Protein AF-0000000084380820 (afdb_homodimer)

Solvent-accessible surface area (backbone atoms only — not comparable to full-atom values): 50856 Å² total; per-residue (Å²): 136,83,77,78,80,75,81,76,78,78,73,76,72,72,76,65,78,76,71,77,70,83,76,76,78,75,53,72,25,75,34,81,49,73,48,55,21,78,86,35,79,43,46,28,37,39,38,42,30,46,45,71,40,57,48,98,86,64,45,63,39,28,31,37,25,33,43,31,41,38,63,70,79,65,78,73,66,59,30,37,33,41,32,31,32,19,70,87,48,33,24,26,57,60,52,36,32,46,56,59,24,70,40,23,45,65,58,51,50,84,51,47,64,50,77,66,79,87,62,53,70,40,79,29,38,67,26,51,71,67,72,28,25,41,34,34,38,16,49,71,41,4,30,77,11,28,47,27,76,92,44,53,56,61,74,43,31,26,60,63,40,37,20,49,51,54,39,51,44,50,54,50,50,29,58,77,66,71,39,81,84,24,50,30,33,43,34,13,25,30,39,14,22,26,41,44,23,41,20,43,24,45,25,44,72,72,66,68,45,74,55,43,32,38,37,25,35,19,42,46,33,40,40,56,31,44,40,45,82,46,86,82,41,66,50,13,54,36,22,40,43,27,26,40,22,40,35,17,53,73,71,67,45,26,85,82,67,68,91,44,63,69,61,50,26,50,51,33,46,51,44,23,45,65,48,47,43,38,43,62,55,41,36,70,71,44,50,70,71,59,46,53,52,48,47,52,49,50,26,60,39,44,37,48,54,63,66,57,41,58,73,43,70,76,52,68,36,51,54,39,46,27,17,55,75,37,36,94,77,36,24,20,35,8,37,46,18,35,78,12,62,31,80,47,93,59,73,82,51,67,46,54,92,67,42,29,33,53,74,29,42,48,64,48,50,54,52,43,49,60,47,42,36,42,74,68,40,59,51,84,66,102,60,78,67,22,75,67,28,45,87,55,46,66,32,49,40,37,73,74,81,61,60,88,78,43,62,67,82,54,46,51,56,58,28,46,56,31,35,25,53,25,38,68,74,32,84,76,36,36,35,41,38,37,25,13,49,25,5,62,53,33,21,45,49,21,42,50,47,46,57,28,27,65,80,37,62,64,90,40,53,44,81,44,78,34,71,27,11,49,62,24,42,50,17,55,72,29,28,56,47,51,42,48,53,50,49,50,49,54,52,51,41,56,54,65,77,98,136,86,78,80,78,74,83,76,78,79,72,75,73,72,75,66,77,75,71,77,70,82,75,76,79,76,54,71,24,74,33,81,48,74,49,55,23,78,88,34,80,42,47,27,37,38,38,43,33,44,44,71,42,58,47,98,86,64,46,64,39,28,32,35,25,32,45,32,40,38,63,70,81,65,77,74,66,58,30,37,32,41,32,31,31,20,71,89,49,32,24,26,58,59,55,36,32,44,55,58,23,70,41,24,45,64,58,52,50,83,52,48,64,50,77,66,78,85,62,54,70,41,78,30,38,67,26,52,70,66,73,29,26,41,33,34,37,14,50,71,40,5,30,78,11,28,48,26,77,92,46,54,55,62,73,42,30,25,61,63,39,37,21,50,52,53,39,51,45,51,56,49,50,29,59,76,66,71,39,81,85,25,49,29,33,44,35,13,27,30,39,14,23,26,42,44,22,41,22,41,24,44,25,46,74,71,67,68,46,73,56,42,32,37,38,26,36,19,42,46,32,39,39,56,32,43,40,46,80,48,86,80,40,67,50,13,55,36,22,41,43,26,28,40,23,40,36,18,55,73,70,66,46,26,85,82,66,68,92,44,62,68,61,50,27,51,51,33,44,49,44,23,45,65,46,47,44,36,44,62,56,41,36,69,69,45,51,69,71,58,46,52,52,47,48,53,50,51,26,59,39,43,38,49,53,62,66,58,42,59,74,42,69,78,52,68,37,49,54,36,46,27,18,55,76,38,36,95,77,36,25,20,34,8,37,46,19,33,79,12,61,31,81,46,93,59,71,81,52,66,45,53,91,68,41,30,33,54,73,29,43,49,66,48,52,54,52,42,50,60,48,42,35,42,75,68,41,58,49,86,67,100,60,77,68,23,75,67,28,44,86,55,47,66,32,48,40,36,73,73,80,60,60,88,77,43,62,70,82,54,47,51,57,58,28,46,55,31,35,26,52,27,40,68,75,33,84,76,36,36,35,40,37,38,24,12,49,24,5,60,52,31,20,45,50,23,44,48,46,46,55,26,27,67,81,36,64,63,90,40,53,45,81,44,79,35,69,28,12,48,62,25,42,50,17,55,72,29,27,56,47,51,42,48,52,51,49,52,50,52,52,52,40,57,54,67,74,100

Radius of gyration: 32.32 Å; Cα contacts (8 Å, |Δi|>4): 2136; chains: 2; bounding box: 111×88×93 Å

Nearest PDB structures (foldseek):
  2y6v-assembly1_B  TM=4.473E-01  e=1.923E-07  Saccharomyces cerevisiae
  5mii-assembly2_D  TM=5.699E-01  e=8.417E-05  Tuber melanosporum Mel28
  7yc0-assembly1_B  TM=5.539E-01  e=1.449E-04  Lactococcus garvieae subsp. garvieae
  7yc4-assembly3_D  TM=5.642E-01  e=3.850E-04  Lactococcus garvieae subsp. garvieae
  7vo4-assembly1_B-2  TM=5.310E-01  e=1.819E-02  Streptomyces chattanoogensis

pLDDT: mean 93.21, std 12.19, range [26.11, 98.88]

Organism: NCBI:txid1548547

Sequence (996 aa):
MLVLSMPAAFAAETADPKVAEPIPEPRSFVTEHRGEFNGVSVRYTATAGETYLRDEDGKPKASIFTFAYVRTDAAGPRPVTFVWNGGPGSASLWLHMGTFGPKRVVVPSDAKNAGLPPYPVQDATETLLDVTDLVFVDPVGTGYSRALGEHEGKEFWGLNEDALSMAEFIRTWVTENQRWNAPRFLLGESFGTTRAAAVAEILETDFMLRLNGLIFVSQALDYAGSTPYVRDNLISHITYLPTMAATAWYHNKVAPRPASMESFVAEARAFASNQLLPALFKGNALPASERAEIVRGLQRYTGLSSEYIERSNLRIQGFRFAKELLREEGHAVGLLDARYTQDQLDDLAAEPSGDAADGAISAAFKAALMQYLRSDLNVDWDRLYLAPADSNLNKEWRWRTAPEGEAWEPWPVNTAHNLSRALRANPELRVLVASGYFDLVTPFFDAEFTLNRHDIEASRVDYRYYEGGHMMYVNEPSRTRLLDDTRQFILQQLRTARMLVLSMPAAFAAETADPKVAEPIPEPRSFVTEHRGEFNGVSVRYTATAGETYLRDEDGKPKASIFTFAYVRTDAAGPRPVTFVWNGGPGSASLWLHMGTFGPKRVVVPSDAKNAGLPPYPVQDATETLLDVTDLVFVDPVGTGYSRALGEHEGKEFWGLNEDALSMAEFIRTWVTENQRWNAPRFLLGESFGTTRAAAVAEILETDFMLRLNGLIFVSQALDYAGSTPYVRDNLISHITYLPTMAATAWYHNKVAPRPASMESFVAEARAFASNQLLPALFKGNALPASERAEIVRGLQRYTGLSSEYIERSNLRIQGFRFAKELLREEGHAVGLLDARYTQDQLDDLAAEPSGDAADGAISAAFKAALMQYLRSDLNVDWDRLYLAPADSNLNKEWRWRTAPEGEAWEPWPVNTAHNLSRALRANPELRVLVASGYFDLVTPFFDAEFTLNRHDIEASRVDYRYYEGGHMMYVNEPSRTRLLDDTRQFILQQLRTAR

Structure (mmCIF, N/CA/C/O backbone):
data_AF-0000000084380820-model_v1
#
loop_
_entity.id
_entity.type
_entity.pdbx_description
1 polymer 'Serine carboxypeptidase'
#
loop_
_atom_site.group_PDB
_atom_site.id
_atom_site.type_symbol
_atom_site.label_atom_id
_atom_site.label_alt_id
_atom_site.label_comp_id
_atom_site.label_asym_id
_atom_site.label_entity_id
_atom_site.label_seq_id
_atom_site.pdbx_PDB_ins_code
_atom_site.Cartn_x
_atom_site.Cartn_y
_atom_site.Cartn_z
_atom_site.occupancy
_atom_site.B_iso_or_equiv
_atom_site.auth_seq_id
_atom_site.auth_comp_id
_atom_site.auth_asym_id
_atom_site.auth_atom_id
_atom_site.pdbx_PDB_model_num
ATOM 1 N N . MET A 1 1 ? 47.562 -17.109 58.594 1 26.11 1 MET A N 1
ATOM 2 C CA . MET A 1 1 ? 48.312 -17.094 57.344 1 26.11 1 MET A CA 1
ATOM 3 C C . MET A 1 1 ? 47.375 -17 56.156 1 26.11 1 MET A C 1
ATOM 5 O O . MET A 1 1 ? 46.625 -17.953 55.844 1 26.11 1 MET A O 1
ATOM 9 N N . LEU A 1 2 ? 46.844 -15.805 55.906 1 32.44 2 LEU A N 1
ATOM 10 C CA . LEU A 1 2 ? 45.75 -15.414 55.031 1 32.44 2 LEU A CA 1
ATOM 11 C C . LEU A 1 2 ? 46.125 -15.516 53.562 1 32.44 2 LEU A C 1
ATOM 13 O O . LEU A 1 2 ? 47.031 -14.789 53.125 1 32.44 2 LEU A O 1
ATOM 17 N N . VAL A 1 3 ? 46.031 -16.781 53.062 1 33.53 3 VAL A N 1
ATOM 18 C CA . VAL A 1 3 ? 46.438 -17.141 51.719 1 33.53 3 VAL A CA 1
ATOM 19 C C . VAL A 1 3 ? 45.656 -16.297 50.688 1 33.53 3 VAL A C 1
ATOM 21 O O . VAL A 1 3 ? 44.438 -16.328 50.688 1 33.53 3 VAL A O 1
ATOM 24 N N . LEU A 1 4 ? 46.25 -15.195 50.188 1 34.22 4 LEU A N 1
ATOM 25 C CA . LEU A 1 4 ? 45.812 -14.289 49.156 1 34.22 4 LEU A CA 1
ATOM 26 C C . LEU A 1 4 ? 45.656 -15.031 47.812 1 34.22 4 LEU A C 1
ATOM 28 O O . LEU A 1 4 ? 46.625 -15.547 47.281 1 34.22 4 LEU A O 1
ATOM 32 N N . SER A 1 5 ? 44.531 -15.773 47.719 1 34.03 5 SER A N 1
ATOM 33 C CA . SER A 1 5 ? 44.281 -16.5 46.469 1 34.03 5 SER A CA 1
ATOM 34 C C . SER A 1 5 ? 44.25 -15.547 45.281 1 34.03 5 SER A C 1
ATOM 36 O O . SER A 1 5 ? 43.531 -14.531 45.312 1 34.03 5 SER A O 1
ATOM 38 N N . MET A 1 6 ? 45.406 -15.516 44.531 1 39.34 6 MET A N 1
ATOM 39 C CA . MET A 1 6 ? 45.594 -14.734 43.312 1 39.34 6 MET A CA 1
ATOM 40 C C . MET A 1 6 ? 44.594 -15.156 42.25 1 39.34 6 MET A C 1
ATOM 42 O O . MET A 1 6 ? 44.406 -16.344 42 1 39.34 6 MET A O 1
ATOM 46 N N . PRO A 1 7 ? 43.656 -14.18 41.875 1 40.72 7 PRO A N 1
ATOM 47 C CA . PRO A 1 7 ? 42.688 -14.523 40.812 1 40.72 7 PRO A CA 1
ATOM 48 C C . PRO A 1 7 ? 43.344 -14.844 39.5 1 40.72 7 PRO A C 1
ATOM 50 O O . PRO A 1 7 ? 44.344 -14.219 39.125 1 40.72 7 PRO A O 1
ATOM 53 N N . ALA A 1 8 ? 43.406 -16.141 39.094 1 34.28 8 ALA A N 1
ATOM 54 C CA . ALA A 1 8 ? 43.875 -16.594 37.812 1 34.28 8 ALA A CA 1
ATOM 55 C C . ALA A 1 8 ? 43.219 -15.812 36.656 1 34.28 8 ALA A C 1
ATOM 57 O O . ALA A 1 8 ? 42 -15.633 36.656 1 34.28 8 ALA A O 1
ATOM 58 N N . ALA A 1 9 ? 44.031 -15.031 36 1 36.41 9 ALA A N 1
ATOM 59 C CA . ALA A 1 9 ? 43.656 -14.344 34.75 1 36.41 9 ALA A CA 1
ATOM 60 C C . ALA A 1 9 ? 43.156 -15.328 33.688 1 36.41 9 ALA A C 1
ATOM 62 O O . ALA A 1 9 ? 43.875 -16.25 33.312 1 36.41 9 ALA A O 1
ATOM 63 N N . PHE A 1 10 ? 41.812 -15.57 33.688 1 33.88 10 PHE A N 1
ATOM 64 C CA . PHE A 1 10 ? 41.281 -16.359 32.594 1 33.88 10 PHE A CA 1
ATOM 65 C C . PHE A 1 10 ? 41.688 -15.766 31.234 1 33.88 10 PHE A C 1
ATOM 67 O O . PHE A 1 10 ? 41.469 -14.578 30.984 1 33.88 10 PHE A O 1
ATOM 74 N N . ALA A 1 11 ? 42.844 -16.312 30.688 1 34.28 11 ALA A N 1
ATOM 75 C CA . ALA A 1 11 ? 43.219 -16.031 29.312 1 34.28 11 ALA A CA 1
ATOM 76 C C . ALA A 1 11 ? 42 -16.156 28.375 1 34.28 11 ALA A C 1
ATOM 78 O O . ALA A 1 11 ? 41.312 -17.172 28.375 1 34.28 11 ALA A O 1
ATOM 79 N N . ALA A 1 12 ? 41.562 -15.047 27.906 1 33.59 12 ALA A N 1
ATOM 80 C CA . ALA A 1 12 ? 40.562 -14.992 26.828 1 33.59 12 ALA A CA 1
ATOM 81 C C . ALA A 1 12 ? 41 -15.859 25.656 1 33.59 12 ALA A C 1
ATOM 83 O O . ALA A 1 12 ? 42.062 -15.648 25.062 1 33.59 12 ALA A O 1
ATOM 84 N N . GLU A 1 13 ? 40.688 -17.203 25.719 1 33.03 13 GLU A N 1
ATOM 85 C CA . GLU A 1 13 ? 40.938 -17.969 24.5 1 33.03 13 GLU A CA 1
ATOM 86 C C . GLU A 1 13 ? 40.469 -17.188 23.266 1 33.03 13 GLU A C 1
ATOM 88 O O . GLU A 1 13 ? 39.344 -16.703 23.219 1 33.03 13 GLU A O 1
ATOM 93 N N . THR A 1 14 ? 41.469 -16.594 22.641 1 34.69 14 THR A N 1
ATOM 94 C CA . THR A 1 14 ? 41.219 -16.062 21.312 1 34.69 14 THR A CA 1
ATOM 95 C C . THR A 1 14 ? 40.406 -17.031 20.469 1 34.69 14 THR A C 1
ATOM 97 O O . THR A 1 14 ? 40.75 -18.203 20.328 1 34.69 14 THR A O 1
ATOM 100 N N . ALA A 1 15 ? 39.094 -16.828 20.516 1 38.12 15 ALA A N 1
ATOM 101 C CA . ALA A 1 15 ? 38.281 -17.625 19.594 1 38.12 15 ALA A CA 1
ATOM 102 C C . ALA A 1 15 ? 38.938 -17.75 18.234 1 38.12 15 ALA A C 1
ATOM 104 O O . ALA A 1 15 ? 39.312 -16.75 17.625 1 38.12 15 ALA A O 1
ATOM 105 N N . ASP A 1 16 ? 39.625 -18.859 17.969 1 35.16 16 ASP A N 1
ATOM 106 C CA . ASP A 1 16 ? 40.188 -19.141 16.656 1 35.16 16 ASP A CA 1
ATOM 107 C C . ASP A 1 16 ? 39.188 -18.781 15.555 1 35.16 16 ASP A C 1
ATOM 109 O O . ASP A 1 16 ? 37.969 -19 15.703 1 35.16 16 ASP A O 1
ATOM 113 N N . PRO A 1 17 ? 39.594 -17.938 14.617 1 42.38 17 PRO A N 1
ATOM 114 C CA . PRO A 1 17 ? 38.656 -17.719 13.5 1 42.38 17 PRO A CA 1
ATOM 115 C C . PRO A 1 17 ? 38.031 -19.016 13 1 42.38 17 PRO A C 1
ATOM 117 O O . PRO A 1 17 ? 38.719 -19.984 12.711 1 42.38 17 PRO A O 1
ATOM 120 N N . LYS A 1 18 ? 36.938 -19.328 13.484 1 44.84 18 LYS A N 1
ATOM 121 C CA . LYS A 1 18 ? 36.219 -20.469 12.938 1 44.84 18 LYS A CA 1
ATOM 122 C C . LYS A 1 18 ? 36.531 -20.656 11.453 1 44.84 18 LYS A C 1
ATOM 124 O O . LYS A 1 18 ? 36.094 -19.828 10.625 1 44.84 18 LYS A O 1
ATOM 129 N N . VAL A 1 19 ? 37.531 -21.312 11.023 1 44.38 19 VAL A N 1
ATOM 130 C CA . VAL A 1 19 ? 37.781 -21.688 9.633 1 44.38 19 VAL A CA 1
ATOM 131 C C . VAL A 1 19 ? 36.5 -22.219 9 1 44.38 19 VAL A C 1
ATOM 133 O O . VAL A 1 19 ? 35.906 -23.203 9.484 1 44.38 19 VAL A O 1
ATOM 136 N N . ALA A 1 20 ? 35.906 -21.438 8.211 1 58.16 20 ALA A N 1
ATOM 137 C CA . ALA A 1 20 ? 34.688 -21.812 7.48 1 58.16 20 ALA A CA 1
ATOM 138 C C . ALA A 1 20 ? 34.875 -23.188 6.82 1 58.16 20 ALA A C 1
ATOM 140 O O . ALA A 1 20 ? 35.844 -23.422 6.105 1 58.16 20 ALA A O 1
ATOM 141 N N . GLU A 1 21 ? 34.281 -24.297 7.27 1 70.38 21 GLU A N 1
ATOM 142 C CA . GLU A 1 21 ? 34.281 -25.625 6.676 1 70.38 21 GLU A CA 1
ATOM 143 C C . GLU A 1 21 ? 34.062 -25.547 5.164 1 70.38 21 GLU A C 1
ATOM 145 O O . GLU A 1 21 ? 33.344 -24.703 4.668 1 70.38 21 GLU A O 1
ATOM 150 N N . PRO A 1 22 ? 34.844 -26.359 4.406 1 85.19 22 PRO A N 1
ATOM 151 C CA . PRO A 1 22 ? 34.719 -26.344 2.945 1 85.19 22 PRO A CA 1
ATOM 152 C C . PRO A 1 22 ? 33.312 -26.719 2.469 1 85.19 22 PRO A C 1
ATOM 154 O O . PRO A 1 22 ? 32.656 -27.578 3.072 1 85.19 22 PRO A O 1
ATOM 157 N N . ILE A 1 23 ? 32.719 -26.062 1.519 1 91.19 23 ILE A N 1
ATOM 158 C CA . ILE A 1 23 ? 31.406 -26.328 0.9 1 91.19 23 ILE A CA 1
ATOM 159 C C . ILE A 1 23 ? 31.5 -27.562 0.019 1 91.19 23 ILE A C 1
ATOM 161 O O . ILE A 1 23 ? 32.312 -27.609 -0.923 1 91.19 23 ILE A O 1
ATOM 165 N N . PRO A 1 24 ? 30.781 -28.562 0.37 1 90.62 24 PRO A N 1
ATOM 166 C CA . PRO A 1 24 ? 30.797 -29.766 -0.475 1 90.62 24 PRO A CA 1
ATOM 167 C C . PRO A 1 24 ? 30.328 -29.484 -1.9 1 90.62 24 PRO A C 1
ATOM 169 O O . PRO A 1 24 ? 29.703 -28.453 -2.16 1 90.62 24 PRO A O 1
ATOM 172 N N . GLU A 1 25 ? 30.656 -30.438 -2.844 1 93.44 25 GLU A N 1
ATOM 173 C CA . GLU A 1 25 ? 30.188 -30.344 -4.223 1 93.44 25 GLU A CA 1
ATOM 174 C C . GLU A 1 25 ? 28.672 -30.594 -4.301 1 93.44 25 GLU A C 1
ATOM 176 O O . GLU A 1 25 ? 28.109 -31.297 -3.465 1 93.44 25 GLU A O 1
ATOM 181 N N . PRO A 1 26 ? 28.078 -30 -5.332 1 95.75 26 PRO A N 1
ATOM 182 C CA . PRO A 1 26 ? 26.641 -30.266 -5.496 1 95.75 26 PRO A CA 1
ATOM 183 C C . PRO A 1 26 ? 26.328 -31.75 -5.699 1 95.75 26 PRO A C 1
ATOM 185 O O . PRO A 1 26 ? 27.094 -32.469 -6.367 1 95.75 26 PRO A O 1
ATOM 188 N N . ARG A 1 27 ? 25.25 -32.156 -5.172 1 95.19 27 ARG A N 1
ATOM 189 C CA . ARG A 1 27 ? 24.812 -33.531 -5.301 1 95.19 27 ARG A CA 1
ATOM 190 C C . ARG A 1 27 ? 23.641 -33.656 -6.262 1 95.19 27 ARG A C 1
ATOM 192 O O . ARG A 1 27 ? 22.812 -32.719 -6.363 1 95.19 27 ARG A O 1
ATOM 199 N N . SER A 1 28 ? 23.547 -34.781 -6.984 1 96.06 28 SER A N 1
ATOM 200 C CA . SER A 1 28 ? 22.438 -35.062 -7.883 1 96.06 28 SER A CA 1
ATOM 201 C C . SER A 1 28 ? 22.094 -36.562 -7.859 1 96.06 28 SER A C 1
ATOM 203 O O . SER A 1 28 ? 22.969 -37.406 -7.688 1 96.06 28 SER A O 1
ATOM 205 N N . PHE A 1 29 ? 20.891 -36.844 -7.957 1 97.38 29 PHE A N 1
ATOM 206 C CA . PHE A 1 29 ? 20.328 -38.188 -8.102 1 97.38 29 PHE A CA 1
ATOM 207 C C . PHE A 1 29 ? 19.656 -38.344 -9.453 1 97.38 29 PHE A C 1
ATOM 209 O O . PHE A 1 29 ? 18.719 -37.625 -9.781 1 97.38 29 PHE A O 1
ATOM 216 N N . VAL A 1 30 ? 20.141 -39.25 -10.234 1 97.69 30 VAL A N 1
ATOM 217 C CA . VAL A 1 30 ? 19.641 -39.406 -11.594 1 97.69 30 VAL A CA 1
ATOM 218 C C . VAL A 1 30 ? 18.984 -40.75 -11.766 1 97.69 30 VAL A C 1
ATOM 220 O O . VAL A 1 30 ? 19.547 -41.781 -11.367 1 97.69 30 VAL A O 1
ATOM 223 N N . THR A 1 31 ? 17.812 -40.781 -12.234 1 98.19 31 THR A N 1
ATOM 224 C CA . THR A 1 31 ? 17.078 -42 -12.57 1 98.19 31 THR A CA 1
ATOM 225 C C . THR A 1 31 ? 16.531 -41.938 -13.992 1 98.19 31 THR A C 1
ATOM 227 O O . THR A 1 31 ? 16.344 -40.844 -14.539 1 98.19 31 THR A O 1
ATOM 230 N N . GLU A 1 32 ? 16.359 -43.125 -14.625 1 97.69 32 GLU A N 1
ATOM 231 C CA . GLU A 1 32 ? 15.797 -43.219 -15.961 1 97.69 32 GLU A CA 1
ATOM 232 C C . GLU A 1 32 ? 14.375 -43.781 -15.93 1 97.69 32 GLU A C 1
ATOM 234 O O . GLU A 1 32 ? 14.07 -44.688 -15.148 1 97.69 32 GLU A O 1
ATOM 239 N N . HIS A 1 33 ? 13.555 -43.156 -16.703 1 97.31 33 HIS A N 1
ATOM 240 C CA . HIS A 1 33 ? 12.141 -43.5 -16.688 1 97.31 33 HIS A CA 1
ATOM 241 C C . HIS A 1 33 ? 11.578 -43.562 -18.109 1 97.31 33 HIS A C 1
ATOM 243 O O . HIS A 1 33 ? 12.227 -43.125 -19.062 1 97.31 33 HIS A O 1
ATOM 249 N N . ARG A 1 34 ? 10.5 -44.219 -18.25 1 95.81 34 ARG A N 1
ATOM 250 C CA . ARG A 1 34 ? 9.68 -44.219 -19.453 1 95.81 34 ARG A CA 1
ATOM 251 C C . ARG A 1 34 ? 8.203 -44.062 -19.109 1 95.81 34 ARG A C 1
ATOM 253 O O . ARG A 1 34 ? 7.746 -44.531 -18.078 1 95.81 34 ARG A O 1
ATOM 260 N N . GLY A 1 35 ? 7.516 -43.312 -19.969 1 94.94 35 GLY A N 1
ATOM 261 C CA . GLY A 1 35 ? 6.09 -43.125 -19.781 1 94.94 35 GLY A CA 1
ATOM 262 C C . GLY A 1 35 ? 5.375 -42.719 -21.062 1 94.94 35 GLY A C 1
ATOM 263 O O . GLY A 1 35 ? 6.016 -42.438 -22.078 1 94.94 35 GLY A O 1
ATOM 264 N N . GLU A 1 36 ? 4.059 -42.844 -21.047 1 96 36 GLU A N 1
ATOM 265 C CA . GLU A 1 36 ? 3.205 -42.344 -22.125 1 96 36 GLU A CA 1
ATOM 266 C C . GLU A 1 36 ? 2.471 -41.094 -21.703 1 96 36 GLU A C 1
ATOM 268 O O . GLU A 1 36 ? 1.758 -41.062 -20.688 1 96 36 GLU A O 1
ATOM 273 N N . PHE A 1 37 ? 2.695 -40.094 -22.469 1 96.44 37 PHE A N 1
ATOM 274 C CA . PHE A 1 37 ? 2.068 -38.812 -22.188 1 96.44 37 PHE A CA 1
ATOM 275 C C . PHE A 1 37 ? 1.302 -38.312 -23.406 1 96.44 37 PHE A C 1
ATOM 277 O O . PHE A 1 37 ? 1.9 -37.969 -24.422 1 96.44 37 PHE A O 1
ATOM 284 N N . ASN A 1 38 ? -0.052 -38.219 -23.219 1 95.69 38 ASN A N 1
ATOM 285 C CA . ASN A 1 38 ? -0.946 -37.781 -24.297 1 95.69 38 ASN A CA 1
ATOM 286 C C . ASN A 1 38 ? -0.73 -38.625 -25.562 1 95.69 38 ASN A C 1
ATOM 288 O O . ASN A 1 38 ? -0.638 -38.062 -26.656 1 95.69 38 ASN A O 1
ATOM 292 N N . GLY A 1 39 ? -0.51 -39.812 -25.375 1 94.75 39 GLY A N 1
ATOM 293 C CA . GLY A 1 39 ? -0.388 -40.75 -26.469 1 94.75 39 GLY A CA 1
ATOM 294 C C . GLY A 1 39 ? 1.023 -40.844 -27.016 1 94.75 39 GLY A C 1
ATOM 295 O O . GLY A 1 39 ? 1.277 -41.594 -27.969 1 94.75 39 GLY A O 1
ATOM 296 N N . VAL A 1 40 ? 1.931 -40.125 -26.469 1 95.31 40 VAL A N 1
ATOM 297 C CA . VAL A 1 40 ? 3.312 -40.125 -26.938 1 95.31 40 VAL A CA 1
ATOM 298 C C . VAL A 1 40 ? 4.195 -40.844 -25.938 1 95.31 40 VAL A C 1
ATOM 300 O O . VAL A 1 40 ? 4.199 -40.531 -24.75 1 95.31 40 VAL A O 1
ATOM 303 N N . SER A 1 41 ? 4.922 -41.812 -26.422 1 95.56 41 SER A N 1
ATOM 304 C CA . SER A 1 41 ? 5.898 -42.5 -25.578 1 95.56 41 SER A CA 1
ATOM 305 C C . SER A 1 41 ? 7.148 -41.656 -25.375 1 95.56 41 SER A C 1
ATOM 307 O O . SER A 1 41 ? 7.766 -41.219 -26.344 1 95.56 41 SER A O 1
ATOM 309 N N . VAL A 1 42 ? 7.457 -41.469 -24.125 1 95.81 42 VAL A N 1
ATOM 310 C CA . VAL A 1 42 ? 8.594 -40.594 -23.812 1 95.81 42 VAL A CA 1
ATOM 311 C C . VAL A 1 42 ? 9.547 -41.344 -22.875 1 95.81 42 VAL A C 1
ATOM 313 O O . VAL A 1 42 ? 9.133 -41.875 -21.844 1 95.81 42 VAL A O 1
ATOM 316 N N . ARG A 1 43 ? 10.82 -41.438 -23.297 1 96.94 43 ARG A N 1
ATOM 317 C CA . ARG A 1 43 ? 11.898 -41.781 -22.359 1 96.94 43 ARG A CA 1
ATOM 318 C C . ARG A 1 43 ? 12.523 -40.531 -21.766 1 96.94 43 ARG A C 1
ATOM 320 O O . ARG A 1 43 ? 12.805 -39.562 -22.5 1 96.94 43 ARG A O 1
ATOM 327 N N . TYR A 1 44 ? 12.594 -40.531 -20.469 1 97.12 44 TYR A N 1
ATOM 328 C CA . TYR A 1 44 ? 13.117 -39.312 -19.859 1 97.12 44 TYR A CA 1
ATOM 329 C C . TYR A 1 44 ? 14 -39.625 -18.672 1 97.12 44 TYR A C 1
ATOM 331 O O . TYR A 1 44 ? 13.867 -40.688 -18.062 1 97.12 44 TYR A O 1
ATOM 339 N N . THR A 1 45 ? 14.914 -38.75 -18.422 1 97.69 45 THR A N 1
ATOM 340 C CA . THR A 1 45 ? 15.734 -38.75 -17.219 1 97.69 45 THR A CA 1
ATOM 341 C C . THR A 1 45 ? 15.148 -37.844 -16.156 1 97.69 45 THR A C 1
ATOM 343 O O . THR A 1 45 ? 14.711 -36.719 -16.469 1 97.69 45 THR A O 1
ATOM 346 N N . ALA A 1 46 ? 15.039 -38.344 -14.945 1 98.31 46 ALA A N 1
ATOM 347 C CA . ALA A 1 46 ? 14.734 -37.531 -13.797 1 98.31 46 ALA A CA 1
ATOM 348 C C . ALA A 1 46 ? 16 -37.188 -13.008 1 98.31 46 ALA A C 1
ATOM 350 O O . ALA A 1 46 ? 16.734 -38.062 -12.586 1 98.31 46 ALA A O 1
ATOM 351 N N . THR A 1 47 ? 16.297 -35.938 -12.906 1 98.12 47 THR A N 1
ATOM 352 C CA . THR A 1 47 ? 17.422 -35.469 -12.109 1 98.12 47 THR A CA 1
ATOM 353 C C . THR A 1 47 ? 16.953 -34.625 -10.922 1 98.12 47 THR A C 1
ATOM 355 O O . THR A 1 47 ? 16.422 -33.531 -11.094 1 98.12 47 THR A O 1
ATOM 358 N N . ALA A 1 48 ? 17 -35.188 -9.766 1 98.12 48 ALA A N 1
ATOM 359 C CA . ALA A 1 48 ? 16.844 -34.469 -8.516 1 98.12 48 ALA A CA 1
ATOM 360 C C . ALA A 1 48 ? 18.203 -34 -7.98 1 98.12 48 ALA A C 1
ATOM 362 O O . ALA A 1 48 ? 19.047 -34.844 -7.625 1 98.12 48 ALA A O 1
ATOM 363 N N . GLY A 1 49 ? 18.422 -32.656 -7.973 1 97.19 49 GLY A N 1
ATOM 364 C CA . GLY A 1 49 ? 19.781 -32.312 -7.605 1 97.19 49 GLY A CA 1
ATOM 365 C C . GLY A 1 49 ? 19.969 -30.812 -7.383 1 97.19 49 GLY A C 1
ATOM 366 O O . GLY A 1 49 ? 19.031 -30.031 -7.57 1 97.19 49 GLY A O 1
ATOM 367 N N . GLU A 1 50 ? 21.156 -30.484 -6.93 1 97.31 50 GLU A N 1
ATOM 368 C CA . GLU A 1 50 ? 21.516 -29.125 -6.543 1 97.31 50 GLU A CA 1
ATOM 369 C C . GLU A 1 50 ? 22.188 -28.391 -7.691 1 97.31 50 GLU A C 1
ATOM 371 O O . GLU A 1 50 ? 22.953 -28.969 -8.453 1 97.31 50 GLU A O 1
ATOM 376 N N . THR A 1 51 ? 21.844 -27.203 -7.883 1 97.69 51 THR A N 1
ATOM 377 C CA . THR A 1 51 ? 22.578 -26.219 -8.656 1 97.69 51 THR A CA 1
ATOM 378 C C . THR A 1 51 ? 23.094 -25.094 -7.762 1 97.69 51 THR A C 1
ATOM 380 O O . THR A 1 51 ? 22.328 -24.438 -7.062 1 97.69 51 THR A O 1
ATOM 383 N N . TYR A 1 52 ? 24.391 -24.953 -7.77 1 97.62 52 TYR A N 1
ATOM 384 C CA . TYR A 1 52 ? 24.984 -23.922 -6.914 1 97.62 52 TYR A CA 1
ATOM 385 C C . TYR A 1 52 ? 24.984 -22.562 -7.613 1 97.62 52 TYR A C 1
ATOM 387 O O . TYR A 1 52 ? 25.375 -22.469 -8.781 1 97.62 52 TYR A O 1
ATOM 395 N N . LEU A 1 53 ? 24.453 -21.578 -6.965 1 97.81 53 LEU A N 1
ATOM 396 C CA . LEU A 1 53 ? 24.672 -20.188 -7.348 1 97.81 53 LEU A CA 1
ATOM 397 C C . LEU A 1 53 ? 26 -19.672 -6.809 1 97.81 53 LEU A C 1
ATOM 399 O O . LEU A 1 53 ? 26.391 -20.016 -5.691 1 97.81 53 LEU A O 1
ATOM 403 N N . ARG A 1 54 ? 26.672 -18.875 -7.605 1 95.19 54 ARG A N 1
ATOM 404 C CA . ARG A 1 54 ? 28 -18.422 -7.23 1 95.19 54 ARG A CA 1
ATOM 405 C C . ARG A 1 54 ? 28.078 -16.891 -7.227 1 95.19 54 ARG A C 1
ATOM 407 O O . ARG A 1 54 ? 27.359 -16.234 -7.984 1 95.19 54 ARG A O 1
ATOM 414 N N . ASP A 1 55 ? 28.891 -16.328 -6.336 1 91.88 55 ASP A N 1
ATOM 415 C CA . ASP A 1 55 ? 29.078 -14.883 -6.27 1 91.88 55 ASP A CA 1
ATOM 416 C C . ASP A 1 55 ? 30.078 -14.414 -7.328 1 91.88 55 ASP A C 1
ATOM 418 O O . ASP A 1 55 ? 30.469 -15.18 -8.211 1 91.88 55 ASP A O 1
ATOM 422 N N . GLU A 1 56 ? 30.406 -13.172 -7.332 1 88.44 56 GLU A N 1
ATOM 423 C CA . GLU A 1 56 ? 31.234 -12.562 -8.359 1 88.44 56 GLU A CA 1
ATOM 424 C C . GLU A 1 56 ? 32.625 -13.172 -8.367 1 88.44 56 GLU A C 1
ATOM 426 O O . GLU A 1 56 ? 33.312 -13.18 -9.398 1 88.44 56 GLU A O 1
ATOM 431 N N . ASP A 1 57 ? 33.031 -13.742 -7.211 1 89.69 57 ASP A N 1
ATOM 432 C CA . ASP A 1 57 ? 34.375 -14.359 -7.102 1 89.69 57 ASP A CA 1
ATOM 433 C C . ASP A 1 57 ? 34.312 -15.844 -7.469 1 89.69 57 ASP A C 1
ATOM 435 O O . ASP A 1 57 ? 35.312 -16.547 -7.352 1 89.69 57 ASP A O 1
ATOM 439 N N . GLY A 1 58 ? 33.156 -16.328 -7.758 1 91.38 58 GLY A N 1
ATOM 440 C CA . GLY A 1 58 ? 32.969 -17.719 -8.156 1 91.38 58 GLY A CA 1
ATOM 441 C C . GLY A 1 58 ? 32.719 -18.641 -6.988 1 91.38 58 GLY A C 1
ATOM 442 O O . GLY A 1 58 ? 32.656 -19.859 -7.16 1 91.38 58 GLY A O 1
ATOM 443 N N . LYS A 1 59 ? 32.562 -18.062 -5.855 1 92.62 59 LYS A N 1
ATOM 444 C CA . LYS A 1 59 ? 32.312 -18.875 -4.664 1 92.62 59 LYS A CA 1
ATOM 445 C C . LYS A 1 59 ? 30.828 -19.188 -4.527 1 92.62 59 LYS A C 1
ATOM 447 O O . LYS A 1 59 ? 29.969 -18.328 -4.73 1 92.62 59 LYS A O 1
ATOM 452 N N . PRO A 1 60 ? 30.562 -20.469 -4.203 1 96.25 60 PRO A N 1
ATOM 453 C CA . PRO A 1 60 ? 29.141 -20.812 -4.031 1 96.25 60 PRO A CA 1
ATOM 454 C C . PRO A 1 60 ? 28.469 -20 -2.92 1 96.25 60 PRO A C 1
ATOM 456 O O . PRO A 1 60 ? 29.047 -19.828 -1.843 1 96.25 60 PRO A O 1
ATOM 459 N N . LYS A 1 61 ? 27.25 -19.5 -3.211 1 97.44 61 LYS A N 1
ATOM 460 C CA . LYS A 1 61 ? 26.547 -18.703 -2.207 1 97.44 61 LYS A CA 1
ATOM 461 C C . LYS A 1 61 ? 25.203 -19.344 -1.833 1 97.44 61 LYS A C 1
ATOM 463 O O . LYS A 1 61 ? 24.688 -19.125 -0.74 1 97.44 61 LYS A O 1
ATOM 468 N N . ALA A 1 62 ? 24.688 -20.156 -2.709 1 98.44 62 ALA A N 1
ATOM 469 C CA . ALA A 1 62 ? 23.406 -20.844 -2.434 1 98.44 62 ALA A CA 1
ATOM 470 C C . ALA A 1 62 ? 23.281 -22.109 -3.264 1 98.44 62 ALA A C 1
ATOM 472 O O . ALA A 1 62 ? 23.938 -22.266 -4.293 1 98.44 62 ALA A O 1
ATOM 473 N N . SER A 1 63 ? 22.547 -23 -2.773 1 98 63 SER A N 1
ATOM 474 C CA . SER A 1 63 ? 22.156 -24.219 -3.488 1 98 63 SER A CA 1
ATOM 475 C C . SER A 1 63 ? 20.656 -24.203 -3.822 1 98 63 SER A C 1
ATOM 477 O O . SER A 1 63 ? 19.828 -24.031 -2.936 1 98 63 SER A O 1
ATOM 479 N N . ILE A 1 64 ? 20.359 -24.312 -5.078 1 98.62 64 ILE A N 1
ATOM 480 C CA . ILE A 1 64 ? 18.984 -24.484 -5.523 1 98.62 64 ILE A CA 1
ATOM 481 C C . ILE A 1 64 ? 18.75 -25.953 -5.902 1 98.62 64 ILE A C 1
ATOM 483 O O . ILE A 1 64 ? 19.453 -26.5 -6.75 1 98.62 64 ILE A O 1
ATOM 487 N N . PHE A 1 65 ? 17.812 -26.5 -5.238 1 98.12 65 PHE A N 1
ATOM 488 C CA . PHE A 1 65 ? 17.469 -27.891 -5.523 1 98.12 65 PHE A CA 1
ATOM 489 C C . PHE A 1 65 ? 16.297 -27.953 -6.512 1 98.12 65 PHE A C 1
ATOM 491 O O . PHE A 1 65 ? 15.328 -27.203 -6.395 1 98.12 65 PHE A O 1
ATOM 498 N N . THR A 1 66 ? 16.391 -28.891 -7.492 1 98.56 66 THR A N 1
ATOM 499 C CA . THR A 1 66 ? 15.359 -29 -8.508 1 98.56 66 THR A CA 1
ATOM 500 C C . THR A 1 66 ? 15.047 -30.469 -8.805 1 98.56 66 THR A C 1
ATOM 502 O O . THR A 1 66 ? 15.828 -31.359 -8.445 1 98.56 66 THR A O 1
ATOM 505 N N . PHE A 1 67 ? 13.898 -30.688 -9.375 1 98.62 67 PHE A N 1
ATOM 506 C CA . PHE A 1 67 ? 13.523 -31.906 -10.07 1 98.62 67 PHE A CA 1
ATOM 507 C C . PHE A 1 67 ? 13.367 -31.656 -11.562 1 98.62 67 PHE A C 1
ATOM 509 O O . PHE A 1 67 ? 12.422 -31 -11.992 1 98.62 67 PHE A O 1
ATOM 516 N N . ALA A 1 68 ? 14.312 -32.156 -12.281 1 98.62 68 ALA A N 1
ATOM 517 C CA . ALA A 1 68 ? 14.273 -31.953 -13.727 1 98.62 68 ALA A CA 1
ATOM 518 C C . ALA A 1 68 ? 13.875 -33.25 -14.453 1 98.62 68 ALA A C 1
ATOM 520 O O . ALA A 1 68 ? 14.445 -34.312 -14.203 1 98.62 68 ALA A O 1
ATOM 521 N N . TYR A 1 69 ? 12.883 -33.156 -15.219 1 98.38 69 TYR A N 1
ATOM 522 C CA . TYR A 1 69 ? 12.438 -34.25 -16.094 1 98.38 69 TYR A CA 1
ATOM 523 C C . TYR A 1 69 ? 12.695 -33.906 -17.547 1 98.38 69 TYR A C 1
ATOM 525 O O . TYR A 1 69 ? 12.008 -33.062 -18.125 1 98.38 69 TYR A O 1
ATOM 533 N N . VAL A 1 70 ? 13.656 -34.625 -18.141 1 97.38 70 VAL A N 1
ATOM 534 C CA . VAL A 1 70 ? 14.148 -34.281 -19.453 1 97.38 70 VAL A CA 1
ATOM 535 C C . VAL A 1 70 ? 14.016 -35.469 -20.391 1 97.38 70 VAL A C 1
ATOM 537 O O . VAL A 1 70 ? 14.547 -36.562 -20.109 1 97.38 70 VAL A O 1
ATOM 540 N N . ARG A 1 71 ? 13.297 -35.219 -21.422 1 97.12 71 ARG A N 1
ATOM 541 C CA . ARG A 1 71 ? 13.18 -36.281 -22.438 1 97.12 71 ARG A CA 1
ATOM 542 C C . ARG A 1 71 ? 14.539 -36.594 -23.047 1 97.12 71 ARG A C 1
ATOM 544 O O . ARG A 1 71 ? 15.344 -35.688 -23.312 1 97.12 71 ARG A O 1
ATOM 551 N N . THR A 1 72 ? 14.906 -37.812 -23.25 1 94 72 THR A N 1
ATOM 552 C CA . THR A 1 72 ? 16.25 -38.219 -23.672 1 94 72 THR A CA 1
ATOM 553 C C . THR A 1 72 ? 16.297 -38.5 -25.172 1 94 72 THR A C 1
ATOM 555 O O . THR A 1 72 ? 17.375 -38.625 -25.75 1 94 72 THR A O 1
ATOM 558 N N . ASP A 1 73 ? 15.289 -38.625 -25.844 1 86.81 73 ASP A N 1
ATOM 559 C CA . ASP A 1 73 ? 15.305 -39.031 -27.25 1 86.81 73 ASP A CA 1
ATOM 560 C C . ASP A 1 73 ? 14.711 -37.938 -28.125 1 86.81 73 ASP A C 1
ATOM 562 O O . ASP A 1 73 ? 14.102 -38.219 -29.156 1 86.81 73 ASP A O 1
ATOM 566 N N . ALA A 1 74 ? 14.773 -36.781 -27.641 1 81.88 74 ALA A N 1
ATOM 567 C CA . ALA A 1 74 ? 14.188 -35.688 -28.438 1 81.88 74 ALA A CA 1
ATOM 568 C C . ALA A 1 74 ? 15.227 -35.094 -29.375 1 81.88 74 ALA A C 1
ATOM 570 O O . ALA A 1 74 ? 16.406 -35.031 -29.047 1 81.88 74 ALA A O 1
ATOM 571 N N . ALA A 1 75 ? 14.695 -34.812 -30.547 1 79.12 75 ALA A N 1
ATOM 572 C CA . ALA A 1 75 ? 15.539 -34.094 -31.5 1 79.12 75 ALA A CA 1
ATOM 573 C C . ALA A 1 75 ? 15.539 -32.594 -31.203 1 79.12 75 ALA A C 1
ATOM 575 O O . ALA A 1 75 ? 14.523 -32.031 -30.781 1 79.12 75 ALA A O 1
ATOM 576 N N . GLY A 1 76 ? 16.625 -31.875 -31.391 1 78.62 76 GLY A N 1
ATOM 577 C CA . GLY A 1 76 ? 16.75 -30.422 -31.266 1 78.62 76 GLY A CA 1
ATOM 578 C C . GLY A 1 76 ? 16.562 -29.938 -29.844 1 78.62 76 GLY A C 1
ATOM 579 O O . GLY A 1 76 ? 16.375 -30.734 -28.922 1 78.62 76 GLY A O 1
ATOM 580 N N . PRO A 1 77 ? 16.656 -28.594 -29.797 1 85 77 PRO A N 1
ATOM 581 C CA . PRO A 1 77 ? 16.484 -28.062 -28.453 1 85 77 PRO A CA 1
ATOM 582 C C . PRO A 1 77 ? 15.031 -28.047 -27.984 1 85 77 PRO A C 1
ATOM 584 O O . PRO A 1 77 ? 14.25 -27.219 -28.453 1 85 77 PRO A O 1
ATOM 587 N N . ARG A 1 78 ? 14.695 -28.969 -27.25 1 94.19 78 ARG A N 1
ATOM 588 C CA . ARG A 1 78 ? 13.352 -29.141 -26.703 1 94.19 78 ARG A CA 1
ATOM 589 C C . ARG A 1 78 ? 13.016 -28.031 -25.703 1 94.19 78 ARG A C 1
ATOM 591 O O . ARG A 1 78 ? 13.883 -27.578 -24.969 1 94.19 78 ARG A O 1
ATOM 598 N N . PRO A 1 79 ? 11.711 -27.578 -25.734 1 96.81 79 PRO A N 1
ATOM 599 C CA . PRO A 1 79 ? 11.32 -26.562 -24.75 1 96.81 79 PRO A CA 1
ATOM 600 C C . PRO A 1 79 ? 11.539 -27.016 -23.312 1 96.81 79 PRO A C 1
ATOM 602 O O . PRO A 1 79 ? 11.453 -28.203 -23.016 1 96.81 79 PRO A O 1
ATOM 605 N N . VAL A 1 80 ? 11.844 -26.078 -22.469 1 98.12 80 VAL A N 1
ATOM 606 C CA . VAL A 1 80 ? 11.945 -26.328 -21.047 1 98.12 80 VAL A CA 1
ATOM 607 C C . VAL A 1 80 ? 11.008 -25.375 -20.281 1 98.12 80 VAL A C 1
ATOM 609 O O . VAL A 1 80 ? 10.922 -24.188 -20.609 1 98.12 80 VAL A O 1
ATOM 612 N N . THR A 1 81 ? 10.234 -25.875 -19.391 1 98.81 81 THR A N 1
ATOM 613 C CA . THR A 1 81 ? 9.359 -25.109 -18.516 1 98.81 81 THR A CA 1
ATOM 614 C C . THR A 1 81 ? 9.844 -25.188 -17.062 1 98.81 81 THR A C 1
ATOM 616 O O . THR A 1 81 ? 9.914 -26.266 -16.484 1 98.81 81 THR A O 1
ATOM 619 N N . PHE A 1 82 ? 10.211 -24.047 -16.547 1 98.88 82 PHE A N 1
ATOM 620 C CA . PHE A 1 82 ? 10.555 -23.938 -15.125 1 98.88 82 PHE A CA 1
ATOM 621 C C . PHE A 1 82 ? 9.312 -23.719 -14.281 1 98.88 82 PHE A C 1
ATOM 623 O O . PHE A 1 82 ? 8.523 -22.812 -14.555 1 98.88 82 PHE A O 1
ATOM 630 N N . VAL A 1 83 ? 9.117 -24.547 -13.25 1 98.88 83 VAL A N 1
ATOM 631 C CA . VAL A 1 83 ? 7.879 -24.594 -12.477 1 98.88 83 VAL A CA 1
ATOM 632 C C . VAL A 1 83 ? 8.18 -24.344 -11 1 98.88 83 VAL A C 1
ATOM 634 O O . VAL A 1 83 ? 9.062 -24.984 -10.422 1 98.88 83 VAL A O 1
ATOM 637 N N . TRP A 1 84 ? 7.48 -23.406 -10.375 1 98.69 84 TRP A N 1
ATOM 638 C CA . TRP A 1 84 ? 7.652 -23.188 -8.938 1 98.69 84 TRP A CA 1
ATOM 639 C C . TRP A 1 84 ? 6.34 -22.766 -8.297 1 98.69 84 TRP A C 1
ATOM 641 O O . TRP A 1 84 ? 5.469 -22.203 -8.961 1 98.69 84 TRP A O 1
ATOM 651 N N . ASN A 1 85 ? 6.168 -23.078 -7.023 1 98.12 85 ASN A N 1
ATOM 652 C CA . ASN A 1 85 ? 5.008 -22.688 -6.227 1 98.12 85 ASN A CA 1
ATOM 653 C C . ASN A 1 85 ? 5.203 -21.312 -5.59 1 98.12 85 ASN A C 1
ATOM 655 O O . ASN A 1 85 ? 6.051 -20.531 -6.031 1 98.12 85 ASN A O 1
ATOM 659 N N . GLY A 1 86 ? 4.227 -21 -4.746 1 95 86 GLY A N 1
ATOM 660 C CA . GLY A 1 86 ? 4.223 -19.656 -4.176 1 95 86 GLY A CA 1
ATOM 661 C C . GLY A 1 86 ? 4.707 -19.625 -2.738 1 95 86 GLY A C 1
ATOM 662 O O . GLY A 1 86 ? 5.719 -20.25 -2.402 1 95 86 GLY A O 1
ATOM 663 N N . GLY A 1 87 ? 4.148 -18.812 -1.91 1 82.62 87 GLY A N 1
ATOM 664 C CA . GLY A 1 87 ? 4.547 -18.703 -0.517 1 82.62 87 GLY A CA 1
ATOM 665 C C . GLY A 1 87 ? 4.523 -17.266 -0.01 1 82.62 87 GLY A C 1
ATOM 666 O O . GLY A 1 87 ? 3.459 -16.656 0.095 1 82.62 87 GLY A O 1
ATOM 667 N N . PRO A 1 88 ? 5.754 -16.75 0.05 1 88.12 88 PRO A N 1
ATOM 668 C CA . PRO A 1 88 ? 7.02 -16.875 -0.674 1 88.12 88 PRO A CA 1
ATOM 669 C C . PRO A 1 88 ? 7.797 -18.125 -0.265 1 88.12 88 PRO A C 1
ATOM 671 O O . PRO A 1 88 ? 8.773 -18.5 -0.927 1 88.12 88 PRO A O 1
ATOM 674 N N . GLY A 1 89 ? 7.359 -18.875 0.556 1 90.94 89 GLY A N 1
ATOM 675 C CA . GLY A 1 89 ? 8.148 -19.969 1.127 1 90.94 89 GLY A CA 1
ATOM 676 C C . GLY A 1 89 ? 7.555 -21.328 0.863 1 90.94 89 GLY A C 1
ATOM 677 O O . GLY A 1 89 ? 7.375 -22.125 1.789 1 90.94 89 GLY A O 1
ATOM 678 N N . SER A 1 90 ? 7.297 -21.641 -0.394 1 95.44 90 SER A N 1
ATOM 679 C CA . SER A 1 90 ? 6.797 -22.953 -0.747 1 95.44 90 SER A CA 1
ATOM 680 C C . SER A 1 90 ? 7.754 -23.672 -1.691 1 95.44 90 SER A C 1
ATOM 682 O O . SER A 1 90 ? 8.266 -23.078 -2.643 1 95.44 90 SER A O 1
ATOM 684 N N . ALA A 1 91 ? 8.023 -24.953 -1.364 1 97.62 91 ALA A N 1
ATOM 685 C CA . ALA A 1 91 ? 8.672 -25.828 -2.344 1 97.62 91 ALA A CA 1
ATOM 686 C C . ALA A 1 91 ? 7.746 -26.109 -3.525 1 97.62 91 ALA A C 1
ATOM 688 O O . ALA A 1 91 ? 6.578 -25.703 -3.516 1 97.62 91 ALA A O 1
ATOM 689 N N . SER A 1 92 ? 8.273 -26.75 -4.527 1 97.94 92 SER A N 1
ATOM 690 C CA . SER A 1 92 ? 7.492 -27 -5.734 1 97.94 92 SER A CA 1
ATOM 691 C C . SER A 1 92 ? 6.512 -28.141 -5.531 1 97.94 92 SER A C 1
ATOM 693 O O . SER A 1 92 ? 5.961 -28.672 -6.496 1 97.94 92 SER A O 1
ATOM 695 N N . LEU A 1 93 ? 6.184 -28.453 -4.367 1 96.56 93 LEU A N 1
ATOM 696 C CA . LEU A 1 93 ? 5.449 -29.625 -3.9 1 96.56 93 LEU A CA 1
ATOM 697 C C . LEU A 1 93 ? 4.09 -29.719 -4.59 1 96.56 93 LEU A C 1
ATOM 699 O O . LEU A 1 93 ? 3.736 -30.781 -5.125 1 96.56 93 LEU A O 1
ATOM 703 N N . TRP A 1 94 ? 3.381 -28.656 -4.668 1 97.62 94 TRP A N 1
ATOM 704 C CA . TRP A 1 94 ? 1.972 -28.688 -5.047 1 97.62 94 TRP A CA 1
ATOM 705 C C . TRP A 1 94 ? 1.815 -28.875 -6.551 1 97.62 94 TRP A C 1
ATOM 707 O O . TRP A 1 94 ? 1.097 -29.781 -6.996 1 97.62 94 TRP A O 1
ATOM 717 N N . LEU A 1 95 ? 2.514 -28.094 -7.301 1 98.5 95 LEU A N 1
ATOM 718 C CA . LEU A 1 95 ? 2.451 -28.219 -8.75 1 98.5 95 LEU A CA 1
ATOM 719 C C . LEU A 1 95 ? 3.123 -29.516 -9.219 1 98.5 95 LEU A C 1
ATOM 721 O O . LEU A 1 95 ? 2.719 -30.094 -10.219 1 98.5 95 LEU A O 1
ATOM 725 N N . HIS A 1 96 ? 4.121 -29.953 -8.461 1 98.44 96 HIS A N 1
ATOM 726 C CA . HIS A 1 96 ? 4.875 -31.156 -8.789 1 98.44 96 HIS A CA 1
ATOM 727 C C . HIS A 1 96 ? 4.023 -32.406 -8.609 1 98.44 96 HIS A C 1
ATOM 729 O O . HIS A 1 96 ? 3.877 -33.219 -9.531 1 98.44 96 HIS A O 1
ATOM 735 N N . MET A 1 97 ? 3.357 -32.5 -7.508 1 97.81 97 MET A N 1
ATOM 736 C CA . MET A 1 97 ? 2.623 -33.719 -7.176 1 97.81 97 MET A CA 1
ATOM 737 C C . MET A 1 97 ? 1.144 -33.594 -7.512 1 97.81 97 MET A C 1
ATOM 739 O O . MET A 1 97 ? 0.411 -34.562 -7.555 1 97.81 97 MET A O 1
ATOM 743 N N . GLY A 1 98 ? 0.779 -32.375 -7.84 1 96.94 98 GLY A N 1
ATOM 744 C CA . GLY A 1 98 ? -0.644 -32.156 -8.031 1 96.94 98 GLY A CA 1
ATOM 745 C C . GLY A 1 98 ? -1.065 -32.188 -9.484 1 96.94 98 GLY A C 1
ATOM 746 O O . GLY A 1 98 ? -2.199 -32.562 -9.805 1 96.94 98 GLY A O 1
ATOM 747 N N . THR A 1 99 ? -0.151 -31.703 -10.312 1 96.25 99 THR A N 1
ATOM 748 C CA . THR A 1 99 ? -0.7 -31.516 -11.656 1 96.25 99 THR A CA 1
ATOM 749 C C . THR A 1 99 ? 0.382 -31.719 -12.711 1 96.25 99 THR A C 1
ATOM 751 O O . THR A 1 99 ? 0.175 -32.438 -13.695 1 96.25 99 THR A O 1
ATOM 754 N N . PHE A 1 100 ? 1.572 -31.25 -12.609 1 98 100 PHE A N 1
ATOM 755 C CA . PHE A 1 100 ? 2.447 -31.078 -13.758 1 98 100 PHE A CA 1
ATOM 756 C C . PHE A 1 100 ? 3.564 -32.125 -13.742 1 98 100 PHE A C 1
ATOM 758 O O . PHE A 1 100 ? 4.246 -32.312 -14.75 1 98 100 PHE A O 1
ATOM 765 N N . GLY A 1 101 ? 3.811 -32.781 -12.656 1 97.5 101 GLY A N 1
ATOM 766 C CA . GLY A 1 101 ? 4.832 -33.812 -12.602 1 97.5 101 GLY A CA 1
ATOM 767 C C . GLY A 1 101 ? 4.422 -35.094 -13.305 1 97.5 101 GLY A C 1
ATOM 768 O O . GLY A 1 101 ? 3.268 -35.25 -13.695 1 97.5 101 GLY A O 1
ATOM 769 N N . PRO A 1 102 ? 5.371 -36 -13.484 1 97.31 102 PRO A N 1
ATOM 770 C CA . PRO A 1 102 ? 5.074 -37.25 -14.156 1 97.31 102 PRO A CA 1
ATOM 771 C C . PRO A 1 102 ? 4.211 -38.188 -13.312 1 97.31 102 PRO A C 1
ATOM 773 O O . PRO A 1 102 ? 3.625 -39.125 -13.836 1 97.31 102 PRO A O 1
ATOM 776 N N . LYS A 1 103 ? 4.207 -38 -12.039 1 96.88 103 LYS A N 1
ATOM 777 C CA . LYS A 1 103 ? 3.311 -38.656 -11.094 1 96.88 103 LYS A CA 1
ATOM 778 C C . LYS A 1 103 ? 2.492 -37.656 -10.305 1 96.88 103 LYS A C 1
ATOM 780 O O . LYS A 1 103 ? 2.9 -36.5 -10.156 1 96.88 103 LYS A O 1
ATOM 785 N N . ARG A 1 104 ? 1.36 -38.125 -9.859 1 97.38 104 ARG A N 1
ATOM 786 C CA . ARG A 1 104 ? 0.51 -37.219 -9.094 1 97.38 104 ARG A CA 1
ATOM 787 C C . ARG A 1 104 ? -0.204 -37.938 -7.969 1 97.38 104 ARG A C 1
ATOM 789 O O . ARG A 1 104 ? -0.481 -39.156 -8.086 1 97.38 104 ARG A O 1
ATOM 796 N N . VAL A 1 105 ? -0.487 -37.219 -6.934 1 97.75 105 VAL A N 1
ATOM 797 C CA . VAL A 1 105 ? -1.337 -37.75 -5.871 1 97.75 105 VAL A CA 1
ATOM 798 C C . VAL A 1 105 ? -2.807 -37.562 -6.242 1 97.75 105 VAL A C 1
ATOM 800 O O . VAL A 1 105 ? -3.178 -36.531 -6.828 1 97.75 105 VAL A O 1
ATOM 803 N N . VAL A 1 106 ? -3.594 -38.531 -5.988 1 96.69 106 VAL A N 1
ATOM 804 C CA . VAL A 1 106 ? -5.023 -38.438 -6.258 1 96.69 106 VAL A CA 1
ATOM 805 C C . VAL A 1 106 ? -5.777 -38.125 -4.969 1 96.69 106 VAL A C 1
ATOM 807 O O . VAL A 1 106 ? -5.707 -38.875 -3.996 1 96.69 106 VAL A O 1
ATOM 810 N N . 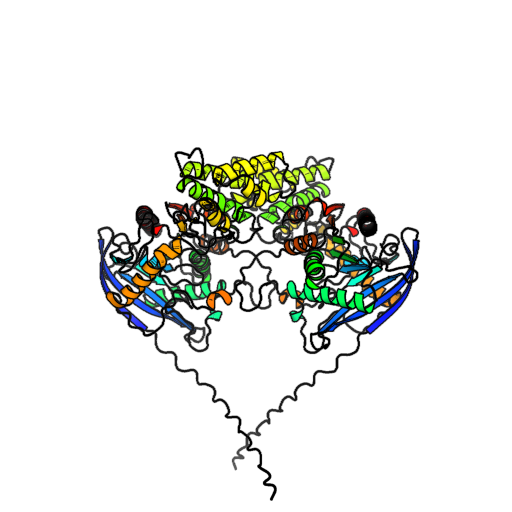VAL A 1 107 ? -6.395 -36.969 -4.91 1 96.44 107 VAL A N 1
ATOM 811 C CA . VAL A 1 107 ? -7.281 -36.594 -3.822 1 96.44 107 VAL A CA 1
ATOM 812 C C . VAL A 1 107 ? -8.703 -36.438 -4.344 1 96.44 107 VAL A C 1
ATOM 814 O O . VAL A 1 107 ? -8.922 -36.344 -5.559 1 96.44 107 VAL A O 1
ATOM 817 N N . PRO A 1 108 ? -9.695 -36.469 -3.457 1 96.56 108 PRO A N 1
ATOM 818 C CA . PRO A 1 108 ? -11.078 -36.375 -3.934 1 96.56 108 PRO A CA 1
ATOM 819 C C . PRO A 1 108 ? -11.336 -35.094 -4.738 1 96.56 108 PRO A C 1
ATOM 821 O O . PRO A 1 108 ? -10.945 -34 -4.309 1 96.56 108 PRO A O 1
ATOM 824 N N . SER A 1 109 ? -12.016 -35.25 -5.836 1 95.5 109 SER A N 1
ATOM 825 C CA . SER A 1 109 ? -12.273 -34.156 -6.789 1 95.5 109 SER A CA 1
ATOM 826 C C . SER A 1 109 ? -13.438 -33.312 -6.34 1 95.5 109 SER A C 1
ATOM 828 O O . SER A 1 109 ? -13.602 -32.156 -6.809 1 95.5 109 SER A O 1
ATOM 830 N N . ASP A 1 110 ? -14.266 -33.75 -5.527 1 95.19 110 ASP A N 1
ATOM 831 C CA . ASP A 1 110 ? -15.531 -33.125 -5.172 1 95.19 110 ASP A CA 1
ATOM 832 C C . ASP A 1 110 ? -15.422 -32.406 -3.826 1 95.19 110 ASP A C 1
ATOM 834 O O . ASP A 1 110 ? -16.391 -32.375 -3.055 1 95.19 110 ASP A O 1
ATOM 838 N N . ALA A 1 111 ? -14.148 -31.953 -3.42 1 96.19 111 ALA A N 1
ATOM 839 C CA . ALA A 1 111 ? -13.891 -31.125 -2.25 1 96.19 111 ALA A CA 1
ATOM 840 C C . ALA A 1 111 ? -14.156 -31.891 -0.958 1 96.19 111 ALA A C 1
ATOM 842 O O . ALA A 1 111 ? -14.703 -31.344 -0.001 1 96.19 111 ALA A O 1
ATOM 843 N N . LYS A 1 112 ? -13.93 -33.156 -0.958 1 95.88 112 LYS A N 1
ATOM 844 C CA . LYS A 1 112 ? -13.945 -33.969 0.247 1 95.88 112 LYS A CA 1
ATOM 845 C C . LYS A 1 112 ? -12.539 -34.188 0.798 1 95.88 112 LYS A C 1
ATOM 847 O O . LYS A 1 112 ? -11.547 -33.938 0.097 1 95.88 112 LYS A O 1
ATOM 852 N N . ASN A 1 113 ? -12.523 -34.531 2.033 1 95.88 113 ASN A N 1
ATOM 853 C CA . ASN A 1 113 ? -11.25 -34.812 2.703 1 95.88 113 ASN A CA 1
ATOM 854 C C . ASN A 1 113 ? -10.547 -36.031 2.105 1 95.88 113 ASN A C 1
ATOM 856 O O . ASN A 1 113 ? -11.195 -37.031 1.782 1 95.88 113 ASN A O 1
ATOM 860 N N . ALA A 1 114 ? -9.227 -35.969 1.932 1 95.94 114 ALA A N 1
ATOM 861 C CA . ALA A 1 114 ? -8.438 -37.031 1.307 1 95.94 114 ALA A CA 1
ATOM 862 C C . ALA A 1 114 ? -8.344 -38.25 2.215 1 95.94 114 ALA A C 1
ATOM 864 O O . ALA A 1 114 ? -7.973 -39.344 1.768 1 95.94 114 ALA A O 1
ATOM 865 N N . GLY A 1 115 ? -8.742 -38.094 3.461 1 94 115 GLY A N 1
ATOM 866 C CA . GLY A 1 115 ? -8.758 -39.219 4.398 1 94 115 GLY A CA 1
ATOM 867 C C . GLY A 1 115 ? -7.379 -39.594 4.895 1 94 115 GLY A C 1
ATOM 868 O O . GLY A 1 115 ? -6.535 -38.719 5.137 1 94 115 GLY A O 1
ATOM 869 N N . LEU A 1 116 ? -7.207 -40.875 5.215 1 94.75 116 LEU A N 1
ATOM 870 C CA . LEU A 1 116 ? -5.992 -41.406 5.828 1 94.75 116 LEU A CA 1
ATOM 871 C C . LEU A 1 116 ? -5.117 -42.094 4.797 1 94.75 116 LEU A C 1
ATOM 873 O O . LEU A 1 116 ? -5.605 -42.5 3.746 1 94.75 116 LEU A O 1
ATOM 877 N N . PRO A 1 117 ? -3.785 -42.062 4.969 1 93.25 117 PRO A N 1
ATOM 878 C CA . PRO A 1 117 ? -2.924 -42.844 4.086 1 93.25 117 PRO A CA 1
ATOM 879 C C . PRO A 1 117 ? -3.322 -44.312 4.031 1 93.25 117 PRO A C 1
ATOM 881 O O . PRO A 1 117 ? -3.928 -44.844 4.977 1 93.25 117 PRO A O 1
ATOM 884 N N . PRO A 1 118 ? -2.832 -45.156 3.139 1 96.19 118 PRO A N 1
ATOM 885 C CA . PRO A 1 118 ? -1.98 -44.656 2.051 1 96.19 118 PRO A CA 1
ATOM 886 C C . PRO A 1 118 ? -2.742 -43.812 1.042 1 96.19 118 PRO A C 1
ATOM 888 O O . PRO A 1 118 ? -3.9 -44.094 0.731 1 96.19 118 PRO A O 1
ATOM 891 N N . TYR A 1 119 ? -2.158 -42.781 0.547 1 96.44 119 TYR A N 1
ATOM 892 C CA . TYR A 1 119 ? -2.705 -41.938 -0.506 1 96.44 119 TYR A CA 1
ATOM 893 C C . TYR A 1 119 ? -2.281 -42.438 -1.883 1 96.44 119 TYR A C 1
ATOM 895 O O . TYR A 1 119 ? -1.106 -42.75 -2.105 1 96.44 119 TYR A O 1
ATOM 903 N N . PRO A 1 120 ? -3.143 -42.562 -2.771 1 95.69 120 PRO A N 1
ATOM 904 C CA . PRO A 1 120 ? -2.785 -43.094 -4.086 1 95.69 120 PRO A CA 1
ATOM 905 C C . PRO A 1 120 ? -1.925 -42.125 -4.902 1 95.69 120 PRO A C 1
ATOM 907 O O . PRO A 1 120 ? -2.277 -40.969 -5.059 1 95.69 120 PRO A O 1
ATOM 910 N N . VAL A 1 121 ? -0.804 -42.594 -5.402 1 96.38 121 VAL A N 1
ATOM 911 C CA . VAL A 1 121 ? 0.043 -41.906 -6.363 1 96.38 121 VAL A CA 1
ATOM 912 C C . VAL A 1 121 ? -0.033 -42.594 -7.719 1 96.38 121 VAL A C 1
ATOM 914 O O . VAL A 1 121 ? 0.18 -43.812 -7.812 1 96.38 121 VAL A O 1
ATOM 917 N N . GLN A 1 122 ? -0.395 -41.844 -8.734 1 96.06 122 GLN A N 1
ATOM 918 C CA . GLN A 1 122 ? -0.606 -42.438 -10.055 1 96.06 122 GLN A CA 1
ATOM 919 C C . GLN A 1 122 ? 0.28 -41.75 -11.102 1 96.06 122 GLN A C 1
ATOM 921 O O . GLN A 1 122 ? 0.791 -40.656 -10.867 1 96.06 122 GLN A O 1
ATOM 926 N N . ASP A 1 123 ? 0.449 -42.469 -12.188 1 96.12 123 ASP A N 1
ATOM 927 C CA . ASP A 1 123 ? 1.089 -41.844 -13.336 1 96.12 123 ASP A CA 1
ATOM 928 C C . ASP A 1 123 ? 0.239 -40.719 -13.883 1 96.12 123 ASP A C 1
ATOM 930 O O . ASP A 1 123 ? -0.988 -40.812 -13.93 1 96.12 123 ASP A O 1
ATOM 934 N N . ALA A 1 124 ? 0.862 -39.625 -14.141 1 96.44 124 ALA A N 1
ATOM 935 C CA . ALA A 1 124 ? 0.174 -38.469 -14.703 1 96.44 124 ALA A CA 1
ATOM 936 C C . ALA A 1 124 ? 0.306 -38.438 -16.219 1 96.44 124 ALA A C 1
ATOM 938 O O . ALA A 1 124 ? 0.985 -37.562 -16.766 1 96.44 124 ALA A O 1
ATOM 939 N N . THR A 1 125 ? -0.448 -39.219 -16.875 1 96.12 125 THR A N 1
ATOM 940 C CA . THR A 1 125 ? -0.313 -39.406 -18.312 1 96.12 125 THR A CA 1
ATOM 941 C C . THR A 1 125 ? -0.723 -38.125 -19.078 1 96.12 125 THR A C 1
ATOM 943 O O . THR A 1 125 ? -0.392 -37.969 -20.25 1 96.12 125 THR A O 1
ATOM 946 N N . GLU A 1 126 ? -1.448 -37.219 -18.438 1 96.38 126 GLU A N 1
ATOM 947 C CA . GLU A 1 126 ? -1.943 -36 -19.078 1 96.38 126 GLU A CA 1
ATOM 948 C C . GLU A 1 126 ? -0.933 -34.875 -18.953 1 96.38 126 GLU A C 1
ATOM 950 O O . GLU A 1 126 ? -1.123 -33.812 -19.547 1 96.38 126 GLU A O 1
ATOM 955 N N . THR A 1 127 ? 0.145 -35.125 -18.172 1 97 127 THR A N 1
ATOM 956 C CA . THR A 1 127 ? 1.091 -34.031 -17.938 1 97 127 THR A CA 1
ATOM 957 C C . THR A 1 127 ? 1.753 -33.594 -19.25 1 97 127 THR A C 1
ATOM 959 O O . THR A 1 127 ? 1.35 -34.031 -20.328 1 97 127 THR A O 1
ATOM 962 N N . LEU A 1 128 ? 2.791 -32.719 -19.172 1 98.06 128 LEU A N 1
ATOM 963 C CA . LEU A 1 128 ? 3.215 -31.922 -20.328 1 98.06 128 LEU A CA 1
ATOM 964 C C . LEU A 1 128 ? 4.52 -32.469 -20.906 1 98.06 128 LEU A C 1
ATOM 966 O O . LEU A 1 128 ? 5.137 -31.828 -21.766 1 98.06 128 LEU A O 1
ATOM 970 N N . LEU A 1 129 ? 5.008 -33.625 -20.484 1 97.5 129 LEU A N 1
ATOM 971 C CA . LEU A 1 129 ? 6.316 -34.125 -20.875 1 97.5 129 LEU A CA 1
ATOM 972 C C . LEU A 1 129 ? 6.344 -34.469 -22.359 1 97.5 129 LEU A C 1
ATOM 974 O O . LEU A 1 129 ? 7.418 -34.656 -22.938 1 97.5 129 LEU A O 1
ATOM 978 N N . ASP A 1 130 ? 5.23 -34.594 -23.016 1 95.62 130 ASP A N 1
ATOM 979 C CA . ASP A 1 130 ? 5.184 -34.812 -24.469 1 95.62 130 ASP A CA 1
ATOM 980 C C . ASP A 1 130 ? 5.621 -33.531 -25.219 1 95.62 130 ASP A C 1
ATOM 982 O O . ASP A 1 130 ? 6.137 -33.625 -26.328 1 95.62 130 ASP A O 1
ATOM 986 N N . VAL A 1 131 ? 5.5 -32.344 -24.609 1 96.5 131 VAL A N 1
ATOM 987 C CA . VAL A 1 131 ? 5.715 -31.156 -25.406 1 96.5 131 VAL A CA 1
ATOM 988 C C . VAL A 1 131 ? 6.836 -30.312 -24.797 1 96.5 131 VAL A C 1
ATOM 990 O O . VAL A 1 131 ? 7.398 -29.453 -25.469 1 96.5 131 VAL A O 1
ATOM 993 N N . THR A 1 132 ? 7.164 -30.547 -23.578 1 97.88 132 THR A N 1
ATOM 994 C CA . THR A 1 132 ? 8.211 -29.75 -22.953 1 97.88 132 THR A CA 1
ATOM 995 C C . THR A 1 132 ? 8.914 -30.547 -21.859 1 97.88 132 THR A C 1
ATOM 997 O O . THR A 1 132 ? 8.336 -31.484 -21.281 1 97.88 132 THR A O 1
ATOM 1000 N N . ASP A 1 133 ? 10.219 -30.312 -21.609 1 98.12 133 ASP A N 1
ATOM 1001 C CA . ASP A 1 133 ? 10.875 -30.734 -20.375 1 98.12 133 ASP A CA 1
ATOM 1002 C C . ASP A 1 133 ? 10.422 -29.891 -19.188 1 98.12 133 ASP A C 1
ATOM 1004 O O . ASP A 1 133 ? 10.039 -28.734 -19.359 1 98.12 133 ASP A O 1
ATOM 1008 N N . LEU A 1 134 ? 10.43 -30.469 -18.016 1 98.69 134 LEU A N 1
ATOM 1009 C CA . LEU A 1 134 ? 9.93 -29.797 -16.828 1 98.69 134 LEU A CA 1
ATOM 1010 C C . LEU A 1 134 ? 11.016 -29.719 -15.758 1 98.69 134 LEU A C 1
ATOM 1012 O O . LEU A 1 134 ? 11.695 -30.703 -15.477 1 98.69 134 LEU A O 1
ATOM 1016 N N . VAL A 1 135 ? 11.203 -28.547 -15.227 1 98.88 135 VAL A N 1
ATOM 1017 C CA . VAL A 1 135 ? 12.133 -28.328 -14.117 1 98.88 135 VAL A CA 1
ATOM 1018 C C . VAL A 1 135 ? 11.398 -27.688 -12.945 1 98.88 135 VAL A C 1
ATOM 1020 O O . VAL A 1 135 ? 11.078 -26.5 -12.977 1 98.88 135 VAL A O 1
ATOM 1023 N N . PHE A 1 136 ? 11.133 -28.484 -11.922 1 98.81 136 PHE A N 1
ATOM 1024 C CA . PHE A 1 136 ? 10.531 -27.969 -10.695 1 98.81 136 PHE A CA 1
ATOM 1025 C C . PHE A 1 136 ? 11.586 -27.375 -9.773 1 98.81 136 PHE A C 1
ATOM 1027 O O . PHE A 1 136 ? 12.578 -28.047 -9.453 1 98.81 136 PHE A O 1
ATOM 1034 N N . VAL A 1 137 ? 11.383 -26.172 -9.328 1 98.81 137 VAL A N 1
ATOM 1035 C CA . VAL A 1 137 ? 12.438 -25.438 -8.633 1 98.81 137 VAL A CA 1
ATOM 1036 C C . VAL A 1 137 ? 11.992 -25.109 -7.211 1 98.81 137 VAL A C 1
ATOM 1038 O O . VAL A 1 137 ? 10.906 -24.562 -7 1 98.81 137 VAL A O 1
ATOM 1041 N N . ASP A 1 138 ? 12.773 -25.469 -6.227 1 98.5 138 ASP A N 1
ATOM 1042 C CA . ASP A 1 138 ? 12.602 -25.047 -4.836 1 98.5 138 ASP A CA 1
ATOM 1043 C C . ASP A 1 138 ? 13.469 -23.844 -4.516 1 98.5 138 ASP A C 1
ATOM 1045 O O . ASP A 1 138 ? 14.703 -23.938 -4.52 1 98.5 138 ASP A O 1
ATOM 1049 N N . PRO A 1 139 ? 12.883 -22.703 -4.207 1 98.31 139 PRO A N 1
ATOM 1050 C CA . PRO A 1 139 ? 13.688 -21.531 -3.879 1 98.31 139 PRO A CA 1
ATOM 1051 C C . PRO A 1 139 ? 14.477 -21.688 -2.58 1 98.31 139 PRO A C 1
ATOM 1053 O O . PRO A 1 139 ? 14.195 -22.609 -1.798 1 98.31 139 PRO A O 1
ATOM 1056 N N . VAL A 1 140 ? 15.477 -20.812 -2.348 1 98.25 140 VAL A N 1
ATOM 1057 C CA . VAL A 1 140 ? 16.281 -20.875 -1.138 1 98.25 140 VAL A CA 1
ATOM 1058 C C . VAL A 1 140 ? 15.391 -20.781 0.095 1 98.25 140 VAL A C 1
ATOM 1060 O O . VAL A 1 140 ? 14.523 -19.922 0.182 1 98.25 140 VAL A O 1
ATOM 1063 N N . GLY A 1 141 ? 15.617 -21.656 1.001 1 97.81 141 GLY A N 1
ATOM 1064 C CA . GLY A 1 141 ? 14.812 -21.703 2.213 1 97.81 141 GLY A CA 1
ATOM 1065 C C . GLY A 1 141 ? 13.648 -22.672 2.121 1 97.81 141 GLY A C 1
ATOM 1066 O O . GLY A 1 141 ? 12.867 -22.797 3.068 1 97.81 141 GLY A O 1
ATOM 1067 N N . THR A 1 142 ? 13.492 -23.422 0.994 1 98.06 142 THR A N 1
ATOM 1068 C CA . THR A 1 142 ? 12.461 -24.438 0.774 1 98.06 142 THR A CA 1
ATOM 1069 C C . THR A 1 142 ? 13.086 -25.719 0.25 1 98.06 142 THR A C 1
ATOM 1071 O O . THR A 1 142 ? 14.219 -25.719 -0.237 1 98.06 142 THR A O 1
ATOM 1074 N N . GLY A 1 143 ? 12.328 -26.844 0.43 1 97.44 143 GLY A N 1
ATOM 1075 C CA . GLY A 1 143 ? 12.883 -28.125 -0.004 1 97.44 143 GLY A CA 1
ATOM 1076 C C . GLY A 1 143 ? 14.273 -28.375 0.542 1 97.44 143 GLY A C 1
ATOM 1077 O O . GLY A 1 143 ? 14.5 -28.281 1.749 1 97.44 143 GLY A O 1
ATOM 1078 N N . TYR A 1 144 ? 15.172 -28.703 -0.354 1 97.25 144 TYR A N 1
ATOM 1079 C CA . TYR A 1 144 ? 16.562 -28.922 0.042 1 97.25 144 TYR A CA 1
ATOM 1080 C C . TYR A 1 144 ? 17.422 -27.719 -0.272 1 97.25 144 TYR A C 1
ATOM 1082 O O . TYR A 1 144 ? 18.641 -27.719 -0.039 1 97.25 144 TYR A O 1
ATOM 1090 N N . SER A 1 145 ? 16.797 -26.641 -0.81 1 98.06 145 SER A N 1
ATOM 1091 C CA . SER A 1 145 ? 17.547 -25.438 -1.188 1 98.06 145 SER A CA 1
ATOM 1092 C C . SER A 1 145 ? 17.969 -24.641 0.041 1 98.06 145 SER A C 1
ATOM 1094 O O . SER A 1 145 ? 17.234 -24.562 1.021 1 98.06 145 SER A O 1
ATOM 1096 N N . ARG A 1 146 ? 19.172 -24 -0.015 1 97.12 146 ARG A N 1
ATOM 1097 C CA . ARG A 1 146 ? 19.719 -23.328 1.161 1 97.12 146 ARG A CA 1
ATOM 1098 C C . ARG A 1 146 ? 20.844 -22.391 0.776 1 97.12 146 ARG A C 1
ATOM 1100 O O . ARG A 1 146 ? 21.422 -22.516 -0.306 1 97.12 146 ARG A O 1
ATOM 1107 N N . ALA A 1 147 ? 21.125 -21.484 1.706 1 97.12 147 ALA A N 1
ATOM 1108 C CA . ALA A 1 147 ? 22.344 -20.703 1.596 1 97.12 147 ALA A CA 1
ATOM 1109 C C . ALA A 1 147 ? 23.578 -21.547 1.876 1 97.12 147 ALA A C 1
ATOM 1111 O O . ALA A 1 147 ? 23.484 -22.578 2.539 1 97.12 147 ALA A O 1
ATOM 1112 N N . LEU A 1 148 ? 24.703 -21.172 1.301 1 96.94 148 LEU A N 1
ATOM 1113 C CA . LEU A 1 148 ? 25.938 -21.938 1.441 1 96.94 148 LEU A CA 1
ATOM 1114 C C . LEU A 1 148 ? 27.031 -21.109 2.1 1 96.94 148 LEU A C 1
ATOM 1116 O O . LEU A 1 148 ? 27.062 -19.875 1.934 1 96.94 148 LEU A O 1
ATOM 1120 N N . GLY A 1 149 ? 27.891 -21.766 2.811 1 93.38 149 GLY A N 1
ATOM 1121 C CA . GLY A 1 149 ? 29.062 -21.125 3.379 1 93.38 149 GLY A CA 1
ATOM 1122 C C . GLY A 1 149 ? 28.719 -20.078 4.43 1 93.38 149 GLY A C 1
ATOM 1123 O O . GLY A 1 149 ? 27.969 -20.375 5.375 1 93.38 149 GLY A O 1
ATOM 1124 N N . GLU A 1 150 ? 29.219 -18.812 4.164 1 92.5 150 GLU A N 1
ATOM 1125 C CA . GLU A 1 150 ? 29.031 -17.734 5.133 1 92.5 150 GLU A CA 1
ATOM 1126 C C . GLU A 1 150 ? 27.703 -17.016 4.895 1 92.5 150 GLU A C 1
ATOM 1128 O O . GLU A 1 150 ? 27.328 -16.141 5.672 1 92.5 150 GLU A O 1
ATOM 1133 N N . HIS A 1 151 ? 27.078 -17.438 3.881 1 95.56 151 HIS A N 1
ATOM 1134 C CA . HIS A 1 151 ? 25.844 -16.75 3.533 1 95.56 151 HIS A CA 1
ATOM 1135 C C . HIS A 1 151 ? 24.672 -17.266 4.379 1 95.56 151 HIS A C 1
ATOM 1137 O O . HIS A 1 151 ? 24.656 -18.422 4.785 1 95.56 151 HIS A O 1
ATOM 1143 N N . GLU A 1 152 ? 23.75 -16.312 4.629 1 95.69 152 GLU A N 1
ATOM 1144 C CA . GLU A 1 152 ? 22.547 -16.625 5.402 1 95.69 152 GLU A CA 1
ATOM 1145 C C . GLU A 1 152 ? 21.297 -16.578 4.523 1 95.69 152 GLU A C 1
ATOM 1147 O O . GLU A 1 152 ? 21.266 -15.875 3.514 1 95.69 152 GLU A O 1
ATOM 1152 N N . GLY A 1 153 ? 20.297 -17.422 4.934 1 95.81 153 GLY A N 1
ATOM 1153 C CA . GLY A 1 153 ? 19.047 -17.484 4.188 1 95.81 153 GLY A CA 1
ATOM 1154 C C . GLY A 1 153 ? 18.453 -16.109 3.902 1 95.81 153 GLY A C 1
ATOM 1155 O O . GLY A 1 153 ? 17.953 -15.867 2.805 1 95.81 153 GLY A O 1
ATOM 1156 N N . LYS A 1 154 ? 18.531 -15.219 4.863 1 94.88 154 LYS A N 1
ATOM 1157 C CA . LYS A 1 154 ? 17.875 -13.914 4.758 1 94.88 154 LYS A CA 1
ATOM 1158 C C . LYS A 1 154 ? 18.453 -13.102 3.611 1 94.88 154 LYS A C 1
ATOM 1160 O O . LYS A 1 154 ? 17.828 -12.156 3.131 1 94.88 154 LYS A O 1
ATOM 1165 N N . GLU A 1 155 ? 19.656 -13.453 3.148 1 95.81 155 GLU A N 1
ATOM 1166 C CA . GLU A 1 155 ? 20.266 -12.781 2.004 1 95.81 155 GLU A CA 1
ATOM 1167 C C . GLU A 1 155 ? 19.484 -13.062 0.722 1 95.81 155 GLU A C 1
ATOM 1169 O O . GLU A 1 155 ? 19.625 -12.344 -0.268 1 95.81 155 GLU A O 1
ATOM 1174 N N . PHE A 1 156 ? 18.688 -14.148 0.748 1 97.38 156 PHE A N 1
ATOM 1175 C CA . PHE A 1 156 ? 17.953 -14.57 -0.446 1 97.38 156 PHE A CA 1
ATOM 1176 C C . PHE A 1 156 ? 16.453 -14.367 -0.272 1 97.38 156 PHE A C 1
ATOM 1178 O O . PHE A 1 156 ? 15.688 -14.555 -1.214 1 97.38 156 PHE A O 1
ATOM 1185 N N . TRP A 1 157 ? 16.031 -14.016 0.953 1 96.88 157 TRP A N 1
ATOM 1186 C CA . TRP A 1 157 ? 14.609 -13.906 1.281 1 96.88 157 TRP A CA 1
ATOM 1187 C C . TRP A 1 157 ? 14.125 -12.469 1.136 1 96.88 157 TRP A C 1
ATOM 1189 O O . TRP A 1 157 ? 13.977 -11.758 2.129 1 96.88 157 TRP A O 1
ATOM 1199 N N . GLY A 1 158 ? 13.711 -12.109 -0.026 1 96.56 158 GLY A N 1
ATOM 1200 C CA . GLY A 1 158 ? 13.188 -10.812 -0.398 1 96.56 158 GLY A CA 1
ATOM 1201 C C . GLY A 1 158 ? 12.656 -10.766 -1.818 1 96.56 158 GLY A C 1
ATOM 1202 O O . GLY A 1 158 ? 12.961 -11.641 -2.631 1 96.56 158 GLY A O 1
ATOM 1203 N N . LEU A 1 159 ? 11.922 -9.766 -2.113 1 96.12 159 LEU A N 1
ATOM 1204 C CA . LEU A 1 159 ? 11.32 -9.656 -3.438 1 96.12 159 LEU A CA 1
ATOM 1205 C C . LEU A 1 159 ? 12.391 -9.609 -4.52 1 96.12 159 LEU A C 1
ATOM 1207 O O . LEU A 1 159 ? 12.367 -10.398 -5.469 1 96.12 159 LEU A O 1
ATOM 1211 N N . ASN A 1 160 ? 13.359 -8.648 -4.367 1 96.25 160 ASN A N 1
ATOM 1212 C CA . ASN A 1 160 ? 14.422 -8.508 -5.359 1 96.25 160 ASN A CA 1
ATOM 1213 C C . ASN A 1 160 ? 15.406 -9.672 -5.293 1 96.25 160 ASN A C 1
ATOM 1215 O O . ASN A 1 160 ? 15.828 -10.195 -6.328 1 96.25 160 ASN A O 1
ATOM 1219 N N . GLU A 1 161 ? 15.727 -10.062 -4.07 1 97.06 161 GLU A N 1
ATOM 1220 C CA . GLU A 1 161 ? 16.75 -11.086 -3.846 1 97.06 161 GLU A CA 1
ATOM 1221 C C . GLU A 1 161 ? 16.297 -12.445 -4.359 1 97.06 161 GLU A C 1
ATOM 1223 O O . GLU A 1 161 ? 17.078 -13.18 -4.969 1 97.06 161 GLU A O 1
ATOM 1228 N N . ASP A 1 162 ? 15.078 -12.75 -4.094 1 97.81 162 ASP A N 1
ATOM 1229 C CA . ASP A 1 162 ? 14.484 -14 -4.57 1 97.81 162 ASP A CA 1
ATOM 1230 C C . ASP A 1 162 ? 14.461 -14.047 -6.094 1 97.81 162 ASP A C 1
ATOM 1232 O O . ASP A 1 162 ? 14.852 -15.047 -6.699 1 97.81 162 ASP A O 1
ATOM 1236 N N . ALA A 1 163 ? 13.992 -12.969 -6.738 1 98.12 163 ALA A N 1
ATOM 1237 C CA . ALA A 1 163 ? 13.914 -12.914 -8.195 1 98.12 163 ALA A CA 1
ATOM 1238 C C . ALA A 1 163 ? 15.297 -13.07 -8.82 1 98.12 163 ALA A C 1
ATOM 1240 O O . ALA A 1 163 ? 15.453 -13.789 -9.812 1 98.12 163 ALA A O 1
ATOM 1241 N N . LEU A 1 164 ? 16.266 -12.406 -8.242 1 97.56 164 LEU A N 1
ATOM 1242 C CA . LEU A 1 164 ? 17.609 -12.484 -8.773 1 97.56 164 LEU A CA 1
ATOM 1243 C C . LEU A 1 164 ? 18.172 -13.898 -8.648 1 97.56 164 LEU A C 1
ATOM 1245 O O . LEU A 1 164 ? 18.781 -14.422 -9.578 1 97.56 164 LEU A O 1
ATOM 1249 N N . SER A 1 165 ? 17.938 -14.508 -7.504 1 98.12 165 SER A N 1
ATOM 1250 C CA . SER A 1 165 ? 18.422 -15.867 -7.285 1 98.12 165 SER A CA 1
ATOM 1251 C C . SER A 1 165 ? 17.812 -16.844 -8.281 1 98.12 165 SER A C 1
ATOM 1253 O O . SER A 1 165 ? 18.5 -17.703 -8.82 1 98.12 165 SER A O 1
ATOM 1255 N N . MET A 1 166 ? 16.562 -16.734 -8.547 1 98.44 166 MET A N 1
ATOM 1256 C CA . MET A 1 166 ? 15.875 -17.625 -9.461 1 98.44 166 MET A CA 1
ATOM 1257 C C . MET A 1 166 ? 16.328 -17.391 -10.898 1 98.44 166 MET A C 1
ATOM 1259 O O . MET A 1 166 ? 16.453 -18.328 -11.68 1 98.44 166 MET A O 1
ATOM 1263 N N . ALA A 1 167 ? 16.547 -16.094 -11.25 1 98.56 167 ALA A N 1
ATOM 1264 C CA . ALA A 1 167 ? 17.062 -15.773 -12.57 1 98.56 167 ALA A CA 1
ATOM 1265 C C . ALA A 1 167 ? 18.469 -16.344 -12.766 1 98.56 167 ALA A C 1
ATOM 1267 O O . ALA A 1 167 ? 18.766 -16.906 -13.812 1 98.56 167 ALA A O 1
ATOM 1268 N N . GLU A 1 168 ? 19.281 -16.203 -11.742 1 98.06 168 GLU A N 1
ATOM 1269 C CA . GLU A 1 168 ? 20.641 -16.75 -11.789 1 98.06 168 GLU A CA 1
ATOM 1270 C C . GLU A 1 168 ? 20.594 -18.281 -11.93 1 98.06 168 GLU A C 1
ATOM 1272 O O . GLU A 1 168 ? 21.406 -18.859 -12.656 1 98.06 168 GLU A O 1
ATOM 1277 N N . PHE A 1 169 ? 19.734 -18.859 -11.266 1 98.62 169 PHE A N 1
ATOM 1278 C CA . PHE A 1 169 ? 19.578 -20.312 -11.383 1 98.62 169 PHE A CA 1
ATOM 1279 C C . PHE A 1 169 ? 19.266 -20.703 -12.82 1 98.62 169 PHE A C 1
ATOM 1281 O O . PHE A 1 169 ? 19.891 -21.609 -13.375 1 98.62 169 PHE A O 1
ATOM 1288 N N . ILE A 1 170 ? 18.234 -20.062 -13.375 1 98.5 170 ILE A N 1
ATOM 1289 C CA . ILE A 1 170 ? 17.844 -20.391 -14.734 1 98.5 170 ILE A CA 1
ATOM 1290 C C . ILE A 1 170 ? 19.047 -20.266 -15.672 1 98.5 170 ILE A C 1
ATOM 1292 O O . ILE A 1 170 ? 19.312 -21.141 -16.484 1 98.5 170 ILE A O 1
ATOM 1296 N N . ARG A 1 171 ? 19.797 -19.141 -15.539 1 97.12 171 ARG A N 1
ATOM 1297 C CA . ARG A 1 171 ? 20.969 -18.938 -16.375 1 97.12 171 ARG A CA 1
ATOM 1298 C C . ARG A 1 171 ? 21.984 -20.062 -16.188 1 97.12 171 ARG A C 1
ATOM 1300 O O . ARG A 1 171 ? 22.531 -20.578 -17.156 1 97.12 171 ARG A O 1
ATOM 1307 N N . THR A 1 172 ? 22.172 -20.406 -14.961 1 96.94 172 THR A N 1
ATOM 1308 C CA . THR A 1 172 ? 23.141 -21.469 -14.656 1 96.94 172 THR A CA 1
ATOM 1309 C C . THR A 1 172 ? 22.656 -22.812 -15.211 1 96.94 172 THR A C 1
ATOM 1311 O O . THR A 1 172 ? 23.438 -23.531 -15.844 1 96.94 172 THR A O 1
ATOM 1314 N N . TRP A 1 173 ? 21.438 -23.125 -15 1 97.38 173 TRP A N 1
ATOM 1315 C CA . TRP A 1 173 ? 20.875 -24.391 -15.461 1 97.38 173 TRP A CA 1
ATOM 1316 C C . TRP A 1 173 ? 20.938 -24.5 -16.984 1 97.38 173 TRP A C 1
ATOM 1318 O O . TRP A 1 173 ? 21.297 -25.547 -17.516 1 97.38 173 TRP A O 1
ATOM 1328 N N . VAL A 1 174 ? 20.531 -23.422 -17.672 1 96.44 174 VAL A N 1
ATOM 1329 C CA . VAL A 1 174 ? 20.516 -23.406 -19.141 1 96.44 174 VAL A CA 1
ATOM 1330 C C . VAL A 1 174 ? 21.938 -23.594 -19.656 1 96.44 174 VAL A C 1
ATOM 1332 O O . VAL A 1 174 ? 22.141 -24.25 -20.688 1 96.44 174 VAL A O 1
ATOM 1335 N N . THR A 1 175 ? 22.906 -23.047 -18.984 1 94.81 175 THR A N 1
ATOM 1336 C CA . THR A 1 175 ? 24.297 -23.203 -19.359 1 94.81 175 THR A CA 1
ATOM 1337 C C . THR A 1 175 ? 24.766 -24.625 -19.156 1 94.81 175 THR A C 1
ATOM 1339 O O . THR A 1 175 ? 25.312 -25.25 -20.062 1 94.81 175 THR A O 1
ATOM 1342 N N . GLU A 1 176 ? 24.5 -25.125 -18 1 94.69 176 GLU A N 1
ATOM 1343 C CA . GLU A 1 176 ? 24.969 -26.453 -17.641 1 94.69 176 GLU A CA 1
ATOM 1344 C C . GLU A 1 176 ? 24.312 -27.531 -18.5 1 94.69 176 GLU A C 1
ATOM 1346 O O . GLU A 1 176 ? 24.906 -28.578 -18.75 1 94.69 176 GLU A O 1
ATOM 1351 N N . ASN A 1 177 ? 23.141 -27.281 -18.953 1 94 177 ASN A N 1
ATOM 1352 C CA . ASN A 1 177 ? 22.391 -28.281 -19.703 1 94 177 ASN A CA 1
ATOM 1353 C C . ASN A 1 177 ? 22.391 -27.969 -21.203 1 94 177 ASN A C 1
ATOM 1355 O O . ASN A 1 177 ? 21.672 -28.625 -21.969 1 94 177 ASN A O 1
ATOM 1359 N N . GLN A 1 178 ? 23.094 -26.953 -21.656 1 92.38 178 GLN A N 1
ATOM 1360 C CA . GLN A 1 178 ? 23.266 -26.578 -23.047 1 92.38 178 GLN A CA 1
ATOM 1361 C C . GLN A 1 178 ? 21.906 -26.297 -23.703 1 92.38 178 GLN A C 1
ATOM 1363 O O . GLN A 1 178 ? 21.609 -26.859 -24.766 1 92.38 178 GLN A O 1
ATOM 1368 N N . ARG A 1 179 ? 21.188 -25.422 -23.031 1 94.88 179 ARG A N 1
ATOM 1369 C CA . ARG A 1 179 ? 19.828 -25.141 -23.484 1 94.88 179 ARG A CA 1
ATOM 1370 C C . ARG A 1 179 ? 19.656 -23.656 -23.812 1 94.88 179 ARG A C 1
ATOM 1372 O O . ARG A 1 179 ? 18.562 -23.094 -23.672 1 94.88 179 ARG A O 1
ATOM 1379 N N . TRP A 1 180 ? 20.703 -22.984 -24.25 1 92.94 180 TRP A N 1
ATOM 1380 C CA . TRP A 1 180 ? 20.672 -21.547 -24.5 1 92.94 180 TRP A CA 1
ATOM 1381 C C . TRP A 1 180 ? 19.75 -21.219 -25.656 1 92.94 180 TRP A C 1
ATOM 1383 O O . TRP A 1 180 ? 19.172 -20.141 -25.719 1 92.94 180 TRP A O 1
ATOM 1393 N N . ASN A 1 181 ? 19.641 -22.203 -26.547 1 93.44 181 ASN A N 1
ATOM 1394 C CA . ASN A 1 181 ? 18.812 -21.922 -27.719 1 93.44 181 ASN A CA 1
ATOM 1395 C C . ASN A 1 181 ? 17.484 -22.688 -27.656 1 93.44 181 ASN A C 1
ATOM 1397 O O . ASN A 1 181 ? 16.797 -22.844 -28.672 1 93.44 181 ASN A O 1
ATOM 1401 N N . ALA A 1 182 ? 17.094 -23.219 -26.531 1 95.19 182 ALA A N 1
ATOM 1402 C CA . ALA A 1 182 ? 15.828 -23.906 -26.344 1 95.19 182 ALA A CA 1
ATOM 1403 C C . ALA A 1 182 ? 14.711 -22.938 -25.984 1 95.19 182 ALA A C 1
ATOM 1405 O O . ALA A 1 182 ? 14.945 -21.938 -25.297 1 95.19 182 ALA A O 1
ATOM 1406 N N . PRO A 1 183 ? 13.398 -23.188 -26.5 1 96.31 183 PRO A N 1
ATOM 1407 C CA . PRO A 1 183 ? 12.273 -22.422 -25.984 1 96.31 183 PRO A CA 1
ATOM 1408 C C . PRO A 1 183 ? 12.102 -22.562 -24.469 1 96.31 183 PRO A C 1
ATOM 1410 O O . PRO A 1 183 ? 12.391 -23.625 -23.922 1 96.31 183 PRO A O 1
ATOM 1413 N N . ARG A 1 184 ? 11.633 -21.531 -23.875 1 97.56 184 ARG A N 1
ATOM 1414 C CA . ARG A 1 184 ? 11.57 -21.562 -22.406 1 97.56 184 ARG A CA 1
ATOM 1415 C C . ARG A 1 184 ? 10.273 -20.953 -21.906 1 97.56 184 ARG A C 1
ATOM 1417 O O . ARG A 1 184 ? 9.797 -19.953 -22.453 1 97.56 184 ARG A O 1
ATOM 1424 N N . PHE A 1 185 ? 9.766 -21.5 -20.891 1 98.75 185 PHE A N 1
ATOM 1425 C CA . PHE A 1 185 ? 8.547 -21.062 -20.234 1 98.75 185 PHE A CA 1
ATOM 1426 C C . PHE A 1 185 ? 8.742 -20.984 -18.719 1 98.75 185 PHE A C 1
ATOM 1428 O O . PHE A 1 185 ? 9.523 -21.75 -18.156 1 98.75 185 PHE A O 1
ATOM 1435 N N . LEU A 1 186 ? 8.125 -20 -18.062 1 98.88 186 LEU A N 1
ATOM 1436 C CA . LEU A 1 186 ? 7.984 -19.953 -16.609 1 98.88 186 LEU A CA 1
ATOM 1437 C C . LEU A 1 186 ? 6.547 -20.25 -16.188 1 98.88 186 LEU A C 1
ATOM 1439 O O . LEU A 1 186 ? 5.602 -19.75 -16.812 1 98.88 186 LEU A O 1
ATOM 1443 N N . LEU A 1 187 ? 6.406 -21.109 -15.289 1 98.88 187 LEU A N 1
ATOM 1444 C CA . LEU A 1 187 ? 5.109 -21.453 -14.719 1 98.88 187 LEU A CA 1
ATOM 1445 C C . LEU A 1 187 ? 5.125 -21.266 -13.203 1 98.88 187 LEU A C 1
ATOM 1447 O O . LEU A 1 187 ? 5.875 -21.953 -12.5 1 98.88 187 LEU A O 1
ATOM 1451 N N . GLY A 1 188 ? 4.352 -20.328 -12.68 1 98.62 188 GLY A N 1
ATOM 1452 C CA . GLY A 1 188 ? 4.285 -20.031 -11.258 1 98.62 188 GLY A CA 1
ATOM 1453 C C . GLY A 1 188 ? 2.873 -20.062 -10.711 1 98.62 188 GLY A C 1
ATOM 1454 O O . GLY A 1 188 ? 1.926 -19.672 -11.398 1 98.62 188 GLY A O 1
ATOM 1455 N N . GLU A 1 189 ? 2.75 -20.438 -9.461 1 98.56 189 GLU A N 1
ATOM 1456 C CA . GLU A 1 189 ? 1.473 -20.438 -8.75 1 98.56 189 GLU A CA 1
ATOM 1457 C C . GLU A 1 189 ? 1.489 -19.453 -7.586 1 98.56 189 GLU A C 1
ATOM 1459 O O . GLU A 1 189 ? 2.436 -19.438 -6.793 1 98.56 189 GLU A O 1
ATOM 1464 N N . SER A 1 190 ? 0.392 -18.656 -7.379 1 97.69 190 SER A N 1
ATOM 1465 C CA . SER A 1 190 ? 0.277 -17.766 -6.23 1 97.69 190 SER A CA 1
ATOM 1466 C C . SER A 1 190 ? 1.435 -16.766 -6.18 1 97.69 190 SER A C 1
ATOM 1468 O O . SER A 1 190 ? 1.713 -16.078 -7.164 1 97.69 190 SER A O 1
ATOM 1470 N N . PHE A 1 191 ? 2.211 -16.703 -5.07 1 97.06 191 PHE A N 1
ATOM 1471 C CA . PHE A 1 191 ? 3.406 -15.875 -5.023 1 97.06 191 PHE A CA 1
ATOM 1472 C C . PHE A 1 191 ? 4.371 -16.25 -6.141 1 97.06 191 PHE A C 1
ATOM 1474 O O . PHE A 1 191 ? 5.152 -15.422 -6.602 1 97.06 191 PHE A O 1
ATOM 1481 N N . GLY A 1 192 ? 4.316 -17.484 -6.605 1 98.44 192 GLY A N 1
ATOM 1482 C CA . GLY A 1 192 ? 5.152 -17.906 -7.719 1 98.44 192 GLY A CA 1
ATOM 1483 C C . GLY A 1 192 ? 4.934 -17.078 -8.969 1 98.44 192 GLY A C 1
ATOM 1484 O O . GLY A 1 192 ? 5.82 -16.984 -9.82 1 98.44 192 GLY A O 1
ATOM 1485 N N . THR A 1 193 ? 3.738 -16.516 -9.102 1 98.75 193 THR A N 1
ATOM 1486 C CA . THR A 1 193 ? 3.484 -15.633 -10.227 1 98.75 193 THR A CA 1
ATOM 1487 C C . THR A 1 193 ? 4.133 -14.273 -10 1 98.75 193 THR A C 1
ATOM 1489 O O . THR A 1 193 ? 4.59 -13.625 -10.953 1 98.75 193 THR A O 1
ATOM 1492 N N . THR A 1 194 ? 4.125 -13.781 -8.75 1 98.19 194 THR A N 1
ATOM 1493 C CA . THR A 1 194 ? 4.898 -12.602 -8.375 1 98.19 194 THR A CA 1
ATOM 1494 C C . THR A 1 194 ? 6.367 -12.781 -8.742 1 98.19 194 THR A C 1
ATOM 1496 O O . THR A 1 194 ? 6.961 -11.906 -9.375 1 98.19 194 THR A O 1
ATOM 1499 N N . ARG A 1 195 ? 6.891 -13.914 -8.375 1 98.31 195 ARG A N 1
ATOM 1500 C CA . ARG A 1 195 ? 8.266 -14.297 -8.672 1 98.31 195 ARG A CA 1
ATOM 1501 C C . ARG A 1 195 ? 8.5 -14.367 -10.18 1 98.31 195 ARG A C 1
ATOM 1503 O O . ARG A 1 195 ? 9.484 -13.82 -10.68 1 98.31 195 ARG A O 1
ATOM 1510 N N . ALA A 1 196 ? 7.605 -15.008 -10.883 1 98.81 196 ALA A N 1
ATOM 1511 C CA . ALA A 1 196 ? 7.77 -15.219 -12.32 1 98.81 196 ALA A CA 1
ATOM 1512 C C . ALA A 1 196 ? 7.824 -13.891 -13.07 1 98.81 196 ALA A C 1
ATOM 1514 O O . ALA A 1 196 ? 8.609 -13.734 -14 1 98.81 196 ALA A O 1
ATOM 1515 N N . ALA A 1 197 ? 6.973 -12.969 -12.719 1 98.69 197 ALA A N 1
ATOM 1516 C CA . ALA A 1 197 ? 6.973 -11.656 -13.367 1 98.69 197 ALA A CA 1
ATOM 1517 C C . ALA A 1 197 ? 8.289 -10.922 -13.133 1 98.69 197 ALA A C 1
ATOM 1519 O O . ALA A 1 197 ? 8.859 -10.344 -14.055 1 98.69 197 ALA A O 1
ATOM 1520 N N . ALA A 1 198 ? 8.734 -10.93 -11.906 1 98.44 198 ALA A N 1
ATOM 1521 C CA . ALA A 1 198 ? 10 -10.273 -11.578 1 98.44 198 ALA A CA 1
ATOM 1522 C C . ALA A 1 198 ? 11.172 -10.953 -12.281 1 98.44 198 ALA A C 1
ATOM 1524 O O . ALA A 1 198 ? 12.062 -10.281 -12.805 1 98.44 198 ALA A O 1
ATOM 1525 N N . VAL A 1 199 ? 11.195 -12.273 -12.273 1 98.69 199 VAL A N 1
ATOM 1526 C CA . VAL A 1 199 ? 12.242 -13.047 -12.945 1 98.69 199 VAL A CA 1
ATOM 1527 C C . VAL A 1 199 ? 12.211 -12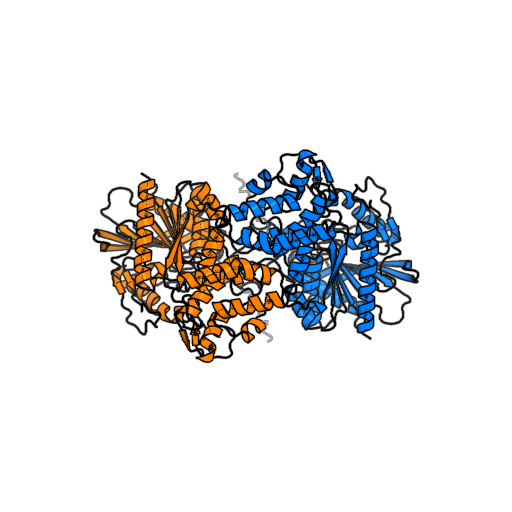.766 -14.445 1 98.69 199 VAL A C 1
ATOM 1529 O O . VAL A 1 199 ? 13.266 -12.625 -15.07 1 98.69 199 VAL A O 1
ATOM 1532 N N . ALA A 1 200 ? 11.039 -12.695 -15.016 1 98.75 200 ALA A N 1
ATOM 1533 C CA . ALA A 1 200 ? 10.906 -12.445 -16.453 1 98.75 200 ALA A CA 1
ATOM 1534 C C . ALA A 1 200 ? 11.578 -11.141 -16.859 1 98.75 200 ALA A C 1
ATOM 1536 O O . ALA A 1 200 ? 12.258 -11.07 -17.875 1 98.75 200 ALA A O 1
ATOM 1537 N N . GLU A 1 201 ? 11.359 -10.109 -16.062 1 97.94 201 GLU A N 1
ATOM 1538 C CA . GLU A 1 201 ? 12.008 -8.844 -16.391 1 97.94 201 GLU A CA 1
ATOM 1539 C C . GLU A 1 201 ? 13.531 -8.992 -16.406 1 97.94 201 GLU A C 1
ATOM 1541 O O . GLU A 1 201 ? 14.195 -8.516 -17.312 1 97.94 201 GLU A O 1
ATOM 1546 N N . ILE A 1 202 ? 14.078 -9.641 -15.367 1 97.56 202 ILE A N 1
ATOM 1547 C CA . ILE A 1 202 ? 15.523 -9.82 -15.266 1 97.56 202 ILE A CA 1
ATOM 1548 C C . ILE A 1 202 ? 16.031 -10.602 -16.469 1 97.56 202 ILE A C 1
ATOM 1550 O O . ILE A 1 202 ? 17.016 -10.219 -17.109 1 97.56 202 ILE A O 1
ATOM 1554 N N . LEU A 1 203 ? 15.352 -11.695 -16.797 1 98.19 203 LEU A N 1
ATOM 1555 C CA . LEU A 1 203 ? 15.781 -12.531 -17.906 1 98.19 203 LEU A CA 1
ATOM 1556 C C . LEU A 1 203 ? 15.742 -11.758 -19.219 1 98.19 203 LEU A C 1
ATOM 1558 O O . LEU A 1 203 ? 16.688 -11.82 -20.016 1 98.19 203 LEU A O 1
ATOM 1562 N N . GLU A 1 204 ? 14.672 -11.055 -19.484 1 95.75 204 GLU A N 1
ATOM 1563 C CA . GLU A 1 204 ? 14.461 -10.359 -20.75 1 95.75 204 GLU A CA 1
ATOM 1564 C C . GLU A 1 204 ? 15.406 -9.172 -20.891 1 95.75 204 GLU A C 1
ATOM 1566 O O . GLU A 1 204 ? 15.938 -8.922 -21.984 1 95.75 204 GLU A O 1
ATOM 1571 N N . THR A 1 205 ? 15.648 -8.391 -19.812 1 93.5 205 THR A N 1
ATOM 1572 C CA . THR A 1 205 ? 16.281 -7.086 -19.938 1 93.5 205 THR A CA 1
ATOM 1573 C C . THR A 1 205 ? 17.734 -7.148 -19.484 1 93.5 205 THR A C 1
ATOM 1575 O O . THR A 1 205 ? 18.594 -6.445 -20.031 1 93.5 205 THR A O 1
ATOM 1578 N N . ASP A 1 206 ? 18.047 -7.984 -18.594 1 93 206 ASP A N 1
ATOM 1579 C CA . ASP A 1 206 ? 19.391 -7.977 -18.016 1 93 206 ASP A CA 1
ATOM 1580 C C . ASP A 1 206 ? 20.203 -9.156 -18.531 1 93 206 ASP A C 1
ATOM 1582 O O . ASP A 1 206 ? 21.391 -8.992 -18.859 1 93 206 ASP A O 1
ATOM 1586 N N . PHE A 1 207 ? 19.578 -10.344 -18.562 1 94.62 207 PHE A N 1
ATOM 1587 C CA . PHE A 1 207 ? 20.328 -11.547 -18.922 1 94.62 207 PHE A CA 1
ATOM 1588 C C . PHE A 1 207 ? 20.219 -11.844 -20.406 1 94.62 207 PHE A C 1
ATOM 1590 O O . PHE A 1 207 ? 20.922 -12.711 -20.938 1 94.62 207 PHE A O 1
ATOM 1597 N N . MET A 1 208 ? 19.281 -11.18 -21.141 1 91.75 208 MET A N 1
ATOM 1598 C CA . MET A 1 208 ? 19.047 -11.375 -22.578 1 91.75 208 MET A CA 1
ATOM 1599 C C . MET A 1 208 ? 18.656 -12.82 -22.875 1 91.75 208 MET A C 1
ATOM 1601 O O . MET A 1 208 ? 19.203 -13.438 -23.781 1 91.75 208 MET A O 1
ATOM 1605 N N . LEU A 1 209 ? 17.938 -13.367 -21.906 1 95.12 209 LEU A N 1
ATOM 1606 C CA . LEU A 1 209 ? 17.328 -14.68 -22.062 1 95.12 209 LEU A CA 1
ATOM 1607 C C . LEU A 1 209 ? 15.828 -14.539 -22.344 1 95.12 209 LEU A C 1
ATOM 1609 O O . LEU A 1 209 ? 15.031 -14.367 -21.422 1 95.12 209 LEU A O 1
ATOM 1613 N N . ARG A 1 210 ? 15.469 -14.727 -23.609 1 95.69 210 ARG A N 1
ATOM 1614 C CA . ARG A 1 210 ? 14.086 -14.508 -24.031 1 95.69 210 ARG A CA 1
ATOM 1615 C C . ARG A 1 210 ? 13.195 -15.672 -23.609 1 95.69 210 ARG A C 1
ATOM 1617 O O . ARG A 1 210 ? 13.617 -16.828 -23.656 1 95.69 210 ARG A O 1
ATOM 1624 N N . LEU A 1 211 ? 12.047 -15.336 -23.172 1 97.94 211 LEU A N 1
ATOM 1625 C CA . LEU A 1 211 ? 11.031 -16.312 -22.797 1 97.94 211 LEU A CA 1
ATOM 1626 C C . LEU A 1 211 ? 9.992 -16.469 -23.906 1 97.94 211 LEU A C 1
ATOM 1628 O O . LEU A 1 211 ? 9.648 -15.5 -24.578 1 97.94 211 LEU A O 1
ATOM 1632 N N . ASN A 1 212 ? 9.539 -17.688 -24.047 1 97.88 212 ASN A N 1
ATOM 1633 C CA . ASN A 1 212 ? 8.484 -17.969 -25.016 1 97.88 212 ASN A CA 1
ATOM 1634 C C . ASN A 1 212 ? 7.098 -17.766 -24.422 1 97.88 212 ASN A C 1
ATOM 1636 O O . ASN A 1 212 ? 6.133 -17.516 -25.141 1 97.88 212 ASN A O 1
ATOM 1640 N N . GLY A 1 213 ? 6.973 -17.906 -23.141 1 98.56 213 GLY A N 1
ATOM 1641 C CA . GLY A 1 213 ? 5.672 -17.734 -22.516 1 98.56 213 GLY A CA 1
ATOM 1642 C C . GLY A 1 213 ? 5.727 -17.797 -21 1 98.56 213 GLY A C 1
ATOM 1643 O O . GLY A 1 213 ? 6.68 -18.328 -20.438 1 98.56 213 GLY A O 1
ATOM 1644 N N . LEU A 1 214 ? 4.73 -17.203 -20.391 1 98.88 214 LEU A N 1
ATOM 1645 C CA . LEU A 1 214 ? 4.492 -17.234 -18.953 1 98.88 214 LEU A CA 1
ATOM 1646 C C . LEU A 1 214 ? 3.143 -17.875 -18.641 1 98.88 214 LEU A C 1
ATOM 1648 O O . LEU A 1 214 ? 2.16 -17.641 -19.344 1 98.88 214 LEU A O 1
ATOM 1652 N N . ILE A 1 215 ? 3.105 -18.766 -17.672 1 98.88 215 ILE A N 1
ATOM 1653 C CA . ILE A 1 215 ? 1.872 -19.391 -17.203 1 98.88 215 ILE A CA 1
ATOM 1654 C C . ILE A 1 215 ? 1.646 -19.047 -15.734 1 98.88 215 ILE A C 1
ATOM 1656 O O . ILE A 1 215 ? 2.441 -19.438 -14.875 1 98.88 215 ILE A O 1
ATOM 1660 N N . PHE A 1 216 ? 0.586 -18.297 -15.469 1 98.81 216 PHE A N 1
ATOM 1661 C CA . PHE A 1 216 ? 0.218 -17.891 -14.117 1 98.81 216 PHE A CA 1
ATOM 1662 C C . PHE A 1 216 ? -0.944 -18.719 -13.594 1 98.81 216 PHE A C 1
ATOM 1664 O O . PHE A 1 216 ? -2.047 -18.672 -14.141 1 98.81 216 PHE A O 1
ATOM 1671 N N . VAL A 1 217 ? -0.684 -19.5 -12.578 1 98.75 217 VAL A N 1
ATOM 1672 C CA . VAL A 1 217 ? -1.722 -20.25 -11.875 1 98.75 217 VAL A CA 1
ATOM 1673 C C . VAL A 1 217 ? -2.1 -19.531 -10.586 1 98.75 217 VAL A C 1
ATOM 1675 O O . VAL A 1 217 ? -1.262 -19.359 -9.695 1 98.75 217 VAL A O 1
ATOM 1678 N N . SER A 1 218 ? -3.354 -19.031 -10.477 1 98.38 218 SER A N 1
ATOM 1679 C CA . SER A 1 218 ? -3.809 -18.312 -9.289 1 98.38 218 SER A CA 1
ATOM 1680 C C . SER A 1 218 ? -2.914 -17.109 -8.992 1 98.38 218 SER A C 1
ATOM 1682 O O . SER A 1 218 ? -2.338 -17.016 -7.906 1 98.38 218 SER A O 1
ATOM 1684 N N . GLN A 1 219 ? -2.928 -16.172 -9.914 1 97.75 219 GLN A N 1
ATOM 1685 C CA . GLN A 1 219 ? -1.933 -15.102 -9.922 1 97.75 219 GLN A CA 1
ATOM 1686 C C . GLN A 1 219 ? -2.113 -14.172 -8.727 1 97.75 219 GLN A C 1
ATOM 1688 O O . GLN A 1 219 ? -3.234 -13.969 -8.25 1 97.75 219 GLN A O 1
ATOM 1693 N N . ALA A 1 220 ? -0.976 -13.641 -8.227 1 96.56 220 ALA A N 1
ATOM 1694 C CA . ALA A 1 220 ? -0.915 -12.648 -7.152 1 96.56 220 ALA A CA 1
ATOM 1695 C C . ALA A 1 220 ? 0.123 -11.57 -7.457 1 96.56 220 ALA A C 1
ATOM 1697 O O . ALA A 1 220 ? 0.986 -11.281 -6.625 1 96.56 220 ALA A O 1
ATOM 1698 N N . LEU A 1 221 ? 0.037 -10.844 -8.609 1 97.75 221 LEU A N 1
ATOM 1699 C CA . LEU A 1 221 ? 1.044 -9.875 -9.023 1 97.75 221 LEU A CA 1
ATOM 1700 C C . LEU A 1 221 ? 0.864 -8.547 -8.289 1 97.75 221 LEU A C 1
ATOM 1702 O O . LEU A 1 221 ? 1.835 -7.824 -8.055 1 97.75 221 LEU A O 1
ATOM 1706 N N . ASP A 1 222 ? -0.345 -8.188 -8.039 1 96.38 222 ASP A N 1
ATOM 1707 C CA . ASP A 1 222 ? -0.693 -6.938 -7.367 1 96.38 222 ASP A CA 1
ATOM 1708 C C . ASP A 1 222 ? -1.483 -7.199 -6.086 1 96.38 222 ASP A C 1
ATOM 1710 O O . ASP A 1 222 ? -2.674 -7.516 -6.141 1 96.38 222 ASP A O 1
ATOM 1714 N N . TYR A 1 223 ? -0.861 -6.934 -4.949 1 94.81 223 TYR A N 1
ATOM 1715 C CA . TYR A 1 223 ? -1.437 -7.309 -3.664 1 94.81 223 TYR A CA 1
ATOM 1716 C C . TYR A 1 223 ? -2.586 -6.383 -3.289 1 94.81 223 TYR A C 1
ATOM 1718 O O . TYR A 1 223 ? -3.361 -6.684 -2.379 1 94.81 223 TYR A O 1
ATOM 1726 N N . ALA A 1 224 ? -2.756 -5.258 -3.98 1 93.25 224 ALA A N 1
ATOM 1727 C CA . ALA A 1 224 ? -3.928 -4.418 -3.742 1 93.25 224 ALA A CA 1
ATOM 1728 C C . ALA A 1 224 ? -5.219 -5.203 -3.979 1 93.25 224 ALA A C 1
ATOM 1730 O O . ALA A 1 224 ? -6.227 -4.961 -3.312 1 93.25 224 ALA A O 1
ATOM 1731 N N . GLY A 1 225 ? -5.156 -6.148 -4.84 1 93.38 225 GLY A N 1
ATOM 1732 C CA . GLY A 1 225 ? -6.355 -6.887 -5.207 1 93.38 225 GLY A CA 1
ATOM 1733 C C . GLY A 1 225 ? -6.52 -8.18 -4.434 1 93.38 225 GLY A C 1
ATOM 1734 O O . GLY A 1 225 ? -7.633 -8.703 -4.316 1 93.38 225 GLY A O 1
ATOM 1735 N N . SER A 1 226 ? -5.5 -8.727 -3.877 1 91.56 226 SER A N 1
ATOM 1736 C CA . SER A 1 226 ? -5.578 -10.086 -3.352 1 91.56 226 SER A CA 1
ATOM 1737 C C . SER A 1 226 ? -5.316 -10.109 -1.85 1 91.56 226 SER A C 1
ATOM 1739 O O . SER A 1 226 ? -4.945 -11.148 -1.297 1 91.56 226 SER A O 1
ATOM 1741 N N . THR A 1 227 ? -5.441 -9.031 -1.13 1 89.69 227 THR A N 1
ATOM 1742 C CA . THR A 1 227 ? -5.223 -8.984 0.311 1 89.69 227 THR A CA 1
ATOM 1743 C C . THR A 1 227 ? -6.523 -8.656 1.044 1 89.69 227 THR A C 1
ATOM 1745 O O . THR A 1 227 ? -6.84 -7.484 1.27 1 89.69 227 THR A O 1
ATOM 1748 N N . PRO A 1 228 ? -7.145 -9.703 1.482 1 78.81 228 PRO A N 1
ATOM 1749 C CA . PRO A 1 228 ? -8.492 -9.5 2.025 1 78.81 228 PRO A CA 1
ATOM 1750 C C . PRO A 1 228 ? -8.484 -9.203 3.523 1 78.81 228 PRO A C 1
ATOM 1752 O O . PRO A 1 228 ? -9.547 -9.055 4.133 1 78.81 228 PRO A O 1
ATOM 1755 N N . TYR A 1 229 ? -7.344 -9.188 4.129 1 78.25 229 TYR A N 1
ATOM 1756 C CA . TYR A 1 229 ? -7.305 -9.117 5.586 1 78.25 229 TYR A CA 1
ATOM 1757 C C . TYR A 1 229 ? -7.055 -7.691 6.059 1 78.25 229 TYR A C 1
ATOM 1759 O O . TYR A 1 229 ? -7.188 -7.391 7.246 1 78.25 229 TYR A O 1
ATOM 1767 N N . VAL A 1 230 ? -6.73 -6.883 5.141 1 82.88 230 VAL A N 1
ATOM 1768 C CA . VAL A 1 230 ? -6.598 -5.469 5.48 1 82.88 230 VAL A CA 1
ATOM 1769 C C . VAL A 1 230 ? -7.961 -4.785 5.406 1 82.88 230 VAL A C 1
ATOM 1771 O O . VAL A 1 230 ? -8.539 -4.656 4.324 1 82.88 230 VAL A O 1
ATOM 1774 N N . ARG A 1 231 ? -8.414 -4.41 6.5 1 81.19 231 ARG A N 1
ATOM 1775 C CA . ARG A 1 231 ? -9.797 -3.963 6.664 1 81.19 231 ARG A CA 1
ATOM 1776 C C . ARG A 1 231 ? -10.109 -2.807 5.723 1 81.19 231 ARG A C 1
ATOM 1778 O O . ARG A 1 231 ? -11.195 -2.754 5.141 1 81.19 231 ARG A O 1
ATOM 1785 N N . ASP A 1 232 ? -9.281 -1.947 5.457 1 84.81 232 ASP A N 1
ATOM 1786 C CA . ASP A 1 232 ? -9.633 -0.755 4.688 1 84.81 232 ASP A CA 1
ATOM 1787 C C . ASP A 1 232 ? -9.047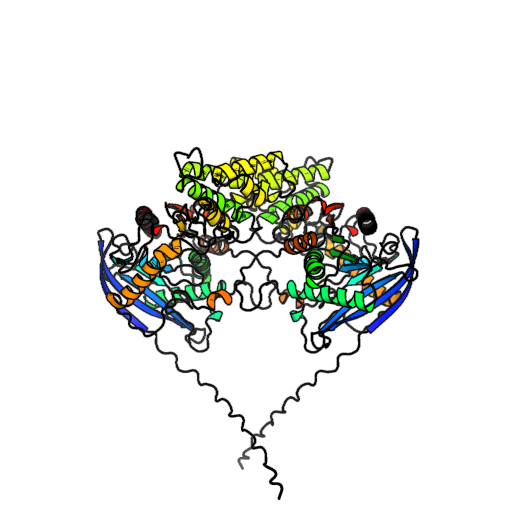 -0.819 3.279 1 84.81 232 ASP A C 1
ATOM 1789 O O . ASP A 1 232 ? -8.953 0.202 2.594 1 84.81 232 ASP A O 1
ATOM 1793 N N . ASN A 1 233 ? -8.609 -2.002 2.916 1 91.69 233 ASN A N 1
ATOM 1794 C CA . ASN A 1 233 ? -8.219 -2.197 1.524 1 91.69 233 ASN A CA 1
ATOM 1795 C C . ASN A 1 233 ? -9.43 -2.16 0.594 1 91.69 233 ASN A C 1
ATOM 1797 O O . ASN A 1 233 ? -10.062 -3.188 0.359 1 91.69 233 ASN A O 1
ATOM 1801 N N . LEU A 1 234 ? -9.664 -1.077 0.025 1 93.81 234 LEU A N 1
ATOM 1802 C CA . LEU A 1 234 ? -10.852 -0.831 -0.786 1 93.81 234 LEU A CA 1
ATOM 1803 C C . LEU A 1 234 ? -10.93 -1.815 -1.948 1 93.81 234 LEU A C 1
ATOM 1805 O O . LEU A 1 234 ? -12 -2.369 -2.227 1 93.81 234 LEU A O 1
ATOM 1809 N N . ILE A 1 235 ? -9.875 -2.113 -2.602 1 95.88 235 ILE A N 1
ATOM 1810 C CA . ILE A 1 235 ? -9.836 -2.865 -3.852 1 95.88 235 ILE A CA 1
ATOM 1811 C C . ILE A 1 235 ? -10.18 -4.328 -3.584 1 95.88 235 ILE A C 1
ATOM 1813 O O . ILE A 1 235 ? -10.914 -4.949 -4.355 1 95.88 235 ILE A O 1
ATOM 1817 N N . SER A 1 236 ? -9.727 -4.871 -2.471 1 95.56 236 SER A N 1
ATOM 1818 C CA . SER A 1 236 ? -9.984 -6.277 -2.189 1 95.56 236 SER A CA 1
ATOM 1819 C C . SER A 1 236 ? -11.461 -6.531 -1.927 1 95.56 236 SER A C 1
ATOM 1821 O O . SER A 1 236 ? -11.984 -7.605 -2.244 1 95.56 236 SER A O 1
ATOM 1823 N N . HIS A 1 237 ? -12.195 -5.535 -1.368 1 96.62 237 HIS A N 1
ATOM 1824 C CA . HIS A 1 237 ? -13.625 -5.703 -1.164 1 96.62 237 HIS A CA 1
ATOM 1825 C C . HIS A 1 237 ? -14.359 -5.828 -2.494 1 96.62 237 HIS A C 1
ATOM 1827 O O . HIS A 1 237 ? -15.461 -6.387 -2.553 1 96.62 237 HIS A O 1
ATOM 1833 N N . ILE A 1 238 ? -13.719 -5.312 -3.568 1 97.94 238 ILE A N 1
ATOM 1834 C CA . ILE A 1 238 ? -14.32 -5.363 -4.895 1 97.94 238 ILE A CA 1
ATOM 1835 C C . ILE A 1 238 ? -13.922 -6.664 -5.59 1 97.94 238 ILE A C 1
ATOM 1837 O O . ILE A 1 238 ? -14.781 -7.391 -6.098 1 97.94 238 ILE A O 1
ATOM 1841 N N . THR A 1 239 ? -12.672 -7.027 -5.539 1 98.19 239 THR A N 1
ATOM 1842 C CA . THR A 1 239 ? -12.156 -8.148 -6.32 1 98.19 239 THR A CA 1
ATOM 1843 C C . THR A 1 239 ? -12.617 -9.477 -5.73 1 98.19 239 THR A C 1
ATOM 1845 O O . THR A 1 239 ? -12.648 -10.492 -6.426 1 98.19 239 THR A O 1
ATOM 1848 N N . TYR A 1 240 ? -13.031 -9.516 -4.488 1 98.19 240 TYR A N 1
ATOM 1849 C CA . TYR A 1 240 ? -13.398 -10.766 -3.842 1 98.19 240 TYR A CA 1
ATOM 1850 C C . TYR A 1 240 ? -14.875 -11.07 -4.035 1 98.19 240 TYR A C 1
ATOM 1852 O O . TYR A 1 240 ? -15.305 -12.219 -3.898 1 98.19 240 TYR A O 1
ATOM 1860 N N . LEU A 1 241 ? -15.68 -10.07 -4.363 1 98.44 241 LEU A N 1
ATOM 1861 C CA . LEU A 1 241 ? -17.125 -10.219 -4.332 1 98.44 241 LEU A CA 1
ATOM 1862 C C . LEU A 1 241 ? -17.594 -11.273 -5.328 1 98.44 241 LEU A C 1
ATOM 1864 O O . LEU A 1 241 ? -18.422 -12.117 -5.004 1 98.44 241 LEU A O 1
ATOM 1868 N N . PRO A 1 242 ? -17.062 -11.289 -6.582 1 98.62 242 PRO A N 1
ATOM 1869 C CA . PRO A 1 242 ? -17.547 -12.312 -7.512 1 98.62 242 PRO A CA 1
ATOM 1870 C C . PRO A 1 242 ? -17.25 -13.727 -7.043 1 98.62 242 PRO A C 1
ATOM 1872 O O . PRO A 1 242 ? -18.047 -14.641 -7.258 1 98.62 242 PRO A O 1
ATOM 1875 N N . THR A 1 243 ? -16.062 -13.961 -6.441 1 98.62 243 THR A N 1
ATOM 1876 C CA . THR A 1 243 ? -15.75 -15.273 -5.887 1 98.62 243 THR A CA 1
ATOM 1877 C C . THR A 1 243 ? -16.672 -15.602 -4.711 1 98.62 243 THR A C 1
ATOM 1879 O O . THR A 1 243 ? -17.078 -16.75 -4.539 1 98.62 243 THR A O 1
ATOM 1882 N N . MET A 1 244 ? -17.016 -14.57 -3.869 1 98.62 244 MET A N 1
ATOM 1883 C CA . MET A 1 244 ? -18 -14.781 -2.811 1 98.62 244 MET A CA 1
ATOM 1884 C C . MET A 1 244 ? -19.344 -15.203 -3.395 1 98.62 244 MET A C 1
ATOM 1886 O O . MET A 1 244 ? -20 -16.078 -2.854 1 98.62 244 MET A O 1
ATOM 1890 N N . ALA A 1 245 ? -19.703 -14.57 -4.488 1 98.75 245 ALA A N 1
ATOM 1891 C CA . ALA A 1 245 ? -20.953 -14.914 -5.164 1 98.75 245 ALA A CA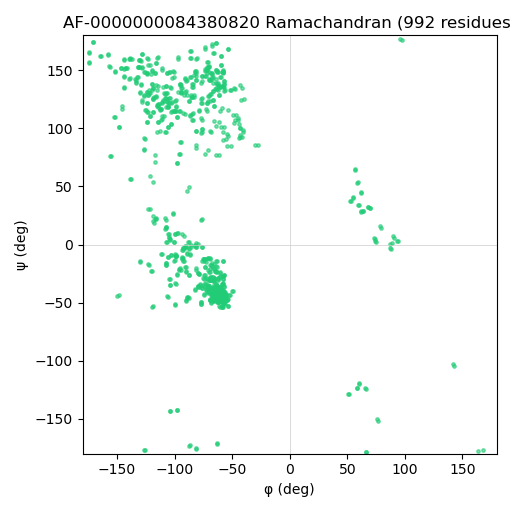 1
ATOM 1892 C C . ALA A 1 245 ? -20.922 -16.359 -5.66 1 98.75 245 ALA A C 1
ATOM 1894 O O . ALA A 1 245 ? -21.891 -17.109 -5.461 1 98.75 245 ALA A O 1
ATOM 1895 N N . ALA A 1 246 ? -19.828 -16.75 -6.316 1 98.62 246 ALA A N 1
ATOM 1896 C CA . ALA A 1 246 ? -19.688 -18.125 -6.773 1 98.62 246 ALA A CA 1
ATOM 1897 C C . ALA A 1 246 ? -19.812 -19.109 -5.609 1 98.62 246 ALA A C 1
ATOM 1899 O O . ALA A 1 246 ? -20.453 -20.156 -5.734 1 98.62 246 ALA A O 1
ATOM 1900 N N . THR A 1 247 ? -19.203 -18.75 -4.488 1 98.62 247 THR A N 1
ATOM 1901 C CA . THR A 1 247 ? -19.188 -19.594 -3.301 1 98.62 247 THR A CA 1
ATOM 1902 C C . THR A 1 247 ? -20.594 -19.734 -2.727 1 98.62 247 THR A C 1
ATOM 1904 O O . THR A 1 247 ? -21.031 -20.844 -2.4 1 98.62 247 THR A O 1
ATOM 1907 N N . ALA A 1 248 ? -21.266 -18.594 -2.598 1 98.62 248 ALA A N 1
ATOM 1908 C CA . ALA A 1 248 ? -22.641 -18.625 -2.104 1 98.62 248 ALA A CA 1
ATOM 1909 C C . ALA A 1 248 ? -23.547 -19.453 -3.016 1 98.62 248 ALA A C 1
ATOM 1911 O O . ALA A 1 248 ? -24.406 -20.188 -2.541 1 98.62 248 ALA A O 1
ATOM 1912 N N . TRP A 1 249 ? -23.375 -19.281 -4.344 1 98.31 249 TRP A N 1
ATOM 1913 C CA . TRP A 1 249 ? -24.109 -20.078 -5.328 1 98.31 249 TRP A CA 1
ATOM 1914 C C . TRP A 1 249 ? -23.859 -21.562 -5.137 1 98.31 249 TRP A C 1
ATOM 1916 O O . TRP A 1 249 ? -24.797 -22.359 -5.121 1 98.31 249 TRP A O 1
ATOM 1926 N N . TYR A 1 250 ? -22.625 -21.938 -4.969 1 97.69 250 TYR A N 1
ATOM 1927 C CA . TYR A 1 250 ? -22.219 -23.328 -4.824 1 97.69 250 TYR A CA 1
ATOM 1928 C C . TYR A 1 250 ? -22.875 -23.969 -3.604 1 97.69 250 TYR A C 1
ATOM 1930 O O . TYR A 1 250 ? -23.312 -25.109 -3.652 1 97.69 250 TYR A O 1
ATOM 1938 N N . HIS A 1 251 ? -22.953 -23.219 -2.494 1 97.88 251 HIS A N 1
ATOM 1939 C CA . HIS A 1 251 ? -23.438 -23.766 -1.232 1 97.88 251 HIS A CA 1
ATOM 1940 C C . HIS A 1 251 ? -24.938 -23.516 -1.075 1 97.88 251 HIS A C 1
ATOM 1942 O O . HIS A 1 251 ? -25.484 -23.688 0.015 1 97.88 251 HIS A O 1
ATOM 1948 N N . ASN A 1 252 ? -25.594 -23.031 -2.131 1 97.12 252 ASN A N 1
ATOM 1949 C CA . ASN A 1 252 ? -27.047 -22.844 -2.189 1 97.12 252 ASN A CA 1
ATOM 1950 C C . ASN A 1 252 ? -27.516 -21.844 -1.131 1 97.12 252 ASN A C 1
ATOM 1952 O O . ASN A 1 252 ? -28.469 -22.109 -0.406 1 97.12 252 ASN A O 1
ATOM 1956 N N . LYS A 1 253 ? -26.734 -20.719 -1.03 1 97.19 253 LYS A N 1
ATOM 1957 C CA . LYS A 1 253 ? -27.094 -19.703 -0.04 1 97.19 253 LYS A CA 1
ATOM 1958 C C . LYS A 1 253 ? -27.703 -18.469 -0.705 1 97.19 253 LYS A C 1
ATOM 1960 O O . LYS A 1 253 ? -28.031 -17.484 -0.032 1 97.19 253 LYS A O 1
ATOM 1965 N N . VAL A 1 254 ? -27.844 -18.547 -2.016 1 94.88 254 VAL A N 1
ATOM 1966 C CA . VAL A 1 254 ? -28.5 -17.469 -2.748 1 94.88 254 VAL A CA 1
ATOM 1967 C C . VAL A 1 254 ? -29.875 -17.922 -3.234 1 94.88 254 VAL A C 1
ATOM 1969 O O . VAL A 1 254 ? -30.016 -19.016 -3.785 1 94.88 254 VAL A O 1
ATOM 1972 N N . ALA A 1 255 ? -30.953 -17.094 -2.955 1 89.69 255 ALA A N 1
ATOM 1973 C CA . ALA A 1 255 ? -32.312 -17.453 -3.305 1 89.69 255 ALA A CA 1
ATOM 1974 C C . ALA A 1 255 ? -33.031 -16.312 -4.062 1 89.69 255 ALA A C 1
ATOM 1976 O O . ALA A 1 255 ? -33 -15.164 -3.623 1 89.69 255 ALA A O 1
ATOM 1977 N N . PRO A 1 256 ? -33.656 -16.594 -5.164 1 90.5 256 PRO A N 1
ATOM 1978 C CA . PRO A 1 256 ? -33.594 -17.875 -5.871 1 90.5 256 PRO A CA 1
ATOM 1979 C C . PRO A 1 256 ? -32.219 -18.141 -6.496 1 90.5 256 PRO A C 1
ATOM 1981 O O . PRO A 1 256 ? -31.547 -17.203 -6.934 1 90.5 256 PRO A O 1
ATOM 1984 N N . ARG A 1 257 ? -31.859 -19.375 -6.551 1 90.94 257 ARG A N 1
ATOM 1985 C CA . ARG A 1 257 ? -30.562 -19.75 -7.09 1 90.94 257 ARG A CA 1
ATOM 1986 C C . ARG A 1 257 ? -30.516 -19.562 -8.602 1 90.94 257 ARG A C 1
ATOM 1988 O O . ARG A 1 257 ? -31.312 -20.172 -9.328 1 90.94 257 ARG A O 1
ATOM 1995 N N . PRO A 1 258 ? -29.641 -18.797 -9.102 1 93.69 258 PRO A N 1
ATOM 1996 C CA . PRO A 1 258 ? -29.516 -18.641 -10.555 1 93.69 258 PRO A CA 1
ATOM 1997 C C . PRO A 1 258 ? -29.125 -19.938 -11.25 1 93.69 258 PRO A C 1
ATOM 1999 O O . PRO A 1 258 ? -28.375 -20.75 -10.695 1 93.69 258 PRO A O 1
ATOM 2002 N N . ALA A 1 259 ? -29.594 -20.062 -12.469 1 92.31 259 ALA A N 1
ATOM 2003 C CA . ALA A 1 259 ? -29.344 -21.297 -13.219 1 92.31 259 ALA A CA 1
ATOM 2004 C C . ALA A 1 259 ? -27.875 -21.406 -13.617 1 92.31 259 ALA A C 1
ATOM 2006 O 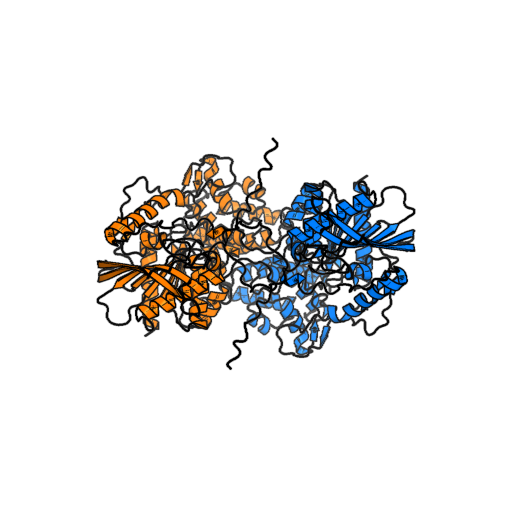O . ALA A 1 259 ? -27.297 -22.5 -13.594 1 92.31 259 ALA A O 1
ATOM 2007 N N . SER A 1 260 ? -27.312 -20.297 -13.922 1 95.31 260 SER A N 1
ATOM 2008 C CA . SER A 1 260 ? -25.922 -20.281 -14.375 1 95.31 260 SER A CA 1
ATOM 2009 C C . SER A 1 260 ? -25.031 -19.547 -13.375 1 95.31 260 SER A C 1
ATOM 2011 O O . SER A 1 260 ? -25.25 -18.375 -13.102 1 95.31 260 SER A O 1
ATOM 2013 N N . MET A 1 261 ? -24.016 -20.328 -12.852 1 95.75 261 MET A N 1
ATOM 2014 C CA . MET A 1 261 ? -23.062 -19.703 -11.945 1 95.75 261 MET A CA 1
ATOM 2015 C C . MET A 1 261 ? -22.297 -18.594 -12.656 1 95.75 261 MET A C 1
ATOM 2017 O O . MET A 1 261 ? -22.078 -17.516 -12.086 1 95.75 261 MET A O 1
ATOM 2021 N N . GLU A 1 262 ? -21.891 -18.828 -13.914 1 95.62 262 GLU A N 1
ATOM 2022 C CA . GLU A 1 262 ? -21.094 -17.891 -14.688 1 95.62 262 GLU A CA 1
ATOM 2023 C C . GLU A 1 262 ? -21.844 -16.562 -14.891 1 95.62 262 GLU A C 1
ATOM 2025 O O . GLU A 1 262 ? -21.25 -15.492 -14.758 1 95.62 262 GLU A O 1
ATOM 2030 N N . SER A 1 263 ? -23.141 -16.688 -15.211 1 96.56 263 SER A N 1
ATOM 2031 C CA . SER A 1 263 ? -23.922 -15.477 -15.406 1 96.56 263 SER A CA 1
ATOM 2032 C C . SER A 1 263 ? -24.109 -14.711 -14.102 1 96.56 263 SER A C 1
ATOM 2034 O O . SER A 1 263 ? -24.109 -13.484 -14.086 1 96.56 263 SER A O 1
ATOM 2036 N N . PHE A 1 264 ? -24.328 -15.484 -13.062 1 97.62 264 PHE A N 1
ATOM 2037 C CA . PHE A 1 264 ? -24.484 -14.883 -11.742 1 97.62 264 PHE A CA 1
ATOM 2038 C C . PHE A 1 264 ? -23.219 -14.148 -11.328 1 97.62 264 PHE A C 1
ATOM 2040 O O . PHE A 1 264 ? -23.281 -13.023 -10.828 1 97.62 264 PHE A O 1
ATOM 2047 N N . VAL A 1 265 ? -22.062 -14.742 -11.57 1 97.81 265 VAL A N 1
ATOM 2048 C CA . VAL A 1 265 ? -20.766 -14.164 -11.258 1 97.81 265 VAL A CA 1
ATOM 2049 C C . VAL A 1 265 ? -20.531 -12.922 -12.117 1 97.81 265 VAL A C 1
ATOM 2051 O O . VAL A 1 265 ? -19.938 -11.945 -11.656 1 97.81 265 VAL A O 1
ATOM 2054 N N . ALA A 1 266 ? -20.969 -12.898 -13.352 1 97.62 266 ALA A N 1
ATOM 2055 C CA . ALA A 1 266 ? -20.859 -11.734 -14.227 1 97.62 266 ALA A CA 1
ATOM 2056 C C . ALA A 1 266 ? -21.641 -10.555 -13.664 1 97.62 266 ALA A C 1
ATOM 2058 O O . ALA A 1 266 ? -21.172 -9.414 -13.719 1 97.62 266 ALA A O 1
ATOM 2059 N N . GLU A 1 267 ? -22.844 -10.844 -13.148 1 97.81 267 GLU A N 1
ATOM 2060 C CA . GLU A 1 267 ? -23.625 -9.805 -12.508 1 97.81 267 GLU A CA 1
ATOM 2061 C C . GLU A 1 267 ? -22.906 -9.242 -11.281 1 97.81 267 GLU A C 1
ATOM 2063 O O . GLU A 1 267 ? -22.922 -8.031 -11.055 1 97.81 267 GLU A O 1
ATOM 2068 N N . ALA A 1 268 ? -22.344 -10.164 -10.523 1 98.44 268 ALA A N 1
ATOM 2069 C CA . ALA A 1 268 ? -21.625 -9.75 -9.32 1 98.44 268 ALA A CA 1
ATOM 2070 C C . ALA A 1 268 ? -20.438 -8.859 -9.68 1 98.44 268 ALA A C 1
ATOM 2072 O O . ALA A 1 268 ? -20.125 -7.902 -8.961 1 98.44 268 ALA A O 1
ATOM 2073 N N . ARG A 1 269 ? -19.719 -9.133 -10.805 1 97.94 269 ARG A N 1
ATOM 2074 C CA . ARG A 1 269 ? -18.625 -8.297 -11.297 1 97.94 269 ARG A CA 1
ATOM 2075 C C . ARG A 1 269 ? -19.109 -6.875 -11.562 1 97.94 269 ARG A C 1
ATOM 2077 O O . ARG A 1 269 ? -18.469 -5.906 -11.141 1 97.94 269 ARG A O 1
ATOM 2084 N N . ALA A 1 270 ? -20.172 -6.828 -12.258 1 97.62 270 ALA A N 1
ATOM 2085 C CA . ALA A 1 270 ? -20.734 -5.531 -12.641 1 97.62 270 ALA A CA 1
ATOM 2086 C C . ALA A 1 270 ? -21.156 -4.734 -11.414 1 97.62 270 ALA A C 1
ATOM 2088 O O . ALA A 1 270 ? -20.875 -3.533 -11.32 1 97.62 270 ALA A O 1
ATOM 2089 N N . PHE A 1 271 ? -21.844 -5.406 -10.484 1 98.31 271 PHE A N 1
ATOM 2090 C CA . PHE A 1 271 ? -22.266 -4.754 -9.25 1 98.31 271 PHE A CA 1
ATOM 2091 C C . PHE A 1 271 ? -21.062 -4.254 -8.469 1 98.31 271 PHE A C 1
ATOM 2093 O O . PHE A 1 271 ? -21.062 -3.127 -7.969 1 98.31 271 PHE A O 1
ATOM 2100 N N . ALA A 1 272 ? -20.016 -5.137 -8.344 1 98.44 272 ALA A N 1
ATOM 2101 C CA . ALA A 1 272 ? -18.812 -4.809 -7.574 1 98.44 272 ALA A CA 1
ATOM 2102 C C . ALA A 1 272 ? -18.125 -3.562 -8.133 1 98.44 272 ALA A C 1
ATOM 2104 O O . ALA A 1 272 ? -17.812 -2.639 -7.379 1 98.44 272 ALA A O 1
ATOM 2105 N N . SER A 1 273 ? -17.922 -3.475 -9.469 1 97.38 273 SER A N 1
ATOM 2106 C CA . SER A 1 273 ? -17.141 -2.424 -10.094 1 97.38 273 SER A CA 1
ATOM 2107 C C . SER A 1 273 ? -17.938 -1.132 -10.227 1 97.38 273 SER A C 1
ATOM 2109 O O . SER A 1 273 ? -17.391 -0.038 -10.062 1 97.38 273 SER A O 1
ATOM 2111 N N . ASN A 1 274 ? -19.234 -1.241 -10.5 1 96.94 274 ASN A N 1
ATOM 2112 C CA . ASN A 1 274 ? -20 -0.07 -10.914 1 96.94 274 ASN A CA 1
ATOM 2113 C C . ASN A 1 274 ? -20.766 0.535 -9.742 1 96.94 274 ASN A C 1
ATOM 2115 O O . ASN A 1 274 ? -21.109 1.716 -9.766 1 96.94 274 ASN A O 1
ATOM 2119 N N . GLN A 1 275 ? -21.094 -0.291 -8.719 1 98.06 275 GLN A N 1
ATOM 2120 C CA . GLN A 1 275 ? -21.938 0.202 -7.641 1 98.06 275 GLN A CA 1
ATOM 2121 C C . GLN A 1 275 ? -21.219 0.142 -6.297 1 98.06 275 GLN A C 1
ATOM 2123 O O . GLN A 1 275 ? -21.109 1.151 -5.598 1 98.06 275 GLN A O 1
ATOM 2128 N N . LEU A 1 276 ? -20.688 -1.046 -5.938 1 98.44 276 LEU A N 1
ATOM 2129 C CA . LEU A 1 276 ? -20.062 -1.211 -4.633 1 98.44 276 LEU A CA 1
ATOM 2130 C C . LEU A 1 276 ? -18.828 -0.33 -4.512 1 98.44 276 LEU A C 1
ATOM 2132 O O . LEU A 1 276 ? -18.594 0.299 -3.473 1 98.44 276 LEU A O 1
ATOM 2136 N N . LEU A 1 277 ? -17.969 -0.301 -5.598 1 98.12 277 LEU A N 1
ATOM 2137 C CA . LEU A 1 277 ? -16.703 0.428 -5.57 1 98.12 277 LEU A CA 1
ATOM 2138 C C . LEU A 1 277 ? -16.938 1.909 -5.293 1 98.12 277 LEU A C 1
ATOM 2140 O O . LEU A 1 277 ? -16.391 2.459 -4.336 1 98.12 277 LEU A O 1
ATOM 2144 N N . PRO A 1 278 ? -17.797 2.662 -6.059 1 97.81 278 PRO A N 1
ATOM 2145 C CA . PRO A 1 278 ? -18.047 4.062 -5.723 1 97.81 278 PRO A CA 1
ATOM 2146 C C . PRO A 1 278 ? -18.656 4.234 -4.332 1 97.81 278 PRO A C 1
ATOM 2148 O O . PRO A 1 278 ? -18.375 5.219 -3.645 1 97.81 278 PRO A O 1
ATOM 2151 N N . ALA A 1 279 ? -19.531 3.307 -3.908 1 98 279 ALA A N 1
ATOM 2152 C CA . ALA A 1 279 ? -20.172 3.404 -2.602 1 98 279 ALA A CA 1
ATOM 2153 C C . ALA A 1 279 ? -19.141 3.348 -1.478 1 98 279 ALA A C 1
ATOM 2155 O O . ALA A 1 279 ? -19.188 4.156 -0.546 1 98 279 ALA A O 1
ATOM 2156 N N . LEU A 1 280 ? -18.25 2.332 -1.551 1 96.69 280 LEU A N 1
ATOM 2157 C CA . LEU A 1 280 ? -17.234 2.193 -0.516 1 96.69 280 LEU A CA 1
ATOM 2158 C C . LEU A 1 280 ? -16.297 3.395 -0.514 1 96.69 280 LEU A C 1
ATOM 2160 O O . LEU A 1 280 ? -15.805 3.805 0.542 1 96.69 280 LEU A O 1
ATOM 2164 N N . PHE A 1 281 ? -16.016 3.939 -1.722 1 96.38 281 PHE A N 1
ATOM 2165 C CA . PHE A 1 281 ? -15.188 5.133 -1.828 1 96.38 281 PHE A CA 1
ATOM 2166 C C . PHE A 1 281 ? -15.82 6.301 -1.082 1 96.38 281 PHE A C 1
ATOM 2168 O O . PHE A 1 281 ? -15.133 7.062 -0.403 1 96.38 281 PHE A O 1
ATOM 2175 N N . LYS A 1 282 ? -17.156 6.48 -1.176 1 95.38 282 LYS A N 1
ATOM 2176 C CA . LYS A 1 282 ? -17.891 7.586 -0.556 1 95.38 282 LYS A CA 1
ATOM 2177 C C . LYS A 1 282 ? -17.906 7.441 0.963 1 95.38 282 LYS A C 1
ATOM 2179 O O . LYS A 1 282 ? -18.031 8.438 1.685 1 95.38 282 LYS A O 1
ATOM 2184 N N . GLY A 1 283 ? -17.875 6.18 1.52 1 93.81 283 GLY A N 1
ATOM 2185 C CA . GLY A 1 283 ? -17.891 5.941 2.953 1 93.81 283 GLY A CA 1
ATOM 2186 C C . GLY A 1 283 ? -19.125 6.484 3.643 1 93.81 283 GLY A C 1
ATOM 2187 O O . GLY A 1 283 ? -20.25 6.184 3.236 1 93.81 283 GLY A O 1
ATOM 2188 N N . ASN A 1 284 ? -18.906 7.391 4.586 1 92.69 284 ASN A N 1
ATOM 2189 C CA . ASN A 1 284 ? -20 7.938 5.379 1 92.69 284 ASN A CA 1
ATOM 2190 C C . ASN A 1 284 ? -20.828 8.93 4.574 1 92.69 284 ASN A C 1
ATOM 2192 O O . ASN A 1 284 ? -21.938 9.305 4.984 1 92.69 284 ASN A O 1
ATOM 2196 N N . ALA A 1 285 ? -20.359 9.328 3.463 1 92.69 285 ALA A N 1
ATOM 2197 C CA . ALA A 1 285 ? -21.078 10.289 2.639 1 92.69 285 ALA A CA 1
ATOM 2198 C C . ALA A 1 285 ? -22.094 9.586 1.74 1 92.69 285 ALA A C 1
ATOM 2200 O O . ALA A 1 285 ? -22.844 10.234 1.015 1 92.69 285 ALA A O 1
ATOM 2201 N N . LEU A 1 286 ? -22.141 8.242 1.814 1 95.25 286 LEU A N 1
ATOM 2202 C CA . LEU A 1 286 ? -23.094 7.461 1.017 1 95.25 286 LEU A CA 1
ATOM 2203 C C . LEU A 1 286 ? -24.531 7.746 1.439 1 95.25 286 LEU A C 1
ATOM 2205 O O . LEU A 1 286 ? -24.891 7.539 2.6 1 95.25 286 LEU A O 1
ATOM 2209 N N . PRO A 1 287 ? -25.375 8.266 0.481 1 95.69 287 PRO A N 1
ATOM 2210 C CA . PRO A 1 287 ? -26.766 8.492 0.841 1 95.69 287 PRO A CA 1
ATOM 2211 C C . PRO A 1 287 ? -27.469 7.223 1.312 1 95.69 287 PRO A C 1
ATOM 2213 O O . PRO A 1 287 ? -27.188 6.129 0.811 1 95.69 287 PRO A O 1
ATOM 2216 N N . ALA A 1 288 ? -28.438 7.391 2.188 1 95.88 288 ALA A N 1
ATOM 2217 C CA . ALA A 1 288 ? -29.141 6.27 2.807 1 95.88 288 ALA A CA 1
ATOM 2218 C C . ALA A 1 288 ? -29.797 5.387 1.753 1 95.88 288 ALA A C 1
ATOM 2220 O O . ALA A 1 288 ? -29.812 4.16 1.882 1 95.88 288 ALA A O 1
ATOM 2221 N N . SER A 1 289 ? -30.375 6.012 0.741 1 97.06 289 SER A N 1
ATOM 2222 C CA . SER A 1 289 ? -31.062 5.25 -0.302 1 97.06 289 SER A CA 1
ATOM 2223 C C . SER A 1 289 ? -30.078 4.395 -1.09 1 97.06 289 SER A C 1
ATOM 2225 O O . SER A 1 289 ? -30.359 3.236 -1.405 1 97.06 289 SER A O 1
ATOM 2227 N N . GLU A 1 290 ? -28.938 5.016 -1.426 1 96.88 290 GLU A N 1
ATOM 2228 C CA . GLU A 1 290 ? -27.891 4.262 -2.119 1 96.88 290 GLU A CA 1
ATOM 2229 C C . GLU A 1 290 ? -27.344 3.141 -1.24 1 96.88 290 GLU A C 1
ATOM 2231 O O . GLU A 1 290 ? -27.062 2.043 -1.727 1 96.88 290 GLU A O 1
ATOM 2236 N N . ARG A 1 291 ? -27.188 3.408 0.052 1 97.69 291 ARG A N 1
ATOM 2237 C CA . ARG A 1 291 ? -26.719 2.395 0.989 1 97.69 291 ARG A CA 1
ATOM 2238 C C . ARG A 1 291 ? -27.641 1.189 1.012 1 97.69 291 ARG A C 1
ATOM 2240 O O . ARG A 1 291 ? -27.188 0.044 1.025 1 97.69 291 ARG A O 1
ATOM 2247 N N . ALA A 1 292 ? -28.938 1.465 1.038 1 97.94 292 ALA A N 1
ATOM 2248 C CA . ALA A 1 292 ? -29.922 0.385 1.054 1 97.94 292 ALA A CA 1
ATOM 2249 C C . ALA A 1 292 ? -29.797 -0.488 -0.192 1 97.94 292 ALA A C 1
ATOM 2251 O O . ALA A 1 292 ? -29.938 -1.71 -0.119 1 97.94 292 ALA A O 1
ATOM 2252 N N . GLU A 1 293 ? -29.531 0.182 -1.318 1 98.19 293 GLU A N 1
ATOM 2253 C CA . GLU A 1 293 ? -29.359 -0.552 -2.566 1 98.19 293 GLU A CA 1
ATOM 2254 C C . GLU A 1 293 ? -28.109 -1.428 -2.514 1 98.19 293 GLU A C 1
ATOM 2256 O O . GLU A 1 293 ? -28.109 -2.553 -3.02 1 98.19 293 GLU A O 1
ATOM 2261 N N . ILE A 1 294 ? -27.078 -0.873 -1.915 1 98.62 294 ILE A N 1
ATOM 2262 C CA . ILE A 1 294 ? -25.828 -1.617 -1.792 1 98.62 294 ILE A CA 1
ATOM 2263 C C . ILE A 1 294 ? -26.031 -2.818 -0.871 1 98.62 294 ILE A C 1
ATOM 2265 O O . ILE A 1 294 ? -25.547 -3.914 -1.151 1 98.62 294 ILE A O 1
ATOM 2269 N N . VAL A 1 295 ? -26.719 -2.645 0.25 1 98.5 295 VAL A N 1
ATOM 2270 C CA . VAL A 1 295 ? -27 -3.732 1.18 1 98.5 295 VAL A CA 1
ATOM 2271 C C . VAL A 1 295 ? -27.766 -4.84 0.459 1 98.5 295 VAL A C 1
ATOM 2273 O O . VAL A 1 295 ? -27.438 -6.02 0.595 1 98.5 295 VAL A O 1
ATOM 2276 N N . ARG A 1 296 ? -28.797 -4.48 -0.377 1 98 296 ARG A N 1
ATOM 2277 C CA . ARG A 1 296 ? -29.578 -5.461 -1.126 1 98 296 ARG A CA 1
ATOM 2278 C C . ARG A 1 296 ? -28.688 -6.227 -2.105 1 98 296 ARG A C 1
ATOM 2280 O O . ARG A 1 296 ? -28.828 -7.441 -2.258 1 98 296 ARG A O 1
ATOM 2287 N N . GLY A 1 297 ? -27.844 -5.465 -2.766 1 98.25 297 GLY A N 1
ATOM 2288 C CA . GLY A 1 297 ? -26.922 -6.109 -3.688 1 98.25 297 GLY A CA 1
ATOM 2289 C C . GLY A 1 297 ? -25.984 -7.094 -3.008 1 98.25 297 GLY A C 1
ATOM 2290 O O . GLY A 1 297 ? -25.812 -8.219 -3.479 1 98.25 297 GLY A O 1
ATOM 2291 N N . LEU A 1 298 ? -25.359 -6.656 -1.888 1 98.62 298 LEU A N 1
ATOM 2292 C CA . LEU A 1 298 ? -24.453 -7.527 -1.148 1 98.62 298 LEU A CA 1
ATOM 2293 C C . LEU A 1 298 ? -25.188 -8.758 -0.624 1 98.62 298 LEU A C 1
ATOM 2295 O O . LEU A 1 298 ? -24.625 -9.859 -0.592 1 98.62 298 LEU A O 1
ATOM 2299 N N . GLN A 1 299 ? -26.422 -8.555 -0.177 1 98.12 299 GLN A N 1
ATOM 2300 C CA . GLN A 1 299 ? -27.234 -9.688 0.257 1 98.12 299 GLN A CA 1
ATOM 2301 C C . GLN A 1 299 ? -27.469 -10.672 -0.89 1 98.12 299 GLN A C 1
ATOM 2303 O O . GLN A 1 299 ? -27.312 -11.883 -0.722 1 98.12 299 GLN A O 1
ATOM 2308 N N . ARG A 1 300 ? -27.828 -10.164 -2.039 1 97.56 300 ARG A N 1
ATOM 2309 C CA . ARG A 1 300 ? -28.125 -11 -3.205 1 97.56 300 ARG A CA 1
ATOM 2310 C C . ARG A 1 300 ? -26.906 -11.836 -3.592 1 97.56 300 ARG A C 1
ATOM 2312 O O . ARG A 1 300 ? -27.031 -13.031 -3.861 1 97.56 300 ARG A O 1
ATOM 2319 N N . TYR A 1 301 ? -25.75 -11.258 -3.564 1 98.19 301 TYR A N 1
ATOM 2320 C CA . TYR A 1 301 ? -24.594 -11.898 -4.199 1 98.19 301 TYR A CA 1
ATOM 2321 C C . TYR A 1 301 ? -23.797 -12.719 -3.191 1 98.19 301 TYR A C 1
ATOM 2323 O O . TYR A 1 301 ? -23.078 -13.648 -3.566 1 98.19 301 TYR A O 1
ATOM 2331 N N . THR A 1 302 ? -23.922 -12.43 -1.861 1 98.19 302 THR A N 1
ATOM 2332 C CA . THR A 1 302 ? -23.109 -13.148 -0.885 1 98.19 302 THR A CA 1
ATOM 2333 C C . THR A 1 302 ? -23.953 -14.141 -0.098 1 98.19 302 THR A C 1
ATOM 2335 O O . THR A 1 302 ? -23.422 -15.031 0.568 1 98.19 302 THR A O 1
ATOM 2338 N N . GLY A 1 303 ? -25.297 -13.945 -0.135 1 97.62 303 GLY A N 1
ATOM 2339 C CA . GLY A 1 303 ? -26.188 -14.789 0.649 1 97.62 303 GLY A CA 1
ATOM 2340 C C . GLY A 1 303 ? -26.156 -14.484 2.133 1 97.62 303 GLY A C 1
ATOM 2341 O O . GLY A 1 303 ? -26.797 -15.164 2.934 1 97.62 303 GLY A O 1
ATOM 2342 N N . LEU A 1 304 ? -25.406 -13.414 2.592 1 98.25 304 LEU A N 1
ATOM 2343 C CA . LEU A 1 304 ? -25.328 -13.039 3.998 1 98.25 304 LEU A CA 1
ATOM 2344 C C . LEU A 1 304 ? -26.547 -12.219 4.418 1 98.25 304 LEU A C 1
ATOM 2346 O O . LEU A 1 304 ? -27.266 -11.688 3.566 1 98.25 304 LEU A O 1
ATOM 2350 N N . SER A 1 305 ? -26.797 -12.156 5.715 1 97.62 305 SER A N 1
ATOM 2351 C CA . SER A 1 305 ? -27.938 -11.398 6.227 1 97.62 305 SER A CA 1
ATOM 2352 C C . SER A 1 305 ? -27.703 -9.898 6.125 1 97.62 305 SER A C 1
ATOM 2354 O O . SER A 1 305 ? -26.547 -9.445 6.148 1 97.62 305 SER A O 1
ATOM 2356 N N . SER A 1 306 ? -28.781 -9.18 5.973 1 97.44 306 SER A N 1
ATOM 2357 C CA . SER A 1 306 ? -28.672 -7.727 5.953 1 97.44 306 SER A CA 1
ATOM 2358 C C . SER A 1 306 ? -28.062 -7.199 7.25 1 97.44 306 SER A C 1
ATOM 2360 O O . SER A 1 306 ? -27.344 -6.207 7.242 1 97.44 306 SER A O 1
ATOM 2362 N N . GLU A 1 307 ? -28.359 -7.852 8.352 1 97.31 307 GLU A N 1
ATOM 2363 C CA . GLU A 1 307 ? -27.812 -7.457 9.648 1 97.31 307 GLU A CA 1
ATOM 2364 C C . GLU A 1 307 ? -26.297 -7.574 9.656 1 97.31 307 GLU A C 1
ATOM 2366 O O . GLU A 1 307 ? -25.594 -6.668 10.117 1 97.31 307 GLU A O 1
ATOM 2371 N N . TYR A 1 308 ? -25.812 -8.734 9.188 1 97.62 308 TYR A N 1
ATOM 2372 C CA . TYR A 1 308 ? -24.375 -8.922 9.133 1 97.62 308 TYR A CA 1
ATOM 2373 C C . TYR A 1 308 ? -23.719 -7.871 8.242 1 97.62 308 TYR A C 1
ATOM 2375 O O . TYR A 1 308 ? -22.672 -7.309 8.594 1 97.62 308 TYR A O 1
ATOM 2383 N N . ILE A 1 309 ? -24.297 -7.621 7.086 1 98.06 309 ILE A N 1
ATOM 2384 C CA . ILE A 1 309 ? -23.766 -6.676 6.105 1 98.06 309 ILE A CA 1
ATOM 2385 C C . ILE A 1 309 ? -23.703 -5.281 6.719 1 98.06 309 ILE A C 1
ATOM 2387 O O . ILE A 1 309 ? -22.703 -4.574 6.57 1 98.06 309 ILE A O 1
ATOM 2391 N N . GLU A 1 310 ? -24.75 -4.902 7.406 1 96.62 310 GLU A N 1
ATOM 2392 C CA . GLU A 1 310 ? -24.766 -3.602 8.07 1 96.62 310 GLU A CA 1
ATOM 2393 C C . GLU A 1 310 ? -23.719 -3.525 9.172 1 96.62 310 GLU A C 1
ATOM 2395 O O . GLU A 1 310 ? -23.031 -2.516 9.305 1 96.62 310 GLU A O 1
ATOM 2400 N N . ARG A 1 311 ? -23.562 -4.629 9.93 1 94.94 311 ARG A N 1
ATOM 2401 C CA . ARG A 1 311 ? -22.578 -4.672 11.008 1 94.94 311 ARG A CA 1
ATOM 2402 C C . ARG A 1 311 ? -21.156 -4.582 10.453 1 94.94 311 ARG A C 1
ATOM 2404 O O . ARG A 1 311 ? -20.25 -4.066 11.117 1 94.94 311 ARG A O 1
ATOM 2411 N N . SER A 1 312 ? -20.984 -5.102 9.25 1 94.56 312 SER A N 1
ATOM 2412 C CA . SER A 1 312 ? -19.672 -5.043 8.617 1 94.56 312 SER A CA 1
ATOM 2413 C C . SER A 1 312 ? -19.438 -3.686 7.965 1 94.56 312 SER A C 1
ATOM 2415 O O . SER A 1 312 ? -18.391 -3.461 7.352 1 94.56 312 SER A O 1
ATOM 2417 N N . ASN A 1 313 ? -20.422 -2.785 8.016 1 94.75 313 ASN A N 1
ATOM 2418 C CA . ASN A 1 313 ? -20.344 -1.483 7.359 1 94.75 313 ASN A CA 1
ATOM 2419 C C . ASN A 1 313 ? -20.047 -1.618 5.871 1 94.75 313 ASN A C 1
ATOM 2421 O O . ASN A 1 313 ? -19.172 -0.923 5.348 1 94.75 313 ASN A O 1
ATOM 2425 N N . LEU A 1 314 ? -20.672 -2.643 5.184 1 96.31 314 LEU A N 1
ATOM 2426 C CA . LEU A 1 314 ? -20.656 -2.93 3.752 1 96.31 314 LEU A CA 1
ATOM 2427 C C . LEU A 1 314 ? -19.312 -3.533 3.344 1 96.31 314 LEU A C 1
ATOM 2429 O O . LEU A 1 314 ? -19.062 -3.764 2.156 1 96.31 314 LEU A O 1
ATOM 2433 N N . ARG A 1 315 ? -18.406 -3.746 4.305 1 95.62 315 ARG A N 1
ATOM 2434 C CA . ARG A 1 315 ? -17.078 -4.277 4.035 1 95.62 315 ARG A CA 1
ATOM 2435 C C . ARG A 1 315 ? -16.953 -5.723 4.512 1 95.62 315 ARG A C 1
ATOM 2437 O O . ARG A 1 315 ? -16.641 -5.973 5.676 1 95.62 315 ARG A O 1
ATOM 2444 N N . ILE A 1 316 ? -17.141 -6.621 3.615 1 95.5 316 ILE A N 1
ATOM 2445 C CA . ILE A 1 316 ? -17.078 -8.039 3.934 1 95.5 316 ILE A CA 1
ATOM 2446 C C . ILE A 1 316 ? -15.695 -8.594 3.574 1 95.5 316 ILE A C 1
ATOM 2448 O O . ILE A 1 316 ? -15.367 -8.742 2.395 1 95.5 316 ILE A O 1
ATOM 2452 N N . GLN A 1 317 ? -14.953 -8.906 4.59 1 93.88 317 GLN A N 1
ATOM 2453 C CA . GLN A 1 317 ? -13.633 -9.477 4.367 1 93.88 317 GLN A CA 1
ATOM 2454 C C . GLN A 1 317 ? -13.727 -10.945 3.959 1 93.88 317 GLN A C 1
ATOM 2456 O O . GLN A 1 317 ? -14.57 -11.68 4.465 1 93.88 317 GLN A O 1
ATOM 2461 N N . GLY A 1 318 ? -12.82 -11.391 3.084 1 93 318 GLY A N 1
ATOM 2462 C CA . GLY A 1 318 ? -12.844 -12.742 2.547 1 93 318 GLY A CA 1
ATOM 2463 C C . GLY A 1 318 ? -12.812 -13.812 3.623 1 93 318 GLY A C 1
ATOM 2464 O O . GLY A 1 318 ? -13.602 -14.766 3.58 1 93 318 GLY A O 1
ATOM 2465 N N . PHE A 1 319 ? -11.977 -13.602 4.621 1 92.69 319 PHE A N 1
ATOM 2466 C CA . PHE A 1 319 ? -11.828 -14.625 5.648 1 92.69 319 PHE A CA 1
ATOM 2467 C C . PHE A 1 319 ? -13.039 -14.641 6.578 1 92.69 319 PHE A C 1
ATOM 2469 O O . PHE A 1 319 ? -13.469 -15.703 7.031 1 92.69 319 PHE A O 1
ATOM 2476 N N . ARG A 1 320 ? -13.617 -13.461 6.859 1 95.5 320 ARG A N 1
ATOM 2477 C CA . ARG A 1 320 ? -14.828 -13.414 7.668 1 95.5 320 ARG A CA 1
ATOM 2478 C C . ARG A 1 320 ? -16.016 -14.008 6.91 1 95.5 320 ARG A C 1
ATOM 2480 O O . ARG A 1 320 ? -16.875 -14.672 7.504 1 95.5 320 ARG A O 1
ATOM 2487 N N . PHE A 1 321 ? -16.094 -13.758 5.637 1 97.81 321 PHE A N 1
ATOM 2488 C CA . PHE A 1 321 ? -17.109 -14.383 4.801 1 97.81 321 PHE A CA 1
ATOM 2489 C C . PHE A 1 321 ? -17.031 -15.906 4.883 1 97.81 321 PHE A C 1
ATOM 2491 O O . PHE A 1 321 ? -18.047 -16.594 5.012 1 97.81 321 PHE A O 1
ATOM 2498 N N . ALA A 1 322 ? -15.742 -16.438 4.816 1 98.06 322 ALA A N 1
ATOM 2499 C CA . ALA A 1 322 ? -15.516 -17.891 4.84 1 98.06 322 ALA A CA 1
ATOM 2500 C C . ALA A 1 322 ? -16.094 -18.516 6.105 1 98.06 322 ALA A C 1
ATOM 2502 O O . ALA A 1 322 ? -16.578 -19.656 6.082 1 98.06 322 ALA A O 1
ATOM 2503 N N . LYS A 1 323 ? -16.047 -17.75 7.188 1 97.69 323 LYS A N 1
ATOM 2504 C CA . LYS A 1 323 ? -16.594 -18.234 8.453 1 97.69 323 LYS A CA 1
ATOM 2505 C C . LYS A 1 323 ? -18.109 -18.016 8.5 1 97.69 323 LYS A C 1
ATOM 2507 O O . LYS A 1 323 ? -18.844 -18.891 8.969 1 97.69 323 LYS A O 1
ATOM 2512 N N . GLU A 1 324 ? -18.594 -16.922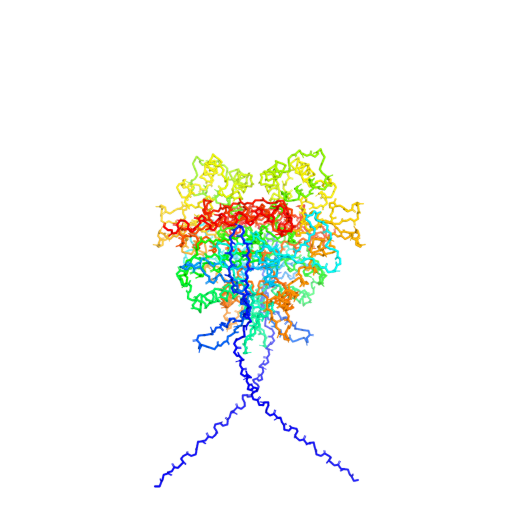 7.992 1 97.94 324 GLU A N 1
ATOM 2513 C CA . GLU A 1 324 ? -19.969 -16.469 8.219 1 97.94 324 GLU A CA 1
ATOM 2514 C C . GLU A 1 324 ? -20.953 -17.25 7.344 1 97.94 324 GLU A C 1
ATOM 2516 O O . GLU A 1 324 ? -22.078 -17.531 7.766 1 97.94 324 GLU A O 1
ATOM 2521 N N . LEU A 1 325 ? -20.594 -17.625 6.156 1 98.38 325 LEU A N 1
ATOM 2522 C CA . LEU A 1 325 ? -21.5 -18.156 5.152 1 98.38 325 LEU A CA 1
ATOM 2523 C C . LEU A 1 325 ? -22.234 -19.375 5.691 1 98.38 325 LEU A C 1
ATOM 2525 O O . LEU A 1 325 ? -23.438 -19.531 5.469 1 98.38 325 LEU A O 1
ATOM 2529 N N . LEU A 1 326 ? -21.547 -20.297 6.387 1 98 326 LEU A N 1
ATOM 2530 C CA . LEU A 1 326 ? -22.156 -21.531 6.871 1 98 326 LEU A CA 1
ATOM 2531 C C . LEU A 1 326 ? -22.156 -21.578 8.398 1 98 326 LEU A C 1
ATOM 2533 O O . LEU A 1 326 ? -22.125 -22.656 8.992 1 98 326 LEU A O 1
ATOM 2537 N N . ARG A 1 327 ? -22.078 -20.406 9.031 1 96.44 327 ARG A N 1
ATOM 2538 C CA . ARG A 1 327 ? -21.969 -20.344 10.484 1 96.44 327 ARG A CA 1
ATOM 2539 C C . ARG A 1 327 ? -23.125 -21.078 11.156 1 96.44 327 ARG A C 1
ATOM 2541 O O . ARG A 1 327 ? -22.938 -21.75 12.164 1 96.44 327 ARG A O 1
ATOM 2548 N N . GLU A 1 328 ? -24.375 -20.906 10.664 1 95.62 328 GLU A N 1
ATOM 2549 C CA . GLU A 1 328 ? -25.547 -21.531 11.273 1 95.62 328 GLU A CA 1
ATOM 2550 C C . GLU A 1 328 ? -25.438 -23.047 11.273 1 95.62 328 GLU A C 1
ATOM 2552 O O . GLU A 1 328 ? -26.016 -23.719 12.125 1 95.62 328 GLU A O 1
ATOM 2557 N N . GLU A 1 329 ? -24.641 -23.578 10.359 1 96.25 329 GLU A N 1
ATOM 2558 C CA . GLU A 1 329 ? -24.422 -25.016 10.273 1 96.25 329 GLU A CA 1
ATOM 2559 C C . GLU A 1 329 ? -23.188 -25.422 11.078 1 96.25 329 GLU A C 1
ATOM 2561 O O . GLU A 1 329 ? -22.859 -26.609 11.148 1 96.25 329 GLU A O 1
ATOM 2566 N N . GLY A 1 330 ? -22.484 -24.438 11.656 1 95.69 330 GLY A N 1
ATOM 2567 C CA . GLY A 1 330 ? -21.297 -24.688 12.445 1 95.69 330 GLY A CA 1
ATOM 2568 C C . GLY A 1 330 ? -20.062 -24.969 11.609 1 95.69 330 GLY A C 1
ATOM 2569 O O . GLY A 1 330 ? -19.078 -25.516 12.102 1 95.69 330 GLY A O 1
ATOM 2570 N N . HIS A 1 331 ? -20.109 -24.641 10.328 1 97.25 331 HIS A N 1
ATOM 2571 C CA . HIS A 1 331 ? -19.016 -24.906 9.414 1 97.25 331 HIS A CA 1
ATOM 2572 C C . HIS A 1 331 ? -18.422 -23.609 8.867 1 97.25 331 HIS A C 1
ATOM 2574 O O . HIS A 1 331 ? -19.062 -22.562 8.922 1 97.25 331 HIS A O 1
ATOM 2580 N N . ALA A 1 332 ? -17.219 -23.625 8.445 1 98 332 ALA A N 1
ATOM 2581 C CA . ALA A 1 332 ? -16.578 -22.594 7.613 1 98 332 ALA A CA 1
ATOM 2582 C C . ALA A 1 332 ? -16.172 -23.172 6.262 1 98 332 ALA A C 1
ATOM 2584 O O . ALA A 1 332 ? -15.867 -24.359 6.148 1 98 332 ALA A O 1
ATOM 2585 N N . VAL A 1 333 ? -16.219 -22.359 5.281 1 98.31 333 VAL A N 1
ATOM 2586 C CA . VAL A 1 333 ? -15.734 -22.797 3.977 1 98.31 333 VAL A CA 1
ATOM 2587 C C . VAL A 1 333 ? -14.227 -22.578 3.879 1 98.31 333 VAL A C 1
ATOM 2589 O O . VAL A 1 333 ? -13.648 -21.844 4.68 1 98.31 333 VAL A O 1
ATOM 2592 N N . GLY A 1 334 ? -13.602 -23.266 2.947 1 98.12 334 GLY A N 1
ATOM 2593 C CA . GLY A 1 334 ? -12.164 -23.141 2.752 1 98.12 334 GLY A CA 1
ATOM 2594 C C . GLY A 1 334 ? -11.758 -21.812 2.131 1 98.12 334 GLY A C 1
ATOM 2595 O O . GLY A 1 334 ? -12.57 -21.172 1.459 1 98.12 334 GLY A O 1
ATOM 2596 N N . LEU A 1 335 ? -10.539 -21.391 2.311 1 97.5 335 LEU A N 1
ATOM 2597 C CA . LEU A 1 335 ? -9.977 -20.203 1.683 1 97.5 335 LEU A CA 1
ATOM 2598 C C . LEU A 1 335 ? -9.328 -20.547 0.346 1 97.5 335 LEU A C 1
ATOM 2600 O O . LEU A 1 335 ? -9.617 -19.922 -0.671 1 97.5 335 LEU A O 1
ATOM 2604 N N . LEU A 1 336 ? -8.508 -21.547 0.298 1 97.81 336 LEU A N 1
ATOM 2605 C CA . LEU A 1 336 ? -7.859 -21.984 -0.931 1 97.81 336 LEU A CA 1
ATOM 2606 C C . LEU A 1 336 ? -8.883 -22.516 -1.925 1 97.81 336 LEU A C 1
ATOM 2608 O O . LEU A 1 336 ? -8.688 -22.438 -3.139 1 97.81 336 LEU A O 1
ATOM 2612 N N . ASP A 1 337 ? -9.914 -23.078 -1.41 1 98.5 337 ASP A N 1
ATOM 2613 C CA . ASP A 1 337 ? -11.039 -23.594 -2.176 1 98.5 337 ASP A CA 1
ATOM 2614 C C . ASP A 1 337 ? -12.328 -23.562 -1.35 1 98.5 337 ASP A C 1
ATOM 2616 O O . ASP A 1 337 ? -12.516 -24.375 -0.451 1 98.5 337 ASP A O 1
ATOM 2620 N N . ALA A 1 338 ? -13.195 -22.688 -1.723 1 98.56 338 ALA A N 1
ATOM 2621 C CA . ALA A 1 338 ? -14.367 -22.375 -0.907 1 98.56 338 ALA A CA 1
ATOM 2622 C C . ALA A 1 338 ? -15.422 -23.469 -1.025 1 98.56 338 ALA A C 1
ATOM 2624 O O . ALA A 1 338 ? -16.453 -23.438 -0.354 1 98.56 338 ALA A O 1
ATOM 2625 N N . ARG A 1 339 ? -15.242 -24.547 -1.847 1 98.06 339 ARG A N 1
ATOM 2626 C CA . ARG A 1 339 ? -16.141 -25.688 -1.911 1 98.06 339 ARG A CA 1
ATOM 2627 C C . ARG A 1 339 ? -16 -26.562 -0.668 1 98.06 339 ARG A C 1
ATOM 2629 O O . ARG A 1 339 ? -16.953 -27.234 -0.266 1 98.06 339 ARG A O 1
ATOM 2636 N N . TYR A 1 340 ? -14.766 -26.531 -0.101 1 98.5 340 TYR A N 1
ATOM 2637 C CA . TYR A 1 340 ? -14.5 -27.328 1.096 1 98.5 340 TYR A CA 1
ATOM 2638 C C . TYR A 1 340 ? -15.172 -26.703 2.318 1 98.5 340 TYR A C 1
ATOM 2640 O O . TYR A 1 340 ? -15.312 -25.484 2.406 1 98.5 340 TYR A O 1
ATOM 2648 N N . THR A 1 341 ? -15.555 -27.547 3.258 1 97.81 341 THR A N 1
ATOM 2649 C CA . THR A 1 341 ? -16.125 -27.109 4.523 1 97.81 341 THR A CA 1
ATOM 2650 C C . THR A 1 341 ? -15.461 -27.812 5.699 1 97.81 341 THR A C 1
ATOM 2652 O O . THR A 1 341 ? -14.906 -28.891 5.543 1 97.81 341 THR A O 1
ATOM 2655 N N . GLN A 1 342 ? -15.469 -27.188 6.777 1 96.5 342 GLN A N 1
ATOM 2656 C CA . GLN A 1 342 ? -14.914 -27.766 8 1 96.5 342 GLN A CA 1
ATOM 2657 C C . GLN A 1 342 ? -15.727 -27.344 9.219 1 96.5 342 GLN A C 1
ATOM 2659 O O . GLN A 1 342 ? -16.156 -26.188 9.32 1 96.5 342 GLN A O 1
ATOM 2664 N N . ASP A 1 343 ? -15.961 -28.328 10.039 1 95.94 343 ASP A N 1
ATOM 2665 C CA . ASP A 1 343 ? -16.562 -28.031 11.336 1 95.94 343 ASP A CA 1
ATOM 2666 C C . ASP A 1 343 ? -15.641 -27.156 12.18 1 95.94 343 ASP A C 1
ATOM 2668 O O . ASP A 1 343 ? -14.438 -27.406 12.258 1 95.94 343 ASP A O 1
ATOM 2672 N N . GLN A 1 344 ? -16.219 -26.141 12.758 1 94.06 344 GLN A N 1
ATOM 2673 C CA . GLN A 1 344 ? -15.422 -25.188 13.531 1 94.06 344 GLN A CA 1
ATOM 2674 C C . GLN A 1 344 ? -15.609 -25.406 15.031 1 94.06 344 GLN A C 1
ATOM 2676 O O . GLN A 1 344 ? -16.734 -25.641 15.492 1 94.06 344 GLN A O 1
ATOM 2681 N N . LEU A 1 345 ? -14.469 -25.375 15.727 1 90.94 345 LEU A N 1
ATOM 2682 C CA . LEU A 1 345 ? -14.516 -25.562 17.172 1 90.94 345 LEU A CA 1
ATOM 2683 C C . LEU A 1 345 ? -15.219 -24.375 17.844 1 90.94 345 LEU A C 1
ATOM 2685 O O . LEU A 1 345 ? -15.992 -24.578 18.781 1 90.94 345 LEU A O 1
ATOM 2689 N N . ASP A 1 346 ? -14.898 -23.156 17.5 1 93 346 ASP A N 1
ATOM 2690 C CA . ASP A 1 346 ? -15.484 -21.938 18.031 1 93 346 ASP A CA 1
ATOM 2691 C C . ASP A 1 346 ? -16.438 -21.297 17.016 1 93 346 ASP A C 1
ATOM 2693 O O . ASP A 1 346 ? -16.016 -20.547 16.125 1 93 346 ASP A O 1
ATOM 2697 N N . ASP A 1 347 ? -17.625 -21.484 17.188 1 92.19 347 ASP A N 1
ATOM 2698 C CA . ASP A 1 347 ? -18.641 -20.984 16.266 1 92.19 347 ASP A CA 1
ATOM 2699 C C . ASP A 1 347 ? -18.797 -19.469 16.391 1 92.19 347 ASP A C 1
ATOM 2701 O O . ASP A 1 347 ? -19.422 -18.844 15.531 1 92.19 347 ASP A O 1
ATOM 2705 N N . LEU A 1 348 ? -18.219 -18.891 17.453 1 91.75 348 LEU A N 1
ATOM 2706 C CA . LEU A 1 348 ? -18.359 -17.453 17.688 1 91.75 348 LEU A CA 1
ATOM 2707 C C . LEU A 1 348 ? -17.203 -16.688 17.078 1 91.75 348 LEU A C 1
ATOM 2709 O O . LEU A 1 348 ? -17.266 -15.461 16.953 1 91.75 348 LEU A O 1
ATOM 2713 N N . ALA A 1 349 ? -16.156 -17.469 16.641 1 93.62 349 ALA A N 1
ATOM 2714 C CA . ALA A 1 349 ? -14.984 -16.797 16.078 1 93.62 349 ALA A CA 1
ATOM 2715 C C . ALA A 1 349 ? -15.359 -16.031 14.82 1 93.62 349 ALA A C 1
ATOM 2717 O O . ALA A 1 349 ? -16.219 -16.453 14.055 1 93.62 349 ALA A O 1
ATOM 2718 N N . ALA A 1 350 ? -14.664 -14.891 14.531 1 93.88 350 ALA A N 1
ATOM 2719 C CA . ALA A 1 350 ? -14.969 -14.047 13.375 1 93.88 350 ALA A CA 1
ATOM 2720 C C . ALA A 1 350 ? -14.375 -14.641 12.102 1 93.88 350 ALA A C 1
ATOM 2722 O O . ALA A 1 350 ? -14.836 -14.328 10.992 1 93.88 350 ALA A O 1
ATOM 2723 N N . GLU A 1 351 ? -13.352 -15.422 12.234 1 94.38 351 GLU A N 1
ATOM 2724 C CA . GLU A 1 351 ? -12.648 -16.062 11.117 1 94.38 351 GLU A CA 1
ATOM 2725 C C . GLU A 1 351 ? -12.477 -17.547 11.359 1 94.38 351 GLU A C 1
ATOM 2727 O O . GLU A 1 351 ? -12.547 -18.016 12.5 1 94.38 351 GLU A O 1
ATOM 2732 N N . PRO A 1 352 ? -12.266 -18.281 10.25 1 94.69 352 PRO A N 1
ATOM 2733 C CA . PRO A 1 352 ? -12.062 -19.719 10.445 1 94.69 352 PRO A CA 1
ATOM 2734 C C . PRO A 1 352 ? -10.758 -20.047 11.172 1 94.69 352 PRO A C 1
ATOM 2736 O O . PRO A 1 352 ? -9.773 -19.297 11.039 1 94.69 352 PRO A O 1
ATOM 2739 N N . SER A 1 353 ? -10.961 -21.125 11.984 1 91.44 353 SER A N 1
ATOM 2740 C CA . SER A 1 353 ? -9.742 -21.688 12.57 1 91.44 353 SER A CA 1
ATOM 2741 C C . SER A 1 353 ? -9.023 -22.609 11.594 1 91.44 353 SER A C 1
ATOM 2743 O O . SER A 1 353 ? -9.383 -23.781 11.453 1 91.44 353 SER A O 1
ATOM 2745 N N . GLY A 1 354 ? -8.211 -22.094 10.672 1 90.56 354 GLY A N 1
ATOM 2746 C CA . GLY A 1 354 ? -7.512 -22.875 9.664 1 90.56 354 GLY A CA 1
ATOM 2747 C C . GLY A 1 354 ? -8.227 -22.891 8.328 1 90.56 354 GLY A C 1
ATOM 2748 O O . GLY A 1 354 ? -9.32 -22.344 8.195 1 90.56 354 GLY A O 1
ATOM 2749 N N . ASP A 1 355 ? -7.68 -23.469 7.379 1 96.19 355 ASP A N 1
ATOM 2750 C CA . ASP A 1 355 ? -8.25 -23.578 6.039 1 96.19 355 ASP A CA 1
ATOM 2751 C C . ASP A 1 355 ? -8.773 -24.984 5.766 1 96.19 355 ASP A C 1
ATOM 2753 O O . ASP A 1 355 ? -7.996 -25.938 5.691 1 96.19 355 ASP A O 1
ATOM 2757 N N . ALA A 1 356 ? -10.078 -25.062 5.523 1 96.75 356 ALA A N 1
ATOM 2758 C CA . ALA A 1 356 ? -10.727 -26.344 5.305 1 96.75 356 ALA A CA 1
ATOM 2759 C C . ALA A 1 356 ? -10.094 -27.094 4.137 1 96.75 356 ALA A C 1
ATOM 2761 O O . ALA A 1 356 ? -9.93 -28.312 4.188 1 96.75 356 ALA A O 1
ATOM 2762 N N . ALA A 1 357 ? -9.766 -26.391 3.09 1 97.25 357 ALA A N 1
ATOM 2763 C CA . ALA A 1 357 ? -9.188 -27.016 1.902 1 97.25 357 ALA A CA 1
ATOM 2764 C C . ALA A 1 357 ? -7.781 -27.531 2.18 1 97.25 357 ALA A C 1
ATOM 2766 O O . ALA A 1 357 ? -7.438 -28.656 1.812 1 97.25 357 ALA A O 1
ATOM 2767 N N . ASP A 1 358 ? -6.953 -26.719 2.785 1 95.56 358 ASP A N 1
ATOM 2768 C CA . ASP A 1 358 ? -5.582 -27.094 3.119 1 95.56 358 ASP A CA 1
ATOM 2769 C C . ASP A 1 358 ? -5.551 -28.344 4.004 1 95.56 358 ASP A C 1
ATOM 2771 O O . ASP A 1 358 ? -4.82 -29.281 3.727 1 95.56 358 ASP A O 1
ATOM 2775 N N . GLY A 1 359 ? -6.32 -28.312 5.055 1 93.69 359 GLY A N 1
ATOM 2776 C CA . GLY A 1 359 ? -6.367 -29.422 5.992 1 93.69 359 GLY A CA 1
ATOM 2777 C C . GLY A 1 359 ? -6.82 -30.734 5.352 1 93.69 359 GLY A C 1
ATOM 2778 O O . GLY A 1 359 ? -6.43 -31.812 5.793 1 93.69 359 GLY A O 1
ATOM 2779 N N . ALA A 1 360 ? -7.598 -30.562 4.32 1 96.06 360 ALA A N 1
ATOM 2780 C CA . ALA A 1 360 ? -8.203 -31.734 3.705 1 96.06 360 ALA A CA 1
ATOM 2781 C C . ALA A 1 360 ? -7.211 -32.469 2.803 1 96.06 360 ALA A C 1
ATOM 2783 O O . ALA A 1 360 ? -7.316 -33.656 2.59 1 96.06 360 ALA A O 1
ATOM 2784 N N . ILE A 1 361 ? -6.191 -31.734 2.287 1 96.56 361 ILE A N 1
ATOM 2785 C CA . ILE A 1 361 ? -5.492 -32.406 1.199 1 96.56 361 ILE A CA 1
ATOM 2786 C C . ILE A 1 361 ? -3.986 -32.375 1.452 1 96.56 361 ILE A C 1
ATOM 2788 O O . ILE A 1 361 ? -3.227 -33.125 0.841 1 96.56 361 ILE A O 1
ATOM 2792 N N . SER A 1 362 ? -3.484 -31.547 2.355 1 96 362 SER A N 1
ATOM 2793 C CA . SER A 1 362 ? -2.062 -31.25 2.459 1 96 362 SER A CA 1
ATOM 2794 C C . SER A 1 362 ? -1.255 -32.469 2.834 1 96 362 SER A C 1
ATOM 2796 O O . SER A 1 362 ? -0.148 -32.688 2.328 1 96 362 SER A O 1
ATOM 2798 N N . ALA A 1 363 ? -1.754 -33.312 3.703 1 95.25 363 ALA A N 1
ATOM 2799 C CA . ALA A 1 363 ? -1.047 -34.5 4.137 1 95.25 363 ALA A CA 1
ATOM 2800 C C . ALA A 1 363 ? -0.794 -35.438 2.963 1 95.25 363 ALA A C 1
ATOM 2802 O O . ALA A 1 363 ? 0.259 -36.094 2.885 1 95.25 363 ALA A O 1
ATOM 2803 N N . ALA A 1 364 ? -1.771 -35.531 2.104 1 97.06 364 ALA A N 1
ATOM 2804 C CA . ALA A 1 364 ? -1.643 -36.406 0.94 1 97.06 364 ALA A CA 1
ATOM 2805 C C . ALA A 1 364 ? -0.512 -35.938 0.026 1 97.06 364 ALA A C 1
ATOM 2807 O O . ALA A 1 364 ? 0.294 -36.75 -0.437 1 97.06 364 ALA A O 1
ATOM 2808 N N . PHE A 1 365 ? -0.44 -34.688 -0.226 1 97.62 365 PHE A N 1
ATOM 2809 C CA . PHE A 1 365 ? 0.581 -34.125 -1.104 1 97.62 365 PHE A CA 1
ATOM 2810 C C . PHE A 1 365 ? 1.973 -34.344 -0.524 1 97.62 365 PHE A C 1
ATOM 2812 O O . PHE A 1 365 ? 2.885 -34.781 -1.231 1 97.62 365 PHE A O 1
ATOM 2819 N N . LYS A 1 366 ? 2.148 -34 0.736 1 94.88 366 LYS A N 1
ATOM 2820 C CA . LYS A 1 366 ? 3.447 -34.156 1.386 1 94.88 366 LYS A CA 1
ATOM 2821 C C . LYS A 1 366 ? 3.889 -35.625 1.406 1 94.88 366 LYS A C 1
ATOM 2823 O O . LYS A 1 366 ? 5.035 -35.938 1.075 1 94.88 366 LYS A O 1
ATOM 2828 N N . ALA A 1 367 ? 2.98 -36.5 1.771 1 95.56 367 ALA A N 1
ATOM 2829 C CA . ALA A 1 367 ? 3.291 -37.906 1.805 1 95.56 367 ALA A CA 1
ATOM 2830 C C . ALA A 1 367 ? 3.699 -38.406 0.423 1 95.56 367 ALA A C 1
ATOM 2832 O O . ALA A 1 367 ? 4.645 -39.219 0.296 1 95.56 367 ALA A O 1
ATOM 2833 N N . ALA A 1 368 ? 2.963 -37.969 -0.535 1 96.25 368 ALA A N 1
ATOM 2834 C CA . ALA A 1 368 ? 3.219 -38.406 -1.904 1 96.25 368 ALA A CA 1
ATOM 2835 C C . ALA A 1 368 ? 4.613 -38 -2.361 1 96.25 368 ALA A C 1
ATOM 2837 O O . ALA A 1 368 ? 5.348 -38.812 -2.938 1 96.25 368 ALA A O 1
ATOM 2838 N N . LEU A 1 369 ? 4.98 -36.75 -2.107 1 96.31 369 LEU A N 1
ATOM 2839 C CA . LEU A 1 369 ? 6.289 -36.281 -2.549 1 96.31 369 LEU A CA 1
ATOM 2840 C C . LEU A 1 369 ? 7.406 -37.031 -1.81 1 96.31 369 LEU A C 1
ATOM 2842 O O . LEU A 1 369 ? 8.383 -37.438 -2.424 1 96.31 369 LEU A O 1
ATOM 2846 N N . MET A 1 370 ? 7.258 -37.125 -0.531 1 94.69 370 MET A N 1
ATOM 2847 C CA . MET A 1 370 ? 8.305 -37.75 0.277 1 94.69 370 MET A CA 1
ATOM 2848 C C . MET A 1 370 ? 8.523 -39.188 -0.137 1 94.69 370 MET A C 1
ATOM 2850 O O . MET A 1 370 ? 9.664 -39.656 -0.172 1 94.69 370 MET A O 1
ATOM 2854 N N . GLN A 1 371 ? 7.441 -39.875 -0.406 1 94.88 371 GLN A N 1
ATOM 2855 C CA . GLN A 1 371 ? 7.559 -41.25 -0.896 1 94.88 371 GLN A CA 1
ATOM 2856 C C . GLN A 1 371 ? 8.188 -41.281 -2.285 1 94.88 371 GLN A C 1
ATOM 2858 O O . GLN A 1 371 ? 9.062 -42.125 -2.557 1 94.88 371 GLN A O 1
ATOM 2863 N N . TYR A 1 372 ? 7.719 -40.438 -3.135 1 96.31 372 TYR A N 1
ATOM 2864 C CA . TYR A 1 372 ? 8.18 -40.375 -4.516 1 96.31 372 TYR A CA 1
ATOM 2865 C C . TYR A 1 372 ? 9.68 -40.125 -4.578 1 96.31 372 TYR A C 1
ATOM 2867 O O . TYR A 1 372 ? 10.383 -40.688 -5.41 1 96.31 372 TYR A O 1
ATOM 2875 N N . LEU A 1 373 ? 10.242 -39.281 -3.713 1 95.5 373 LEU A N 1
ATOM 2876 C CA . LEU A 1 373 ? 11.656 -38.906 -3.658 1 95.5 373 LEU A CA 1
ATOM 2877 C C . LEU A 1 373 ? 12.516 -40.156 -3.467 1 95.5 373 LEU A C 1
ATOM 2879 O O . LEU A 1 373 ? 13.539 -40.312 -4.141 1 95.5 373 LEU A O 1
ATOM 2883 N N . ARG A 1 374 ? 12.055 -41.031 -2.629 1 92.75 374 ARG A N 1
ATOM 2884 C CA . ARG A 1 374 ? 12.844 -42.188 -2.305 1 92.75 374 ARG A CA 1
ATOM 2885 C C . ARG A 1 374 ? 12.57 -43.344 -3.289 1 92.75 374 ARG A C 1
ATOM 2887 O O . ARG A 1 374 ? 13.5 -43.938 -3.816 1 92.75 374 ARG A O 1
ATOM 2894 N N . SER A 1 375 ? 11.336 -43.562 -3.551 1 94.25 375 SER A N 1
ATOM 2895 C CA . SER A 1 375 ? 10.938 -44.75 -4.297 1 94.25 375 SER A CA 1
ATOM 2896 C C . SER A 1 375 ? 11.281 -44.625 -5.777 1 94.25 375 SER A C 1
ATOM 2898 O O . SER A 1 375 ? 11.719 -45.562 -6.41 1 94.25 375 SER A O 1
ATOM 2900 N N . ASP A 1 376 ? 11.023 -43.469 -6.34 1 95.94 376 ASP A N 1
ATOM 2901 C CA . ASP A 1 376 ? 11.133 -43.312 -7.785 1 95.94 376 ASP A CA 1
ATOM 2902 C C . ASP A 1 376 ? 12.391 -42.562 -8.156 1 95.94 376 ASP A C 1
ATOM 2904 O O . ASP A 1 376 ? 13.016 -42.812 -9.188 1 95.94 376 ASP A O 1
ATOM 2908 N N . LEU A 1 377 ? 12.773 -41.594 -7.312 1 97.25 377 LEU A N 1
ATOM 2909 C CA . LEU A 1 377 ? 13.844 -40.688 -7.715 1 97.25 377 LEU A CA 1
ATOM 2910 C C . LEU A 1 377 ? 15.148 -41.062 -7.016 1 97.25 377 LEU A C 1
ATOM 2912 O O . LEU A 1 377 ? 16.203 -40.5 -7.32 1 97.25 377 LEU A O 1
ATOM 2916 N N . ASN A 1 378 ? 15.156 -41.969 -6.043 1 96.31 378 ASN A N 1
ATOM 2917 C CA . ASN A 1 378 ? 16.328 -42.469 -5.332 1 96.31 378 ASN A CA 1
ATOM 2918 C C . ASN A 1 378 ? 17.047 -41.375 -4.574 1 96.31 378 ASN A C 1
ATOM 2920 O O . ASN A 1 378 ? 18.281 -41.344 -4.539 1 96.31 378 ASN A O 1
ATOM 2924 N N . VAL A 1 379 ? 16.266 -40.406 -4.191 1 95.56 379 VAL A N 1
ATOM 2925 C CA . VAL A 1 379 ? 16.844 -39.344 -3.359 1 95.56 379 VAL A CA 1
ATOM 2926 C C . VAL A 1 379 ? 17.016 -39.875 -1.929 1 95.56 379 VAL A C 1
ATOM 2928 O O . VAL A 1 379 ? 16.016 -40.062 -1.211 1 95.56 379 VAL A O 1
ATOM 2931 N N . ASP A 1 380 ? 18.219 -40.125 -1.5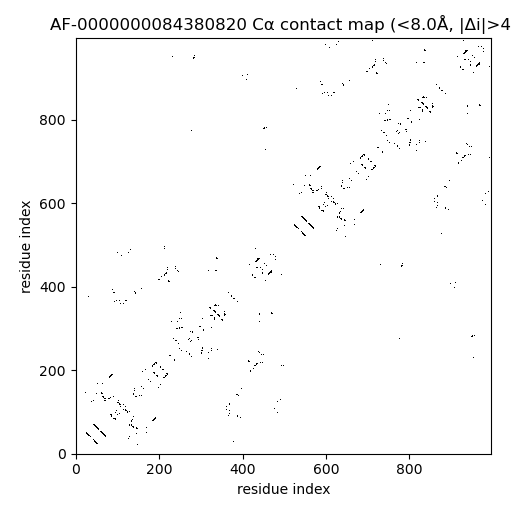33 1 88.19 380 ASP A N 1
ATOM 2932 C CA . ASP A 1 380 ? 18.547 -40.594 -0.194 1 88.19 380 ASP A CA 1
ATOM 2933 C C . ASP A 1 380 ? 19.406 -39.594 0.549 1 88.19 380 ASP A C 1
ATOM 2935 O O . ASP A 1 380 ? 20.641 -39.688 0.54 1 88.19 380 ASP A O 1
ATOM 2939 N N . TRP A 1 381 ? 18.781 -38.562 1.031 1 87.44 381 TRP A N 1
ATOM 2940 C CA . TRP A 1 381 ? 19.453 -37.5 1.76 1 87.44 381 TRP A CA 1
ATOM 2941 C C . TRP A 1 381 ? 18.984 -37.438 3.207 1 87.44 381 TRP A C 1
ATOM 2943 O O . TRP A 1 381 ? 17.797 -37.594 3.48 1 87.44 381 TRP A O 1
ATOM 2953 N N . ASP A 1 382 ? 20.016 -37.344 4.082 1 86.56 382 ASP A N 1
ATOM 2954 C CA . ASP A 1 382 ? 19.688 -37.188 5.496 1 86.56 382 ASP A CA 1
ATOM 2955 C C . ASP A 1 382 ? 19.5 -35.719 5.859 1 86.56 382 ASP A C 1
ATOM 2957 O O . ASP A 1 382 ? 20.219 -35.156 6.699 1 86.56 382 ASP A O 1
ATOM 2961 N N . ARG A 1 383 ? 18.734 -35.031 5.109 1 90.44 383 ARG A N 1
ATOM 2962 C CA . ARG A 1 383 ? 18.359 -33.625 5.336 1 90.44 383 ARG A CA 1
ATOM 2963 C C . ARG A 1 383 ? 16.844 -33.469 5.391 1 90.44 383 ARG A C 1
ATOM 2965 O O . ARG A 1 383 ? 16.109 -34.188 4.711 1 90.44 383 ARG A O 1
ATOM 2972 N N . LEU A 1 384 ? 16.547 -32.531 6.207 1 92.19 384 LEU A N 1
ATOM 2973 C CA . LEU A 1 384 ? 15.117 -32.219 6.277 1 92.19 384 LEU A CA 1
ATOM 2974 C C . LEU A 1 384 ? 14.656 -31.531 4.996 1 92.19 384 LEU A C 1
ATOM 2976 O O . LEU A 1 384 ? 15.289 -30.578 4.52 1 92.19 384 LEU A O 1
ATOM 2980 N N . TYR A 1 385 ? 13.656 -32.125 4.375 1 95.12 385 TYR A N 1
ATOM 2981 C CA . TYR A 1 385 ? 13 -31.438 3.266 1 95.12 385 TYR A CA 1
ATOM 2982 C C . TYR A 1 385 ? 12.031 -30.391 3.773 1 95.12 385 TYR A C 1
ATOM 2984 O O . TYR A 1 385 ? 11.008 -30.703 4.391 1 95.12 385 TYR A O 1
ATOM 2992 N N . LEU A 1 386 ? 12.312 -29.094 3.482 1 95.38 386 LEU A N 1
ATOM 2993 C CA . LEU A 1 386 ? 11.562 -27.969 4.043 1 95.38 386 LEU A CA 1
ATOM 2994 C C . LEU A 1 386 ? 10.266 -27.75 3.271 1 95.38 386 LEU A C 1
ATOM 2996 O O . LEU A 1 386 ? 10.227 -26.969 2.312 1 95.38 386 LEU A O 1
ATOM 3000 N N . ALA A 1 387 ? 9.172 -28.281 3.803 1 93.38 387 ALA A N 1
ATOM 3001 C CA . ALA A 1 387 ? 7.777 -28.125 3.404 1 93.38 387 ALA A CA 1
ATOM 3002 C C . ALA A 1 387 ? 6.836 -28.391 4.578 1 93.38 387 ALA A C 1
ATOM 3004 O O . ALA A 1 387 ? 6.207 -29.453 4.645 1 93.38 387 ALA A O 1
ATOM 3005 N N . PRO A 1 388 ? 6.758 -27.484 5.41 1 90.69 388 PRO A N 1
ATOM 3006 C CA . PRO A 1 388 ? 6.77 -26.031 5.18 1 90.69 388 PRO A CA 1
ATOM 3007 C C . PRO A 1 388 ? 8.18 -25.453 5.125 1 90.69 388 PRO A C 1
ATOM 3009 O O . PRO A 1 388 ? 9.148 -26.156 5.449 1 90.69 388 PRO A O 1
ATOM 3012 N N . ALA A 1 389 ? 8.305 -24.219 4.656 1 93.12 389 ALA A N 1
ATOM 3013 C CA . ALA A 1 389 ? 9.57 -23.516 4.473 1 93.12 389 ALA A CA 1
ATOM 3014 C C . ALA A 1 389 ? 10.266 -23.281 5.809 1 93.12 389 ALA A C 1
ATOM 3016 O O . ALA A 1 389 ? 9.727 -23.625 6.863 1 93.12 389 ALA A O 1
ATOM 3017 N N . ASP A 1 390 ? 11.523 -22.75 5.695 1 91.5 390 ASP A N 1
ATOM 3018 C CA . ASP A 1 390 ? 12.25 -22.297 6.879 1 91.5 390 ASP A CA 1
ATOM 3019 C C . ASP A 1 390 ? 11.367 -21.406 7.75 1 91.5 390 ASP A C 1
ATOM 3021 O O . ASP A 1 390 ? 10.695 -20.5 7.246 1 91.5 390 ASP A O 1
ATOM 3025 N N . SER A 1 391 ? 11.406 -21.672 9.008 1 90.62 391 SER A N 1
ATOM 3026 C CA . SER A 1 391 ? 10.508 -21 9.938 1 90.62 391 SER A CA 1
ATOM 3027 C C . SER A 1 391 ? 10.781 -19.5 10 1 90.62 391 SER A C 1
ATOM 3029 O O . SER A 1 391 ? 9.914 -18.719 10.398 1 90.62 391 SER A O 1
ATOM 3031 N N . ASN A 1 392 ? 11.945 -19.125 9.641 1 92.12 392 ASN A N 1
ATOM 3032 C CA . ASN A 1 392 ? 12.305 -17.703 9.711 1 92.12 392 ASN A CA 1
ATOM 3033 C C . ASN A 1 392 ? 12.016 -16.984 8.398 1 92.12 392 ASN A C 1
ATOM 3035 O O . ASN A 1 392 ? 12.055 -15.766 8.336 1 92.12 392 ASN A O 1
ATOM 3039 N N . LEU A 1 393 ? 11.789 -17.734 7.414 1 94.5 393 LEU A N 1
ATOM 3040 C CA . LEU A 1 393 ? 11.727 -17.172 6.07 1 94.5 393 LEU A CA 1
ATOM 3041 C C . LEU A 1 393 ? 10.734 -16.031 6.004 1 94.5 393 LEU A C 1
ATOM 3043 O O . LEU A 1 393 ? 11.086 -14.914 5.594 1 94.5 393 LEU A O 1
ATOM 3047 N N . ASN A 1 394 ? 9.508 -16.25 6.445 1 91.25 394 ASN A N 1
ATOM 3048 C CA . ASN A 1 394 ? 8.469 -15.219 6.352 1 91.25 394 ASN A CA 1
ATOM 3049 C C . ASN A 1 394 ? 8.805 -14.008 7.211 1 91.25 394 ASN A C 1
ATOM 3051 O O . ASN A 1 394 ? 8.547 -12.867 6.809 1 91.25 394 ASN A O 1
ATOM 3055 N N . LYS A 1 395 ? 9.352 -14.211 8.344 1 91.12 395 LYS A N 1
ATOM 3056 C CA . LYS A 1 395 ? 9.656 -13.141 9.289 1 91.12 395 LYS A CA 1
ATOM 3057 C C . LYS A 1 395 ? 10.773 -12.242 8.758 1 91.12 395 LYS A C 1
ATOM 3059 O O . LYS A 1 395 ? 10.82 -11.055 9.07 1 91.12 395 LYS A O 1
ATOM 3064 N N . GLU A 1 396 ? 11.594 -12.875 7.988 1 92.19 396 GLU A N 1
ATOM 3065 C CA . GLU A 1 396 ? 12.781 -12.156 7.543 1 92.19 396 GLU A CA 1
ATOM 3066 C C . GLU A 1 396 ? 12.648 -11.719 6.086 1 92.19 396 GLU A C 1
ATOM 3068 O O . GLU A 1 396 ? 13.602 -11.195 5.496 1 92.19 396 GLU A O 1
ATOM 3073 N N . TRP A 1 397 ? 11.555 -11.891 5.469 1 94.88 397 TRP A N 1
ATOM 3074 C CA . TRP A 1 397 ? 11.367 -11.555 4.062 1 94.88 397 TRP A CA 1
ATOM 3075 C C . TRP A 1 397 ? 11.445 -10.047 3.848 1 94.88 397 TRP A C 1
ATOM 3077 O O . TRP A 1 397 ? 10.703 -9.289 4.473 1 94.88 397 TRP A O 1
ATOM 3087 N N . ARG A 1 398 ? 12.32 -9.609 2.98 1 93.25 398 ARG A N 1
ATOM 3088 C CA . ARG A 1 398 ? 12.484 -8.195 2.658 1 93.25 398 ARG A CA 1
ATOM 3089 C C . ARG A 1 398 ? 11.523 -7.766 1.556 1 93.25 398 ARG A C 1
ATOM 3091 O O . ARG A 1 398 ? 11.742 -8.07 0.381 1 93.25 398 ARG A O 1
ATOM 3098 N N . TRP A 1 399 ? 10.586 -6.969 1.879 1 92.88 399 TRP A N 1
ATOM 3099 C CA . TRP A 1 399 ? 9.625 -6.469 0.9 1 92.88 399 TRP A CA 1
ATOM 3100 C C . TRP A 1 399 ? 10.117 -5.164 0.277 1 92.88 399 TRP A C 1
ATOM 3102 O O . TRP A 1 399 ? 9.641 -4.762 -0.787 1 92.88 399 TRP A O 1
ATOM 3112 N N . ARG A 1 400 ? 10.992 -4.434 0.962 1 89.94 400 ARG A N 1
ATOM 3113 C CA . ARG A 1 400 ? 11.562 -3.182 0.471 1 89.94 400 ARG A CA 1
ATOM 3114 C C . ARG A 1 400 ? 12.352 -3.404 -0.815 1 89.94 400 ARG A C 1
ATOM 3116 O O . ARG A 1 400 ? 13.227 -4.266 -0.87 1 89.94 400 ARG A O 1
ATOM 3123 N N . THR A 1 401 ? 12.031 -2.59 -1.837 1 90.06 401 THR A N 1
ATOM 3124 C CA . THR A 1 401 ? 12.672 -2.805 -3.127 1 90.06 401 THR A CA 1
ATOM 3125 C C . THR A 1 401 ? 13.727 -1.728 -3.393 1 90.06 401 THR A C 1
ATOM 3127 O O . THR A 1 401 ? 14.516 -1.845 -4.328 1 90.06 401 THR A O 1
ATOM 3130 N N . ALA A 1 402 ? 13.727 -0.688 -2.561 1 89.31 402 ALA A N 1
ATOM 3131 C CA . ALA A 1 402 ? 14.734 0.356 -2.719 1 89.31 402 ALA A CA 1
ATOM 3132 C C . ALA A 1 402 ? 16.047 -0.045 -2.053 1 89.31 402 ALA A C 1
ATOM 3134 O O . ALA A 1 402 ? 16.047 -0.761 -1.049 1 89.31 402 ALA A O 1
ATOM 3135 N N . PRO A 1 403 ? 17.203 0.473 -2.652 1 86.69 403 PRO A N 1
ATOM 3136 C CA . PRO A 1 403 ? 18.484 0.225 -2.002 1 86.69 403 PRO A CA 1
ATOM 3137 C C . PRO A 1 403 ? 18.547 0.788 -0.583 1 86.69 403 PRO A C 1
ATOM 3139 O O . PRO A 1 403 ? 17.812 1.71 -0.247 1 86.69 403 PRO A O 1
ATOM 3142 N N . GLU A 1 404 ? 19.422 0.117 0.101 1 83.44 404 GLU A N 1
ATOM 3143 C CA . GLU A 1 404 ? 19.656 0.648 1.44 1 83.44 404 GLU A CA 1
ATOM 3144 C C . GLU A 1 404 ? 20.094 2.109 1.386 1 83.44 404 GLU A C 1
ATOM 3146 O O . GLU A 1 404 ? 20.875 2.498 0.504 1 83.44 404 GLU A O 1
ATOM 3151 N N . GLY A 1 405 ? 19.641 2.949 2.285 1 81.12 405 GLY A N 1
ATOM 3152 C CA . GLY A 1 405 ? 20.047 4.344 2.355 1 81.12 405 GLY A CA 1
ATOM 3153 C C . GLY A 1 405 ? 19.203 5.254 1.484 1 81.12 405 GLY A C 1
ATOM 3154 O O . GLY A 1 405 ? 19.438 6.461 1.428 1 81.12 405 GLY A O 1
ATOM 3155 N N . GLU A 1 406 ? 18.281 4.668 0.738 1 86.62 406 GLU A N 1
ATOM 3156 C CA . GLU A 1 406 ? 17.359 5.484 -0.058 1 86.62 406 GLU A CA 1
ATOM 3157 C C . GLU A 1 406 ? 15.977 5.539 0.572 1 86.62 406 GLU A C 1
ATOM 3159 O O . GLU A 1 406 ? 15.562 4.598 1.253 1 86.62 406 GLU A O 1
ATOM 3164 N N . ALA A 1 407 ? 15.391 6.715 0.314 1 85.56 407 ALA A N 1
ATOM 3165 C CA . ALA A 1 407 ? 14.023 6.867 0.803 1 85.56 407 ALA A CA 1
ATOM 3166 C C . ALA A 1 407 ? 13.086 5.863 0.138 1 85.56 407 ALA A C 1
ATOM 3168 O O . ALA A 1 407 ? 13.242 5.555 -1.047 1 85.56 407 ALA A O 1
ATOM 3169 N N . TRP A 1 408 ? 12.195 5.277 0.923 1 87.25 408 TRP A N 1
ATOM 3170 C CA . TRP A 1 408 ? 11.242 4.297 0.415 1 87.25 408 TRP A CA 1
ATOM 3171 C C . TRP A 1 408 ? 9.906 4.41 1.147 1 87.25 408 TRP A C 1
ATOM 3173 O O . TRP A 1 408 ? 9.852 4.309 2.375 1 87.25 408 TRP A O 1
ATOM 3183 N N . GLU A 1 409 ? 8.867 4.75 0.423 1 88.75 409 GLU A N 1
ATOM 3184 C CA . GLU A 1 409 ? 7.512 4.742 0.968 1 88.75 409 GLU A CA 1
ATOM 3185 C C . GLU A 1 409 ? 6.805 3.428 0.659 1 88.75 409 GLU A C 1
ATOM 3187 O O . GLU A 1 409 ? 6.828 2.955 -0.48 1 88.75 409 GLU A O 1
ATOM 3192 N N . PRO A 1 410 ? 6.191 2.811 1.653 1 90.44 410 PRO A N 1
ATOM 3193 C CA . PRO A 1 410 ? 5.586 1.492 1.438 1 90.44 410 PRO A CA 1
ATOM 3194 C C . PRO A 1 410 ? 4.348 1.549 0.548 1 90.44 410 PRO A C 1
ATOM 3196 O O . PRO A 1 410 ? 3.543 2.479 0.661 1 90.44 410 PRO A O 1
ATOM 3199 N N . TRP A 1 411 ? 4.195 0.561 -0.316 1 91.69 411 TRP A N 1
ATOM 3200 C CA . TRP A 1 411 ? 3.055 0.309 -1.188 1 91.69 411 TRP A CA 1
ATOM 3201 C C . TRP A 1 411 ? 2.799 -1.188 -1.332 1 91.69 411 TRP A C 1
ATOM 3203 O O . TRP A 1 411 ? 3.691 -2.002 -1.091 1 91.69 411 TRP A O 1
ATOM 3213 N N . PRO A 1 412 ? 1.56 -1.492 -1.725 1 91.81 412 PRO A N 1
ATOM 3214 C CA . PRO A 1 412 ? 1.357 -2.92 -1.987 1 91.81 412 PRO A CA 1
ATOM 3215 C C . PRO A 1 412 ? 2.326 -3.471 -3.031 1 91.81 412 PRO A C 1
ATOM 3217 O O . PRO A 1 412 ? 2.633 -2.789 -4.016 1 91.81 412 PRO A O 1
ATOM 3220 N N . VAL A 1 413 ? 2.805 -4.664 -2.711 1 93.94 413 VAL A N 1
ATOM 3221 C CA . VAL A 1 413 ? 3.65 -5.348 -3.684 1 93.94 413 VAL A CA 1
ATOM 3222 C C . VAL A 1 413 ? 2.949 -5.387 -5.039 1 93.94 413 VAL A C 1
ATOM 3224 O O . VAL A 1 413 ? 1.756 -5.684 -5.121 1 93.94 413 VAL A O 1
ATOM 3227 N N . ASN A 1 414 ? 3.678 -5.031 -6.121 1 95.88 414 ASN A N 1
ATOM 3228 C CA . ASN A 1 414 ? 3.111 -5.039 -7.465 1 95.88 414 ASN A CA 1
ATOM 3229 C C . ASN A 1 414 ? 4.168 -5.371 -8.516 1 95.88 414 ASN A C 1
ATOM 3231 O O . ASN A 1 414 ? 4.898 -4.488 -8.969 1 95.88 414 ASN A O 1
ATOM 3235 N N . THR A 1 415 ? 4.188 -6.586 -8.984 1 97.31 415 THR A N 1
ATOM 3236 C CA . THR A 1 415 ? 5.156 -7 -9.992 1 97.31 415 THR A CA 1
ATOM 3237 C C . THR A 1 415 ? 4.527 -6.996 -11.383 1 97.31 415 THR A C 1
ATOM 3239 O O . THR A 1 415 ? 5.121 -7.492 -12.336 1 97.31 415 THR A O 1
ATOM 3242 N N . ALA A 1 416 ? 3.312 -6.469 -11.5 1 97.38 416 ALA A N 1
ATOM 3243 C CA . ALA A 1 416 ? 2.711 -6.297 -12.82 1 97.38 416 ALA A CA 1
ATOM 3244 C C . ALA A 1 416 ? 3.535 -5.34 -13.672 1 97.38 416 ALA A C 1
ATOM 3246 O O . ALA A 1 416 ? 3.588 -5.484 -14.898 1 97.38 416 ALA A O 1
ATOM 3247 N N . HIS A 1 417 ? 4.203 -4.387 -13.055 1 95.44 417 HIS A N 1
ATOM 3248 C CA . HIS A 1 417 ? 5.082 -3.482 -13.781 1 95.44 417 HIS A CA 1
ATOM 3249 C C . HIS A 1 417 ? 6.266 -4.23 -14.391 1 95.44 417 HIS A C 1
ATOM 3251 O O . HIS A 1 417 ? 6.707 -3.912 -15.5 1 95.44 417 HIS A O 1
ATOM 3257 N N . ASN A 1 418 ? 6.793 -5.195 -13.609 1 97.31 418 ASN A N 1
ATOM 3258 C CA . ASN A 1 418 ? 7.844 -6.055 -14.148 1 97.31 418 ASN A CA 1
ATOM 3259 C C . ASN A 1 418 ? 7.363 -6.832 -15.375 1 97.31 418 ASN A C 1
ATOM 3261 O O . ASN A 1 418 ? 8.07 -6.91 -16.375 1 97.31 418 ASN A O 1
ATOM 3265 N N . LEU A 1 419 ? 6.195 -7.355 -15.258 1 98.31 419 LEU A N 1
ATOM 3266 C CA . LEU A 1 419 ? 5.613 -8.078 -16.375 1 98.31 419 LEU A CA 1
ATOM 3267 C C . LEU A 1 419 ? 5.477 -7.168 -17.594 1 98.31 419 LEU A C 1
ATOM 3269 O O . LEU A 1 419 ? 5.809 -7.566 -18.719 1 98.31 419 LEU A O 1
ATOM 3273 N N . SER A 1 420 ? 4.961 -5.953 -17.375 1 96.75 420 SER A N 1
ATOM 3274 C CA . SER A 1 420 ? 4.781 -5.004 -18.469 1 96.75 420 SER A CA 1
ATOM 3275 C C . SER A 1 420 ? 6.098 -4.73 -19.188 1 96.75 420 SER A C 1
ATOM 3277 O O . SER A 1 420 ? 6.145 -4.699 -20.422 1 96.75 420 SER A O 1
ATOM 3279 N N . ARG A 1 421 ? 7.152 -4.543 -18.453 1 96.62 421 ARG A N 1
ATOM 3280 C CA . ARG A 1 421 ? 8.469 -4.289 -19.047 1 96.62 421 ARG A CA 1
ATOM 3281 C C . ARG A 1 421 ? 8.969 -5.508 -19.812 1 96.62 421 ARG A C 1
ATOM 3283 O O . ARG A 1 421 ? 9.547 -5.379 -20.891 1 96.62 421 ARG A O 1
ATOM 3290 N N . ALA A 1 422 ? 8.734 -6.668 -19.25 1 97.31 422 ALA A N 1
ATOM 3291 C CA . ALA A 1 422 ? 9.133 -7.895 -19.922 1 97.31 422 ALA A CA 1
ATOM 3292 C C . ALA A 1 422 ? 8.398 -8.055 -21.25 1 97.31 422 ALA A C 1
ATOM 3294 O O . ALA A 1 422 ? 9.008 -8.391 -22.266 1 97.31 422 ALA A O 1
ATOM 3295 N N . LEU A 1 423 ? 7.133 -7.77 -21.219 1 97.38 423 LEU A N 1
ATOM 3296 C CA . LEU A 1 423 ? 6.305 -7.902 -22.422 1 97.38 423 LEU A CA 1
ATOM 3297 C C . LEU A 1 423 ? 6.727 -6.895 -23.484 1 97.38 423 LEU A C 1
ATOM 3299 O O . LEU A 1 423 ? 6.668 -7.188 -24.672 1 97.38 423 LEU A O 1
ATOM 3303 N N . ARG A 1 424 ? 7.094 -5.738 -23.094 1 94.88 424 ARG A N 1
ATOM 3304 C CA . ARG A 1 424 ? 7.539 -4.715 -24.031 1 94.88 424 ARG A CA 1
ATOM 3305 C C . ARG A 1 424 ? 8.898 -5.074 -24.625 1 94.88 424 ARG A C 1
ATOM 3307 O O . ARG A 1 424 ? 9.164 -4.789 -25.797 1 94.88 424 ARG A O 1
ATOM 3314 N N . ALA A 1 425 ? 9.734 -5.668 -23.828 1 95.06 425 ALA A N 1
ATOM 3315 C CA . ALA A 1 425 ? 11.055 -6.078 -24.297 1 95.06 425 ALA A CA 1
ATOM 3316 C C . ALA A 1 425 ? 10.953 -7.234 -25.297 1 95.06 425 ALA A C 1
ATOM 3318 O O . ALA A 1 425 ? 11.789 -7.371 -26.188 1 95.06 425 ALA A O 1
ATOM 3319 N N . ASN A 1 426 ? 10 -8.055 -25.203 1 95.88 426 ASN A N 1
ATOM 3320 C CA . ASN A 1 426 ? 9.773 -9.25 -26 1 95.88 426 ASN A CA 1
ATOM 3321 C C . ASN A 1 426 ? 8.375 -9.25 -26.609 1 95.88 426 ASN A C 1
ATOM 3323 O O . ASN A 1 426 ? 7.426 -9.758 -26.016 1 95.88 426 ASN A O 1
ATOM 3327 N N . PRO A 1 427 ? 8.211 -8.742 -27.812 1 93.06 427 PRO A N 1
ATOM 3328 C CA . PRO A 1 427 ? 6.891 -8.562 -28.422 1 93.06 427 PRO A CA 1
ATOM 3329 C C . PRO A 1 427 ? 6.168 -9.891 -28.656 1 93.06 427 PRO A C 1
ATOM 3331 O O . PRO A 1 427 ? 4.965 -9.898 -28.922 1 93.06 427 PRO A O 1
ATOM 3334 N N . GLU A 1 428 ? 6.922 -11.008 -28.562 1 94.69 428 GLU A N 1
ATOM 3335 C CA . GLU A 1 428 ? 6.305 -12.297 -28.844 1 94.69 428 GLU A CA 1
ATOM 3336 C C . GLU A 1 428 ? 5.91 -13.008 -27.547 1 94.69 428 GLU A C 1
ATOM 3338 O O . GLU A 1 428 ? 5.223 -14.031 -27.562 1 94.69 428 GLU A O 1
ATOM 3343 N N . LEU A 1 429 ? 6.34 -12.477 -26.391 1 96.88 429 LEU A N 1
ATOM 3344 C CA . LEU A 1 429 ? 6.012 -13.07 -25.094 1 96.88 429 LEU A CA 1
ATOM 3345 C C . LEU A 1 429 ? 4.52 -12.953 -24.812 1 96.88 429 LEU A C 1
ATOM 3347 O O . LEU A 1 429 ? 3.92 -11.898 -25.031 1 96.88 429 LEU A O 1
ATOM 3351 N N . ARG A 1 430 ? 3.893 -14.07 -24.391 1 97.94 430 ARG A N 1
ATOM 3352 C CA . ARG A 1 430 ? 2.486 -14.086 -24 1 97.94 430 ARG A CA 1
ATOM 3353 C C . ARG A 1 430 ? 2.307 -14.719 -22.625 1 97.94 430 ARG A C 1
ATOM 3355 O O . ARG A 1 430 ? 3.209 -15.383 -22.125 1 97.94 430 ARG A O 1
ATOM 3362 N N . VAL A 1 431 ? 1.097 -14.453 -22.047 1 98.75 431 VAL A N 1
ATOM 3363 C CA . VAL A 1 431 ? 0.801 -14.914 -20.703 1 98.75 431 VAL A CA 1
ATOM 3364 C C . VAL A 1 431 ? -0.501 -15.711 -20.703 1 98.75 431 VAL A C 1
ATOM 3366 O O . VAL A 1 431 ? -1.506 -15.266 -21.266 1 98.75 431 VAL A O 1
ATOM 3369 N N . LEU A 1 432 ? -0.481 -16.891 -20.141 1 98.88 432 LEU A N 1
ATOM 3370 C CA . LEU A 1 432 ? -1.682 -17.656 -19.812 1 98.88 432 LEU A CA 1
ATOM 3371 C C . LEU A 1 432 ? -2.018 -17.5 -18.328 1 98.88 432 LEU A C 1
ATOM 3373 O O . LEU A 1 432 ? -1.167 -17.734 -17.469 1 98.88 432 LEU A O 1
ATOM 3377 N N . VAL A 1 433 ? -3.219 -17.047 -18.031 1 98.81 433 VAL A N 1
ATOM 3378 C CA . VAL A 1 433 ? -3.658 -16.859 -16.641 1 98.81 433 VAL A CA 1
ATOM 3379 C C . VAL A 1 433 ? -4.762 -17.859 -16.312 1 98.81 433 VAL A C 1
ATOM 3381 O O . VAL A 1 433 ? -5.832 -17.828 -16.922 1 98.81 433 VAL A O 1
ATOM 3384 N N . ALA A 1 434 ? -4.469 -18.734 -15.375 1 98.88 434 ALA A N 1
ATOM 3385 C CA . ALA A 1 434 ? -5.438 -19.719 -14.898 1 98.88 434 ALA A CA 1
ATOM 3386 C C . ALA A 1 434 ? -5.988 -19.344 -13.531 1 98.88 434 ALA A C 1
ATOM 3388 O O . ALA A 1 434 ? -5.227 -19.109 -12.586 1 98.88 434 ALA A O 1
ATOM 3389 N N . SER A 1 435 ? -7.34 -19.281 -13.43 1 98.69 435 SER A N 1
ATOM 3390 C CA . SER A 1 435 ? -7.961 -18.875 -12.172 1 98.69 435 SER A CA 1
ATOM 3391 C C . SER A 1 435 ? -9.102 -19.812 -11.797 1 98.69 435 SER A C 1
ATOM 3393 O O . SER A 1 435 ? -9.852 -20.266 -12.664 1 98.69 435 SER A O 1
ATOM 3395 N N . GLY A 1 436 ? -9.18 -20.125 -10.492 1 98.56 436 GLY A N 1
ATOM 3396 C CA . GLY A 1 436 ? -10.32 -20.859 -9.977 1 98.56 436 GLY A CA 1
ATOM 3397 C C . GLY A 1 436 ? -11.438 -19.969 -9.484 1 98.56 436 GLY A C 1
ATOM 3398 O O . GLY A 1 436 ? -11.18 -18.922 -8.867 1 98.56 436 GLY A O 1
ATOM 3399 N N . TYR A 1 437 ? -12.688 -20.344 -9.695 1 98.44 437 TYR A N 1
ATOM 3400 C CA . TYR A 1 437 ? -13.836 -19.531 -9.312 1 98.44 437 TYR A CA 1
ATOM 3401 C C . TYR A 1 437 ? -13.961 -19.453 -7.797 1 98.44 437 TYR A C 1
ATOM 3403 O O . TYR A 1 437 ? -14.484 -18.469 -7.266 1 98.44 437 TYR A O 1
ATOM 3411 N N . PHE A 1 438 ? -13.484 -20.469 -7.094 1 98.56 438 PHE A N 1
ATOM 3412 C CA . PHE A 1 438 ? -13.758 -20.594 -5.668 1 98.56 438 PHE A CA 1
ATOM 3413 C C . PHE A 1 438 ? -12.516 -20.281 -4.844 1 98.56 438 PHE A C 1
ATOM 3415 O O . PHE A 1 438 ? -12.375 -20.766 -3.715 1 98.56 438 PHE A O 1
ATOM 3422 N N . ASP A 1 439 ? -11.57 -19.578 -5.391 1 98.25 439 ASP A N 1
ATOM 3423 C CA . ASP A 1 439 ? -10.32 -19.172 -4.758 1 98.25 439 ASP A CA 1
ATOM 3424 C C . ASP A 1 439 ? -10.508 -17.906 -3.93 1 98.25 439 ASP A C 1
ATOM 3426 O O . ASP A 1 439 ? -10.547 -16.797 -4.477 1 98.25 439 ASP A O 1
ATOM 3430 N N . LEU A 1 440 ? -10.5 -18 -2.594 1 97.62 440 LEU A N 1
ATOM 3431 C CA . LEU A 1 440 ? -10.664 -16.844 -1.714 1 97.62 440 LEU A CA 1
ATOM 3432 C C . LEU A 1 440 ? -9.312 -16.328 -1.229 1 97.62 440 LEU A C 1
ATOM 3434 O O . LEU A 1 440 ? -9.25 -15.508 -0.311 1 97.62 440 LEU A O 1
ATOM 3438 N N . VAL A 1 441 ? -8.25 -16.859 -1.834 1 96.69 441 VAL A N 1
ATOM 3439 C CA . VAL A 1 441 ? -6.918 -16.344 -1.549 1 96.69 441 VAL A CA 1
ATOM 3440 C C . VAL A 1 441 ? -6.48 -15.391 -2.664 1 96.69 441 VAL A C 1
ATOM 3442 O O . VAL A 1 441 ? -6.055 -14.266 -2.398 1 96.69 441 VAL A O 1
ATOM 3445 N N . THR A 1 442 ? -6.582 -15.82 -3.902 1 97.12 442 THR A N 1
ATOM 3446 C CA . THR A 1 442 ? -6.316 -15.047 -5.109 1 97.12 442 THR A CA 1
ATOM 3447 C C . THR A 1 442 ? -7.508 -15.094 -6.059 1 97.12 442 THR A C 1
ATOM 3449 O O . THR A 1 442 ? -7.477 -15.812 -7.066 1 97.12 442 THR A O 1
ATOM 3452 N N . PRO A 1 443 ? -8.523 -14.273 -5.832 1 97.75 443 PRO A N 1
ATOM 3453 C CA . PRO A 1 443 ? -9.742 -14.375 -6.641 1 97.75 443 PRO A CA 1
ATOM 3454 C C . PRO A 1 443 ? -9.492 -14.062 -8.117 1 97.75 443 PRO A C 1
ATOM 3456 O O . PRO A 1 443 ? -8.633 -13.25 -8.445 1 97.75 443 PRO A O 1
ATOM 3459 N N . PHE A 1 444 ? -10.305 -14.703 -8.961 1 98.25 444 PHE A N 1
ATOM 3460 C CA . PHE A 1 444 ? -10.133 -14.562 -10.398 1 98.25 444 PHE A CA 1
ATOM 3461 C C . PHE A 1 444 ? -10.344 -13.109 -10.828 1 98.25 444 PHE A C 1
ATOM 3463 O O . PHE A 1 444 ? -9.734 -12.648 -11.789 1 98.25 444 PHE A O 1
ATOM 3470 N N . PHE A 1 445 ? -11.156 -12.352 -10.125 1 98.25 445 PHE A N 1
ATOM 3471 C CA . PHE A 1 445 ? -11.422 -10.961 -10.492 1 98.25 445 PHE A CA 1
ATOM 3472 C C . PHE A 1 445 ? -10.227 -10.078 -10.172 1 98.25 445 PHE A C 1
ATOM 3474 O O . PHE A 1 445 ? -10.016 -9.047 -10.812 1 98.25 445 PHE A O 1
ATOM 3481 N N . ASP A 1 446 ? -9.43 -10.477 -9.219 1 97.75 446 ASP A N 1
ATOM 3482 C CA . ASP A 1 446 ? -8.164 -9.797 -8.984 1 97.75 446 ASP A CA 1
ATOM 3483 C C . ASP A 1 446 ? -7.215 -9.969 -10.164 1 97.75 446 ASP A C 1
ATOM 3485 O O . ASP A 1 446 ? -6.473 -9.055 -10.516 1 97.75 446 ASP A O 1
ATOM 3489 N N . ALA A 1 447 ? -7.211 -11.148 -10.727 1 98.25 447 ALA A N 1
ATOM 3490 C CA . ALA A 1 447 ? -6.395 -11.359 -11.922 1 98.25 447 ALA A CA 1
ATOM 3491 C C . ALA A 1 447 ? -6.781 -10.391 -13.031 1 98.25 447 ALA A C 1
ATOM 3493 O O . ALA A 1 447 ? -5.914 -9.805 -13.68 1 98.25 447 ALA A O 1
ATOM 3494 N N . GLU A 1 448 ? -8.039 -10.258 -13.219 1 97.75 448 GLU A N 1
ATOM 3495 C CA . GLU A 1 448 ? -8.531 -9.336 -14.242 1 97.75 448 GLU A CA 1
ATOM 3496 C C . GLU A 1 448 ? -8.172 -7.891 -13.898 1 97.75 448 GLU A C 1
ATOM 3498 O O . GLU A 1 448 ? -7.695 -7.145 -14.758 1 97.75 448 GLU A O 1
ATOM 3503 N N . PHE A 1 449 ? -8.445 -7.539 -12.617 1 97.38 449 PHE A N 1
ATOM 3504 C CA . PHE A 1 449 ? -8.086 -6.203 -12.148 1 97.38 449 PHE A CA 1
ATOM 3505 C C . PHE A 1 449 ? -6.625 -5.898 -12.438 1 97.38 449 PHE A C 1
ATOM 3507 O O . PHE A 1 449 ? -6.297 -4.812 -12.914 1 97.38 449 PHE A O 1
ATOM 3514 N N . THR A 1 450 ? -5.797 -6.84 -12.195 1 97.62 450 THR A N 1
ATOM 3515 C CA . THR A 1 450 ? -4.352 -6.656 -12.273 1 97.62 450 THR A CA 1
ATOM 3516 C C . THR A 1 450 ? -3.885 -6.641 -13.727 1 97.62 450 THR A C 1
ATOM 3518 O O . THR A 1 450 ? -3.229 -5.695 -14.156 1 97.62 450 THR A O 1
ATOM 3521 N N . LEU A 1 451 ? -4.254 -7.605 -14.508 1 97.81 451 LEU A N 1
ATOM 3522 C CA . LEU A 1 451 ? -3.645 -7.805 -15.812 1 97.81 451 LEU A CA 1
ATOM 3523 C C . LEU A 1 451 ? -4.352 -6.969 -16.875 1 97.81 451 LEU A C 1
ATOM 3525 O O . LEU A 1 451 ? -3.838 -6.793 -17.984 1 97.81 451 LEU A O 1
ATOM 3529 N N . ASN A 1 452 ? -5.477 -6.359 -16.516 1 96.5 452 ASN A N 1
ATOM 3530 C CA . ASN A 1 452 ? -6.109 -5.391 -17.391 1 96.5 452 ASN A CA 1
ATOM 3531 C C . ASN A 1 452 ? -5.57 -3.98 -17.172 1 96.5 452 ASN A C 1
ATOM 3533 O O . ASN A 1 452 ? -6.016 -3.027 -17.812 1 96.5 452 ASN A O 1
ATOM 3537 N N . ARG A 1 453 ? -4.684 -3.854 -16.344 1 95 453 ARG A N 1
ATOM 3538 C CA . ARG A 1 453 ? -4.066 -2.58 -15.984 1 95 453 ARG A CA 1
ATOM 3539 C C . ARG A 1 453 ? -2.549 -2.652 -16.109 1 95 453 ARG A C 1
ATOM 3541 O O . ARG A 1 453 ? -2.012 -3.623 -16.641 1 95 453 ARG A O 1
ATOM 3548 N N . HIS A 1 454 ? -1.853 -1.615 -15.758 1 93.75 454 HIS A N 1
ATOM 3549 C CA . HIS A 1 454 ? -0.401 -1.524 -15.641 1 93.75 454 HIS A CA 1
ATOM 3550 C C . HIS A 1 454 ? 0.266 -1.584 -17.016 1 93.75 454 HIS A C 1
ATOM 3552 O O . HIS A 1 454 ? 1.323 -2.199 -17.172 1 93.75 454 HIS A O 1
ATOM 3558 N N . ASP A 1 455 ? -0.39 -1.096 -18 1 91.19 455 ASP A N 1
ATOM 3559 C CA . ASP A 1 455 ? 0.139 -0.965 -19.359 1 91.19 455 ASP A CA 1
ATOM 3560 C C . ASP A 1 455 ? 0.44 -2.334 -19.969 1 91.19 455 ASP A C 1
ATOM 3562 O O . ASP A 1 455 ? 1.402 -2.486 -20.719 1 91.19 455 ASP A O 1
ATOM 3566 N N . ILE A 1 456 ? -0.278 -3.33 -19.547 1 94.94 456 ILE A N 1
ATOM 3567 C CA . ILE A 1 456 ? -0.201 -4.66 -20.141 1 94.94 456 ILE A CA 1
ATOM 3568 C C . ILE A 1 456 ? -1.161 -4.75 -21.312 1 94.94 456 ILE A C 1
ATOM 3570 O O . ILE A 1 456 ? -2.352 -4.453 -21.188 1 94.94 456 ILE A O 1
ATOM 3574 N N . GLU A 1 457 ? -0.65 -5.07 -22.406 1 92.88 457 GLU A N 1
ATOM 3575 C CA . GLU A 1 457 ? -1.489 -5.184 -23.594 1 92.88 457 GLU A CA 1
ATOM 3576 C C . GLU A 1 457 ? -2.439 -6.375 -23.5 1 92.88 457 GLU A C 1
ATOM 3578 O O . GLU A 1 457 ? -2.004 -7.508 -23.281 1 92.88 457 GLU A O 1
ATOM 3583 N N . ALA A 1 458 ? -3.662 -6.164 -23.734 1 93.44 458 ALA A N 1
ATOM 3584 C CA . ALA A 1 458 ? -4.699 -7.168 -23.516 1 93.44 458 ALA A CA 1
ATOM 3585 C C . ALA A 1 458 ? -4.504 -8.367 -24.438 1 93.44 458 ALA A C 1
ATOM 3587 O O . ALA A 1 458 ? -4.797 -9.508 -24.047 1 93.44 458 ALA A O 1
ATOM 3588 N N . SER A 1 459 ? -4.031 -8.125 -25.594 1 94.44 459 SER A N 1
ATOM 3589 C CA . SER A 1 459 ? -3.916 -9.188 -26.594 1 94.44 459 SER A CA 1
ATOM 3590 C C . SER A 1 459 ? -2.844 -10.203 -26.203 1 94.44 459 SER A C 1
ATOM 3592 O O . SER A 1 459 ? -2.785 -11.297 -26.75 1 94.44 459 SER A O 1
ATOM 3594 N N . ARG A 1 460 ? -2.047 -9.867 -25.219 1 96.06 460 ARG A N 1
ATOM 3595 C CA . ARG A 1 460 ? -0.932 -10.727 -24.828 1 96.06 460 ARG A CA 1
ATOM 3596 C C . ARG A 1 460 ? -1.341 -11.672 -23.703 1 96.06 460 ARG A C 1
ATOM 3598 O O . ARG A 1 460 ? -0.552 -12.516 -23.281 1 96.06 460 ARG A O 1
ATOM 3605 N N . VAL A 1 461 ? -2.562 -11.516 -23.203 1 97.94 461 VAL A N 1
ATOM 3606 C CA . VAL A 1 461 ? -2.979 -12.258 -22.016 1 97.94 461 VAL A CA 1
ATOM 3607 C C . VAL A 1 461 ? -4.164 -13.156 -22.359 1 97.94 461 VAL A C 1
ATOM 3609 O O . VAL A 1 461 ? -5.176 -12.688 -22.875 1 97.94 461 VAL A O 1
ATOM 3612 N N . ASP A 1 462 ? -4.051 -14.406 -22.094 1 98.12 462 ASP A N 1
ATOM 3613 C CA . ASP A 1 462 ? -5.145 -15.367 -22.203 1 98.12 462 ASP A CA 1
ATOM 3614 C C . ASP A 1 462 ? -5.668 -15.766 -20.828 1 98.12 462 ASP A C 1
ATOM 3616 O O . ASP A 1 462 ? -4.93 -16.344 -20.031 1 98.12 462 ASP A O 1
ATOM 3620 N N . TYR A 1 463 ? -6.93 -15.5 -20.562 1 97.94 463 TYR A N 1
ATOM 3621 C CA . TYR A 1 463 ? -7.559 -15.883 -19.312 1 97.94 463 TYR A CA 1
ATOM 3622 C C . TYR A 1 463 ? -8.281 -17.219 -19.453 1 97.94 463 TYR A C 1
ATOM 3624 O O . TYR A 1 463 ? -8.938 -17.469 -20.469 1 97.94 463 TYR A O 1
ATOM 3632 N N . ARG A 1 464 ? -8.117 -18.062 -18.531 1 98.62 464 ARG A N 1
ATOM 3633 C CA . ARG A 1 464 ? -8.875 -19.297 -18.391 1 98.62 464 ARG A CA 1
ATOM 3634 C C . ARG A 1 464 ? -9.438 -19.438 -16.984 1 98.62 464 ARG A C 1
ATOM 3636 O O . ARG A 1 464 ? -8.766 -19.125 -16 1 98.62 464 ARG A O 1
ATOM 3643 N N . TYR A 1 465 ? -10.672 -19.875 -16.859 1 98.25 465 TYR A N 1
ATOM 3644 C CA . TYR A 1 465 ? -11.391 -20 -15.594 1 98.25 465 TYR A CA 1
ATOM 3645 C C . TYR A 1 465 ? -11.797 -21.453 -15.344 1 98.25 465 TYR A C 1
ATOM 3647 O O . TYR A 1 465 ? -12.211 -22.156 -16.266 1 98.25 465 TYR A O 1
ATOM 3655 N N . TYR A 1 466 ? -11.672 -21.938 -14.156 1 98.19 466 TYR A N 1
ATOM 3656 C CA . TYR A 1 466 ? -11.891 -23.344 -13.828 1 98.19 466 TYR A CA 1
ATOM 3657 C C . TYR A 1 466 ? -12.805 -23.484 -12.617 1 98.19 466 TYR A C 1
ATOM 3659 O O . TYR A 1 466 ? -12.867 -22.594 -11.773 1 98.19 466 TYR A O 1
ATOM 3667 N N . GLU A 1 467 ? -13.477 -24.688 -12.672 1 94.75 467 GLU A N 1
ATOM 3668 C CA . GLU A 1 467 ? -14.242 -25.047 -11.484 1 94.75 467 GLU A CA 1
ATOM 3669 C C . GLU A 1 467 ? -13.336 -25.562 -10.375 1 94.75 467 GLU A C 1
ATOM 3671 O O . GLU A 1 467 ? -12.75 -26.641 -10.492 1 94.75 467 GLU A O 1
ATOM 3676 N N . GLY A 1 468 ? -12.93 -24.828 -9.477 1 96 468 GLY A N 1
ATOM 3677 C CA . GLY A 1 468 ? -12.047 -25.125 -8.359 1 96 468 GLY A CA 1
ATOM 3678 C C . GLY A 1 468 ? -11.555 -23.875 -7.637 1 96 468 GLY A C 1
ATOM 3679 O O . GLY A 1 468 ? -12.039 -22.781 -7.898 1 96 468 GLY A O 1
ATOM 3680 N N . GLY A 1 469 ? -10.703 -24.141 -6.668 1 97.81 469 GLY A N 1
ATOM 3681 C CA . GLY A 1 469 ? -10.148 -23.062 -5.879 1 97.81 469 GLY A CA 1
ATOM 3682 C C . GLY A 1 469 ? -8.766 -22.625 -6.336 1 97.81 469 GLY A C 1
ATOM 3683 O O . GLY A 1 469 ? -8.523 -22.484 -7.539 1 97.81 469 GLY A O 1
ATOM 3684 N N . HIS A 1 470 ? -7.918 -22.297 -5.375 1 98 470 HIS A N 1
ATOM 3685 C CA . HIS A 1 470 ? -6.547 -21.844 -5.578 1 98 470 HIS A CA 1
ATOM 3686 C C . HIS A 1 470 ? -5.727 -22.875 -6.332 1 98 470 HIS A C 1
ATOM 3688 O O . HIS A 1 470 ? -4.945 -22.531 -7.223 1 98 470 HIS A O 1
ATOM 3694 N N . MET A 1 471 ? -5.848 -24.078 -5.902 1 97.88 471 MET A N 1
ATOM 3695 C CA . MET A 1 471 ? -5.305 -25.25 -6.582 1 97.88 471 MET A CA 1
ATOM 3696 C C . MET A 1 471 ? -6.375 -25.938 -7.426 1 97.88 471 MET A C 1
ATOM 3698 O O . MET A 1 471 ? -6.746 -27.078 -7.156 1 97.88 471 MET A O 1
ATOM 3702 N N . MET A 1 472 ? -6.742 -25.25 -8.492 1 98.06 472 MET A N 1
ATOM 3703 C CA . MET A 1 472 ? -7.871 -25.734 -9.289 1 98.06 472 MET A CA 1
ATOM 3704 C C . MET A 1 472 ? -7.625 -27.141 -9.797 1 98.06 472 MET A C 1
ATOM 3706 O O . MET A 1 472 ? -8.57 -27.859 -10.133 1 98.06 472 MET A O 1
ATOM 3710 N N . TYR A 1 473 ? -6.418 -27.625 -9.742 1 97.38 473 TYR A N 1
ATOM 3711 C CA . TYR A 1 473 ? -6.043 -28.922 -10.266 1 97.38 473 TYR A CA 1
ATOM 3712 C C . TYR A 1 473 ? -6.383 -30.031 -9.273 1 97.38 473 TYR A C 1
ATOM 3714 O O . TYR A 1 473 ? -6.207 -31.219 -9.57 1 97.38 473 TYR A O 1
ATOM 3722 N N . VAL A 1 474 ? -6.922 -29.641 -8.117 1 96.69 474 VAL A N 1
ATOM 3723 C CA . VAL A 1 474 ? -7.473 -30.625 -7.203 1 96.69 474 VAL A CA 1
ATOM 3724 C C . VAL A 1 474 ? -8.789 -31.172 -7.762 1 96.69 474 VAL A C 1
ATOM 3726 O O . VAL A 1 474 ? -9.148 -32.312 -7.523 1 96.69 474 VAL A O 1
ATOM 3729 N N . ASN A 1 475 ? -9.555 -30.359 -8.453 1 97.19 475 ASN A N 1
ATOM 3730 C CA . ASN A 1 475 ? -10.727 -30.781 -9.211 1 97.19 475 ASN A CA 1
ATOM 3731 C C . ASN A 1 475 ? -10.336 -31.453 -10.531 1 97.19 475 ASN A C 1
ATOM 3733 O O . ASN A 1 475 ? -9.703 -30.828 -11.383 1 97.19 475 ASN A O 1
ATOM 3737 N N . GLU A 1 476 ? -10.766 -32.719 -10.734 1 96.62 476 GLU A N 1
ATOM 3738 C CA . GLU A 1 476 ? -10.234 -33.531 -11.812 1 96.62 476 GLU A CA 1
ATOM 3739 C C . GLU A 1 476 ? -10.562 -32.938 -13.18 1 96.62 476 GLU A C 1
ATOM 3741 O O . GLU A 1 476 ? -9.695 -32.844 -14.047 1 96.62 476 GLU A O 1
ATOM 3746 N N . PRO A 1 477 ? -11.836 -32.531 -13.422 1 97 477 PRO A N 1
ATOM 3747 C CA . PRO A 1 477 ? -12.086 -31.906 -14.727 1 97 477 PRO A CA 1
ATOM 3748 C C . PRO A 1 477 ? -11.25 -30.641 -14.953 1 97 477 PRO A C 1
ATOM 3750 O O . PRO A 1 477 ? -10.766 -30.422 -16.062 1 97 477 PRO A O 1
ATOM 3753 N N . SER A 1 478 ? -11.125 -29.859 -13.922 1 98 478 SER A N 1
ATOM 3754 C CA . SER A 1 478 ? -10.32 -28.656 -14.023 1 98 478 SER A CA 1
ATOM 3755 C C . SER A 1 478 ? -8.852 -28.984 -14.25 1 98 478 SER A C 1
ATOM 3757 O O . SER A 1 478 ? -8.156 -28.281 -14.984 1 98 478 SER A O 1
ATOM 3759 N N . ARG A 1 479 ? -8.312 -30 -13.57 1 98.06 479 ARG A N 1
ATOM 3760 C CA . ARG A 1 479 ? -6.922 -30.422 -13.734 1 98.06 479 ARG A CA 1
ATOM 3761 C C . ARG A 1 479 ? -6.617 -30.75 -15.195 1 98.06 479 ARG A C 1
ATOM 3763 O O . ARG A 1 479 ? -5.633 -30.266 -15.75 1 98.06 479 ARG A O 1
ATOM 3770 N N . THR A 1 480 ? -7.477 -31.594 -15.797 1 97.56 480 THR A N 1
ATOM 3771 C CA . THR A 1 480 ? -7.281 -32.031 -17.172 1 97.56 480 THR A CA 1
ATOM 3772 C C . THR A 1 480 ? -7.367 -30.828 -18.125 1 97.56 480 THR A C 1
ATOM 3774 O O . THR A 1 480 ? -6.559 -30.719 -19.047 1 97.56 480 THR A O 1
ATOM 3777 N N . ARG A 1 481 ? -8.312 -29.938 -17.828 1 98.31 481 ARG A N 1
ATOM 3778 C CA . ARG A 1 481 ? -8.461 -28.766 -18.688 1 98.31 481 ARG A CA 1
ATOM 3779 C C . ARG A 1 481 ? -7.262 -27.828 -18.547 1 98.31 481 ARG A C 1
ATOM 3781 O O . ARG A 1 481 ? -6.812 -27.234 -19.531 1 98.31 481 ARG A O 1
ATOM 3788 N N . LEU A 1 482 ? -6.816 -27.625 -17.328 1 98.62 482 LEU A N 1
ATOM 3789 C CA . LEU A 1 482 ? -5.645 -26.797 -17.094 1 98.62 482 LEU A CA 1
ATOM 3790 C C . LEU A 1 482 ? -4.441 -27.312 -17.875 1 98.62 482 LEU A C 1
ATOM 3792 O O . LEU A 1 482 ? -3.711 -26.531 -18.484 1 98.62 482 LEU A O 1
ATOM 3796 N N . LEU A 1 483 ? -4.199 -28.656 -17.844 1 98.56 483 LEU A N 1
ATOM 3797 C CA . LEU A 1 483 ? -3.098 -29.281 -18.578 1 98.56 483 LEU A CA 1
ATOM 3798 C C . LEU A 1 483 ? -3.266 -29.094 -20.078 1 98.56 483 LEU A C 1
ATOM 3800 O O . LEU A 1 483 ? -2.305 -28.766 -20.781 1 98.56 483 LEU A O 1
ATOM 3804 N N . ASP A 1 484 ? -4.477 -29.234 -20.531 1 98.31 484 ASP A N 1
ATOM 3805 C CA . ASP A 1 484 ? -4.746 -29.078 -21.953 1 98.31 484 ASP A CA 1
ATOM 3806 C C . ASP A 1 484 ? -4.52 -27.625 -22.391 1 98.31 484 ASP A C 1
ATOM 3808 O O . ASP A 1 484 ? -3.916 -27.375 -23.438 1 98.31 484 ASP A O 1
ATOM 3812 N N . ASP A 1 485 ? -5.078 -26.719 -21.641 1 98.69 485 ASP A N 1
ATOM 3813 C CA . ASP A 1 485 ? -4.906 -25.312 -21.953 1 98.69 485 ASP A CA 1
ATOM 3814 C C . ASP A 1 485 ? -3.426 -24.922 -21.953 1 98.69 485 ASP A C 1
ATOM 3816 O O . ASP A 1 485 ? -2.975 -24.172 -22.828 1 98.69 485 ASP A O 1
ATOM 3820 N N . THR A 1 486 ? -2.674 -25.375 -21 1 98.75 486 THR A N 1
ATOM 3821 C CA . THR A 1 486 ? -1.248 -25.078 -20.906 1 98.75 486 THR A CA 1
ATOM 3822 C C . THR A 1 486 ? -0.499 -25.672 -22.094 1 98.75 486 THR A C 1
ATOM 3824 O O . THR A 1 486 ? 0.373 -25.031 -22.672 1 98.75 486 THR A O 1
ATOM 3827 N N . ARG A 1 487 ? -0.818 -26.938 -22.438 1 98.19 487 ARG A N 1
ATOM 3828 C CA . ARG A 1 487 ? -0.23 -27.609 -23.594 1 98.19 487 ARG A CA 1
ATOM 3829 C C . ARG A 1 487 ? -0.467 -26.812 -24.875 1 98.19 487 ARG A C 1
ATOM 3831 O O . ARG A 1 487 ? 0.47 -26.547 -25.625 1 98.19 487 ARG A O 1
ATOM 3838 N N . GLN A 1 488 ? -1.715 -26.422 -25.047 1 98.12 488 GLN A N 1
ATOM 3839 C CA . GLN A 1 488 ? -2.061 -25.641 -26.234 1 98.12 488 GLN A CA 1
ATOM 3840 C C . GLN A 1 488 ? -1.312 -24.312 -26.266 1 98.12 488 GLN A C 1
ATOM 3842 O O . GLN A 1 488 ? -0.859 -23.875 -27.328 1 98.12 488 GLN A O 1
ATOM 3847 N N . PHE A 1 489 ? -1.227 -23.719 -25.172 1 98.44 489 PHE A N 1
ATOM 3848 C CA . PHE A 1 489 ? -0.501 -22.453 -25.078 1 98.44 489 PHE A CA 1
ATOM 3849 C C . PHE A 1 489 ? 0.957 -22.641 -25.469 1 98.44 489 PHE A C 1
ATOM 3851 O O . PHE A 1 489 ? 1.492 -21.844 -26.25 1 98.44 489 PHE A O 1
ATOM 3858 N N . ILE A 1 490 ? 1.63 -23.656 -24.922 1 97.94 490 ILE A N 1
ATOM 3859 C CA . ILE A 1 490 ? 3.027 -23.938 -25.219 1 97.94 490 ILE A CA 1
ATOM 3860 C C . ILE A 1 490 ? 3.186 -24.219 -26.719 1 97.94 490 ILE A C 1
ATOM 3862 O O . ILE A 1 490 ? 4.059 -23.641 -27.375 1 97.94 490 ILE A O 1
ATOM 3866 N N . LEU A 1 491 ? 2.318 -25.016 -27.266 1 97.12 491 LEU A N 1
ATOM 3867 C CA . LEU A 1 491 ? 2.396 -25.375 -28.688 1 97.12 491 LEU A CA 1
ATOM 3868 C C . LEU A 1 491 ? 2.195 -24.141 -29.562 1 97.12 491 LEU A C 1
ATOM 3870 O O . LEU A 1 491 ? 2.867 -24 -30.578 1 97.12 491 LEU A O 1
ATOM 3874 N N . GLN A 1 492 ? 1.287 -23.359 -29.172 1 96.5 492 GLN A N 1
ATOM 3875 C CA . GLN A 1 492 ? 1.041 -22.141 -29.922 1 96.5 492 GLN A CA 1
ATOM 3876 C C . GLN A 1 492 ? 2.275 -21.234 -29.938 1 96.5 492 GLN A C 1
ATOM 3878 O O . GLN A 1 492 ? 2.633 -20.672 -30.969 1 96.5 492 GLN A O 1
ATOM 3883 N N . GLN A 1 493 ? 2.885 -21.109 -28.781 1 95.25 493 GLN A N 1
ATOM 3884 C CA . GLN A 1 493 ? 4.047 -20.234 -28.656 1 95.25 493 GLN A CA 1
ATOM 3885 C C . GLN A 1 493 ? 5.246 -20.812 -29.406 1 95.25 493 GLN A C 1
ATOM 3887 O O . GLN A 1 493 ? 6.094 -20.062 -29.906 1 95.25 493 GLN A O 1
ATOM 3892 N N . LEU A 1 494 ? 5.332 -22.141 -29.562 1 94.19 494 LEU A N 1
ATOM 3893 C CA . LEU A 1 494 ? 6.414 -22.781 -30.297 1 94.19 494 LEU A CA 1
ATOM 3894 C C . LEU A 1 494 ? 6.234 -22.609 -31.797 1 94.19 494 LEU A C 1
ATOM 3896 O O . LEU A 1 494 ? 7.215 -22.562 -32.531 1 94.19 494 LEU A O 1
ATOM 3900 N N . ARG A 1 495 ? 5.062 -22.5 -32.219 1 87.5 495 ARG A N 1
ATOM 3901 C CA . ARG A 1 495 ? 4.797 -22.266 -33.625 1 87.5 495 ARG A CA 1
ATOM 3902 C C . ARG A 1 495 ? 5.145 -20.844 -34.031 1 87.5 495 ARG A C 1
ATOM 3904 O O . ARG A 1 495 ? 5.633 -20.594 -35.125 1 87.5 495 ARG A O 1
ATOM 3911 N N . THR A 1 496 ? 4.859 -19.953 -33.156 1 76.38 496 THR A N 1
ATOM 3912 C CA . THR A 1 496 ? 5.137 -18.547 -33.438 1 76.38 496 THR A CA 1
ATOM 3913 C C . THR A 1 496 ? 6.641 -18.297 -33.5 1 76.38 496 THR A C 1
ATOM 3915 O O . THR A 1 496 ? 7.09 -17.438 -34.281 1 76.38 496 THR A O 1
ATOM 3918 N N . ALA A 1 497 ? 7.414 -19.047 -32.781 1 72.06 497 ALA A N 1
ATOM 3919 C CA . ALA A 1 497 ? 8.867 -18.891 -32.75 1 72.06 497 ALA A CA 1
ATOM 3920 C C . ALA A 1 497 ? 9.516 -19.422 -34.031 1 72.06 497 ALA A C 1
ATOM 3922 O O . ALA A 1 497 ? 10.656 -19.078 -34.312 1 72.06 497 ALA A O 1
ATOM 3923 N N . ARG A 1 498 ? 8.789 -20.172 -34.812 1 62.31 498 ARG A N 1
ATOM 3924 C CA . ARG A 1 498 ? 9.32 -20.703 -36.062 1 62.31 498 ARG A CA 1
ATOM 3925 C C . ARG A 1 498 ? 9.039 -19.766 -37.219 1 62.31 498 ARG A C 1
ATOM 3927 O O . ARG A 1 498 ? 7.969 -19.141 -37.281 1 62.31 498 ARG A O 1
ATOM 3934 N N . MET B 1 1 ? 77.5 -4.238 5.105 1 27.41 1 MET B N 1
ATOM 3935 C CA . MET B 1 1 ? 77 -4.234 6.48 1 27.41 1 MET B CA 1
ATOM 3936 C C . MET B 1 1 ? 75.438 -4.055 6.512 1 27.41 1 MET B C 1
ATOM 3938 O O . MET B 1 1 ? 74.938 -2.988 6.176 1 27.41 1 MET B O 1
ATOM 3942 N N . LEU B 1 2 ? 74.75 -5.145 6.25 1 33.28 2 LEU B N 1
ATOM 3943 C CA . LEU B 1 2 ? 73.312 -5.305 5.906 1 33.28 2 LEU B CA 1
ATOM 3944 C C . LEU B 1 2 ? 72.438 -5.102 7.129 1 33.28 2 LEU B C 1
ATOM 3946 O O . LEU B 1 2 ? 72.5 -5.891 8.078 1 33.28 2 LEU B O 1
ATOM 3950 N N . VAL B 1 3 ? 72.25 -3.791 7.484 1 33.38 3 VAL B N 1
ATOM 3951 C CA . VAL B 1 3 ? 71.5 -3.395 8.688 1 33.38 3 VAL B CA 1
ATOM 3952 C C . VAL B 1 3 ? 70.062 -3.916 8.625 1 33.38 3 VAL B C 1
ATOM 3954 O O . VAL B 1 3 ? 69.375 -3.674 7.648 1 33.38 3 VAL B O 1
ATOM 3957 N N . LEU B 1 4 ? 69.812 -5.016 9.359 1 35.66 4 LEU B N 1
ATOM 3958 C CA . LEU B 1 4 ? 68.5 -5.711 9.586 1 35.66 4 LEU B CA 1
ATOM 3959 C C . LEU B 1 4 ? 67.562 -4.82 10.328 1 35.66 4 LEU B C 1
ATOM 3961 O O . LEU B 1 4 ? 67.75 -4.469 11.492 1 35.66 4 LEU B O 1
ATOM 3965 N N . SER B 1 5 ? 66.938 -3.801 9.633 1 35.59 5 SER B N 1
ATOM 3966 C CA . SER B 1 5 ? 66.062 -2.898 10.312 1 35.59 5 SER B CA 1
ATOM 3967 C C . SER B 1 5 ? 64.812 -3.652 10.859 1 35.59 5 SER B C 1
ATOM 3969 O O . SER B 1 5 ? 64.188 -4.434 10.133 1 35.59 5 SER B O 1
ATOM 3971 N N . MET B 1 6 ? 64.875 -3.902 12.211 1 39.91 6 MET B N 1
ATOM 3972 C CA . MET B 1 6 ? 63.844 -4.562 13 1 39.91 6 MET B CA 1
ATOM 3973 C C . MET B 1 6 ? 62.531 -3.799 12.906 1 39.91 6 MET B C 1
ATOM 3975 O O . MET B 1 6 ? 62.5 -2.576 13.07 1 39.91 6 MET B O 1
ATOM 3979 N N . PRO B 1 7 ? 61.438 -4.469 12.336 1 41.19 7 PRO B N 1
ATOM 3980 C CA . PRO B 1 7 ? 60.156 -3.791 12.242 1 41.19 7 PRO B CA 1
ATOM 3981 C C . PRO B 1 7 ? 59.531 -3.508 13.609 1 41.19 7 PRO B C 1
ATOM 3983 O O . PRO B 1 7 ? 59.625 -4.34 14.516 1 41.19 7 PRO B O 1
ATOM 3986 N N . ALA B 1 8 ? 59.531 -2.221 14.078 1 35.91 8 ALA B N 1
ATOM 3987 C CA . ALA B 1 8 ? 58.906 -1.771 15.312 1 35.91 8 ALA B CA 1
ATOM 3988 C C . ALA B 1 8 ? 57.438 -2.182 15.359 1 35.91 8 ALA B C 1
ATOM 3990 O O . ALA B 1 8 ? 56.719 -2.016 14.383 1 35.91 8 ALA B O 1
ATOM 3991 N N . ALA B 1 9 ? 57.125 -3.031 16.312 1 36.78 9 ALA B N 1
ATOM 3992 C CA . ALA B 1 9 ? 55.75 -3.461 16.672 1 36.78 9 ALA B CA 1
ATOM 3993 C C . ALA B 1 9 ? 54.906 -2.268 17.047 1 36.78 9 ALA B C 1
ATOM 3995 O O . ALA B 1 9 ? 55.219 -1.527 17.984 1 36.78 9 ALA B O 1
ATOM 3996 N N . PHE B 1 10 ? 54.219 -1.653 16.031 1 34.62 10 PHE B N 1
ATOM 3997 C CA . PHE B 1 10 ? 53.25 -0.622 16.375 1 34.62 10 PHE B CA 1
ATOM 3998 C C . PHE B 1 10 ? 52.219 -1.147 17.391 1 34.62 10 PHE B C 1
ATOM 4000 O O . PHE B 1 10 ? 51.594 -2.178 17.156 1 34.62 10 PHE B O 1
ATOM 4007 N N . ALA B 1 11 ? 52.5 -0.873 18.719 1 35.28 11 ALA B N 1
ATOM 4008 C CA . ALA B 1 11 ? 51.531 -1.079 19.781 1 35.28 11 ALA B CA 1
ATOM 4009 C C . ALA B 1 11 ? 50.188 -0.519 19.391 1 35.28 11 ALA B C 1
ATOM 4011 O O . ALA B 1 11 ? 50.062 0.647 19.016 1 35.28 11 ALA B O 1
ATOM 4012 N N . ALA B 1 12 ? 49.281 -1.376 19.188 1 33.78 12 ALA B N 1
ATOM 4013 C CA . ALA B 1 12 ? 47.844 -1.038 19 1 33.78 12 ALA B CA 1
ATOM 4014 C C . ALA B 1 12 ? 47.344 -0.191 20.172 1 33.78 12 ALA B C 1
ATOM 4016 O O . ALA B 1 12 ? 47.375 -0.63 21.312 1 33.78 12 ALA B O 1
ATOM 4017 N N . GLU B 1 13 ? 47.562 1.175 20.094 1 33.69 13 GLU B N 1
ATOM 4018 C CA . GLU B 1 13 ? 46.906 1.985 21.109 1 33.69 13 GLU B CA 1
ATOM 4019 C C . GLU B 1 13 ? 45.469 1.522 21.328 1 33.69 13 GLU B C 1
ATOM 4021 O O . GLU B 1 13 ? 44.688 1.39 20.359 1 33.69 13 GLU B O 1
ATOM 4026 N N . THR B 1 14 ? 45.312 0.772 22.375 1 34.81 14 THR B N 1
ATOM 4027 C CA . THR B 1 14 ? 43.969 0.485 22.875 1 34.81 14 THR B CA 1
ATOM 4028 C C . THR B 1 14 ? 43.094 1.737 22.828 1 34.81 14 THR B C 1
ATOM 4030 O O . THR B 1 14 ? 43.469 2.773 23.391 1 34.81 14 THR B O 1
ATOM 4033 N N . ALA B 1 15 ? 42.375 1.922 21.766 1 36.84 15 ALA B N 1
ATOM 4034 C CA . ALA B 1 15 ? 41.406 3.018 21.75 1 36.84 15 ALA B CA 1
ATOM 4035 C C . ALA B 1 15 ? 40.688 3.123 23.078 1 36.84 15 ALA B C 1
ATOM 4037 O O . ALA B 1 15 ? 40.125 2.137 23.562 1 36.84 15 ALA B O 1
ATOM 4038 N N . ASP B 1 16 ? 41.156 4.02 23.969 1 36.5 16 ASP B N 1
ATOM 4039 C CA . ASP B 1 16 ? 40.438 4.316 25.203 1 36.5 16 ASP B CA 1
ATOM 4040 C C . ASP B 1 16 ? 38.938 4.371 24.969 1 36.5 16 ASP B C 1
ATOM 4042 O O . ASP B 1 16 ? 38.469 4.883 23.953 1 36.5 16 ASP B O 1
ATOM 4046 N N . PRO B 1 17 ? 38.156 3.598 25.703 1 42.84 17 PRO B N 1
ATOM 4047 C CA . PRO B 1 17 ? 36.719 3.768 25.531 1 42.84 17 PRO B CA 1
ATOM 4048 C C . PRO B 1 17 ? 36.281 5.234 25.484 1 42.84 17 PRO B C 1
ATOM 4050 O O . PRO B 1 17 ? 36.656 6.02 26.359 1 42.84 17 PRO B O 1
ATOM 4053 N N . LYS B 1 18 ? 36.219 5.793 24.375 1 44.38 18 LYS B N 1
ATOM 4054 C CA . LYS B 1 18 ? 35.688 7.152 24.297 1 44.38 18 LYS B CA 1
ATOM 4055 C C . LYS B 1 18 ? 34.688 7.43 25.422 1 44.38 18 LYS B C 1
ATOM 4057 O O . LYS B 1 18 ? 33.594 6.867 25.438 1 44.38 18 LYS B O 1
ATOM 4062 N N . VAL B 1 19 ? 35.062 7.809 26.516 1 44.28 19 VAL B N 1
ATOM 4063 C CA . VAL B 1 19 ? 34.156 8.266 27.562 1 44.28 19 VAL B CA 1
ATOM 4064 C C . VAL B 1 19 ? 33.125 9.203 26.984 1 44.28 19 VAL B C 1
ATOM 4066 O O . VAL B 1 19 ? 33.438 10.242 26.406 1 44.28 19 VAL B O 1
ATOM 4069 N N . ALA B 1 20 ? 31.984 8.742 26.891 1 59.41 20 ALA B N 1
ATOM 4070 C CA . ALA B 1 20 ? 30.875 9.547 26.391 1 59.41 20 ALA B CA 1
ATOM 4071 C C . ALA B 1 20 ? 30.812 10.906 27.078 1 59.41 20 ALA B C 1
ATOM 4073 O O . ALA B 1 20 ? 30.828 10.977 28.312 1 59.41 20 ALA B O 1
ATOM 4074 N N . GLU B 1 21 ? 31.203 12.023 26.484 1 70.56 21 GLU B N 1
ATOM 4075 C CA . GLU B 1 21 ? 31.109 13.383 27.016 1 70.56 21 GLU B CA 1
ATOM 4076 C C . GLU B 1 21 ? 29.766 13.609 27.719 1 70.56 21 GLU B C 1
ATOM 4078 O O . GLU B 1 21 ? 28.734 13.109 27.266 1 70.56 21 GLU B O 1
ATOM 4083 N N . PRO B 1 22 ? 29.812 14.219 28.891 1 85.44 22 PRO B N 1
ATOM 4084 C CA . PRO B 1 22 ? 28.578 14.469 29.641 1 85.44 22 PRO B CA 1
ATOM 4085 C C . PRO B 1 22 ? 27.578 15.305 28.859 1 85.44 22 PRO B C 1
ATOM 4087 O O . PRO B 1 22 ? 27.969 16.219 28.109 1 85.44 22 PRO B O 1
ATOM 4090 N N . ILE B 1 23 ? 26.297 15.008 28.828 1 91.5 23 ILE B N 1
ATOM 4091 C CA . ILE B 1 23 ? 25.188 15.719 28.203 1 91.5 23 ILE B CA 1
ATOM 4092 C C . ILE B 1 23 ? 24.891 17 28.984 1 91.5 23 ILE B C 1
ATOM 4094 O O . ILE B 1 23 ? 24.578 16.953 30.172 1 91.5 23 ILE B O 1
ATOM 4098 N N . PRO B 1 24 ? 25.094 18.109 28.359 1 90.69 24 PRO B N 1
ATOM 4099 C CA . PRO B 1 24 ? 24.766 19.359 29.047 1 90.69 24 PRO B CA 1
ATOM 4100 C C . PRO B 1 24 ? 23.297 19.453 29.453 1 90.69 24 PRO B C 1
ATOM 4102 O O . PRO B 1 24 ? 22.469 18.703 28.953 1 90.69 24 PRO B O 1
ATOM 4105 N N . GLU B 1 25 ? 23 20.391 30.406 1 93.44 25 GLU B N 1
ATOM 4106 C CA . GLU B 1 25 ? 21.625 20.641 30.812 1 93.44 25 GLU B CA 1
ATOM 4107 C C . GLU B 1 25 ? 20.844 21.328 29.703 1 93.44 25 GLU B C 1
ATOM 4109 O O . GLU B 1 25 ? 21.422 22.031 28.875 1 93.44 25 GLU B O 1
ATOM 4114 N N . PRO B 1 26 ? 19.516 21.109 29.734 1 95.81 26 PRO B N 1
ATOM 4115 C CA . PRO B 1 26 ? 18.703 21.797 28.719 1 95.81 26 PRO B CA 1
ATOM 4116 C C . PRO B 1 26 ? 18.812 23.312 28.812 1 95.81 26 PRO B C 1
ATOM 4118 O O . PRO B 1 26 ? 18.891 23.859 29.922 1 95.81 26 PRO B O 1
ATOM 4121 N N . ARG B 1 27 ? 18.797 23.938 27.719 1 95.12 27 ARG B N 1
ATOM 4122 C CA . ARG B 1 27 ? 18.859 25.391 27.656 1 95.12 27 ARG B CA 1
ATOM 4123 C C . ARG B 1 27 ? 17.516 25.984 27.281 1 95.12 27 ARG B C 1
ATOM 4125 O O . ARG B 1 27 ? 16.734 25.375 26.531 1 95.12 27 ARG B O 1
ATOM 4132 N N . SER B 1 28 ? 17.219 27.188 27.797 1 96 28 SER B N 1
ATOM 4133 C CA . SER B 1 28 ? 16 27.922 27.453 1 96 28 SER B CA 1
ATOM 4134 C C . SER B 1 28 ? 16.281 29.422 27.391 1 96 28 SER B C 1
ATOM 4136 O O . SER B 1 28 ? 17.125 29.938 28.125 1 96 28 SER B O 1
ATOM 4138 N N . PHE B 1 29 ? 15.664 30.062 26.547 1 97.38 29 PHE B N 1
ATOM 4139 C CA . PHE B 1 29 ? 15.648 31.5 26.391 1 97.38 29 PHE B CA 1
ATOM 4140 C C . PHE B 1 29 ? 14.25 32.062 26.656 1 97.38 29 PHE B C 1
ATOM 4142 O O . PHE B 1 29 ? 13.289 31.688 25.984 1 97.38 29 PHE B O 1
ATOM 4149 N N . VAL B 1 30 ? 14.156 32.906 27.625 1 97.69 30 VAL B N 1
ATOM 4150 C CA . VAL B 1 30 ? 12.852 33.406 28.062 1 97.69 30 VAL B CA 1
ATOM 4151 C C . VAL B 1 30 ? 12.766 34.906 27.828 1 97.69 30 VAL B C 1
ATOM 4153 O O . VAL B 1 30 ? 13.68 35.656 28.203 1 97.69 30 VAL B O 1
ATOM 4156 N N . THR B 1 31 ? 11.766 35.344 27.172 1 98.19 31 THR B N 1
ATOM 4157 C CA . THR B 1 31 ? 11.477 36.75 26.953 1 98.19 31 THR B CA 1
ATOM 4158 C C . THR B 1 31 ? 10.031 37.062 27.344 1 98.19 31 THR B C 1
ATOM 4160 O O . THR B 1 31 ? 9.18 36.188 27.344 1 98.19 31 THR B O 1
ATOM 4163 N N . GLU B 1 32 ? 9.789 38.312 27.75 1 97.69 32 GLU B N 1
ATOM 4164 C CA . GLU B 1 32 ? 8.453 38.781 28.109 1 97.69 32 GLU B CA 1
ATOM 4165 C C . GLU B 1 32 ? 7.891 39.719 27.031 1 97.69 32 GLU B C 1
ATOM 4167 O O . GLU B 1 32 ? 8.617 40.562 26.469 1 97.69 32 GLU B O 1
ATOM 4172 N N . HIS B 1 33 ? 6.648 39.5 26.734 1 97.38 33 HIS B N 1
ATOM 4173 C CA . HIS B 1 33 ? 6.016 40.25 25.656 1 97.38 33 HIS B CA 1
ATOM 4174 C C . HIS B 1 33 ? 4.602 40.656 26.047 1 97.38 33 HIS B C 1
ATOM 4176 O O . HIS B 1 33 ? 4.062 40.219 27.047 1 97.38 33 HIS B O 1
ATOM 4182 N N . ARG B 1 34 ? 4.117 41.625 25.375 1 95.88 34 ARG B N 1
ATOM 4183 C CA . ARG B 1 34 ? 2.721 42.062 25.422 1 95.88 34 ARG B CA 1
ATOM 4184 C C . ARG B 1 34 ? 2.166 42.281 24.016 1 95.88 34 ARG B C 1
ATOM 4186 O O . ARG B 1 34 ? 2.893 42.688 23.109 1 95.88 34 ARG B O 1
ATOM 4193 N N . GLY B 1 35 ? 0.913 41.906 23.844 1 95 35 GLY B N 1
ATOM 4194 C CA . GLY B 1 35 ? 0.245 42.094 22.578 1 95 35 GLY B CA 1
ATOM 4195 C C . GLY B 1 35 ? -1.268 42.125 22.688 1 95 35 GLY B C 1
ATOM 4196 O O . GLY B 1 35 ? -1.818 41.844 23.75 1 95 35 GLY B O 1
ATOM 4197 N N . GLU B 1 36 ? -1.913 42.625 21.656 1 96.06 36 GLU B N 1
ATOM 4198 C CA . GLU B 1 36 ? -3.365 42.562 21.516 1 96.06 36 GLU B CA 1
ATOM 4199 C C . GLU B 1 36 ? -3.787 41.531 20.5 1 96.06 36 GLU B C 1
ATOM 4201 O O . GLU B 1 36 ? -3.365 41.562 19.344 1 96.06 36 GLU B O 1
ATOM 4206 N N . PHE B 1 37 ? -4.574 40.625 20.969 1 96.5 37 PHE B N 1
ATOM 4207 C CA . PHE B 1 37 ? -5.055 39.562 20.109 1 96.5 37 PHE B CA 1
ATOM 4208 C C . PHE B 1 37 ? -6.578 39.5 20.125 1 96.5 37 PHE B C 1
ATOM 4210 O O . PHE B 1 37 ? -7.176 39.156 21.156 1 96.5 37 PHE B O 1
ATOM 4217 N N . ASN B 1 38 ? -7.172 39.781 18.938 1 95.62 38 ASN B N 1
ATOM 4218 C CA . ASN B 1 38 ? -8.625 39.812 18.781 1 95.62 38 ASN B CA 1
ATOM 4219 C C . ASN B 1 38 ? -9.281 40.719 19.812 1 95.62 38 ASN B C 1
ATOM 4221 O O . ASN B 1 38 ? -10.273 40.312 20.438 1 95.62 38 ASN B O 1
ATOM 4225 N N . GLY B 1 39 ? -8.656 41.75 20.078 1 94.81 39 GLY B N 1
ATOM 4226 C CA . GLY B 1 39 ? -9.195 42.781 20.953 1 94.81 39 GLY B CA 1
ATOM 4227 C C . GLY B 1 39 ? -8.859 42.531 22.422 1 94.81 39 GLY B C 1
ATOM 4228 O O . GLY B 1 39 ? -9.258 43.312 23.281 1 94.81 39 GLY B O 1
ATOM 4229 N N . VAL B 1 40 ? -8.156 41.5 22.703 1 95.38 40 VAL B N 1
ATOM 4230 C CA . VAL B 1 40 ? -7.801 41.156 24.078 1 95.38 40 VAL B CA 1
ATOM 4231 C C . VAL B 1 40 ? -6.32 41.438 24.297 1 95.38 40 VAL B C 1
ATOM 4233 O O . VAL B 1 40 ? -5.465 40.969 23.562 1 95.38 40 VAL B O 1
ATOM 4236 N N . SER B 1 41 ? -6.039 42.219 25.312 1 95.62 41 SER B N 1
ATOM 4237 C CA . SER B 1 41 ? -4.648 42.469 25.703 1 95.62 41 SER B CA 1
ATOM 4238 C C . SER B 1 41 ? -4.078 41.281 26.453 1 95.62 41 SER B C 1
ATOM 4240 O O . SER B 1 41 ? -4.66 40.812 27.453 1 95.62 41 SER B O 1
ATOM 4242 N N . VAL B 1 42 ? -2.975 40.812 25.953 1 95.88 42 VAL B N 1
ATOM 4243 C CA . VAL B 1 42 ? -2.379 39.625 26.531 1 95.88 42 VAL B CA 1
ATOM 4244 C C . VAL B 1 42 ? -0.911 39.875 26.859 1 95.88 42 VAL B C 1
ATOM 4246 O O . VAL B 1 42 ? -0.151 40.344 26.016 1 95.88 42 VAL B O 1
ATOM 4249 N N . ARG B 1 43 ? -0.547 39.688 28.141 1 97 43 ARG B N 1
ATOM 4250 C CA . ARG B 1 43 ? 0.859 39.531 28.516 1 97 43 ARG B CA 1
ATOM 4251 C C . ARG B 1 43 ? 1.293 38.062 28.469 1 97 43 ARG B C 1
ATOM 4253 O O . ARG B 1 43 ? 0.584 37.188 28.969 1 97 43 ARG B O 1
ATOM 4260 N N . TYR B 1 44 ? 2.371 37.875 27.766 1 97.19 44 TYR B N 1
ATOM 4261 C CA . TYR B 1 44 ? 2.777 36.469 27.641 1 97.19 44 TYR B CA 1
ATOM 4262 C C . TYR B 1 44 ? 4.293 36.344 27.703 1 97.19 44 TYR B C 1
ATOM 4264 O O . TYR B 1 44 ? 5.02 37.281 27.406 1 97.19 44 TYR B O 1
ATOM 4272 N N . THR B 1 45 ? 4.711 35.219 28.172 1 97.69 45 THR B N 1
ATOM 4273 C CA . THR B 1 45 ? 6.105 34.781 28.125 1 97.69 45 THR B CA 1
ATOM 4274 C C . THR B 1 45 ? 6.371 33.906 26.906 1 97.69 45 THR B C 1
ATOM 4276 O O . THR B 1 45 ? 5.57 33.031 26.562 1 97.69 45 THR B O 1
ATOM 4279 N N . ALA B 1 46 ? 7.43 34.25 26.188 1 98.38 46 ALA B N 1
ATOM 4280 C CA . ALA B 1 46 ? 7.941 33.375 25.141 1 98.38 46 ALA B CA 1
ATOM 4281 C C . ALA B 1 46 ? 9.133 32.562 25.641 1 98.38 46 ALA B C 1
ATOM 4283 O O . ALA B 1 46 ? 10.125 33.125 26.109 1 98.38 46 ALA B O 1
ATOM 4284 N N . THR B 1 47 ? 9.008 31.297 25.625 1 98.12 47 THR B N 1
ATOM 4285 C CA . THR B 1 47 ? 10.102 30.406 25.984 1 98.12 47 THR B CA 1
ATOM 4286 C C . THR B 1 47 ? 10.562 29.578 24.781 1 98.12 47 THR B C 1
ATOM 4288 O O . THR B 1 47 ? 9.828 28.719 24.297 1 98.12 47 THR B O 1
ATOM 4291 N N . ALA B 1 48 ? 11.68 29.922 24.25 1 98.12 48 ALA B N 1
ATOM 4292 C CA . ALA B 1 48 ? 12.383 29.078 23.281 1 98.12 48 ALA B CA 1
ATOM 4293 C C . ALA B 1 48 ? 13.391 28.172 23.984 1 98.12 48 ALA B C 1
ATOM 4295 O O . ALA B 1 48 ? 14.359 28.641 24.578 1 98.12 48 ALA B O 1
ATOM 4296 N N . GLY B 1 49 ? 13.133 26.844 23.953 1 97.19 49 GLY B N 1
ATOM 4297 C CA . GLY B 1 49 ? 14.031 26.047 24.781 1 97.19 49 GLY B CA 1
ATOM 4298 C C . GLY B 1 49 ? 13.875 24.547 24.562 1 97.19 49 GLY B C 1
ATOM 4299 O O . GLY B 1 49 ? 13 24.125 23.812 1 97.19 49 GLY B O 1
ATOM 4300 N N . GLU B 1 50 ? 14.75 23.828 25.203 1 97.31 50 GLU B N 1
ATOM 4301 C CA . GLU B 1 50 ? 14.859 22.375 25.062 1 97.31 50 GLU B CA 1
ATOM 4302 C C . GLU B 1 50 ? 14.078 21.656 26.156 1 97.31 50 GLU B C 1
ATOM 4304 O O . GLU B 1 50 ? 14.047 22.094 27.297 1 97.31 50 GLU B O 1
ATOM 4309 N N . THR B 1 51 ? 13.398 20.656 25.797 1 97.69 51 THR B N 1
ATOM 4310 C CA . THR B 1 51 ? 12.875 19.641 26.688 1 97.69 51 THR B CA 1
ATOM 4311 C C . THR B 1 51 ? 13.539 18.281 26.422 1 97.69 51 THR B C 1
ATOM 4313 O O . THR B 1 51 ? 13.5 17.797 25.281 1 97.69 51 THR B O 1
ATOM 4316 N N . TYR B 1 52 ? 14.164 17.781 27.438 1 97.62 52 TYR B N 1
ATOM 4317 C CA . TYR B 1 52 ? 14.859 16.5 27.25 1 97.62 52 TYR B CA 1
ATOM 4318 C C . TYR B 1 52 ? 13.906 15.336 27.469 1 97.62 52 TYR B C 1
ATOM 4320 O O . TYR B 1 52 ? 13.148 15.305 28.438 1 97.62 52 TYR B O 1
ATOM 4328 N N . LEU B 1 53 ? 13.859 14.453 26.5 1 97.81 53 LEU B N 1
ATOM 4329 C CA . LEU B 1 53 ? 13.266 13.133 26.688 1 97.81 53 LEU B CA 1
ATOM 4330 C C . LEU B 1 53 ? 14.242 12.18 27.359 1 97.81 53 LEU B C 1
ATOM 4332 O O . LEU B 1 53 ? 15.445 12.219 27.078 1 97.81 53 LEU B O 1
ATOM 4336 N N . ARG B 1 54 ? 13.727 11.352 28.234 1 95.06 54 ARG B N 1
ATOM 4337 C CA . ARG B 1 54 ? 14.594 10.477 29.016 1 95.06 54 ARG B CA 1
ATOM 4338 C C . ARG B 1 54 ? 14.188 9.016 28.844 1 95.06 54 ARG B C 1
ATOM 4340 O O . ARG B 1 54 ? 13.016 8.711 28.609 1 95.06 54 ARG B O 1
ATOM 4347 N N . ASP B 1 55 ? 15.164 8.109 28.891 1 91.88 55 ASP B N 1
ATOM 4348 C CA . ASP B 1 55 ? 14.891 6.68 28.781 1 91.88 55 ASP B CA 1
ATOM 4349 C C . ASP B 1 55 ? 14.43 6.105 30.125 1 91.88 55 ASP B C 1
ATOM 4351 O O . ASP B 1 55 ? 14.156 6.855 31.062 1 91.88 55 ASP B O 1
ATOM 4355 N N . GLU B 1 56 ? 14.25 4.848 30.203 1 88.44 56 GLU B N 1
ATOM 4356 C CA . GLU B 1 56 ? 13.688 4.188 31.375 1 88.44 56 GLU B CA 1
ATOM 4357 C C . GLU B 1 56 ? 14.594 4.355 32.594 1 88.44 56 GLU B C 1
ATOM 4359 O O . GLU B 1 56 ? 14.125 4.328 33.719 1 88.44 56 GLU B O 1
ATOM 4364 N N . ASP B 1 57 ? 15.906 4.605 32.344 1 89.69 57 ASP B N 1
ATOM 4365 C CA . ASP B 1 57 ? 16.859 4.785 33.406 1 89.69 57 ASP B CA 1
ATOM 4366 C C . ASP B 1 57 ? 16.984 6.254 33.812 1 89.69 57 ASP B C 1
ATOM 4368 O O . ASP B 1 57 ? 17.797 6.613 34.656 1 89.69 57 ASP B O 1
ATOM 4372 N N . GLY B 1 58 ? 16.281 7.086 33.125 1 91.19 58 GLY B N 1
ATOM 4373 C CA . GLY B 1 58 ? 16.281 8.508 33.438 1 91.19 58 GLY B CA 1
ATOM 4374 C C . GLY B 1 58 ? 17.344 9.281 32.688 1 91.19 58 GLY B C 1
ATOM 4375 O O . GLY B 1 58 ? 17.516 10.477 32.906 1 91.19 58 GLY B O 1
ATOM 4376 N N . LYS B 1 59 ? 18 8.609 31.828 1 92.62 59 LYS B N 1
ATOM 4377 C CA . LYS B 1 59 ? 19.047 9.258 31.047 1 92.62 59 LYS B CA 1
ATOM 4378 C C . LYS B 1 59 ? 18.469 9.977 29.828 1 92.62 59 LYS B C 1
ATOM 4380 O O . LYS B 1 59 ? 17.609 9.438 29.125 1 92.62 59 LYS B O 1
ATOM 4385 N N . PRO B 1 60 ? 18.953 11.195 29.609 1 96.19 60 PRO B N 1
ATOM 4386 C CA . PRO B 1 60 ? 18.453 11.906 28.422 1 96.19 60 PRO B CA 1
ATOM 4387 C C . PRO B 1 60 ? 18.75 11.172 27.125 1 96.19 60 PRO B C 1
ATOM 4389 O O . PRO B 1 60 ? 19.859 10.672 26.922 1 96.19 60 PRO B O 1
ATOM 4392 N N . LYS B 1 61 ? 17.719 11.102 26.234 1 97.44 61 LYS B N 1
ATOM 4393 C CA . LYS B 1 61 ? 17.922 10.398 24.969 1 97.44 61 LYS B CA 1
ATOM 4394 C C . LYS B 1 61 ? 17.703 11.336 23.781 1 97.44 61 LYS B C 1
ATOM 4396 O O . LYS B 1 61 ? 18.234 11.109 22.703 1 97.44 61 LYS B O 1
ATOM 4401 N N . ALA B 1 62 ? 16.953 12.391 24 1 98.44 62 ALA B N 1
ATOM 4402 C CA . ALA B 1 62 ? 16.703 13.352 22.922 1 98.44 62 ALA B CA 1
ATOM 4403 C C . ALA B 1 62 ? 16.344 14.719 23.484 1 98.44 62 ALA B C 1
ATOM 4405 O O . ALA B 1 62 ? 15.914 14.828 24.641 1 98.44 62 ALA B O 1
ATOM 4406 N N . SER B 1 63 ? 16.609 15.703 22.766 1 98 63 SER B N 1
ATOM 4407 C CA . SER B 1 63 ? 16.188 17.078 23.047 1 98 63 SER B CA 1
ATOM 4408 C C . SER B 1 63 ? 15.141 17.547 22.047 1 98 63 SER B C 1
ATOM 4410 O O . SER B 1 63 ? 15.359 17.5 20.844 1 98 63 SER B O 1
ATOM 4412 N N . ILE B 1 64 ? 14.008 17.922 22.547 1 98.62 64 ILE B N 1
ATOM 4413 C CA . ILE B 1 64 ? 12.977 18.562 21.734 1 98.62 64 ILE B CA 1
ATOM 4414 C C . ILE B 1 64 ? 12.984 20.062 21.984 1 98.62 64 ILE B C 1
ATOM 4416 O O . ILE B 1 64 ? 12.836 20.516 23.125 1 98.62 64 ILE B O 1
ATOM 4420 N N . PHE B 1 65 ? 13.164 20.766 20.938 1 98.12 65 PHE B N 1
ATOM 4421 C CA . PHE B 1 65 ? 13.164 22.219 21.031 1 98.12 65 PHE B CA 1
ATOM 4422 C C . PHE B 1 65 ? 11.781 22.781 20.703 1 98.12 65 PHE B C 1
ATOM 4424 O O . PHE B 1 65 ? 11.141 22.328 19.75 1 98.12 65 PHE B O 1
ATOM 4431 N N . THR B 1 66 ? 11.328 23.781 21.484 1 98.62 66 THR B N 1
ATOM 4432 C CA . THR B 1 66 ? 10 24.344 21.266 1 98.62 66 THR B CA 1
ATOM 4433 C C . THR B 1 66 ? 10.031 25.859 21.422 1 98.62 66 THR B C 1
ATOM 4435 O O . THR B 1 66 ? 10.992 26.422 21.953 1 98.62 66 THR B O 1
ATOM 4438 N N . PHE B 1 67 ? 9.039 26.5 20.859 1 98.62 67 PHE B N 1
ATOM 4439 C CA . PHE B 1 67 ? 8.648 27.875 21.141 1 98.62 67 PHE B CA 1
ATOM 4440 C C . PHE B 1 67 ? 7.297 27.906 21.859 1 98.62 67 PHE B C 1
ATOM 4442 O O . PHE B 1 67 ? 6.262 27.625 21.25 1 98.62 67 PHE B O 1
ATOM 4449 N N . ALA B 1 68 ? 7.363 28.219 23.094 1 98.62 68 ALA B N 1
ATOM 4450 C CA . ALA B 1 68 ? 6.133 28.25 23.891 1 98.62 68 ALA B CA 1
ATOM 4451 C C . ALA B 1 68 ? 5.719 29.688 24.188 1 98.62 68 ALA B C 1
ATOM 4453 O O . ALA B 1 68 ? 6.531 30.5 24.656 1 98.62 68 ALA B O 1
ATOM 4454 N N . TYR B 1 69 ? 4.57 30.031 23.812 1 98.38 69 TYR B N 1
ATOM 4455 C CA . TYR B 1 69 ? 3.955 31.312 24.141 1 98.38 69 TYR B CA 1
ATOM 4456 C C . TYR B 1 69 ? 2.824 31.141 25.141 1 98.38 69 TYR B C 1
ATOM 4458 O O . TYR B 1 69 ? 1.749 30.641 24.797 1 98.38 69 TYR B O 1
ATOM 4466 N N . VAL B 1 70 ? 3.07 31.625 26.359 1 97.44 70 VAL B N 1
ATOM 4467 C CA . VAL B 1 70 ? 2.17 31.359 27.469 1 97.44 70 VAL B CA 1
ATOM 4468 C C . VAL B 1 70 ? 1.703 32.656 28.094 1 97.44 70 VAL B C 1
ATOM 4470 O O . VAL B 1 70 ? 2.521 33.469 28.516 1 97.44 70 VAL B O 1
ATOM 4473 N N . ARG B 1 71 ? 0.429 32.812 28.094 1 97.19 71 ARG B N 1
ATOM 4474 C CA . ARG B 1 71 ? -0.139 33.969 28.75 1 97.19 71 ARG B CA 1
ATOM 4475 C C . ARG B 1 71 ? 0.189 33.969 30.234 1 97.19 71 ARG B C 1
ATOM 4477 O O . ARG B 1 71 ? 0.127 32.938 30.891 1 97.19 71 ARG B O 1
ATOM 4484 N N . THR B 1 72 ? 0.575 35.062 30.828 1 94.06 72 THR B N 1
ATOM 4485 C CA . THR B 1 72 ? 1.07 35.094 32.188 1 94.06 72 THR B CA 1
ATOM 4486 C C . THR B 1 72 ? -0.018 35.562 33.156 1 94.06 72 THR B C 1
ATOM 4488 O O . THR B 1 72 ? 0.113 35.438 34.375 1 94.06 72 THR B O 1
ATOM 4491 N N . ASP B 1 73 ? -1.049 36.094 32.781 1 87.06 73 ASP B N 1
ATOM 4492 C CA . ASP B 1 73 ? -2.051 36.688 33.656 1 87.06 73 ASP B CA 1
ATOM 4493 C C . ASP B 1 73 ? -3.387 35.938 33.531 1 87.06 73 ASP B C 1
ATOM 4495 O O . ASP B 1 73 ? -4.449 36.562 33.688 1 87.06 73 ASP B O 1
ATOM 4499 N N . ALA B 1 74 ? -3.287 34.781 33.094 1 82.19 74 ALA B N 1
ATOM 4500 C CA . ALA B 1 74 ? -4.543 34.062 32.938 1 82.19 74 ALA B CA 1
ATOM 4501 C C . ALA B 1 74 ? -4.93 33.312 34.219 1 82.19 74 ALA B C 1
ATOM 4503 O O . ALA B 1 74 ? -4.066 32.875 34.969 1 82.19 74 ALA B O 1
ATOM 4504 N N . ALA B 1 75 ? -6.203 33.375 34.406 1 79 75 ALA B N 1
ATOM 4505 C CA . ALA B 1 75 ? -6.73 32.594 35.531 1 79 75 ALA B CA 1
ATOM 4506 C C . ALA B 1 75 ? -6.945 31.156 35.125 1 79 75 ALA B C 1
ATOM 4508 O O . ALA B 1 75 ? -7.316 30.844 34 1 79 75 ALA B O 1
ATOM 4509 N N . GLY B 1 76 ? -6.75 30.203 36 1 78.62 76 GLY B N 1
ATOM 4510 C CA . GLY B 1 76 ? -7.02 28.781 35.812 1 78.62 76 GLY B CA 1
ATOM 4511 C C . GLY B 1 76 ? -6.129 28.141 34.781 1 78.62 76 GLY B C 1
ATOM 4512 O O . GLY B 1 76 ? -5.246 28.797 34.219 1 78.62 76 GLY B O 1
ATOM 4513 N N . PRO B 1 77 ? -6.438 26.844 34.625 1 85.19 77 PRO B N 1
ATOM 4514 C CA . PRO B 1 77 ? -5.605 26.156 33.625 1 85.19 77 PRO B CA 1
ATOM 4515 C C . PRO B 1 77 ? -6 26.484 32.188 1 85.19 77 PRO B C 1
ATOM 4517 O O . PRO B 1 77 ? -7.004 25.969 31.703 1 85.19 77 PRO B O 1
ATOM 4520 N N . ARG B 1 78 ? -5.32 27.391 31.641 1 94.31 78 ARG B N 1
ATOM 4521 C CA . ARG B 1 78 ? -5.531 27.859 30.281 1 94.31 78 ARG B CA 1
ATOM 4522 C C . ARG B 1 78 ? -5.242 26.75 29.266 1 94.31 78 ARG B C 1
ATOM 4524 O O . ARG B 1 78 ? -4.32 25.953 29.453 1 94.31 78 ARG B O 1
ATOM 4531 N N . PRO B 1 79 ? -6.07 26.703 28.172 1 96.81 79 PRO B N 1
ATOM 4532 C CA . PRO B 1 79 ? -5.793 25.703 27.141 1 96.81 79 PRO B CA 1
ATOM 4533 C C . PRO B 1 79 ? -4.395 25.844 26.547 1 96.81 79 PRO B C 1
ATOM 4535 O O . PRO B 1 79 ? -3.854 26.953 26.484 1 96.81 79 PRO B O 1
ATOM 4538 N N . VAL B 1 80 ? -3.846 24.75 26.156 1 98.12 80 VAL B N 1
ATOM 4539 C CA . VAL B 1 80 ? -2.576 24.734 25.438 1 98.12 80 VAL B CA 1
ATOM 4540 C C . VAL B 1 80 ? -2.748 24 24.094 1 98.12 80 VAL B C 1
ATOM 4542 O O . VAL B 1 80 ? -3.396 22.953 24.031 1 98.12 80 VAL B O 1
ATOM 4545 N N . THR B 1 81 ? -2.297 24.562 23.031 1 98.81 81 THR B N 1
ATOM 4546 C CA . THR B 1 81 ? -2.283 23.953 21.703 1 98.81 81 THR B CA 1
ATOM 4547 C C . THR B 1 81 ? -0.855 23.656 21.266 1 98.81 81 THR B C 1
ATOM 4549 O O . THR B 1 81 ? -0.033 24.562 21.141 1 98.81 81 THR B O 1
ATOM 4552 N N . PHE B 1 82 ? -0.569 22.391 21.078 1 98.88 82 PHE B N 1
ATOM 4553 C CA . PHE B 1 82 ? 0.71 21.984 20.516 1 98.88 82 PHE B CA 1
ATOM 4554 C C . PHE B 1 82 ? 0.663 22 18.984 1 98.88 82 PHE B C 1
ATOM 4556 O O . PHE B 1 82 ? -0.238 21.422 18.375 1 98.88 82 PHE B O 1
ATOM 4563 N N . VAL B 1 83 ? 1.63 22.672 18.359 1 98.88 83 VAL B N 1
ATOM 4564 C CA . VAL B 1 83 ? 1.608 22.969 16.922 1 98.88 83 VAL B CA 1
ATOM 4565 C C . VAL B 1 83 ? 2.873 22.406 16.266 1 98.88 83 VAL B C 1
ATOM 4567 O O . VAL B 1 83 ? 3.984 22.672 16.734 1 98.88 83 VAL B O 1
ATOM 4570 N N . TRP B 1 84 ? 2.729 21.641 15.211 1 98.69 84 TRP B N 1
ATOM 4571 C CA . TRP B 1 84 ? 3.896 21.172 14.477 1 98.69 84 TRP B CA 1
ATOM 4572 C C . TRP B 1 84 ? 3.592 21.047 12.984 1 98.69 84 TRP B C 1
ATOM 4574 O O . TRP B 1 84 ? 2.436 20.859 12.594 1 98.69 84 TRP B O 1
ATOM 4584 N N . ASN B 1 85 ? 4.609 21.203 12.156 1 98.19 85 ASN B N 1
ATOM 4585 C CA . ASN B 1 85 ? 4.516 21.047 10.703 1 98.19 85 ASN B CA 1
ATOM 4586 C C . ASN B 1 85 ? 4.715 19.594 10.281 1 98.19 85 ASN B C 1
ATOM 4588 O O . ASN B 1 85 ? 4.562 18.672 11.094 1 98.19 85 ASN B O 1
ATOM 4592 N N . GLY B 1 86 ? 4.793 19.453 8.961 1 95.12 86 GLY B N 1
ATOM 4593 C CA . GLY B 1 86 ? 4.848 18.094 8.414 1 95.12 86 GLY B CA 1
ATOM 4594 C C . GLY B 1 86 ? 6.238 17.703 7.961 1 95.12 86 GLY B C 1
ATOM 4595 O O . GLY B 1 86 ? 7.215 17.891 8.688 1 95.12 86 GLY B O 1
ATOM 4596 N N . GLY B 1 87 ? 6.379 16.969 6.891 1 83.44 87 GLY B N 1
ATOM 4597 C CA . GLY B 1 87 ? 7.668 16.516 6.383 1 83.44 87 GLY B CA 1
ATOM 4598 C C . GLY B 1 87 ? 7.629 15.117 5.809 1 83.44 87 GLY B C 1
ATOM 4599 O O . GLY B 1 87 ? 6.957 14.867 4.805 1 83.44 87 GLY B O 1
ATOM 4600 N N . PRO B 1 88 ? 8.211 14.242 6.676 1 88.12 88 PRO B N 1
ATOM 4601 C CA . PRO B 1 88 ? 8.312 14.102 8.125 1 88.12 88 PRO B CA 1
ATOM 4602 C C . PRO B 1 88 ? 9.406 14.977 8.734 1 88.12 88 PRO B C 1
ATOM 4604 O O . PRO B 1 88 ? 9.492 15.109 9.953 1 88.12 88 PRO B O 1
ATOM 4607 N N . GLY B 1 89 ? 10.055 15.703 8.039 1 90.94 89 GLY B N 1
ATOM 4608 C CA . GLY B 1 89 ? 11.219 16.406 8.547 1 90.94 89 GLY B CA 1
ATOM 4609 C C . GLY B 1 89 ? 11.109 17.922 8.414 1 90.94 89 GLY B C 1
ATOM 4610 O O . GLY B 1 89 ? 11.953 18.562 7.785 1 90.94 89 GLY B O 1
ATOM 4611 N N . SER B 1 90 ? 10.078 18.484 9.031 1 95.44 90 SER B N 1
ATOM 4612 C CA . SER B 1 90 ? 9.93 19.938 9.023 1 95.44 90 SER B CA 1
ATOM 4613 C C . SER B 1 90 ? 9.883 20.5 10.445 1 95.44 90 SER B C 1
ATOM 4615 O O . SER B 1 90 ? 9.219 19.938 11.312 1 95.44 90 SER B O 1
ATOM 4617 N N . ALA B 1 91 ? 10.664 21.562 10.648 1 97.62 91 ALA B N 1
ATOM 4618 C CA . ALA B 1 91 ? 10.484 22.359 11.867 1 97.62 91 ALA B CA 1
ATOM 4619 C C . ALA B 1 91 ? 9.133 23.078 11.852 1 97.62 91 ALA B C 1
ATOM 4621 O O . ALA B 1 91 ? 8.414 23.047 10.844 1 97.62 91 ALA B O 1
ATOM 4622 N N . SER B 1 92 ? 8.789 23.656 12.953 1 98 92 SER B N 1
ATOM 4623 C CA . SER B 1 92 ? 7.484 24.312 13.07 1 98 92 SER B CA 1
ATOM 4624 C C . SER B 1 92 ? 7.473 25.656 12.344 1 98 92 SER B C 1
ATOM 4626 O O . SER B 1 92 ? 6.574 26.469 12.555 1 98 92 SER B O 1
ATOM 4628 N N . LEU B 1 93 ? 8.312 25.859 11.438 1 96.56 93 LEU B N 1
ATOM 4629 C CA . LEU B 1 93 ? 8.641 27.109 10.75 1 96.56 93 LEU B CA 1
ATOM 4630 C C . LEU B 1 93 ? 7.406 27.703 10.086 1 96.56 93 LEU B C 1
ATOM 4632 O O . LEU B 1 93 ? 7.102 28.875 10.273 1 96.56 93 LEU B O 1
ATOM 4636 N N . TRP B 1 94 ? 6.652 26.906 9.406 1 97.69 94 TRP B N 1
ATOM 4637 C CA . TRP B 1 94 ? 5.617 27.406 8.508 1 97.69 94 TRP B CA 1
ATOM 4638 C C . TRP B 1 94 ? 4.391 27.859 9.289 1 97.69 94 TRP B C 1
ATOM 4640 O O . TRP B 1 94 ? 3.924 28.984 9.109 1 97.69 94 TRP B O 1
ATOM 4650 N N . LEU B 1 95 ? 3.934 27.047 10.164 1 98.5 95 LEU B N 1
ATOM 4651 C CA . LEU B 1 95 ? 2.779 27.406 10.977 1 98.5 95 LEU B CA 1
ATOM 4652 C C . LEU B 1 95 ? 3.141 28.5 11.977 1 98.5 95 LEU B C 1
ATOM 4654 O O . LEU B 1 95 ? 2.299 29.328 12.328 1 98.5 95 LEU B O 1
ATOM 4658 N N . HIS B 1 96 ? 4.402 28.5 12.406 1 98.5 96 HIS B N 1
ATOM 4659 C CA . HIS B 1 96 ? 4.891 29.469 13.383 1 98.5 96 HIS B CA 1
ATOM 4660 C C . HIS B 1 96 ? 4.953 30.875 12.789 1 98.5 96 HIS B C 1
ATOM 4662 O O . HIS B 1 96 ? 4.375 31.812 13.336 1 98.5 96 HIS B O 1
ATOM 4668 N N . MET B 1 97 ? 5.496 30.984 11.625 1 97.88 97 MET B N 1
ATOM 4669 C CA . MET B 1 97 ? 5.73 32.312 11.031 1 97.88 97 MET B CA 1
ATOM 4670 C C . MET B 1 97 ? 4.637 32.656 10.023 1 97.88 97 MET B C 1
ATOM 4672 O O . MET B 1 97 ? 4.504 33.812 9.617 1 97.88 97 MET B O 1
ATOM 4676 N N . GLY B 1 98 ? 3.828 31.672 9.75 1 97 98 GLY B N 1
ATOM 4677 C CA . GLY B 1 98 ? 2.859 31.891 8.688 1 97 98 GLY B CA 1
ATOM 4678 C C . GLY B 1 98 ? 1.484 32.25 9.203 1 97 98 GLY B C 1
ATOM 4679 O O . GLY B 1 98 ? 0.741 33 8.539 1 97 98 GLY B O 1
ATOM 4680 N N . THR B 1 99 ? 1.167 31.688 10.336 1 96.38 99 THR B N 1
ATOM 4681 C CA . THR B 1 99 ? -0.247 31.859 10.648 1 96.38 99 THR B CA 1
ATOM 4682 C C . THR B 1 99 ? -0.465 31.906 12.156 1 96.38 99 THR B C 1
ATOM 4684 O O . THR B 1 99 ? -1.144 32.812 12.672 1 96.38 99 THR B O 1
ATOM 4687 N N . PHE B 1 100 ? 0.112 31.094 12.984 1 98 100 PHE B N 1
ATOM 4688 C CA . PHE B 1 100 ? -0.396 30.875 14.328 1 98 100 PHE B CA 1
ATOM 4689 C C . PHE B 1 100 ? 0.509 31.531 15.367 1 98 100 PHE B C 1
ATOM 4691 O O . PHE B 1 100 ? 0.121 31.688 16.531 1 98 100 PHE B O 1
ATOM 4698 N N . GLY B 1 101 ? 1.7 31.906 15.031 1 97.56 101 GLY B N 1
ATOM 4699 C CA . GLY B 1 101 ? 2.59 32.562 15.961 1 97.56 101 GLY B CA 1
ATOM 4700 C C . GLY B 1 101 ? 2.193 34 16.234 1 97.56 101 GLY B C 1
ATOM 4701 O O . GLY B 1 101 ? 1.314 34.562 15.57 1 97.56 101 GLY B O 1
ATOM 4702 N N . PRO B 1 102 ? 2.811 34.594 17.25 1 97.31 102 PRO B N 1
ATOM 4703 C CA . PRO B 1 102 ? 2.486 36 17.594 1 97.31 102 PRO B CA 1
ATOM 4704 C C . PRO B 1 102 ? 2.977 37 16.547 1 97.31 102 PRO B C 1
ATOM 4706 O O . PRO B 1 102 ? 2.523 38.125 16.531 1 97.31 102 PRO B O 1
ATOM 4709 N N . LYS B 1 103 ? 3.934 36.594 15.773 1 96.94 103 LYS B N 1
ATOM 4710 C CA . LYS B 1 103 ? 4.406 37.344 14.609 1 96.94 103 LYS B CA 1
ATOM 4711 C C . LYS B 1 103 ? 4.312 36.5 13.336 1 96.94 103 LYS B C 1
ATOM 4713 O O . LYS B 1 103 ? 4.309 35.281 13.398 1 96.94 103 LYS B O 1
ATOM 4718 N N . ARG B 1 104 ? 4.199 37.219 12.25 1 97.44 104 ARG B N 1
ATOM 4719 C CA . ARG B 1 104 ? 4.105 36.5 10.984 1 97.44 104 ARG B CA 1
ATOM 4720 C C . ARG B 1 104 ? 4.844 37.219 9.875 1 97.44 104 ARG B C 1
ATOM 4722 O O . ARG B 1 104 ? 4.957 38.469 9.906 1 97.44 104 ARG B O 1
ATOM 4729 N N . VAL B 1 105 ? 5.305 36.469 8.93 1 97.75 105 VAL B N 1
ATOM 4730 C CA . VAL B 1 105 ? 5.859 37.062 7.715 1 97.75 105 VAL B CA 1
ATOM 4731 C C . VAL B 1 105 ? 4.734 37.344 6.73 1 97.75 105 VAL B C 1
ATOM 4733 O O . VAL B 1 105 ? 3.771 36.594 6.617 1 97.75 105 VAL B O 1
ATOM 4736 N N . VAL B 1 106 ? 4.816 38.469 6.113 1 96.69 106 VAL B N 1
ATOM 4737 C CA . VAL B 1 106 ? 3.824 38.844 5.113 1 96.69 106 VAL B CA 1
ATOM 4738 C C . VAL B 1 106 ? 4.359 38.562 3.715 1 96.69 106 VAL B C 1
ATOM 4740 O O . VAL B 1 106 ? 5.398 39.094 3.318 1 96.69 106 VAL B O 1
ATOM 4743 N N . VAL B 1 107 ? 3.744 37.656 3.014 1 96.44 107 VAL B N 1
ATOM 4744 C CA . VAL B 1 107 ? 4.031 37.375 1.611 1 96.44 107 VAL B CA 1
ATOM 4745 C C . VAL B 1 107 ? 2.814 37.719 0.754 1 96.44 107 VAL B C 1
ATOM 4747 O O . VAL B 1 107 ? 1.711 37.906 1.275 1 96.44 107 VAL B O 1
ATOM 4750 N N . PRO B 1 108 ? 3.008 37.906 -0.55 1 96.56 108 PRO B N 1
ATOM 4751 C CA . PRO B 1 108 ? 1.869 38.281 -1.39 1 96.56 108 PRO B CA 1
ATOM 4752 C C . PRO B 1 108 ? 0.722 37.281 -1.312 1 96.56 108 PRO B C 1
ATOM 4754 O O . PRO B 1 108 ? 0.95 36.062 -1.401 1 96.56 108 PRO B O 1
ATOM 4757 N N . SER B 1 109 ? -0.472 37.781 -1.198 1 95.44 109 SER B N 1
ATOM 4758 C CA . SER B 1 109 ? -1.685 37 -1.012 1 95.44 109 SER B CA 1
ATOM 4759 C C . SER B 1 109 ? -2.195 36.438 -2.338 1 95.44 109 SER B C 1
ATOM 4761 O O . SER B 1 109 ? -2.988 35.5 -2.361 1 95.44 109 SER B O 1
ATOM 4763 N N . ASP B 1 110 ? -1.843 37 -3.402 1 95.12 110 ASP B N 1
ATOM 4764 C CA . ASP B 1 110 ? -2.414 36.719 -4.715 1 95.12 110 ASP B CA 1
ATOM 4765 C C . ASP B 1 110 ? -1.493 35.812 -5.523 1 95.12 110 ASP B C 1
ATOM 4767 O O . ASP B 1 110 ? -1.383 35.938 -6.742 1 95.12 110 ASP B O 1
ATOM 4771 N N . ALA B 1 111 ? -0.632 34.938 -4.816 1 96.12 111 ALA B N 1
ATOM 4772 C CA . ALA B 1 111 ? 0.192 33.906 -5.422 1 96.12 111 ALA B CA 1
ATOM 4773 C C . ALA B 1 111 ? 1.311 34.5 -6.266 1 96.12 111 ALA B C 1
ATOM 4775 O O . ALA B 1 111 ? 1.629 34 -7.344 1 96.12 111 ALA B O 1
ATOM 4776 N N . LYS B 1 112 ? 1.799 35.625 -5.887 1 95.88 112 LYS B N 1
ATOM 4777 C CA . LYS B 1 112 ? 2.992 36.219 -6.473 1 95.88 112 LYS B CA 1
ATOM 4778 C C . LYS B 1 112 ? 4.23 35.906 -5.641 1 95.88 112 LYS B C 1
ATOM 4780 O O . LYS B 1 112 ? 4.121 35.5 -4.484 1 95.88 112 LYS B O 1
ATOM 4785 N N . ASN B 1 113 ? 5.332 36.062 -6.289 1 95.88 113 ASN B N 1
ATOM 4786 C CA . ASN B 1 113 ? 6.613 35.844 -5.625 1 95.88 113 ASN B CA 1
ATOM 4787 C C . ASN B 1 113 ? 6.867 36.875 -4.535 1 95.88 113 ASN B C 1
ATOM 4789 O O . ASN B 1 113 ? 6.562 38.062 -4.707 1 95.88 113 ASN B O 1
ATOM 4793 N N . ALA B 1 114 ? 7.402 36.469 -3.391 1 95.88 114 ALA B N 1
ATOM 4794 C CA . ALA B 1 114 ? 7.633 37.344 -2.238 1 95.88 114 ALA B CA 1
ATOM 4795 C C . ALA B 1 114 ? 8.766 38.312 -2.508 1 95.88 114 ALA B C 1
ATOM 4797 O O . ALA B 1 114 ? 8.93 39.312 -1.784 1 95.88 114 ALA B O 1
ATOM 4798 N N . GLY B 1 115 ? 9.516 38.094 -3.566 1 93.94 115 GLY B N 1
ATOM 4799 C CA . GLY B 1 115 ? 10.578 39.031 -3.955 1 93.94 115 GLY B CA 1
ATOM 4800 C C . GLY B 1 115 ? 11.812 38.906 -3.084 1 93.94 115 GLY B C 1
ATOM 4801 O O . GLY B 1 115 ? 12.188 37.781 -2.684 1 93.94 115 GLY B O 1
ATOM 4802 N N . LEU B 1 116 ? 12.539 40 -2.941 1 94.69 116 LEU B N 1
ATOM 4803 C CA . LEU B 1 116 ? 13.82 40.031 -2.25 1 94.69 116 LEU B CA 1
ATOM 4804 C C . LEU B 1 116 ? 13.664 40.594 -0.845 1 94.69 116 LEU B C 1
ATOM 4806 O O . LEU B 1 116 ? 12.695 41.312 -0.562 1 94.69 116 LEU B O 1
ATOM 4810 N N . PRO B 1 117 ? 14.5 40.156 0.119 1 93.19 117 PRO B N 1
ATOM 4811 C CA . PRO B 1 117 ? 14.477 40.812 1.44 1 93.19 117 PRO B CA 1
ATOM 4812 C C . PRO B 1 117 ? 14.656 42.312 1.373 1 93.19 117 PRO B C 1
ATOM 4814 O O . PRO B 1 117 ? 15.242 42.812 0.417 1 93.19 117 PRO B O 1
ATOM 4817 N N . PRO B 1 118 ? 14.438 43.094 2.4 1 96.12 118 PRO B N 1
ATOM 4818 C CA . PRO B 1 118 ? 13.875 42.531 3.641 1 96.12 118 PRO B CA 1
ATOM 4819 C C . PRO B 1 118 ? 12.422 42.125 3.49 1 96.12 118 PRO B C 1
ATOM 4821 O O . PRO B 1 118 ? 11.648 42.781 2.789 1 96.12 118 PRO B O 1
ATOM 4824 N N . TYR B 1 119 ? 12.031 41.062 4.094 1 96.38 119 TYR B N 1
ATOM 4825 C CA . TYR B 1 119 ? 10.656 40.562 4.145 1 96.38 119 TYR B CA 1
ATOM 4826 C C . TYR B 1 119 ? 9.93 41.125 5.359 1 96.38 119 TYR B C 1
ATOM 4828 O O . TYR B 1 119 ? 10.461 41.125 6.473 1 96.38 119 TYR B O 1
ATOM 4836 N N . PRO B 1 120 ? 8.805 41.625 5.207 1 95.69 120 PRO B N 1
ATOM 4837 C CA . PRO B 1 120 ? 8.102 42.25 6.34 1 95.69 120 PRO B CA 1
ATOM 4838 C C . PRO B 1 120 ? 7.613 41.219 7.355 1 95.69 120 PRO B C 1
ATOM 4840 O O . PRO B 1 120 ? 6.957 40.219 6.984 1 95.69 120 PRO B O 1
ATOM 4843 N N . VAL B 1 121 ? 7.953 41.406 8.617 1 96.44 121 VAL B N 1
ATOM 4844 C CA . VAL B 1 121 ? 7.426 40.625 9.742 1 96.44 121 VAL B CA 1
ATOM 4845 C C . VAL B 1 121 ? 6.508 41.531 10.578 1 96.44 121 VAL B C 1
ATOM 4847 O O . VAL B 1 121 ? 6.902 42.625 10.992 1 96.44 121 VAL B O 1
ATOM 4850 N N . GLN B 1 122 ? 5.285 41.094 10.766 1 96.19 122 GLN B N 1
ATOM 4851 C CA . GLN B 1 122 ? 4.285 41.906 11.453 1 96.19 122 GLN B CA 1
ATOM 4852 C C . GLN B 1 122 ? 3.725 41.156 12.664 1 96.19 122 GLN B C 1
ATOM 4854 O O . GLN B 1 122 ? 3.855 39.938 12.773 1 96.19 122 GLN B O 1
ATOM 4859 N N . ASP B 1 123 ? 3.162 41.969 13.547 1 96.25 123 ASP B N 1
ATOM 4860 C CA . ASP B 1 123 ? 2.395 41.375 14.633 1 96.25 123 ASP B CA 1
ATOM 4861 C C . ASP B 1 123 ? 1.179 40.625 14.094 1 96.25 123 ASP B C 1
ATOM 4863 O O . ASP B 1 123 ? 0.524 41.062 13.156 1 96.25 123 ASP B O 1
ATOM 4867 N N . ALA B 1 124 ? 0.983 39.469 14.594 1 96.5 124 ALA B N 1
ATOM 4868 C CA . ALA B 1 124 ? -0.168 38.656 14.195 1 96.5 124 ALA B CA 1
ATOM 4869 C C . ALA B 1 124 ? -1.318 38.812 15.18 1 96.5 124 ALA B C 1
ATOM 4871 O O . ALA B 1 124 ? -1.641 37.906 15.93 1 96.5 124 ALA B O 1
ATOM 4872 N N . THR B 1 125 ? -2.016 39.875 15.078 1 96.12 125 THR B N 1
ATOM 4873 C CA . THR B 1 125 ? -3.035 40.25 16.062 1 96.12 125 THR B CA 1
ATOM 4874 C C . THR B 1 125 ? -4.223 39.281 15.977 1 96.12 125 THR B C 1
ATOM 4876 O O . THR B 1 125 ? -5.035 39.219 16.906 1 96.12 125 THR B O 1
ATOM 4879 N N . GLU B 1 126 ? -4.367 38.531 14.891 1 96.38 126 GLU B N 1
ATOM 4880 C CA . GLU B 1 126 ? -5.492 37.625 14.68 1 96.38 126 GLU B CA 1
ATOM 4881 C C . GLU B 1 126 ? -5.199 36.25 15.242 1 96.38 126 GLU B C 1
ATOM 4883 O O . GLU B 1 126 ? -6.082 35.375 15.266 1 96.38 126 GLU B O 1
ATOM 4888 N N . THR B 1 127 ? -3.934 36.031 15.672 1 97.06 127 THR B N 1
ATOM 4889 C CA . THR B 1 127 ? -3.576 34.688 16.125 1 97.06 127 THR B CA 1
ATOM 4890 C C . THR B 1 127 ? -4.391 34.312 17.359 1 97.06 127 THR B C 1
ATOM 4892 O O . THR B 1 127 ? -5.336 35 17.719 1 97.06 127 THR B O 1
ATOM 4895 N N . LEU B 1 128 ? -4.062 33.156 18.016 1 98.06 128 LEU B N 1
ATOM 4896 C CA . LEU B 1 128 ? -4.988 32.469 18.906 1 98.06 128 LEU B CA 1
ATOM 4897 C C . LEU B 1 128 ? -4.602 32.688 20.359 1 98.06 128 LEU B C 1
ATOM 4899 O O . LEU B 1 128 ? -5.145 32.031 21.25 1 98.06 128 LEU B O 1
ATOM 4903 N N . LEU B 1 129 ? -3.66 33.562 20.672 1 97.5 129 LEU B N 1
ATOM 4904 C CA . LEU B 1 129 ? -3.129 33.719 22.031 1 97.5 129 LEU B CA 1
ATOM 4905 C C . LEU B 1 129 ? -4.199 34.25 22.969 1 97.5 129 LEU B C 1
ATOM 4907 O O . LEU B 1 129 ? -4.043 34.219 24.188 1 97.5 129 LEU B O 1
ATOM 4911 N N . ASP B 1 130 ? -5.285 34.812 22.484 1 95.69 130 ASP B N 1
ATOM 4912 C CA . ASP B 1 130 ? -6.398 35.25 23.328 1 95.69 130 ASP B CA 1
ATOM 4913 C C . ASP B 1 130 ? -7.133 34.031 23.922 1 95.69 130 ASP B C 1
ATOM 4915 O O . ASP B 1 130 ? -7.73 34.125 25 1 95.69 130 ASP B O 1
ATOM 4919 N N . VAL B 1 131 ? -7.051 32.844 23.281 1 96.56 131 VAL B N 1
ATOM 4920 C CA . VAL B 1 131 ? -7.934 31.797 23.734 1 96.56 131 VAL B CA 1
ATOM 4921 C C . VAL B 1 131 ? -7.105 30.578 24.141 1 96.56 131 VAL B C 1
ATOM 4923 O O . VAL B 1 131 ? -7.598 29.688 24.859 1 96.56 131 VAL B O 1
ATOM 4926 N N . THR B 1 132 ? -5.883 30.5 23.734 1 97.88 132 THR B N 1
ATOM 4927 C CA . THR B 1 132 ? -5.062 29.344 24.078 1 97.88 132 THR B CA 1
ATOM 4928 C C . THR B 1 132 ? -3.584 29.734 24.125 1 97.88 132 THR B C 1
ATOM 4930 O O . THR B 1 132 ? -3.168 30.688 23.484 1 97.88 132 THR B O 1
ATOM 4933 N N . ASP B 1 133 ? -2.771 29.078 24.984 1 98.19 133 ASP B N 1
ATOM 4934 C CA . ASP B 1 133 ? -1.318 29.109 24.859 1 98.19 133 ASP B CA 1
ATOM 4935 C C . ASP B 1 133 ? -0.856 28.25 23.672 1 98.19 133 ASP B C 1
ATOM 4937 O O . ASP B 1 133 ? -1.528 27.297 23.297 1 98.19 133 ASP B O 1
ATOM 4941 N N . LEU B 1 134 ? 0.245 28.625 23.094 1 98.69 134 LEU B N 1
ATOM 4942 C CA . LEU B 1 134 ? 0.741 27.953 21.891 1 98.69 134 LEU B CA 1
ATOM 4943 C C . LEU B 1 134 ? 2.141 27.391 22.125 1 98.69 134 LEU B C 1
ATOM 4945 O O . LEU B 1 134 ? 3.014 28.094 22.656 1 98.69 134 LEU B O 1
ATOM 4949 N N . VAL B 1 135 ? 2.322 26.156 21.797 1 98.88 135 VAL B N 1
ATOM 4950 C CA . VAL B 1 135 ? 3.631 25.516 21.859 1 98.88 135 VAL B CA 1
ATOM 4951 C C . VAL B 1 135 ? 3.992 24.938 20.484 1 98.88 135 VAL B C 1
ATOM 4953 O O . VAL B 1 135 ? 3.453 23.906 20.062 1 98.88 135 VAL B O 1
ATOM 4956 N N . PHE B 1 136 ? 4.898 25.594 19.797 1 98.88 136 PHE B N 1
ATOM 4957 C CA . PHE B 1 136 ? 5.414 25.109 18.516 1 98.88 136 PHE B CA 1
ATOM 4958 C C . PHE B 1 136 ? 6.535 24.094 18.734 1 98.88 136 PHE B C 1
ATOM 4960 O O . PHE B 1 136 ? 7.508 24.391 19.438 1 98.88 136 PHE B O 1
ATOM 4967 N N . VAL B 1 137 ? 6.43 22.953 18.141 1 98.81 137 VAL B N 1
ATOM 4968 C CA . VAL B 1 137 ? 7.324 21.844 18.469 1 98.81 137 VAL B CA 1
ATOM 4969 C C . VAL B 1 137 ? 8.133 21.453 17.234 1 98.81 137 VAL B C 1
ATOM 4971 O O . VAL B 1 137 ? 7.574 21.219 16.156 1 98.81 137 VAL B O 1
ATOM 4974 N N . ASP B 1 138 ? 9.43 21.406 17.328 1 98.5 138 ASP B N 1
ATOM 4975 C CA . ASP B 1 138 ? 10.328 20.859 16.328 1 98.5 138 ASP B CA 1
ATOM 4976 C C . ASP B 1 138 ? 10.695 19.406 16.656 1 98.5 138 ASP B C 1
ATOM 4978 O O . ASP B 1 138 ? 11.359 19.141 17.656 1 98.5 138 ASP B O 1
ATOM 4982 N N . PRO B 1 139 ? 10.297 18.469 15.828 1 98.31 139 PRO B N 1
ATOM 4983 C CA . PRO B 1 139 ? 10.641 17.062 16.094 1 98.31 139 PRO B CA 1
ATOM 4984 C C . PRO B 1 139 ? 12.141 16.797 16 1 98.31 139 PRO B C 1
ATOM 4986 O O . PRO B 1 139 ? 12.883 17.625 15.461 1 98.31 139 PRO B O 1
ATOM 4989 N N . VAL B 1 140 ? 12.602 15.641 16.531 1 98.31 140 VAL B N 1
ATOM 4990 C CA . VAL B 1 140 ? 14.016 15.273 16.484 1 98.31 140 VAL B CA 1
ATOM 4991 C C . VAL B 1 140 ? 14.5 15.266 15.031 1 98.31 140 VAL B C 1
ATOM 4993 O O . VAL B 1 140 ? 13.852 14.688 14.156 1 98.31 140 VAL B O 1
ATOM 4996 N N . GLY B 1 141 ? 15.602 15.875 14.82 1 97.88 141 GLY B N 1
ATOM 4997 C CA . GLY B 1 141 ? 16.156 15.969 13.477 1 97.88 141 GLY B CA 1
ATOM 4998 C C . GLY B 1 141 ? 15.75 17.234 12.75 1 97.88 141 GLY B C 1
ATOM 4999 O O . GLY B 1 141 ? 16.141 17.453 11.594 1 97.88 141 GLY B O 1
ATOM 5000 N N . THR B 1 142 ? 14.992 18.172 13.391 1 98.12 142 THR B N 1
ATOM 5001 C CA . THR B 1 142 ? 14.562 19.453 12.852 1 98.12 142 THR B CA 1
ATOM 5002 C C . THR B 1 142 ? 14.852 20.578 13.852 1 98.12 142 THR B C 1
ATOM 5004 O O . THR B 1 142 ? 15.055 20.328 15.039 1 98.12 142 THR B O 1
ATOM 5007 N N . GLY B 1 143 ? 14.914 21.828 13.312 1 97.44 143 GLY B N 1
ATOM 5008 C CA . GLY B 1 143 ? 15.234 22.922 14.195 1 97.44 143 GLY B CA 1
ATOM 5009 C C . GLY B 1 143 ? 16.469 22.688 15.031 1 97.44 143 GLY B C 1
ATOM 5010 O O . GLY B 1 143 ? 17.531 22.344 14.5 1 97.44 143 GLY B O 1
ATOM 5011 N N . TYR B 1 144 ? 16.328 22.875 16.328 1 97.25 144 TYR B N 1
ATOM 5012 C CA . TYR B 1 144 ? 17.453 22.625 17.234 1 97.25 144 TYR B CA 1
ATOM 5013 C C . TYR B 1 144 ? 17.297 21.266 17.922 1 97.25 144 TYR B C 1
ATOM 5015 O O . TYR B 1 144 ? 18.125 20.906 18.75 1 97.25 144 TYR B O 1
ATOM 5023 N N . SER B 1 145 ? 16.219 20.516 17.578 1 98.06 145 SER B N 1
ATOM 5024 C CA . SER B 1 145 ? 15.969 19.219 18.203 1 98.06 145 SER B CA 1
ATOM 5025 C C . SER B 1 145 ? 16.938 18.156 17.719 1 98.06 145 SER B C 1
ATOM 5027 O O . SER B 1 145 ? 17.312 18.141 16.531 1 98.06 145 SER B O 1
ATOM 5029 N N . ARG B 1 146 ? 17.344 17.219 18.609 1 97.12 146 ARG B N 1
ATOM 5030 C CA . ARG B 1 146 ? 18.359 16.25 18.266 1 97.12 146 ARG B CA 1
ATOM 5031 C C . ARG B 1 146 ? 18.375 15.086 19.25 1 97.12 146 ARG B C 1
ATOM 5033 O O . ARG B 1 146 ? 17.859 15.195 20.359 1 97.12 146 ARG B O 1
ATOM 5040 N N . ALA B 1 147 ? 19.016 14.008 18.781 1 97.19 147 ALA B N 1
ATOM 5041 C CA . ALA B 1 147 ? 19.328 12.914 19.703 1 97.19 147 ALA B CA 1
ATOM 5042 C C . ALA B 1 147 ? 20.453 13.32 20.656 1 97.19 147 ALA B C 1
ATOM 5044 O O . ALA B 1 147 ? 21.234 14.219 20.359 1 97.19 147 ALA B O 1
ATOM 5045 N N . LEU B 1 148 ? 20.484 12.727 21.844 1 97 148 LEU B N 1
ATOM 5046 C CA . LEU B 1 148 ? 21.469 13.07 22.859 1 97 148 LEU B CA 1
ATOM 5047 C C . LEU B 1 148 ? 22.312 11.867 23.219 1 97 148 LEU B C 1
ATOM 5049 O O . LEU B 1 148 ? 21.844 10.727 23.156 1 97 148 LEU B O 1
ATOM 5053 N N . GLY B 1 149 ? 23.531 12.141 23.594 1 93.5 149 GLY B N 1
ATOM 5054 C CA . GLY B 1 149 ? 24.406 11.102 24.109 1 93.5 149 GLY B CA 1
ATOM 5055 C C . GLY B 1 149 ? 24.766 10.062 23.062 1 93.5 149 GLY B C 1
ATOM 5056 O O . GLY B 1 149 ? 25.219 10.406 21.969 1 93.5 149 GLY B O 1
ATOM 5057 N N . GLU B 1 150 ? 24.469 8.766 23.406 1 92.62 150 GLU B N 1
ATOM 5058 C CA . GLU B 1 150 ? 24.812 7.656 22.516 1 92.62 150 GLU B CA 1
ATOM 5059 C C . GLU B 1 150 ? 23.719 7.387 21.5 1 92.62 150 GLU B C 1
ATOM 5061 O O . GLU B 1 150 ? 23.875 6.551 20.609 1 92.62 150 GLU B O 1
ATOM 5066 N N . HIS B 1 151 ? 22.703 8.125 21.656 1 95.62 151 HIS B N 1
ATOM 5067 C CA . HIS B 1 151 ? 21.562 7.891 20.766 1 95.62 151 HIS B CA 1
ATOM 5068 C C . HIS B 1 151 ? 21.766 8.578 19.422 1 95.62 151 HIS B C 1
ATOM 5070 O O . HIS B 1 151 ? 22.422 9.625 19.344 1 95.62 151 HIS B O 1
ATOM 5076 N N . GLU B 1 152 ? 21.203 7.91 18.406 1 95.75 152 GLU B N 1
ATOM 5077 C CA . GLU B 1 152 ? 21.281 8.438 17.047 1 95.75 152 GLU B CA 1
ATOM 5078 C C . GLU B 1 152 ? 19.906 8.898 16.562 1 95.75 152 GLU B C 1
ATOM 5080 O O . GLU B 1 152 ? 18.875 8.391 17.016 1 95.75 152 GLU B O 1
ATOM 5085 N N . GLY B 1 153 ? 19.953 9.914 15.633 1 95.81 153 GLY B N 1
ATOM 5086 C CA . GLY B 1 153 ? 18.719 10.453 15.078 1 95.81 153 GLY B CA 1
ATOM 5087 C C . GLY B 1 153 ? 17.781 9.375 14.562 1 95.81 153 GLY B C 1
ATOM 5088 O O . GLY B 1 153 ? 16.562 9.453 14.758 1 95.81 153 GLY B O 1
ATOM 5089 N N . LYS B 1 154 ? 18.312 8.367 13.93 1 94.94 154 LYS B N 1
ATOM 5090 C CA . LYS B 1 154 ? 17.516 7.344 13.266 1 94.94 154 LYS B CA 1
ATOM 5091 C C . LYS B 1 154 ? 16.672 6.57 14.273 1 94.94 154 LYS B C 1
ATOM 5093 O O . LYS B 1 154 ? 15.68 5.934 13.906 1 94.94 154 LYS B O 1
ATOM 5098 N N . GLU B 1 155 ? 17.031 6.629 15.555 1 95.81 155 GLU B N 1
ATOM 5099 C CA . GLU B 1 155 ? 16.234 5.988 16.594 1 95.81 155 GLU B CA 1
ATOM 5100 C C . GLU B 1 155 ? 14.883 6.676 16.766 1 95.81 155 GLU B C 1
ATOM 5102 O O . GLU B 1 155 ? 13.953 6.098 17.344 1 95.81 155 GLU B O 1
ATOM 5107 N N . PHE B 1 156 ? 14.797 7.93 16.266 1 97.44 156 PHE B N 1
ATOM 5108 C CA . PHE B 1 156 ? 13.586 8.719 16.453 1 97.44 156 PHE B CA 1
ATOM 5109 C C . PHE B 1 156 ? 12.875 8.93 15.125 1 97.44 156 PHE B C 1
ATOM 5111 O O . PHE B 1 156 ? 11.766 9.477 15.094 1 97.44 156 PHE B O 1
ATOM 5118 N N . TRP B 1 157 ? 13.523 8.539 14.016 1 96.88 157 TRP B N 1
ATOM 5119 C CA . TRP B 1 157 ? 13 8.797 12.672 1 96.88 157 TRP B CA 1
ATOM 5120 C C . TRP B 1 157 ? 12.211 7.602 12.156 1 96.88 157 TRP B C 1
ATOM 5122 O O . TRP B 1 157 ? 12.719 6.816 11.359 1 96.88 157 TRP B O 1
ATOM 5132 N N . GLY B 1 158 ? 10.961 7.57 12.453 1 96.56 158 GLY B N 1
ATOM 5133 C CA . GLY B 1 158 ? 10.008 6.551 12.047 1 96.56 158 GLY B CA 1
ATOM 5134 C C . GLY B 1 158 ? 8.578 6.875 12.438 1 96.56 158 GLY B C 1
ATOM 5135 O O . GLY B 1 158 ? 8.344 7.738 13.289 1 96.56 158 GLY B O 1
ATOM 5136 N N . LEU B 1 159 ? 7.656 6.184 11.883 1 96.12 159 LEU B N 1
ATOM 5137 C CA . LEU B 1 159 ? 6.25 6.457 12.156 1 96.12 159 LEU B CA 1
ATOM 5138 C C . LEU B 1 159 ? 5.938 6.262 13.633 1 96.12 159 LEU B C 1
ATOM 5140 O O . LEU B 1 159 ? 5.383 7.152 14.281 1 96.12 159 LEU B O 1
ATOM 5144 N N . ASN B 1 160 ? 6.305 5.066 14.164 1 96.25 160 ASN B N 1
ATOM 5145 C CA . ASN B 1 160 ? 6.031 4.777 15.57 1 96.25 160 ASN B CA 1
ATOM 5146 C C . ASN B 1 160 ? 6.941 5.578 16.5 1 96.25 160 ASN B C 1
ATOM 5148 O O . ASN B 1 160 ? 6.488 6.102 17.516 1 96.25 160 ASN B O 1
ATOM 5152 N N . GLU B 1 161 ? 8.203 5.668 16.109 1 97.06 161 GLU B N 1
ATOM 5153 C CA . GLU B 1 161 ? 9.219 6.301 16.938 1 97.06 161 GLU B CA 1
ATOM 5154 C C . GLU B 1 161 ? 8.969 7.797 17.078 1 97.06 161 GLU B C 1
ATOM 5156 O O . GLU B 1 161 ? 9.109 8.359 18.172 1 97.06 161 GLU B O 1
ATOM 5161 N N . ASP B 1 162 ? 8.625 8.398 16 1 97.81 162 ASP B N 1
ATOM 5162 C CA . ASP B 1 162 ? 8.305 9.82 16 1 97.81 162 ASP B CA 1
ATOM 5163 C C . ASP B 1 162 ? 7.082 10.109 16.875 1 97.81 162 ASP B C 1
ATOM 5165 O O . ASP B 1 162 ? 7.098 11.031 17.688 1 97.81 162 ASP B O 1
ATOM 5169 N N . ALA B 1 163 ? 6.008 9.328 16.703 1 98.12 163 ALA B N 1
ATOM 5170 C CA . ALA B 1 163 ? 4.785 9.523 17.484 1 98.12 163 ALA B CA 1
ATOM 5171 C C . ALA B 1 163 ? 5.059 9.367 18.984 1 98.12 163 ALA B C 1
ATOM 5173 O O . ALA B 1 163 ? 4.559 10.148 19.797 1 98.12 163 ALA B O 1
ATOM 5174 N N . LEU B 1 164 ? 5.836 8.375 19.312 1 97.56 164 LEU B N 1
ATOM 5175 C CA . LEU B 1 164 ? 6.145 8.133 20.719 1 97.56 164 LEU B CA 1
ATOM 5176 C C . LEU B 1 164 ? 6.953 9.289 21.297 1 97.56 164 LEU B C 1
ATOM 5178 O O . LEU B 1 164 ? 6.684 9.742 22.422 1 97.56 164 LEU B O 1
ATOM 5182 N N . SER B 1 165 ? 7.922 9.742 20.547 1 98.19 165 SER B N 1
ATOM 5183 C CA . SER B 1 165 ? 8.75 10.852 21.016 1 98.19 165 SER B CA 1
ATOM 5184 C C . SER B 1 165 ? 7.914 12.102 21.25 1 98.19 165 SER B C 1
ATOM 5186 O O . SER B 1 165 ? 8.102 12.797 22.25 1 98.19 165 SER B O 1
ATOM 5188 N N . MET B 1 166 ? 7.02 12.391 20.391 1 98.44 166 MET B N 1
ATOM 5189 C CA . MET B 1 166 ? 6.18 13.586 20.5 1 98.44 166 MET B CA 1
ATOM 5190 C C . MET B 1 166 ? 5.203 13.453 21.656 1 98.44 166 MET B C 1
ATOM 5192 O O . MET B 1 166 ? 4.922 14.43 22.359 1 98.44 166 MET B O 1
ATOM 5196 N N . ALA B 1 167 ? 4.664 12.219 21.844 1 98.56 167 ALA B N 1
ATOM 5197 C CA . ALA B 1 167 ? 3.787 11.977 22.984 1 98.56 167 ALA B CA 1
ATOM 5198 C C . ALA B 1 167 ? 4.543 12.141 24.297 1 98.56 167 ALA B C 1
ATOM 5200 O O . ALA B 1 167 ? 4.031 12.742 25.25 1 98.56 167 ALA B O 1
ATOM 5201 N N . GLU B 1 168 ? 5.742 11.602 24.344 1 98.06 168 GLU B N 1
ATOM 5202 C CA . GLU B 1 168 ? 6.578 11.75 25.531 1 98.06 168 GLU B CA 1
ATOM 5203 C C . GLU B 1 168 ? 6.891 13.211 25.812 1 98.06 168 GLU B C 1
ATOM 5205 O O . GLU B 1 168 ? 6.914 13.641 26.969 1 98.06 168 GLU B O 1
ATOM 5210 N N . PHE B 1 169 ? 7.148 13.906 24.828 1 98.62 169 PHE B N 1
ATOM 5211 C CA . PHE B 1 169 ? 7.391 15.336 24.984 1 98.62 169 PHE B CA 1
ATOM 5212 C C . PHE B 1 169 ? 6.191 16.016 25.641 1 98.62 169 PHE B C 1
ATOM 5214 O O . PHE B 1 169 ? 6.348 16.781 26.594 1 98.62 169 PHE B O 1
ATOM 5221 N N . ILE B 1 170 ? 5.02 15.789 25.031 1 98.5 170 ILE B N 1
ATOM 5222 C CA . ILE B 1 170 ? 3.824 16.438 25.562 1 98.5 170 ILE B CA 1
ATOM 5223 C C . ILE B 1 170 ? 3.67 16.109 27.047 1 98.5 170 ILE B C 1
ATOM 5225 O O . ILE B 1 170 ? 3.416 16.984 27.859 1 98.5 170 ILE B O 1
ATOM 5229 N N . ARG B 1 171 ? 3.844 14.812 27.406 1 97.12 171 ARG B N 1
ATOM 5230 C CA . ARG B 1 171 ? 3.74 14.398 28.797 1 97.12 171 ARG B CA 1
ATOM 5231 C C . ARG B 1 171 ? 4.754 15.141 29.672 1 97.12 171 ARG B C 1
ATOM 5233 O O . ARG B 1 171 ? 4.422 15.617 30.75 1 97.12 171 ARG B O 1
ATOM 5240 N N . THR B 1 172 ? 5.941 15.234 29.156 1 96.88 172 THR B N 1
ATOM 5241 C CA . THR B 1 172 ? 7 15.906 29.906 1 96.88 172 THR B CA 1
ATOM 5242 C C . THR B 1 172 ? 6.691 17.391 30.047 1 96.88 172 THR B C 1
ATOM 5244 O O . THR B 1 172 ? 6.805 17.953 31.141 1 96.88 172 THR B O 1
ATOM 5247 N N . TRP B 1 173 ? 6.301 18.016 29 1 97.38 173 TRP B N 1
ATOM 5248 C CA . TRP B 1 173 ? 6.012 19.453 29.016 1 97.38 173 TRP B CA 1
ATOM 5249 C C . TRP B 1 173 ? 4.863 19.766 29.953 1 97.38 173 TRP B C 1
ATOM 5251 O O . TRP B 1 173 ? 4.93 20.734 30.719 1 97.38 173 TRP B O 1
ATOM 5261 N N . VAL B 1 174 ? 3.783 18.969 29.891 1 96.44 174 VAL B N 1
ATOM 5262 C CA . VAL B 1 174 ? 2.613 19.203 30.734 1 96.44 174 VAL B CA 1
ATOM 5263 C C . VAL B 1 174 ? 2.998 19.047 32.188 1 96.44 174 VAL B C 1
ATOM 5265 O O . VAL B 1 174 ? 2.475 19.75 33.062 1 96.44 174 VAL B O 1
ATOM 5268 N N . THR B 1 175 ? 3.883 18.141 32.5 1 94.75 175 THR B N 1
ATOM 5269 C CA . THR B 1 175 ? 4.363 17.922 33.844 1 94.75 175 THR B CA 1
ATOM 5270 C C . THR B 1 175 ? 5.203 19.109 34.312 1 94.75 175 THR B C 1
ATOM 5272 O O . THR B 1 175 ? 4.945 19.688 35.375 1 94.75 175 THR B O 1
ATOM 5275 N N . GLU B 1 176 ? 6.113 19.484 33.5 1 94.62 176 GLU B N 1
ATOM 5276 C CA . GLU B 1 176 ? 7.047 20.547 33.875 1 94.62 176 GLU B CA 1
ATOM 5277 C C . GLU B 1 176 ? 6.336 21.891 34 1 94.62 176 GLU B C 1
ATOM 5279 O O . GLU B 1 176 ? 6.75 22.75 34.781 1 94.62 176 GLU B O 1
ATOM 5284 N N . ASN B 1 177 ? 5.266 22.062 33.281 1 93.94 177 ASN B N 1
ATOM 5285 C CA . ASN B 1 177 ? 4.566 23.344 33.281 1 93.94 177 ASN B CA 1
ATOM 5286 C C . ASN B 1 177 ? 3.283 23.281 34.125 1 93.94 177 ASN B C 1
ATOM 5288 O O . ASN B 1 177 ? 2.484 24.234 34.094 1 93.94 177 ASN B O 1
ATOM 5292 N N . GLN B 1 178 ? 3.008 22.188 34.781 1 92.31 178 GLN B N 1
ATOM 5293 C CA . GLN B 1 178 ? 1.865 22 35.688 1 92.31 178 GLN B CA 1
ATOM 5294 C C . GLN B 1 178 ? 0.55 22.234 34.938 1 92.31 178 GLN B C 1
ATOM 5296 O O . GLN B 1 178 ? -0.288 23.016 35.406 1 92.31 178 GLN B O 1
ATOM 5301 N N . ARG B 1 179 ? 0.436 21.5 33.844 1 94.75 179 ARG B N 1
ATOM 5302 C CA . ARG B 1 179 ? -0.726 21.703 32.969 1 94.75 179 ARG B CA 1
ATOM 5303 C C . ARG B 1 179 ? -1.498 20.391 32.781 1 94.75 179 ARG B C 1
ATOM 5305 O O . ARG B 1 179 ? -2.115 20.172 31.75 1 94.75 179 ARG B O 1
ATOM 5312 N N . TRP B 1 180 ? -1.488 19.516 33.781 1 92.94 180 TRP B N 1
ATOM 5313 C CA . TRP B 1 180 ? -2.123 18.219 33.688 1 92.94 180 TRP B CA 1
ATOM 5314 C C . TRP B 1 180 ? -3.639 18.344 33.562 1 92.94 180 TRP B C 1
ATOM 5316 O O . TRP B 1 180 ? -4.305 17.5 32.969 1 92.94 180 TRP B O 1
ATOM 5326 N N . ASN B 1 181 ? -4.121 19.438 34.156 1 93.44 181 ASN B N 1
ATOM 5327 C CA . ASN B 1 181 ? -5.57 19.594 34.125 1 93.44 181 ASN B CA 1
ATOM 5328 C C . ASN B 1 181 ? -5.996 20.688 33.156 1 93.44 181 ASN B C 1
ATOM 5330 O O . ASN B 1 181 ? -7.117 21.203 33.25 1 93.44 181 ASN B O 1
ATOM 5334 N N . ALA B 1 182 ? -5.152 21.141 32.281 1 95.19 182 ALA B N 1
ATOM 5335 C CA . ALA B 1 182 ? -5.473 22.141 31.266 1 95.19 182 ALA B CA 1
ATOM 5336 C C . ALA B 1 182 ? -6.062 21.484 30.016 1 95.19 182 ALA B C 1
ATOM 5338 O O . ALA B 1 182 ? -5.672 20.375 29.641 1 95.19 182 ALA B O 1
ATOM 5339 N N . PRO B 1 183 ? -7.086 22.188 29.312 1 96.31 183 PRO B N 1
ATOM 5340 C CA . PRO B 1 183 ? -7.492 21.703 27.984 1 96.31 183 PRO B CA 1
ATOM 5341 C C . PRO B 1 183 ? -6.336 21.672 26.984 1 96.31 183 PRO B C 1
ATOM 5343 O O . PRO B 1 183 ? -5.43 22.5 27.062 1 96.31 183 PRO B O 1
ATOM 5346 N N . ARG B 1 184 ? -6.406 20.734 26.094 1 97.56 184 ARG B N 1
ATOM 5347 C CA . ARG B 1 184 ? -5.266 20.547 25.203 1 97.56 184 ARG B CA 1
ATOM 5348 C C . ARG B 1 184 ? -5.727 20.266 23.781 1 97.56 184 ARG B C 1
ATOM 5350 O O . ARG B 1 184 ? -6.707 19.547 23.578 1 97.56 184 ARG B O 1
ATOM 5357 N N . PHE B 1 185 ? -5.016 20.797 22.875 1 98.75 185 PHE B N 1
ATOM 5358 C CA . PHE B 1 185 ? -5.262 20.625 21.453 1 98.75 185 PHE B CA 1
ATOM 5359 C C . PHE B 1 185 ? -3.977 20.266 20.719 1 98.75 185 PHE B C 1
ATOM 5361 O O . PHE B 1 185 ? -2.889 20.672 21.125 1 98.75 185 PHE B O 1
ATOM 5368 N N . LEU B 1 186 ? -4.062 19.406 19.688 1 98.88 186 LEU B N 1
ATOM 5369 C CA . LEU B 1 186 ? -2.986 19.188 18.734 1 98.88 186 LEU B CA 1
ATOM 5370 C C . LEU B 1 186 ? -3.33 19.812 17.375 1 98.88 186 LEU B C 1
ATOM 5372 O O . LEU B 1 186 ? -4.465 19.703 16.906 1 98.88 186 LEU B O 1
ATOM 5376 N N . LEU B 1 187 ? -2.436 20.547 16.875 1 98.88 187 LEU B N 1
ATOM 5377 C CA . LEU B 1 187 ? -2.561 21.141 15.555 1 98.88 187 LEU B CA 1
ATOM 5378 C C . LEU B 1 187 ? -1.395 20.75 14.656 1 98.88 187 LEU B C 1
ATOM 5380 O O . LEU B 1 187 ? -0.241 21.062 14.945 1 98.88 187 LEU B O 1
ATOM 5384 N N . GLY B 1 188 ? -1.661 19.984 13.594 1 98.62 188 GLY B N 1
ATOM 5385 C CA . GLY B 1 188 ? -0.641 19.516 12.664 1 98.62 188 GLY B CA 1
ATOM 5386 C C . GLY B 1 188 ? -0.941 19.859 11.219 1 98.62 188 GLY B C 1
ATOM 5387 O O . GLY B 1 188 ? -2.104 19.891 10.812 1 98.62 188 GLY B O 1
ATOM 5388 N N . GLU B 1 189 ? 0.105 20.078 10.461 1 98.56 189 GLU B N 1
ATOM 5389 C CA . GLU B 1 189 ? -0.003 20.328 9.031 1 98.56 189 GLU B CA 1
ATOM 5390 C C . GLU B 1 189 ? 0.641 19.219 8.211 1 98.56 189 GLU B C 1
ATOM 5392 O O . GLU B 1 189 ? 1.763 18.797 8.5 1 98.56 189 GLU B O 1
ATOM 5397 N N . SER B 1 190 ? -0.01 18.734 7.094 1 97.75 190 SER B N 1
ATOM 5398 C CA . SER B 1 190 ? 0.582 17.75 6.195 1 97.75 190 SER B CA 1
ATOM 5399 C C . SER B 1 190 ? 0.939 16.469 6.938 1 97.75 190 SER B C 1
ATOM 5401 O O . SER B 1 190 ? 0.097 15.891 7.629 1 97.75 190 SER B O 1
ATOM 5403 N N . PHE B 1 191 ? 2.217 16.016 6.902 1 97.06 191 PHE B N 1
ATOM 5404 C CA . PHE B 1 191 ? 2.643 14.875 7.703 1 97.06 191 PHE B CA 1
ATOM 5405 C C . PHE B 1 191 ? 2.373 15.117 9.188 1 97.06 191 PHE B C 1
ATOM 5407 O O . PHE B 1 191 ? 2.168 14.172 9.945 1 97.06 191 PHE B O 1
ATOM 5414 N N . GLY B 1 192 ? 2.336 16.375 9.594 1 98.5 192 GLY B N 1
ATOM 5415 C CA . GLY B 1 192 ? 2.012 16.703 10.977 1 98.5 192 GLY B CA 1
ATOM 5416 C C . GLY B 1 192 ? 0.655 16.172 11.406 1 98.5 192 GLY B C 1
ATOM 5417 O O . GLY B 1 192 ? 0.413 15.969 12.594 1 98.5 192 GLY B O 1
ATOM 5418 N N . THR B 1 193 ? -0.245 16.016 10.445 1 98.75 193 THR B N 1
ATOM 5419 C CA . THR B 1 193 ? -1.539 15.422 10.766 1 98.75 193 THR B CA 1
ATOM 5420 C C . THR B 1 193 ? -1.415 13.906 10.945 1 98.75 193 THR B C 1
ATOM 5422 O O . THR B 1 193 ? -2.121 13.312 11.766 1 98.75 193 THR B O 1
ATOM 5425 N N . THR B 1 194 ? -0.562 13.25 10.133 1 98.19 194 THR B N 1
ATOM 5426 C CA . THR B 1 194 ? -0.2 11.859 10.352 1 98.19 194 THR B CA 1
ATOM 5427 C C . THR B 1 194 ? 0.336 11.656 11.766 1 98.19 194 THR B C 1
ATOM 5429 O O . THR B 1 194 ? -0.109 10.758 12.484 1 98.19 194 THR B O 1
ATOM 5432 N N . ARG B 1 195 ? 1.237 12.531 12.141 1 98.38 195 ARG B N 1
ATOM 5433 C CA . ARG B 1 195 ? 1.837 12.539 13.477 1 98.38 195 ARG B CA 1
ATOM 5434 C C . ARG B 1 195 ? 0.78 12.766 14.547 1 98.38 195 ARG B C 1
ATOM 5436 O O . ARG B 1 195 ? 0.738 12.047 15.547 1 98.38 195 ARG B O 1
ATOM 5443 N N . ALA B 1 196 ? -0.072 13.742 14.336 1 98.81 196 ALA B N 1
ATOM 5444 C CA . ALA B 1 196 ? -1.067 14.117 15.344 1 98.81 196 ALA B CA 1
ATOM 5445 C C . ALA B 1 196 ? -2.025 12.961 15.617 1 98.81 196 ALA B C 1
ATOM 5447 O O . ALA B 1 196 ? -2.404 12.727 16.766 1 98.81 196 ALA B O 1
ATOM 5448 N N . ALA B 1 197 ? -2.463 12.273 14.594 1 98.69 197 ALA B N 1
ATOM 5449 C CA . ALA B 1 197 ? -3.369 11.141 14.773 1 98.69 197 ALA B CA 1
ATOM 5450 C C . ALA B 1 197 ? -2.699 10.031 15.578 1 98.69 197 ALA B C 1
ATOM 5452 O O . ALA B 1 197 ? -3.307 9.461 16.484 1 98.69 197 ALA B O 1
ATOM 5453 N N . ALA B 1 198 ? -1.481 9.711 15.227 1 98.44 198 ALA B N 1
ATOM 5454 C CA . ALA B 1 198 ? -0.743 8.68 15.945 1 98.44 198 ALA B CA 1
ATOM 5455 C C . ALA B 1 198 ? -0.491 9.086 17.391 1 98.44 198 ALA B C 1
ATOM 5457 O O . ALA B 1 198 ? -0.639 8.273 18.312 1 98.44 198 ALA B O 1
ATOM 5458 N N . VAL B 1 199 ? -0.087 10.336 17.609 1 98.69 199 VAL B N 1
ATOM 5459 C CA . VAL B 1 199 ? 0.154 10.867 18.938 1 98.69 199 VAL B CA 1
ATOM 5460 C C . VAL B 1 199 ? -1.14 10.828 19.75 1 98.69 199 VAL B C 1
ATOM 5462 O O . VAL B 1 199 ? -1.13 10.484 20.938 1 98.69 199 VAL B O 1
ATOM 5465 N N . ALA B 1 200 ? -2.24 11.195 19.141 1 98.81 200 ALA B N 1
ATOM 5466 C CA . ALA B 1 200 ? -3.529 11.219 19.828 1 98.81 200 ALA B CA 1
ATOM 5467 C C . ALA B 1 200 ? -3.871 9.844 20.406 1 98.81 200 ALA B C 1
ATOM 5469 O O . ALA B 1 200 ? -4.355 9.742 21.531 1 98.81 200 ALA B O 1
ATOM 5470 N N . GLU B 1 201 ? -3.666 8.82 19.609 1 97.88 201 GLU B N 1
ATOM 5471 C CA . GLU B 1 201 ? -3.945 7.484 20.125 1 97.88 201 GLU B CA 1
ATOM 5472 C C . GLU B 1 201 ? -3.109 7.184 21.375 1 97.88 201 GLU B C 1
ATOM 5474 O O . GLU B 1 201 ? -3.629 6.68 22.375 1 97.88 201 GLU B O 1
ATOM 5479 N N . ILE B 1 202 ? -1.807 7.484 21.297 1 97.5 202 ILE B N 1
ATOM 5480 C CA . ILE B 1 202 ? -0.911 7.215 22.422 1 97.5 202 IL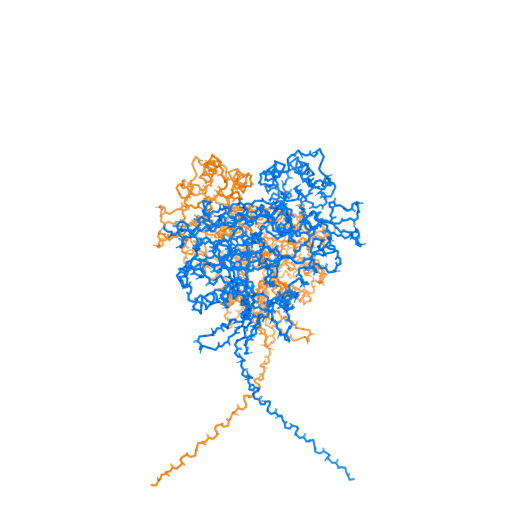E B CA 1
ATOM 5481 C C . ILE B 1 202 ? -1.379 7.988 23.656 1 97.5 202 ILE B C 1
ATOM 5483 O O . ILE B 1 202 ? -1.467 7.43 24.75 1 97.5 202 ILE B O 1
ATOM 5487 N N . LEU B 1 203 ? -1.676 9.266 23.469 1 98.19 203 LEU B N 1
ATOM 5488 C CA . LEU B 1 203 ? -2.092 10.102 24.578 1 98.19 203 LEU B CA 1
ATOM 5489 C C . LEU B 1 203 ? -3.385 9.578 25.203 1 98.19 203 LEU B C 1
ATOM 5491 O O . LEU B 1 203 ? -3.5 9.484 26.422 1 98.19 203 LEU B O 1
ATOM 5495 N N . GLU B 1 204 ? -4.363 9.258 24.391 1 95.62 204 GLU B N 1
ATOM 5496 C CA . GLU B 1 204 ? -5.688 8.859 24.859 1 95.62 204 GLU B CA 1
ATOM 5497 C C . GLU B 1 204 ? -5.648 7.484 25.516 1 95.62 204 GLU B C 1
ATOM 5499 O O . GLU B 1 204 ? -6.305 7.258 26.531 1 95.62 204 GLU B O 1
ATOM 5504 N N . THR B 1 205 ? -4.891 6.516 24.953 1 93.5 205 THR B N 1
ATOM 5505 C CA . THR B 1 205 ? -5.035 5.117 25.344 1 93.5 205 THR B CA 1
ATOM 5506 C C . THR B 1 205 ? -3.887 4.68 26.25 1 93.5 205 THR B C 1
ATOM 5508 O O . THR B 1 205 ? -4.07 3.832 27.125 1 93.5 205 THR B O 1
ATOM 5511 N N . ASP B 1 206 ? -2.77 5.258 26.094 1 93.06 206 ASP B N 1
ATOM 5512 C CA . ASP B 1 206 ? -1.605 4.77 26.828 1 93.06 206 ASP B CA 1
ATOM 5513 C C . ASP B 1 206 ? -1.239 5.719 27.969 1 93.06 206 ASP B C 1
ATOM 5515 O O . ASP B 1 206 ? -0.943 5.273 29.078 1 93.06 206 ASP B O 1
ATOM 5519 N N . PHE B 1 207 ? -1.239 7.031 27.672 1 94.56 207 PHE B N 1
ATOM 5520 C CA . PHE B 1 207 ? -0.772 8 28.656 1 94.56 207 PHE B CA 1
ATOM 5521 C C . PHE B 1 207 ? -1.937 8.547 29.469 1 94.56 207 PHE B C 1
ATOM 5523 O O . PHE B 1 207 ? -1.729 9.234 30.469 1 94.56 207 PHE B O 1
ATOM 5530 N N . MET B 1 208 ? -3.217 8.289 29.047 1 91.75 208 MET B N 1
ATOM 5531 C CA . MET B 1 208 ? -4.426 8.758 29.734 1 91.75 208 MET B CA 1
ATOM 5532 C C . MET B 1 208 ? -4.441 10.281 29.812 1 91.75 208 MET B C 1
ATOM 5534 O O . MET B 1 208 ? -4.699 10.844 30.875 1 91.75 208 MET B O 1
ATOM 5538 N N . LEU B 1 209 ? -3.902 10.867 28.766 1 95.12 209 LEU B N 1
ATOM 5539 C CA . LEU B 1 209 ? -3.977 12.312 28.562 1 95.12 209 LEU B CA 1
ATOM 5540 C C . LEU B 1 209 ? -5.027 12.664 27.516 1 95.12 209 LEU B C 1
ATOM 5542 O O . LEU B 1 209 ? -4.766 12.57 26.312 1 95.12 209 LEU B O 1
ATOM 5546 N N . ARG B 1 210 ? -6.164 13.141 27.984 1 95.62 210 ARG B N 1
ATOM 5547 C CA . ARG B 1 210 ? -7.285 13.406 27.094 1 95.62 210 ARG B CA 1
ATOM 5548 C C . ARG B 1 210 ? -7.074 14.695 26.297 1 95.62 210 ARG B C 1
ATOM 5550 O O . ARG B 1 210 ? -6.559 15.68 26.844 1 95.62 210 ARG B O 1
ATOM 5557 N N . LEU B 1 211 ? -7.445 14.656 25.094 1 97.94 211 LEU B N 1
ATOM 5558 C CA . LEU B 1 211 ? -7.391 15.812 24.203 1 97.94 211 LEU B CA 1
ATOM 5559 C C . LEU B 1 211 ? -8.773 16.438 24.031 1 97.94 211 LEU B C 1
ATOM 5561 O O . LEU B 1 211 ? -9.781 15.727 24 1 97.94 211 LEU B O 1
ATOM 5565 N N . ASN B 1 212 ? -8.781 17.734 23.953 1 97.88 212 ASN B N 1
ATOM 5566 C CA . ASN B 1 212 ? -10.031 18.453 23.734 1 97.88 212 ASN B CA 1
ATOM 5567 C C . ASN B 1 212 ? -10.336 18.578 22.234 1 97.88 212 ASN B C 1
ATOM 5569 O O . ASN B 1 212 ? -11.492 18.734 21.844 1 97.88 212 ASN B O 1
ATOM 5573 N N . GLY B 1 213 ? -9.344 18.547 21.422 1 98.56 213 GLY B N 1
ATOM 5574 C CA . GLY B 1 213 ? -9.578 18.672 19.984 1 98.56 213 GLY B CA 1
ATOM 5575 C C . GLY B 1 213 ? -8.328 18.484 19.156 1 98.56 213 GLY B C 1
ATOM 5576 O O . GLY B 1 213 ? -7.211 18.609 19.672 1 98.56 213 GLY B O 1
ATOM 5577 N N . LEU B 1 214 ? -8.531 18.109 17.906 1 98.88 214 LEU B N 1
ATOM 5578 C CA . LEU B 1 214 ? -7.496 18 16.891 1 98.88 214 LEU B CA 1
ATOM 5579 C C . LEU B 1 214 ? -7.773 18.938 15.727 1 98.88 214 LEU B C 1
ATOM 5581 O O . LEU B 1 214 ? -8.922 19.109 15.32 1 98.88 214 LEU B O 1
ATOM 5585 N N . ILE B 1 215 ? -6.766 19.641 15.273 1 98.88 215 ILE B N 1
ATOM 5586 C CA . ILE B 1 215 ? -6.863 20.516 14.109 1 98.88 215 ILE B CA 1
ATOM 5587 C C . ILE B 1 215 ? -5.902 20.047 13.023 1 98.88 215 ILE B C 1
ATOM 5589 O O . ILE B 1 215 ? -4.684 20.031 13.219 1 98.88 215 ILE B O 1
ATOM 5593 N N . PHE B 1 216 ? -6.461 19.594 11.898 1 98.81 216 PHE B N 1
ATOM 5594 C CA . PHE B 1 216 ? -5.695 19.109 10.758 1 98.81 216 PHE B CA 1
ATOM 5595 C C . PHE B 1 216 ? -5.648 20.156 9.656 1 98.81 216 PHE B C 1
ATOM 5597 O O . PHE B 1 216 ? -6.68 20.516 9.086 1 98.81 216 PHE B O 1
ATOM 5604 N N . VAL B 1 217 ? -4.465 20.656 9.391 1 98.75 217 VAL B N 1
ATOM 5605 C CA . VAL B 1 217 ? -4.234 21.562 8.266 1 98.75 217 VAL B CA 1
ATOM 5606 C C . VAL B 1 217 ? -3.617 20.797 7.102 1 98.75 217 VAL B C 1
ATOM 5608 O O . VAL B 1 217 ? -2.518 20.25 7.227 1 98.75 217 VAL B O 1
ATOM 5611 N N . SER B 1 218 ? -4.336 20.672 5.961 1 98.44 218 SER B N 1
ATOM 5612 C CA . SER B 1 218 ? -3.842 19.938 4.797 1 98.44 218 SER B CA 1
ATOM 5613 C C . SER B 1 218 ? -3.482 18.5 5.156 1 98.44 218 SER B C 1
ATOM 5615 O O . SER B 1 218 ? -2.342 18.078 4.969 1 98.44 218 SER B O 1
ATOM 5617 N N . GLN B 1 219 ? -4.508 17.766 5.539 1 97.81 219 GLN B N 1
ATOM 5618 C CA . GLN B 1 219 ? -4.301 16.469 6.176 1 97.81 219 GLN B CA 1
ATOM 5619 C C . GLN B 1 219 ? -3.711 15.461 5.195 1 97.81 219 GLN B C 1
ATOM 5621 O O . GLN B 1 219 ? -3.982 15.523 3.992 1 97.81 219 GLN B O 1
ATOM 5626 N N . ALA B 1 220 ? -2.877 14.539 5.734 1 96.62 220 ALA B N 1
ATOM 5627 C CA . ALA B 1 220 ? -2.275 13.43 5.008 1 96.62 220 ALA B CA 1
ATOM 5628 C C . ALA B 1 220 ? -2.283 12.156 5.844 1 96.62 220 ALA B C 1
ATOM 5630 O O . ALA B 1 220 ? -1.25 11.5 6.004 1 96.62 220 ALA B O 1
ATOM 5631 N N . LEU B 1 221 ? -3.457 11.672 6.344 1 97.75 221 LEU B N 1
ATOM 5632 C CA . LEU B 1 221 ? -3.545 10.523 7.238 1 97.75 221 LEU B CA 1
ATOM 5633 C C . LEU B 1 221 ? -3.439 9.219 6.461 1 97.75 221 LEU B C 1
ATOM 5635 O O . LEU B 1 221 ? -2.955 8.211 6.988 1 97.75 221 LEU B O 1
ATOM 5639 N N . ASP B 1 222 ? -3.984 9.195 5.297 1 96.38 222 ASP B N 1
ATOM 5640 C CA . ASP B 1 222 ? -4 8.016 4.438 1 96.38 222 ASP B CA 1
ATOM 5641 C C . ASP B 1 222 ? -3.32 8.297 3.1 1 96.38 222 ASP B C 1
ATOM 5643 O O . ASP B 1 222 ? -3.904 8.945 2.229 1 96.38 222 ASP B O 1
ATOM 5647 N N . TYR B 1 223 ? -2.162 7.695 2.889 1 95 223 TYR B N 1
ATOM 5648 C CA . TYR B 1 223 ? -1.332 8.031 1.735 1 95 223 TYR B CA 1
ATOM 5649 C C . TYR B 1 223 ? -1.907 7.43 0.458 1 95 223 TYR B C 1
ATOM 5651 O O . TYR B 1 223 ? -1.505 7.801 -0.646 1 95 223 TYR B O 1
ATOM 5659 N N . ALA B 1 224 ? -2.873 6.512 0.557 1 93.44 224 ALA B N 1
ATOM 5660 C CA . ALA B 1 224 ? -3.545 6.02 -0.644 1 93.44 224 ALA B CA 1
ATOM 5661 C C . ALA B 1 224 ? -4.184 7.168 -1.423 1 93.44 224 ALA B C 1
ATOM 5663 O O . ALA B 1 224 ? -4.25 7.129 -2.654 1 93.44 224 ALA B O 1
ATOM 5664 N N . GLY B 1 225 ? -4.57 8.18 -0.727 1 93.44 225 GLY B N 1
ATOM 5665 C CA . GLY B 1 225 ? -5.285 9.281 -1.362 1 93.44 225 GLY B CA 1
ATOM 5666 C C . GLY B 1 225 ? -4.379 10.43 -1.752 1 93.44 225 GLY B C 1
ATOM 5667 O O . GLY B 1 225 ? -4.715 11.219 -2.635 1 93.44 225 GLY B O 1
ATOM 5668 N N . SER B 1 226 ? -3.236 10.57 -1.169 1 91.75 226 SER B N 1
ATOM 5669 C CA . SER B 1 226 ? -2.463 11.797 -1.33 1 91.75 226 SER B CA 1
ATOM 5670 C C . SER B 1 226 ? -1.121 11.523 -2 1 91.75 226 SER B C 1
ATOM 5672 O O . SER B 1 226 ? -0.194 12.328 -1.901 1 91.75 226 SER B O 1
ATOM 5674 N N . THR B 1 227 ? -0.925 10.406 -2.672 1 90.38 227 THR B N 1
ATOM 5675 C CA . THR B 1 227 ? 0.324 10.078 -3.35 1 90.38 227 THR B CA 1
ATOM 5676 C C . THR B 1 227 ? 0.127 10.055 -4.863 1 90.38 227 THR B C 1
ATOM 5678 O O . THR B 1 227 ? -0.222 9.016 -5.43 1 90.38 227 THR B O 1
ATOM 5681 N N . PRO B 1 228 ? 0.48 11.148 -5.449 1 80.25 228 PRO B N 1
ATOM 5682 C CA . PRO B 1 228 ? 0.139 11.273 -6.867 1 80.25 228 PRO B CA 1
ATOM 5683 C C . PRO B 1 228 ? 1.246 10.766 -7.789 1 80.25 228 PRO B C 1
ATOM 5685 O O . PRO B 1 228 ? 1.121 10.844 -9.016 1 80.25 228 PRO B O 1
ATOM 5688 N N . TYR B 1 229 ? 2.328 10.32 -7.25 1 78.75 229 TYR B N 1
ATOM 5689 C CA . TYR B 1 229 ? 3.482 10.016 -8.094 1 78.75 229 TYR B CA 1
ATOM 5690 C C . TYR B 1 229 ? 3.576 8.523 -8.375 1 78.75 229 TYR B C 1
ATOM 5692 O O . TYR B 1 229 ? 4.371 8.086 -9.211 1 78.75 229 TYR B O 1
ATOM 5700 N N . VAL B 1 230 ? 2.781 7.797 -7.688 1 83.56 230 VAL B N 1
ATOM 5701 C CA . VAL B 1 230 ? 2.703 6.375 -7.992 1 83.56 230 VAL B CA 1
ATOM 5702 C C . VAL B 1 230 ? 1.724 6.141 -9.141 1 83.56 230 VAL B C 1
ATOM 5704 O O . VAL B 1 230 ? 0.52 6.363 -8.992 1 83.56 230 VAL B O 1
ATOM 5707 N N . ARG B 1 231 ? 2.232 5.738 -10.188 1 81.75 231 ARG B N 1
ATOM 5708 C CA . ARG B 1 231 ? 1.511 5.695 -11.461 1 81.75 231 ARG B CA 1
ATOM 5709 C C . ARG B 1 231 ? 0.248 4.848 -11.344 1 81.75 231 ARG B C 1
ATOM 5711 O O . ARG B 1 231 ? -0.798 5.203 -11.883 1 81.75 231 ARG B O 1
ATOM 5718 N N . ASP B 1 232 ? 0.216 3.84 -10.648 1 85.12 232 ASP B N 1
ATOM 5719 C CA . ASP B 1 232 ? -0.931 2.938 -10.664 1 85.12 232 ASP B CA 1
ATOM 5720 C C . ASP B 1 232 ? -1.733 3.057 -9.367 1 85.12 232 ASP B C 1
ATOM 5722 O O . ASP B 1 232 ? -2.531 2.174 -9.039 1 85.12 232 ASP B O 1
ATOM 5726 N N . ASN B 1 233 ? -1.436 4.098 -8.633 1 91.94 233 ASN B N 1
ATOM 5727 C CA . ASN B 1 233 ? -2.281 4.391 -7.477 1 91.94 233 ASN B CA 1
ATOM 5728 C C . ASN B 1 233 ? -3.672 4.848 -7.906 1 91.94 233 ASN B C 1
ATOM 5730 O O . ASN B 1 233 ? -3.896 6.039 -8.133 1 91.94 233 ASN B O 1
ATOM 5734 N N . LEU B 1 234 ? -4.562 3.977 -7.926 1 94 234 LEU B N 1
ATOM 5735 C CA . LEU B 1 234 ? -5.91 4.207 -8.438 1 94 234 LEU B CA 1
ATOM 5736 C C . LEU B 1 234 ? -6.594 5.336 -7.672 1 94 234 LEU B C 1
ATOM 5738 O O . LEU B 1 234 ? -7.227 6.207 -8.273 1 94 234 LEU B O 1
ATOM 5742 N N . ILE B 1 235 ? -6.461 5.414 -6.406 1 96 235 ILE B N 1
ATOM 5743 C CA . ILE B 1 235 ? -7.219 6.305 -5.531 1 96 235 ILE B CA 1
ATOM 5744 C C . ILE B 1 235 ? -6.758 7.746 -5.742 1 96 235 ILE B C 1
ATOM 5746 O O . ILE B 1 235 ? -7.578 8.664 -5.777 1 96 235 ILE B O 1
ATOM 5750 N N . SER B 1 236 ? -5.473 7.945 -5.957 1 95.69 236 SER B N 1
ATOM 5751 C CA . SER B 1 236 ? -4.965 9.305 -6.113 1 95.69 236 SER B CA 1
ATOM 5752 C C . SER B 1 236 ? -5.465 9.938 -7.41 1 95.69 236 SER B C 1
ATOM 5754 O O . SER B 1 236 ? -5.676 11.148 -7.473 1 95.69 236 SER B O 1
ATOM 5756 N N . HIS B 1 237 ? -5.707 9.125 -8.461 1 96.75 237 HIS B N 1
ATOM 5757 C CA . HIS B 1 237 ? -6.258 9.664 -9.703 1 96.75 237 HIS B CA 1
ATOM 5758 C C . HIS B 1 237 ? -7.668 10.211 -9.484 1 96.75 237 HIS B C 1
ATOM 5760 O O . HIS B 1 237 ? -8.133 11.062 -10.242 1 96.75 237 HIS B O 1
ATOM 5766 N N . ILE B 1 238 ? -8.328 9.703 -8.422 1 98.06 238 ILE B N 1
ATOM 5767 C CA . ILE B 1 238 ? -9.688 10.133 -8.117 1 98.06 238 ILE B CA 1
ATOM 5768 C C . ILE B 1 238 ? -9.648 11.344 -7.195 1 98.06 238 ILE B C 1
ATOM 5770 O O . ILE B 1 238 ? -10.297 12.359 -7.465 1 98.06 238 ILE B O 1
ATOM 5774 N N . THR B 1 239 ? -8.836 11.312 -6.176 1 98.25 239 THR B N 1
ATOM 5775 C CA . THR B 1 239 ? -8.859 12.336 -5.137 1 98.25 239 THR B CA 1
ATOM 5776 C C . THR B 1 239 ? -8.242 13.641 -5.648 1 98.25 239 THR B C 1
ATOM 5778 O O . THR B 1 239 ? -8.508 14.711 -5.105 1 98.25 239 THR B O 1
ATOM 5781 N N . TYR B 1 240 ? -7.461 13.602 -6.699 1 98.25 240 TYR B N 1
ATOM 5782 C CA . TYR B 1 240 ? -6.766 14.789 -7.176 1 98.25 240 TYR B CA 1
ATOM 5783 C C . TYR B 1 240 ? -7.613 15.539 -8.203 1 98.25 240 TYR B C 1
ATOM 5785 O O . TYR B 1 240 ? -7.391 16.719 -8.453 1 98.25 240 TYR B O 1
ATOM 5793 N N . LEU B 1 241 ? -8.594 14.875 -8.797 1 98.5 241 LEU B N 1
ATOM 5794 C CA . LEU B 1 241 ? -9.289 15.43 -9.953 1 98.5 241 LEU B CA 1
ATOM 5795 C C . LEU B 1 241 ? -10.016 16.719 -9.578 1 98.5 241 LEU B C 1
ATOM 5797 O O . LEU B 1 241 ? -9.953 17.703 -10.312 1 98.5 241 LEU B O 1
ATOM 5801 N N . PRO B 1 242 ? -10.734 16.781 -8.43 1 98.69 242 PRO B N 1
ATOM 5802 C CA . PRO B 1 242 ? -11.438 18.031 -8.117 1 98.69 242 PRO B CA 1
ATOM 5803 C C . PRO B 1 242 ? -10.484 19.203 -7.93 1 98.69 242 PRO B C 1
ATOM 5805 O O . PRO B 1 242 ? -10.805 20.344 -8.305 1 98.69 242 PRO B O 1
ATOM 5808 N N . THR B 1 243 ? -9.305 18.984 -7.309 1 98.69 243 THR B N 1
ATOM 5809 C CA . THR B 1 243 ? -8.32 20.047 -7.18 1 98.69 243 THR B CA 1
ATOM 5810 C C . THR B 1 243 ? -7.77 20.438 -8.547 1 98.69 243 THR B C 1
ATOM 5812 O O . THR B 1 243 ? -7.512 21.625 -8.805 1 98.69 243 THR B O 1
ATOM 5815 N N . MET B 1 244 ? -7.578 19.438 -9.469 1 98.62 244 MET B N 1
ATOM 5816 C CA . MET B 1 244 ? -7.195 19.766 -10.844 1 98.62 244 MET B CA 1
ATOM 5817 C C . MET B 1 244 ? -8.25 20.641 -11.516 1 98.62 244 MET B C 1
ATOM 5819 O O . MET B 1 244 ? -7.914 21.578 -12.234 1 98.62 244 MET B O 1
ATOM 5823 N N . ALA B 1 245 ? -9.492 20.312 -11.25 1 98.75 245 ALA B N 1
ATOM 5824 C CA . ALA B 1 245 ? -10.586 21.109 -11.805 1 98.75 245 ALA B CA 1
ATOM 5825 C C . ALA B 1 245 ? -10.547 22.547 -11.273 1 98.75 245 ALA B C 1
ATOM 5827 O O . ALA B 1 245 ? -10.68 23.5 -12.047 1 98.75 245 ALA B O 1
ATOM 5828 N N . ALA B 1 246 ? -10.383 22.703 -9.961 1 98.69 246 ALA B N 1
ATOM 5829 C CA . ALA B 1 246 ? -10.266 24.031 -9.367 1 98.69 246 ALA B CA 1
ATOM 5830 C C . ALA B 1 246 ? -9.117 24.812 -10 1 98.69 246 ALA B C 1
ATOM 5832 O O . ALA B 1 246 ? -9.25 26 -10.281 1 98.69 246 ALA B O 1
ATOM 5833 N N . THR B 1 247 ? -8.008 24.109 -10.227 1 98.62 247 THR B N 1
ATOM 5834 C CA . THR B 1 247 ? -6.805 24.719 -10.781 1 98.62 247 THR B CA 1
ATOM 5835 C C . THR B 1 247 ? -7.051 25.188 -12.219 1 98.62 247 THR B C 1
ATOM 5837 O O . THR B 1 247 ? -6.695 26.297 -12.586 1 98.62 247 THR B O 1
ATOM 5840 N N . ALA B 1 248 ? -7.637 24.281 -13 1 98.62 248 ALA B N 1
ATOM 5841 C CA . ALA B 1 248 ? -7.961 24.641 -14.383 1 98.62 248 ALA B CA 1
ATOM 5842 C C . ALA B 1 248 ? -8.922 25.812 -14.438 1 98.62 248 ALA B C 1
ATOM 5844 O O . ALA B 1 248 ? -8.789 26.688 -15.297 1 98.62 248 ALA B O 1
ATOM 5845 N N . TRP B 1 249 ? -9.938 25.812 -13.562 1 98.31 249 TRP B N 1
ATOM 5846 C CA . TRP B 1 249 ? -10.875 26.922 -13.453 1 98.31 249 TRP B CA 1
ATOM 5847 C C . TRP B 1 249 ? -10.156 28.234 -13.133 1 98.31 249 TRP B C 1
ATOM 5849 O O . TRP B 1 249 ? -10.406 29.25 -13.766 1 98.31 249 TRP B O 1
ATOM 5859 N N . TYR B 1 250 ? -9.258 28.203 -12.188 1 97.69 250 TYR B N 1
ATOM 5860 C CA . TYR B 1 250 ? -8.531 29.375 -11.742 1 97.69 250 TYR B CA 1
ATOM 5861 C C . TYR B 1 250 ? -7.715 29.984 -12.883 1 97.69 250 TYR B C 1
ATOM 5863 O O . TYR B 1 250 ? -7.652 31.203 -13.031 1 97.69 250 TYR B O 1
ATOM 5871 N N . HIS B 1 251 ? -7.086 29.125 -13.695 1 97.88 251 HIS B N 1
ATOM 5872 C CA . HIS B 1 251 ? -6.184 29.578 -14.742 1 97.88 251 HIS B CA 1
ATOM 5873 C C . HIS B 1 251 ? -6.922 29.766 -16.062 1 97.88 251 HIS B C 1
ATOM 5875 O O . HIS B 1 251 ? -6.293 29.922 -17.109 1 97.88 251 HIS B O 1
ATOM 5881 N N . ASN B 1 252 ? -8.25 29.656 -16.062 1 97.12 252 ASN B N 1
ATOM 5882 C CA . ASN B 1 252 ? -9.125 29.906 -17.203 1 97.12 252 ASN B CA 1
ATOM 5883 C C . ASN B 1 252 ? -8.812 28.938 -18.344 1 97.12 252 ASN B C 1
ATOM 5885 O O . ASN B 1 252 ? -8.672 29.359 -19.5 1 97.12 252 ASN B O 1
ATOM 5889 N N . LYS B 1 253 ? -8.656 27.641 -17.969 1 97.19 253 LYS B N 1
ATOM 5890 C CA . LYS B 1 253 ? -8.344 26.641 -18.984 1 97.19 253 LYS B CA 1
ATOM 5891 C C . LYS B 1 253 ? -9.555 25.75 -19.266 1 97.19 253 LYS B C 1
ATOM 5893 O O . LYS B 1 253 ? -9.477 24.812 -20.062 1 97.19 253 LYS B O 1
ATOM 5898 N N . VAL B 1 254 ? -10.664 26.047 -18.609 1 94.88 254 VAL B N 1
ATOM 5899 C CA . VAL B 1 254 ? -11.906 25.328 -18.875 1 94.88 254 VAL B CA 1
ATOM 5900 C C . VAL B 1 254 ? -12.883 26.25 -19.609 1 94.88 254 VAL B C 1
ATOM 5902 O O . VAL B 1 254 ? -13.07 27.406 -19.234 1 94.88 254 VAL B O 1
ATOM 5905 N N . ALA B 1 255 ? -13.469 25.719 -20.75 1 89.75 255 ALA B N 1
ATOM 5906 C CA . ALA B 1 255 ? -14.367 26.516 -21.594 1 89.75 255 ALA B CA 1
ATOM 5907 C C . ALA B 1 255 ? -15.664 25.766 -21.875 1 89.75 255 ALA B C 1
ATOM 5909 O O . ALA B 1 255 ? -15.641 24.594 -22.281 1 89.75 255 ALA B O 1
ATOM 5910 N N . PRO B 1 256 ? -16.797 26.359 -21.688 1 90.62 256 PRO B N 1
ATOM 5911 C CA . PRO B 1 256 ? -16.953 27.656 -21.047 1 90.62 256 PRO B CA 1
ATOM 5912 C C . PRO B 1 256 ? -16.656 27.625 -19.547 1 90.62 256 PRO B C 1
ATOM 5914 O O . PRO B 1 256 ? -16.906 26.609 -18.891 1 90.62 256 PRO B O 1
ATOM 5917 N N . ARG B 1 257 ? -16.156 28.688 -19.031 1 91.06 257 ARG B N 1
ATOM 5918 C CA . ARG B 1 257 ? -15.781 28.75 -17.625 1 91.06 257 ARG B CA 1
ATOM 5919 C C . ARG B 1 257 ? -17.016 28.797 -16.734 1 91.06 257 ARG B C 1
ATOM 5921 O O . ARG B 1 257 ? -17.844 29.719 -16.859 1 91.06 257 ARG B O 1
ATOM 5928 N N . PRO B 1 258 ? -17.188 27.906 -15.859 1 93.75 258 PRO B N 1
ATOM 5929 C CA . PRO B 1 258 ? -18.312 27.953 -14.93 1 93.75 258 PRO B CA 1
ATOM 5930 C C . PRO B 1 258 ? -18.281 29.172 -14.016 1 93.75 258 PRO B C 1
ATOM 5932 O O . PRO B 1 258 ? -17.203 29.625 -13.625 1 93.75 258 PRO B O 1
ATOM 5935 N N . ALA B 1 259 ? -19.469 29.625 -13.648 1 92.31 259 ALA B N 1
ATOM 5936 C CA . ALA B 1 259 ? -19.562 30.828 -12.828 1 92.31 259 ALA B CA 1
ATOM 5937 C C . ALA B 1 259 ? -19.078 30.562 -11.406 1 92.31 259 ALA B C 1
ATOM 5939 O O . ALA B 1 259 ? -18.438 31.422 -10.789 1 92.31 259 ALA B O 1
ATOM 5940 N N . SER B 1 260 ? -19.344 29.406 -10.961 1 95.31 260 SER B N 1
ATOM 5941 C CA . SER B 1 260 ? -18.969 29.047 -9.594 1 95.31 260 SER B CA 1
ATOM 5942 C C . SER B 1 260 ? -17.922 27.938 -9.57 1 95.31 260 SER B C 1
ATOM 5944 O O . SER B 1 260 ? -18.156 26.844 -10.078 1 95.31 260 SER B O 1
ATOM 5946 N N . MET B 1 261 ? -16.734 28.297 -8.945 1 95.81 261 MET B N 1
ATOM 5947 C CA . MET B 1 261 ? -15.695 27.281 -8.797 1 95.81 261 MET B CA 1
ATOM 5948 C C . MET B 1 261 ? -16.188 26.125 -7.938 1 95.81 261 MET B C 1
ATOM 5950 O O . MET B 1 261 ? -15.938 24.969 -8.258 1 95.81 261 MET B O 1
ATOM 5954 N N . GLU B 1 262 ? -16.906 26.422 -6.859 1 95.62 262 GLU B N 1
ATOM 5955 C CA . GLU B 1 262 ? -17.375 25.422 -5.914 1 95.62 262 GLU B CA 1
ATOM 5956 C C . GLU B 1 262 ? -18.312 24.422 -6.586 1 95.62 262 GLU B C 1
ATOM 5958 O O . GLU B 1 262 ? -18.219 23.219 -6.355 1 95.62 262 GLU B O 1
ATOM 5963 N N . SER B 1 263 ? -19.234 24.969 -7.41 1 96.56 263 SER B N 1
ATOM 5964 C CA . SER B 1 263 ? -20.156 24.094 -8.109 1 96.56 263 SER B CA 1
ATOM 5965 C C . SER B 1 263 ? -19.438 23.219 -9.133 1 96.56 263 SER B C 1
ATOM 5967 O O . SER B 1 263 ? -19.781 22.062 -9.328 1 96.56 263 SER B O 1
ATOM 5969 N N . PHE B 1 264 ? -18.5 23.859 -9.805 1 97.62 264 PHE B N 1
ATOM 5970 C CA . PHE B 1 264 ? -17.703 23.125 -10.789 1 97.62 264 PHE B CA 1
ATOM 5971 C C . PHE B 1 264 ? -16.922 22 -10.125 1 97.62 264 PHE B C 1
ATOM 5973 O O . PHE B 1 264 ? -16.891 20.875 -10.641 1 97.62 264 PHE B O 1
ATOM 5980 N N . VAL B 1 265 ? -16.328 22.266 -8.984 1 97.88 265 VAL B N 1
ATOM 5981 C CA . VAL B 1 265 ? -15.57 21.297 -8.211 1 97.88 265 VAL B CA 1
ATOM 5982 C C . VAL B 1 265 ? -16.5 20.188 -7.715 1 97.88 265 VAL B C 1
ATOM 5984 O O . VAL B 1 265 ? -16.094 19.016 -7.66 1 97.88 265 VAL B O 1
ATOM 5987 N N . ALA B 1 266 ? -17.719 20.484 -7.34 1 97.62 266 ALA B N 1
ATOM 5988 C CA . ALA B 1 266 ? -18.703 19.484 -6.914 1 97.62 266 ALA B CA 1
ATOM 5989 C C . ALA B 1 266 ? -19.016 18.516 -8.047 1 97.62 266 ALA B C 1
ATOM 5991 O O . ALA B 1 266 ? -19.141 17.312 -7.816 1 97.62 266 ALA B O 1
ATOM 5992 N N . GLU B 1 267 ? -19.156 19.062 -9.258 1 97.81 267 GLU B N 1
ATOM 5993 C CA . GLU B 1 267 ? -19.359 18.203 -10.422 1 97.81 267 GLU B CA 1
ATOM 5994 C C . GLU B 1 267 ? -18.172 17.281 -10.656 1 97.81 267 GLU B C 1
ATOM 5996 O O . GLU B 1 267 ? -18.359 16.094 -10.977 1 97.81 267 GLU B O 1
ATOM 6001 N N . ALA B 1 268 ? -16.984 17.859 -10.508 1 98.44 268 ALA B N 1
ATOM 6002 C CA . ALA B 1 268 ? -15.773 17.078 -10.695 1 98.44 268 ALA B CA 1
ATOM 6003 C C . ALA B 1 268 ? -15.688 15.945 -9.672 1 98.44 268 ALA B C 1
ATOM 6005 O O . ALA B 1 268 ? -15.242 14.836 -10 1 98.44 268 ALA B O 1
ATOM 6006 N N . ARG B 1 269 ? -16.125 16.156 -8.406 1 97.94 269 ARG B N 1
ATOM 6007 C CA . ARG B 1 269 ? -16.188 15.125 -7.375 1 97.94 269 ARG B CA 1
ATOM 6008 C C . ARG B 1 269 ? -17.078 13.961 -7.82 1 97.94 269 ARG B C 1
ATOM 6010 O O . ARG B 1 269 ? -16.688 12.797 -7.699 1 97.94 269 ARG B O 1
ATOM 6017 N N . ALA B 1 270 ? -18.219 14.344 -8.266 1 97.62 270 ALA B N 1
ATOM 6018 C CA . ALA B 1 270 ? -19.188 13.336 -8.68 1 97.62 270 ALA B CA 1
ATOM 6019 C C . ALA B 1 270 ? -18.672 12.516 -9.852 1 97.62 270 ALA B C 1
ATOM 6021 O O . ALA B 1 270 ? -18.812 11.289 -9.875 1 97.62 270 ALA B O 1
ATOM 6022 N N . PHE B 1 271 ? -18.109 13.219 -10.852 1 98.31 271 PHE B N 1
ATOM 6023 C CA . PHE B 1 271 ? -17.531 12.531 -12.008 1 98.31 271 PHE B CA 1
ATOM 6024 C C . PHE B 1 271 ? -16.422 11.586 -11.578 1 98.31 271 PHE B C 1
ATOM 6026 O O . PHE B 1 271 ? -16.359 10.445 -12.039 1 98.31 271 PHE B O 1
ATOM 6033 N N . ALA B 1 272 ? -15.508 12.094 -10.695 1 98.5 272 ALA B N 1
ATOM 6034 C CA . ALA B 1 272 ? -14.352 11.32 -10.234 1 98.5 272 ALA B CA 1
ATOM 6035 C C . ALA B 1 272 ? -14.797 10.031 -9.555 1 98.5 272 ALA B C 1
ATOM 6037 O O . ALA B 1 272 ? -14.297 8.953 -9.875 1 98.5 272 ALA B O 1
ATOM 6038 N N . SER B 1 273 ? -15.766 10.094 -8.617 1 97.38 273 SER B N 1
ATOM 6039 C CA . SER B 1 273 ? -16.156 8.961 -7.777 1 97.38 273 SER B CA 1
ATOM 6040 C C . SER B 1 273 ? -17.062 8 -8.531 1 97.38 273 SER B C 1
ATOM 6042 O O . SER B 1 273 ? -16.969 6.781 -8.359 1 97.38 273 SER B O 1
ATOM 6044 N N . ASN B 1 274 ? -17.938 8.523 -9.383 1 96.94 274 ASN B N 1
ATOM 6045 C CA . ASN B 1 274 ? -19.016 7.703 -9.93 1 96.94 274 ASN B CA 1
ATOM 6046 C C . ASN B 1 274 ? -18.672 7.18 -11.32 1 96.94 274 ASN B C 1
ATOM 6048 O O . ASN B 1 274 ? -19.234 6.168 -11.766 1 96.94 274 ASN B O 1
ATOM 6052 N N . GLN B 1 275 ? -17.797 7.887 -12.047 1 98.06 275 GLN B N 1
ATOM 6053 C CA . GLN B 1 275 ? -17.531 7.504 -13.43 1 98.06 275 GLN B CA 1
ATOM 6054 C C . GLN B 1 275 ? -16.062 7.141 -13.633 1 98.06 275 GLN B C 1
ATOM 6056 O O . GLN B 1 275 ? -15.742 6.051 -14.109 1 98.06 275 GLN B O 1
ATOM 6061 N N . LEU B 1 276 ? -15.148 8.055 -13.25 1 98.5 276 LEU B N 1
ATOM 6062 C CA . LEU B 1 276 ? -13.727 7.828 -13.492 1 98.5 276 LEU B CA 1
ATOM 6063 C C . LEU B 1 276 ? -13.234 6.617 -12.711 1 98.5 276 LEU B C 1
ATOM 6065 O O . LEU B 1 276 ? -12.477 5.801 -13.234 1 98.5 276 LEU B O 1
ATOM 6069 N N . LEU B 1 277 ? -13.648 6.504 -11.398 1 98.12 277 LEU B N 1
ATOM 6070 C CA . LEU B 1 277 ? -13.172 5.445 -10.516 1 98.12 277 LEU B CA 1
ATOM 6071 C C . LEU B 1 277 ? -13.508 4.07 -11.086 1 98.12 277 LEU B C 1
ATOM 6073 O O . LEU B 1 277 ? -12.609 3.244 -11.297 1 98.12 277 LEU B O 1
ATOM 6077 N N . PRO B 1 278 ? -14.789 3.734 -11.438 1 97.75 278 PRO B N 1
ATOM 6078 C CA . PRO B 1 278 ? -15.07 2.432 -12.047 1 97.75 278 PRO B CA 1
ATOM 6079 C C . PRO B 1 278 ? -14.336 2.232 -13.375 1 97.75 278 PRO B C 1
ATOM 6081 O O . PRO B 1 278 ? -13.922 1.114 -13.695 1 97.75 278 PRO B O 1
ATOM 6084 N N . ALA B 1 279 ? -14.195 3.301 -14.18 1 98 279 ALA B N 1
ATOM 6085 C CA . ALA B 1 279 ? -13.523 3.195 -15.477 1 98 279 ALA B CA 1
ATOM 6086 C C . ALA B 1 279 ? -12.07 2.775 -15.297 1 98 279 ALA B C 1
ATOM 6088 O O . ALA B 1 279 ? -11.586 1.881 -16 1 98 279 ALA B O 1
ATOM 6089 N N . LEU B 1 280 ? -11.352 3.482 -14.391 1 96.81 280 LEU B N 1
ATOM 6090 C CA . LEU B 1 280 ? -9.953 3.156 -14.164 1 96.81 280 LEU B CA 1
ATOM 6091 C C . LEU B 1 280 ? -9.805 1.748 -13.602 1 96.81 280 LEU B C 1
ATOM 6093 O O . LEU B 1 280 ? -8.828 1.057 -13.891 1 96.81 280 LEU B O 1
ATOM 6097 N N . PHE B 1 281 ? -10.773 1.34 -12.758 1 96.38 281 PHE B N 1
ATOM 6098 C CA . PHE B 1 281 ? -10.766 -0.013 -12.211 1 96.38 281 PHE B CA 1
ATOM 6099 C C . PHE B 1 281 ? -10.852 -1.047 -13.328 1 96.38 281 PHE B C 1
ATOM 6101 O O . PHE B 1 281 ? -10.164 -2.07 -13.289 1 96.38 281 PHE B O 1
ATOM 6108 N N . LYS B 1 282 ? -11.688 -0.815 -14.367 1 95.44 282 LYS B N 1
ATOM 6109 C CA . LYS B 1 282 ? -11.898 -1.745 -15.477 1 95.44 282 LYS B CA 1
ATOM 6110 C C . LYS B 1 282 ? -10.664 -1.84 -16.359 1 95.44 282 LYS B C 1
ATOM 6112 O O . LYS B 1 282 ? -10.438 -2.857 -17.016 1 95.44 282 LYS B O 1
ATOM 6117 N N . GLY B 1 283 ? -9.828 -0.747 -16.469 1 94 283 GLY B N 1
ATOM 6118 C CA . GLY B 1 283 ? -8.617 -0.746 -17.281 1 94 283 GLY B CA 1
ATOM 6119 C C . GLY B 1 283 ? -8.891 -1.021 -18.75 1 94 283 GLY B C 1
ATOM 6120 O O . GLY B 1 283 ? -9.719 -0.351 -19.375 1 94 283 GLY B O 1
ATOM 6121 N N . ASN B 1 284 ? -8.297 -2.107 -19.234 1 92.81 284 ASN B N 1
ATOM 6122 C CA . ASN B 1 284 ? -8.406 -2.469 -20.656 1 92.81 284 ASN B CA 1
ATOM 6123 C C . ASN B 1 284 ? -9.797 -2.986 -20.984 1 92.81 284 ASN B C 1
ATOM 6125 O O . ASN B 1 284 ? -10.164 -3.066 -22.172 1 92.81 284 ASN B O 1
ATOM 6129 N N . ALA B 1 285 ? -10.547 -3.316 -20.031 1 92.88 285 ALA B N 1
ATOM 6130 C CA . ALA B 1 285 ? -11.875 -3.871 -20.281 1 92.88 285 ALA B CA 1
ATOM 6131 C C . ALA B 1 285 ? -12.906 -2.764 -20.453 1 92.88 285 ALA B C 1
ATOM 6133 O O . ALA B 1 285 ? -14.078 -3.037 -20.719 1 92.88 285 ALA B O 1
ATOM 6134 N N . LEU B 1 286 ? -12.469 -1.49 -20.344 1 95.31 286 LEU B N 1
ATOM 6135 C CA . LEU B 1 286 ? -13.367 -0.35 -20.516 1 95.31 286 LEU B CA 1
ATOM 6136 C C . LEU B 1 286 ? -13.875 -0.264 -21.938 1 95.31 286 LEU B C 1
ATOM 6138 O O . LEU B 1 286 ? -13.078 -0.148 -22.875 1 95.31 286 LEU B O 1
ATOM 6142 N N . PRO B 1 287 ? -15.234 -0.355 -22.141 1 95.81 287 PRO B N 1
ATOM 6143 C CA . PRO B 1 287 ? -15.758 -0.216 -23.5 1 95.81 287 PRO B CA 1
ATOM 6144 C C . PRO B 1 287 ? -15.383 1.116 -24.141 1 95.81 287 PRO B C 1
ATOM 6146 O O . PRO B 1 287 ? -15.305 2.139 -23.453 1 95.81 287 PRO B O 1
ATOM 6149 N N . ALA B 1 288 ? -15.242 1.102 -25.453 1 95.94 288 ALA B N 1
ATOM 6150 C CA . ALA B 1 288 ? -14.789 2.27 -26.203 1 95.94 288 ALA B CA 1
ATOM 6151 C C . ALA B 1 288 ? -15.719 3.459 -25.984 1 95.94 288 ALA B C 1
ATOM 6153 O O . ALA B 1 288 ? -15.266 4.602 -25.875 1 95.94 288 ALA B O 1
ATOM 6154 N N . SER B 1 289 ? -17.016 3.182 -25.938 1 97.06 289 SER B N 1
ATOM 6155 C CA . SER B 1 289 ? -17.984 4.258 -25.766 1 97.06 289 SER B CA 1
ATOM 6156 C C . SER B 1 289 ? -17.844 4.906 -24.391 1 97.06 289 SER B C 1
ATOM 6158 O O . SER B 1 289 ? -17.906 6.129 -24.266 1 97.06 289 SER B O 1
ATOM 6160 N N . GLU B 1 290 ? -17.688 4.043 -23.375 1 96.88 290 GLU B N 1
ATOM 6161 C CA . GLU B 1 290 ? -17.469 4.562 -22.016 1 96.88 290 GLU B CA 1
ATOM 6162 C C . GLU B 1 290 ? -16.156 5.324 -21.938 1 96.88 290 GLU B C 1
ATOM 6164 O O . GLU B 1 290 ? -16.062 6.355 -21.266 1 96.88 290 GLU B O 1
ATOM 6169 N N . ARG B 1 291 ? -15.117 4.832 -22.594 1 97.69 291 ARG B N 1
ATOM 6170 C CA . ARG B 1 291 ? -13.82 5.504 -22.609 1 97.69 291 ARG B CA 1
ATOM 6171 C C . ARG B 1 291 ? -13.945 6.91 -23.188 1 97.69 291 ARG B C 1
ATOM 6173 O O . ARG B 1 291 ? -13.359 7.855 -22.656 1 97.69 291 ARG B O 1
ATOM 6180 N N . ALA B 1 292 ? -14.688 7.023 -24.281 1 97.94 292 ALA B N 1
ATOM 6181 C CA . ALA B 1 292 ? -14.883 8.328 -24.906 1 97.94 292 ALA B CA 1
ATOM 6182 C C . ALA B 1 292 ? -15.547 9.305 -23.953 1 97.94 292 ALA B C 1
ATOM 6184 O O . ALA B 1 292 ? -15.211 10.492 -23.922 1 97.94 292 ALA B O 1
ATOM 6185 N N . GLU B 1 293 ? -16.5 8.773 -23.188 1 98.19 293 GLU B N 1
ATOM 6186 C CA . GLU B 1 293 ? -17.188 9.609 -22.188 1 98.19 293 GLU B CA 1
ATOM 6187 C C . GLU B 1 293 ? -16.219 10.062 -21.094 1 98.19 293 GLU B C 1
ATOM 6189 O O . GLU B 1 293 ? -16.297 11.203 -20.625 1 98.19 293 GLU B O 1
ATOM 6194 N N . ILE B 1 294 ? -15.367 9.148 -20.719 1 98.62 294 ILE B N 1
ATOM 6195 C CA . ILE B 1 294 ? -14.391 9.461 -19.688 1 98.62 294 ILE B CA 1
ATOM 6196 C C . ILE B 1 294 ? -13.406 10.516 -20.203 1 98.62 294 ILE B C 1
ATOM 6198 O O . ILE B 1 294 ? -13.047 11.445 -19.484 1 98.62 294 ILE B O 1
ATOM 6202 N N . VAL B 1 295 ? -12.93 10.383 -21.438 1 98.5 295 VAL B N 1
ATOM 6203 C CA . VAL B 1 295 ? -12.016 11.352 -22.031 1 98.5 295 VAL B CA 1
ATOM 6204 C C . VAL B 1 295 ? -12.672 12.734 -22.062 1 98.5 295 VAL B C 1
ATOM 6206 O O . VAL B 1 295 ? -12.039 13.727 -21.688 1 98.5 295 VAL B O 1
ATOM 6209 N N . ARG B 1 296 ? -13.984 12.812 -22.438 1 98 296 ARG B N 1
ATOM 6210 C CA . ARG B 1 296 ? -14.703 14.086 -22.469 1 98 296 ARG B CA 1
ATOM 6211 C C . ARG B 1 296 ? -14.797 14.695 -21.078 1 98 296 ARG B C 1
ATOM 6213 O O . ARG B 1 296 ? -14.633 15.914 -20.922 1 98 296 ARG B O 1
ATOM 6220 N N . GLY B 1 297 ? -15.094 13.836 -20.141 1 98.25 297 GLY B N 1
ATOM 6221 C CA . GLY B 1 297 ? -15.156 14.32 -18.766 1 98.25 297 GLY B CA 1
ATOM 6222 C C . GLY B 1 297 ? -13.836 14.867 -18.266 1 98.25 297 GLY B C 1
ATOM 6223 O O . GLY B 1 297 ? -13.789 15.945 -17.672 1 98.25 297 GLY B O 1
ATOM 6224 N N . LEU B 1 298 ? -12.734 14.102 -18.484 1 98.62 298 LEU B N 1
ATOM 6225 C CA . LEU B 1 298 ? -11.414 14.539 -18.062 1 98.62 298 LEU B CA 1
ATOM 6226 C C . LEU B 1 298 ? -11.023 15.836 -18.766 1 98.62 298 LEU B C 1
ATOM 6228 O O . LEU B 1 298 ? -10.383 16.703 -18.172 1 98.62 298 LEU B O 1
ATOM 6232 N N . GLN B 1 299 ? -11.375 15.945 -20.047 1 98.19 299 GLN B N 1
ATOM 6233 C CA . GLN B 1 299 ? -11.133 17.188 -20.781 1 98.19 299 GLN B CA 1
ATOM 6234 C C . GLN B 1 299 ? -11.883 18.344 -20.141 1 98.19 299 GLN B C 1
ATOM 6236 O O . GLN B 1 299 ? -11.312 19.422 -19.938 1 98.19 299 GLN B O 1
ATOM 6241 N N . ARG B 1 300 ? -13.125 18.156 -19.828 1 97.56 300 ARG B N 1
ATOM 6242 C CA . ARG B 1 300 ? -13.969 19.203 -19.25 1 97.56 300 ARG B CA 1
ATOM 6243 C C . ARG B 1 300 ? -13.391 19.703 -17.922 1 97.56 300 ARG B C 1
ATOM 6245 O O . ARG B 1 300 ? -13.32 20.906 -17.688 1 97.56 300 ARG B O 1
ATOM 6252 N N . TYR B 1 301 ? -12.922 18.812 -17.109 1 98.25 301 TYR B N 1
ATOM 6253 C CA . TYR B 1 301 ? -12.633 19.188 -15.734 1 98.25 301 TYR B CA 1
ATOM 6254 C C . TYR B 1 301 ? -11.172 19.562 -15.562 1 98.25 301 TYR B C 1
ATOM 6256 O O . TYR B 1 301 ? -10.812 20.281 -14.625 1 98.25 301 TYR B O 1
ATOM 6264 N N . THR B 1 302 ? -10.258 19.125 -16.484 1 98.25 302 THR B N 1
ATOM 6265 C CA . THR B 1 302 ? -8.836 19.422 -16.297 1 98.25 302 THR B CA 1
ATOM 6266 C C . THR B 1 302 ? -8.367 20.484 -17.281 1 98.25 302 THR B C 1
ATOM 6268 O O . THR B 1 302 ? -7.293 21.062 -17.109 1 98.25 302 THR B O 1
ATOM 6271 N N . GLY B 1 303 ? -9.164 20.703 -18.359 1 97.62 303 GLY B N 1
ATOM 6272 C CA . GLY B 1 303 ? -8.758 21.641 -19.406 1 97.62 303 GLY B CA 1
ATOM 6273 C C . GLY B 1 303 ? -7.648 21.094 -20.281 1 97.62 303 GLY B C 1
ATOM 6274 O O . GLY B 1 303 ? -7.152 21.812 -21.156 1 97.62 303 GLY B O 1
ATOM 6275 N N . LEU B 1 304 ? -7.207 19.797 -20.125 1 98.25 304 LEU B N 1
ATOM 6276 C CA . LEU B 1 304 ? -6.148 19.203 -20.938 1 98.25 304 LEU B CA 1
ATOM 6277 C C . LEU B 1 304 ? -6.699 18.719 -22.281 1 98.25 304 LEU B C 1
ATOM 6279 O O . LEU B 1 304 ? -7.91 18.547 -22.422 1 98.25 304 LEU B O 1
ATOM 6283 N N . SER B 1 305 ? -5.816 18.547 -23.25 1 97.62 305 SER B N 1
ATOM 6284 C CA . SER B 1 305 ? -6.234 18.094 -24.562 1 97.62 305 SER B CA 1
ATOM 6285 C C . SER B 1 305 ? -6.633 16.609 -24.547 1 97.62 305 SER B C 1
ATOM 6287 O O . SER B 1 305 ? -6.141 15.844 -23.719 1 97.62 305 SER B O 1
ATOM 6289 N N . SER B 1 306 ? -7.547 16.266 -25.422 1 97.44 306 SER B N 1
ATOM 6290 C CA . SER B 1 306 ? -7.934 14.867 -25.547 1 97.44 306 SER B CA 1
ATOM 6291 C C . SER B 1 306 ? -6.734 14 -25.906 1 97.44 306 SER B C 1
ATOM 6293 O O . SER B 1 306 ? -6.645 12.844 -25.469 1 97.44 306 SER B O 1
ATOM 6295 N N . GLU B 1 307 ? -5.812 14.531 -26.688 1 97.25 307 GLU B N 1
ATOM 6296 C CA . GLU B 1 307 ? -4.609 13.797 -27.062 1 97.25 307 GLU B CA 1
ATOM 6297 C C . GLU B 1 307 ? -3.76 13.461 -25.844 1 97.25 307 GLU B C 1
ATOM 6299 O O . GLU B 1 307 ? -3.295 12.328 -25.688 1 97.25 307 GLU B O 1
ATOM 6304 N N . TYR B 1 308 ? -3.541 14.492 -25.016 1 97.69 308 TYR B N 1
ATOM 6305 C CA . TYR B 1 308 ? -2.766 14.25 -23.797 1 97.69 308 TYR B CA 1
ATOM 6306 C C . TYR B 1 308 ? -3.439 13.203 -22.922 1 97.69 308 TYR B C 1
ATOM 6308 O O . TYR B 1 308 ? -2.775 12.312 -22.375 1 97.69 308 TYR B O 1
ATOM 6316 N N . ILE B 1 309 ? -4.738 13.32 -22.734 1 98.12 309 ILE B N 1
ATOM 6317 C CA . ILE B 1 309 ? -5.52 12.422 -21.891 1 98.12 309 ILE B CA 1
ATOM 6318 C C . ILE B 1 309 ? -5.406 10.992 -22.406 1 98.12 309 ILE B C 1
ATOM 6320 O O . ILE B 1 309 ? -5.203 10.055 -21.625 1 98.12 309 ILE B O 1
ATOM 6324 N N . GLU B 1 310 ? -5.527 10.836 -23.703 1 96.69 310 GLU B N 1
ATOM 6325 C CA . GLU B 1 310 ? -5.395 9.508 -24.297 1 96.69 310 GLU B CA 1
ATOM 6326 C C . GLU B 1 310 ? -3.984 8.953 -24.125 1 96.69 310 GLU B C 1
ATOM 6328 O O . GLU B 1 310 ? -3.809 7.777 -23.797 1 96.69 310 GLU B O 1
ATOM 6333 N N . ARG B 1 311 ? -2.969 9.836 -24.266 1 95 311 ARG B N 1
ATOM 6334 C CA . ARG B 1 311 ? -1.579 9.422 -24.109 1 95 311 ARG B CA 1
ATOM 6335 C C . ARG B 1 311 ? -1.298 9.008 -22.672 1 95 311 ARG B C 1
ATOM 6337 O O . ARG B 1 311 ? -0.445 8.156 -22.422 1 95 311 ARG B O 1
ATOM 6344 N N . SER B 1 312 ? -2.016 9.633 -21.75 1 94.69 312 SER B N 1
ATOM 6345 C CA . SER B 1 312 ? -1.844 9.289 -20.344 1 94.69 312 SER B CA 1
ATOM 6346 C C . SER B 1 312 ? -2.637 8.039 -19.984 1 94.69 312 SER B C 1
ATOM 6348 O O . SER B 1 312 ? -2.643 7.621 -18.812 1 94.69 312 SER B O 1
ATOM 6350 N N . ASN B 1 313 ? -3.379 7.477 -20.922 1 94.88 313 ASN B N 1
ATOM 6351 C CA . ASN B 1 313 ? -4.246 6.328 -20.688 1 94.88 313 ASN B CA 1
ATOM 6352 C C . ASN B 1 313 ? -5.23 6.594 -19.547 1 94.88 313 ASN B C 1
ATOM 6354 O O . ASN B 1 313 ? -5.387 5.766 -18.656 1 94.88 313 ASN B O 1
ATOM 6358 N N . LEU B 1 314 ? -5.816 7.859 -19.5 1 96.5 314 LEU B N 1
ATOM 6359 C CA . LEU B 1 314 ? -6.859 8.344 -18.594 1 96.5 314 LEU B CA 1
ATOM 6360 C C . LEU B 1 314 ? -6.301 8.578 -17.203 1 96.5 314 LEU B C 1
ATOM 6362 O O . LEU B 1 314 ? -7.051 8.906 -16.281 1 96.5 314 LEU B O 1
ATOM 6366 N N . ARG B 1 315 ? -4.988 8.375 -17.016 1 95.81 315 ARG B N 1
ATOM 6367 C CA . ARG B 1 315 ? -4.348 8.523 -15.711 1 95.81 315 ARG B CA 1
ATOM 6368 C C . ARG B 1 315 ? -3.479 9.773 -15.672 1 95.81 315 ARG B C 1
ATOM 6370 O O . ARG B 1 315 ? -2.309 9.734 -16.062 1 95.81 315 ARG B O 1
ATOM 6377 N N . ILE B 1 316 ? -4.027 10.82 -15.156 1 95.62 316 ILE B N 1
ATOM 6378 C CA . ILE B 1 316 ? -3.32 12.094 -15.078 1 95.62 316 ILE B CA 1
ATOM 6379 C C . ILE B 1 316 ? -2.723 12.266 -13.68 1 95.62 316 ILE B C 1
ATOM 6381 O O . ILE B 1 316 ? -3.449 12.492 -12.711 1 95.62 316 ILE B O 1
ATOM 6385 N N . GLN B 1 317 ? -1.427 12.188 -13.625 1 93.94 317 GLN B N 1
ATOM 6386 C CA . GLN B 1 317 ? -0.744 12.367 -12.344 1 93.94 317 GLN B CA 1
ATOM 6387 C C . GLN B 1 317 ? -0.689 13.844 -11.961 1 93.94 317 GLN B C 1
ATOM 6389 O O . GLN B 1 317 ? -0.508 14.711 -12.82 1 93.94 317 GLN B O 1
ATOM 6394 N N . GLY B 1 318 ? -0.787 14.141 -10.656 1 93.19 318 GLY B N 1
ATOM 6395 C CA . GLY B 1 318 ? -0.832 15.5 -10.156 1 93.19 318 GLY B CA 1
ATOM 6396 C C . GLY B 1 318 ? 0.354 16.344 -10.602 1 93.19 318 GLY B C 1
ATOM 6397 O O . GLY B 1 318 ? 0.187 17.469 -11.055 1 93.19 318 GLY B O 1
ATOM 6398 N N . PHE B 1 319 ? 1.531 15.734 -10.547 1 92.81 319 PHE B N 1
ATOM 6399 C CA . PHE B 1 319 ? 2.729 16.5 -10.867 1 92.81 319 PHE B CA 1
ATOM 6400 C C . PHE B 1 319 ? 2.844 16.719 -12.375 1 92.81 319 PHE B C 1
ATOM 6402 O O . PHE B 1 319 ? 3.301 17.781 -12.82 1 92.81 319 PHE B O 1
ATOM 6409 N N . ARG B 1 320 ? 2.414 15.742 -13.18 1 95.62 320 ARG B N 1
ATOM 6410 C CA . ARG B 1 320 ? 2.412 15.938 -14.625 1 95.62 320 ARG B CA 1
ATOM 6411 C C . ARG B 1 320 ? 1.359 16.953 -15.039 1 95.62 320 ARG B C 1
ATOM 6413 O O . ARG B 1 320 ? 1.577 17.734 -15.969 1 95.62 320 ARG B O 1
ATOM 6420 N N . PHE B 1 321 ? 0.23 16.938 -14.398 1 97.88 321 PHE B N 1
ATOM 6421 C CA . PHE B 1 321 ? -0.79 17.953 -14.625 1 97.88 321 PHE B CA 1
ATOM 6422 C C . PHE B 1 321 ? -0.232 19.359 -14.375 1 97.88 321 PHE B C 1
ATOM 6424 O O . PHE B 1 321 ? -0.468 20.281 -15.156 1 97.88 321 PHE B O 1
ATOM 6431 N N . ALA B 1 322 ? 0.551 19.5 -13.242 1 98.12 322 ALA B N 1
ATOM 6432 C CA . ALA B 1 322 ? 1.115 20.781 -12.852 1 98.12 322 ALA B CA 1
ATOM 6433 C C . ALA B 1 322 ? 2 21.344 -13.953 1 98.12 322 ALA B C 1
ATOM 6435 O O . ALA B 1 322 ? 2.059 22.562 -14.148 1 98.12 322 ALA B O 1
ATOM 6436 N N . LYS B 1 323 ? 2.666 20.453 -14.664 1 97.69 323 LYS B N 1
ATOM 6437 C CA . LYS B 1 323 ? 3.518 20.875 -15.766 1 97.69 323 LYS B CA 1
ATOM 6438 C C . LYS B 1 323 ? 2.699 21.109 -17.031 1 97.69 323 LYS B C 1
ATOM 6440 O O . LYS B 1 323 ? 2.936 22.078 -17.766 1 97.69 323 LYS B O 1
ATOM 6445 N N . GLU B 1 324 ? 1.719 20.281 -17.281 1 98 324 GLU B N 1
ATOM 6446 C CA . GLU B 1 324 ? 1.047 20.219 -18.578 1 98 324 GLU B CA 1
ATOM 6447 C C . GLU B 1 324 ? 0.056 21.375 -18.75 1 98 324 GLU B C 1
ATOM 6449 O O . GLU B 1 324 ? -0.122 21.891 -19.844 1 98 324 GLU B O 1
ATOM 6454 N N . LEU B 1 325 ? -0.59 21.812 -17.703 1 98.38 325 LEU B N 1
ATOM 6455 C CA . LEU B 1 325 ? -1.714 22.734 -17.766 1 98.38 325 LEU B CA 1
ATOM 6456 C C . LEU B 1 325 ? -1.315 24.031 -18.484 1 98.38 325 LEU B C 1
ATOM 6458 O O . LEU B 1 325 ? -2.084 24.562 -19.297 1 98.38 325 LEU B O 1
ATOM 6462 N N . LEU B 1 326 ? -0.124 24.578 -18.188 1 98 326 LEU B N 1
ATOM 6463 C CA . LEU B 1 326 ? 0.306 25.859 -18.766 1 98 326 LEU B CA 1
ATOM 6464 C C . LEU B 1 326 ? 1.536 25.656 -19.656 1 98 326 LEU B C 1
ATOM 6466 O O . LEU B 1 326 ? 2.334 26.578 -19.828 1 98 326 LEU B O 1
ATOM 6470 N N . ARG B 1 327 ? 1.746 24.438 -20.141 1 96.44 327 ARG B N 1
ATOM 6471 C CA . ARG B 1 327 ? 2.938 24.109 -20.922 1 96.44 327 ARG B CA 1
ATOM 6472 C C . ARG B 1 327 ? 3.076 25.047 -22.125 1 96.44 327 ARG B C 1
ATOM 6474 O O . ARG B 1 327 ? 4.18 25.469 -22.453 1 96.44 327 ARG B O 1
ATOM 6481 N N . GLU B 1 328 ? 1.97 25.344 -22.859 1 95.62 328 GLU B N 1
ATOM 6482 C CA . GLU B 1 328 ? 2.012 26.172 -24.047 1 95.62 328 GLU B CA 1
ATOM 6483 C C . GLU B 1 328 ? 2.527 27.562 -23.734 1 95.62 328 GLU B C 1
ATOM 6485 O O . GLU B 1 328 ? 3.096 28.234 -24.594 1 95.62 328 GLU B O 1
ATOM 6490 N N . GLU B 1 329 ? 2.373 27.969 -22.484 1 96.25 329 GLU B N 1
ATOM 6491 C CA . GLU B 1 329 ? 2.844 29.266 -22.047 1 96.25 329 GLU B CA 1
ATOM 6492 C C . GLU B 1 329 ? 4.258 29.188 -21.469 1 96.25 329 GLU B C 1
ATOM 6494 O O . GLU B 1 329 ? 4.836 30.203 -21.078 1 96.25 329 GLU B O 1
ATOM 6499 N N . GLY B 1 330 ? 4.801 27.938 -21.406 1 95.69 330 GLY B N 1
ATOM 6500 C CA . GLY B 1 330 ? 6.137 27.734 -20.875 1 95.69 330 GLY B CA 1
ATOM 6501 C C . GLY B 1 330 ? 6.195 27.75 -19.359 1 95.69 330 GLY B C 1
ATOM 6502 O O . GLY B 1 330 ? 7.266 27.922 -18.781 1 95.69 330 GLY B O 1
ATOM 6503 N N . HIS B 1 331 ? 5.043 27.656 -18.703 1 97.31 331 HIS B N 1
ATOM 6504 C CA . HIS B 1 331 ? 4.973 27.734 -17.25 1 97.31 331 HIS B CA 1
ATOM 6505 C C . HIS B 1 331 ? 4.465 26.422 -16.656 1 97.31 331 HIS B C 1
ATOM 6507 O O . HIS B 1 331 ? 3.871 25.609 -17.359 1 97.31 331 HIS B O 1
ATOM 6513 N N . ALA B 1 332 ? 4.762 26.141 -15.438 1 98.06 332 ALA B N 1
ATOM 6514 C CA . ALA B 1 332 ? 4.137 25.125 -14.602 1 98.06 332 ALA B CA 1
ATOM 6515 C C . ALA B 1 332 ? 3.447 25.75 -13.398 1 98.06 332 ALA B C 1
ATOM 6517 O O . ALA B 1 332 ? 3.865 26.797 -12.906 1 98.06 332 ALA B O 1
ATOM 6518 N N . VAL B 1 333 ? 2.404 25.141 -12.984 1 98.31 333 VAL B N 1
ATOM 6519 C CA . VAL B 1 333 ? 1.747 25.625 -11.773 1 98.31 333 VAL B CA 1
ATOM 6520 C C . VAL B 1 333 ? 2.402 24.984 -10.547 1 98.31 333 VAL B C 1
ATOM 6522 O O . VAL B 1 333 ? 3.131 24 -10.664 1 98.31 333 VAL B O 1
ATOM 6525 N N . GLY B 1 334 ? 2.189 25.609 -9.406 1 98.19 334 GLY B N 1
ATOM 6526 C CA . GLY B 1 334 ? 2.752 25.094 -8.164 1 98.19 334 GLY B CA 1
ATOM 6527 C C . GLY B 1 334 ? 2.082 23.828 -7.688 1 98.19 334 GLY B C 1
ATOM 6528 O O . GLY B 1 334 ? 0.93 23.547 -8.039 1 98.19 334 GLY B O 1
ATOM 6529 N N . LEU B 1 335 ? 2.756 23.031 -6.879 1 97.56 335 LEU B N 1
ATOM 6530 C CA . LEU B 1 335 ? 2.201 21.844 -6.242 1 97.56 335 LEU B CA 1
ATOM 6531 C C . LEU B 1 335 ? 1.581 22.172 -4.895 1 97.56 335 LEU B C 1
ATOM 6533 O O . LEU B 1 335 ? 0.432 21.828 -4.625 1 97.56 335 LEU B O 1
ATOM 6537 N N . LEU B 1 336 ? 2.256 22.891 -4.066 1 97.88 336 LEU B N 1
ATOM 6538 C CA . LEU B 1 336 ? 1.749 23.312 -2.768 1 97.88 336 LEU B CA 1
ATOM 6539 C C . LEU B 1 336 ? 0.571 24.266 -2.926 1 97.88 336 LEU B C 1
ATOM 6541 O O . LEU B 1 336 ? -0.318 24.312 -2.072 1 97.88 336 LEU B O 1
ATOM 6545 N N . ASP B 1 337 ? 0.608 25.016 -3.955 1 98.56 337 ASP B N 1
ATOM 6546 C CA . ASP B 1 337 ? -0.447 25.953 -4.332 1 98.56 337 ASP B CA 1
ATOM 6547 C C . ASP B 1 337 ? -0.475 26.156 -5.844 1 98.56 337 ASP B C 1
ATOM 6549 O O . ASP B 1 337 ? 0.382 26.859 -6.395 1 98.56 337 ASP B O 1
ATOM 6553 N N . ALA B 1 338 ? -1.487 25.641 -6.457 1 98.56 338 ALA B N 1
ATOM 6554 C CA . ALA B 1 338 ? -1.543 25.578 -7.918 1 98.56 338 ALA B CA 1
ATOM 6555 C C . ALA B 1 338 ? -1.87 26.938 -8.516 1 98.56 338 ALA B C 1
ATOM 6557 O O . ALA B 1 338 ? -1.886 27.109 -9.742 1 98.56 338 ALA B O 1
ATOM 6558 N N . ARG B 1 339 ? -2.121 28.016 -7.727 1 98.06 339 ARG B N 1
ATOM 6559 C CA . ARG B 1 339 ? -2.311 29.375 -8.227 1 98.06 339 ARG B CA 1
ATOM 6560 C C . ARG B 1 339 ? -0.991 29.969 -8.711 1 98.06 339 ARG B C 1
ATOM 6562 O O . ARG B 1 339 ? -0.976 30.812 -9.602 1 98.06 339 ARG B O 1
ATOM 6569 N N . TYR B 1 340 ? 0.108 29.5 -8.062 1 98.5 340 TYR B N 1
ATOM 6570 C CA . TYR B 1 340 ? 1.436 29.969 -8.43 1 98.5 340 TYR B CA 1
ATOM 6571 C C . TYR B 1 340 ? 1.874 29.406 -9.766 1 98.5 340 TYR B C 1
ATOM 6573 O O . TYR B 1 340 ? 1.512 28.281 -10.117 1 98.5 340 TYR B O 1
ATOM 6581 N N . THR B 1 341 ? 2.662 30.172 -10.508 1 97.81 341 THR B N 1
ATOM 6582 C CA . THR B 1 341 ? 3.238 29.719 -11.766 1 97.81 341 THR B CA 1
ATOM 6583 C C . THR B 1 341 ? 4.734 30.016 -11.812 1 97.81 341 THR B C 1
ATOM 6585 O O . THR B 1 341 ? 5.223 30.891 -11.109 1 97.81 341 THR B O 1
ATOM 6588 N N . GLN B 1 342 ? 5.41 29.25 -12.539 1 96.56 342 GLN B N 1
ATOM 6589 C CA . GLN B 1 342 ? 6.844 29.438 -12.719 1 96.56 342 GLN B CA 1
ATOM 6590 C C . GLN B 1 342 ? 7.266 29.094 -14.148 1 96.56 342 GLN B C 1
ATOM 6592 O O . GLN B 1 342 ? 6.777 28.125 -14.727 1 96.56 342 GLN B O 1
ATOM 6597 N N . ASP B 1 343 ? 8.078 29.984 -14.664 1 96 343 ASP B N 1
ATOM 6598 C CA . ASP B 1 343 ? 8.711 29.688 -15.945 1 96 343 ASP B CA 1
ATOM 6599 C C . ASP B 1 343 ? 9.609 28.453 -15.836 1 96 343 ASP B C 1
ATOM 6601 O O . ASP B 1 343 ? 10.391 28.344 -14.891 1 96 343 ASP B O 1
ATOM 6605 N N . GLN B 1 344 ? 9.461 27.562 -16.781 1 94.19 344 GLN B N 1
ATOM 6606 C CA . GLN B 1 344 ? 10.211 26.312 -16.75 1 94.19 344 GLN B CA 1
ATOM 6607 C C . GLN B 1 344 ? 11.375 26.344 -17.734 1 94.19 344 GLN B C 1
ATOM 6609 O O . GLN B 1 344 ? 11.219 26.812 -18.859 1 94.19 344 GLN B O 1
ATOM 6614 N N . LEU B 1 345 ? 12.523 25.875 -17.219 1 90.94 345 LEU B N 1
ATOM 6615 C CA . LEU B 1 345 ? 13.711 25.844 -18.078 1 90.94 345 LEU B CA 1
ATOM 6616 C C . LEU B 1 345 ? 13.531 24.828 -19.203 1 90.94 345 LEU B C 1
ATOM 6618 O O . LEU B 1 345 ? 13.922 25.094 -20.344 1 90.94 345 LEU B O 1
ATOM 6622 N N . ASP B 1 346 ? 13.055 23.641 -18.938 1 92.88 346 ASP B N 1
ATOM 6623 C CA . ASP B 1 346 ? 12.805 22.562 -19.906 1 92.88 346 ASP B CA 1
ATOM 6624 C C . ASP B 1 346 ? 11.312 22.406 -20.172 1 92.88 346 ASP B C 1
ATOM 6626 O O . ASP B 1 346 ? 10.617 21.719 -19.422 1 92.88 346 ASP B O 1
ATOM 6630 N N . ASP B 1 347 ? 10.898 22.891 -21.188 1 92.19 347 ASP B N 1
ATOM 6631 C CA . ASP B 1 347 ? 9.477 22.875 -21.531 1 92.19 347 ASP B CA 1
ATOM 6632 C C . ASP B 1 347 ? 9.039 21.469 -21.969 1 92.19 347 ASP B C 1
ATOM 6634 O O . ASP B 1 347 ? 7.844 21.188 -22.062 1 92.19 347 ASP B O 1
ATOM 6638 N N . LEU B 1 348 ? 10.016 20.594 -22.219 1 91.75 348 LEU B N 1
ATOM 6639 C CA . LEU B 1 348 ? 9.711 19.25 -22.688 1 91.75 348 LEU B CA 1
ATOM 6640 C C . LEU B 1 348 ? 9.602 18.266 -21.516 1 91.75 348 LEU B C 1
ATOM 6642 O O . LEU B 1 348 ? 9.125 17.141 -21.688 1 91.75 348 LEU B O 1
ATOM 6646 N N . ALA B 1 349 ? 10.047 18.766 -20.312 1 93.62 349 ALA B N 1
ATOM 6647 C CA . ALA B 1 349 ? 10.016 17.875 -19.156 1 93.62 349 ALA B CA 1
ATOM 6648 C C . ALA B 1 349 ? 8.586 17.453 -18.828 1 93.62 349 ALA B C 1
ATOM 6650 O O . ALA B 1 349 ? 7.645 18.234 -19.031 1 93.62 349 ALA B O 1
ATOM 6651 N N . ALA B 1 350 ? 8.391 16.219 -18.281 1 93.88 350 ALA B N 1
ATOM 6652 C CA . ALA B 1 350 ? 7.066 15.695 -17.969 1 93.88 350 ALA B CA 1
ATOM 6653 C C . ALA B 1 350 ? 6.531 16.281 -16.656 1 93.88 350 ALA B C 1
ATOM 6655 O O . ALA B 1 350 ? 5.32 16.297 -16.438 1 93.88 350 ALA B O 1
ATOM 6656 N N . GLU B 1 351 ? 7.406 16.688 -15.805 1 94.38 351 GLU B N 1
ATOM 6657 C CA . GLU B 1 351 ? 7.078 17.25 -14.5 1 94.38 351 GLU B CA 1
ATOM 6658 C C . GLU B 1 351 ? 7.797 18.578 -14.273 1 94.38 351 GLU B C 1
ATOM 6660 O O . GLU B 1 351 ? 8.805 18.859 -14.93 1 94.38 351 GLU B O 1
ATOM 6665 N N . PRO B 1 352 ? 7.234 19.391 -13.359 1 94.75 352 PRO B N 1
ATOM 6666 C CA . PRO B 1 352 ? 7.918 20.656 -13.094 1 94.75 352 PRO B CA 1
ATOM 6667 C C . PRO B 1 352 ? 9.281 20.469 -12.43 1 94.75 352 PRO B C 1
ATOM 6669 O O . PRO B 1 352 ? 9.477 19.516 -11.68 1 94.75 352 PRO B O 1
ATOM 6672 N N . SER B 1 353 ? 10.141 21.422 -12.898 1 91.56 353 SER B N 1
ATOM 6673 C CA . SER B 1 353 ? 11.406 21.516 -12.18 1 91.56 353 SER B CA 1
ATOM 6674 C C . SER B 1 353 ? 11.266 22.328 -10.906 1 91.56 353 SER B C 1
ATOM 6676 O O . SER B 1 353 ? 11.297 23.562 -10.953 1 91.56 353 SER B O 1
ATOM 6678 N N . GLY B 1 354 ? 10.867 21.75 -9.789 1 90.56 354 GLY B N 1
ATOM 6679 C CA . GLY B 1 354 ? 10.656 22.453 -8.539 1 90.56 354 GLY B CA 1
ATOM 6680 C C . GLY B 1 354 ? 9.211 22.859 -8.32 1 90.56 354 GLY B C 1
ATOM 6681 O O . GLY B 1 354 ? 8.367 22.672 -9.195 1 90.56 354 GLY B O 1
ATOM 6682 N N . ASP B 1 355 ? 8.922 23.406 -7.246 1 96.25 355 ASP B N 1
ATOM 6683 C CA . ASP B 1 355 ? 7.578 23.859 -6.906 1 96.25 355 ASP B CA 1
ATOM 6684 C C . ASP B 1 355 ? 7.488 25.391 -6.945 1 96.25 355 ASP B C 1
ATOM 6686 O O . ASP B 1 355 ? 8.117 26.062 -6.133 1 96.25 355 ASP B O 1
ATOM 6690 N N . ALA B 1 356 ? 6.633 25.875 -7.832 1 96.75 356 ALA B N 1
ATOM 6691 C CA . ALA B 1 356 ? 6.488 27.312 -8.023 1 96.75 356 ALA B CA 1
ATOM 6692 C C . ALA B 1 356 ? 6.113 28.016 -6.719 1 96.75 356 ALA B C 1
ATOM 6694 O O . ALA B 1 356 ? 6.594 29.109 -6.434 1 96.75 356 ALA B O 1
ATOM 6695 N N . ALA B 1 357 ? 5.246 27.406 -5.965 1 97.31 357 ALA B N 1
ATOM 6696 C CA . ALA B 1 357 ? 4.781 28 -4.719 1 97.31 357 ALA B CA 1
ATOM 6697 C C . ALA B 1 357 ? 5.898 28.031 -3.676 1 97.31 357 ALA B C 1
ATOM 6699 O O . ALA B 1 357 ? 6.113 29.062 -3.018 1 97.31 357 ALA B O 1
ATOM 6700 N N . ASP B 1 358 ? 6.574 26.938 -3.494 1 95.56 358 ASP B N 1
ATOM 6701 C CA . ASP B 1 358 ? 7.672 26.844 -2.537 1 95.56 358 ASP B CA 1
ATOM 6702 C C . ASP B 1 358 ? 8.758 27.875 -2.844 1 95.56 358 ASP B C 1
ATOM 6704 O O . ASP B 1 358 ? 9.203 28.594 -1.952 1 95.56 358 ASP B O 1
ATOM 6708 N N . GLY B 1 359 ? 9.188 27.922 -4.066 1 93.69 359 GLY B N 1
ATOM 6709 C CA . GLY B 1 359 ? 10.234 28.844 -4.484 1 93.69 359 GLY B CA 1
ATOM 6710 C C . GLY B 1 359 ? 9.867 30.297 -4.273 1 93.69 359 GLY B C 1
ATOM 6711 O O . GLY B 1 359 ? 10.742 31.141 -4.055 1 93.69 359 GLY B O 1
ATOM 6712 N N . ALA B 1 360 ? 8.586 30.531 -4.309 1 96.06 360 ALA B N 1
ATOM 6713 C CA . ALA B 1 360 ? 8.117 31.922 -4.254 1 96.06 360 ALA B CA 1
ATOM 6714 C C . ALA B 1 360 ? 8.133 32.438 -2.822 1 96.06 360 ALA B C 1
ATOM 6716 O O . ALA B 1 360 ? 8.258 33.656 -2.602 1 96.06 360 ALA B O 1
ATOM 6717 N N . ILE B 1 361 ? 8.047 31.531 -1.821 1 96.56 361 ILE B N 1
ATOM 6718 C CA . ILE B 1 361 ? 7.746 32.125 -0.525 1 96.56 361 ILE B CA 1
ATOM 6719 C C . ILE B 1 361 ? 8.727 31.609 0.522 1 96.56 361 ILE B C 1
ATOM 6721 O O . ILE B 1 361 ? 8.859 32.188 1.601 1 96.56 361 ILE B O 1
ATOM 6725 N N . SER B 1 362 ? 9.477 30.562 0.263 1 96 362 SER B N 1
ATOM 6726 C CA . SER B 1 362 ? 10.211 29.844 1.294 1 96 362 SER B CA 1
ATOM 6727 C C . SER B 1 362 ? 11.297 30.719 1.908 1 96 362 SER B C 1
ATOM 6729 O O . SER B 1 362 ? 11.539 30.656 3.115 1 96 362 SER B O 1
ATOM 6731 N N . ALA B 1 363 ? 11.969 31.5 1.127 1 95.25 363 ALA B N 1
ATOM 6732 C CA . ALA B 1 363 ? 13.047 32.375 1.621 1 95.25 363 ALA B CA 1
ATOM 6733 C C . ALA B 1 363 ? 12.516 33.344 2.65 1 95.25 363 ALA B C 1
ATOM 6735 O O . ALA B 1 363 ? 13.195 33.656 3.631 1 95.25 363 ALA B O 1
ATOM 6736 N N . ALA B 1 364 ? 11.336 33.844 2.385 1 97.06 364 ALA B N 1
ATOM 6737 C CA . ALA B 1 364 ? 10.734 34.812 3.297 1 97.06 364 ALA B CA 1
ATOM 6738 C C . ALA B 1 364 ? 10.469 34.188 4.66 1 97.06 364 ALA B C 1
ATOM 6740 O O . ALA B 1 364 ? 10.758 34.812 5.699 1 97.06 364 ALA B O 1
ATOM 6741 N N . PHE B 1 365 ? 9.945 33.031 4.68 1 97.56 365 PHE B N 1
ATOM 6742 C CA . PHE B 1 365 ? 9.617 32.344 5.922 1 97.56 365 PHE B CA 1
ATOM 6743 C C . PHE B 1 365 ? 10.875 32.031 6.727 1 97.56 365 PHE B C 1
ATOM 6745 O O . PHE B 1 365 ? 10.922 32.281 7.934 1 97.56 365 PHE B O 1
ATOM 6752 N N . LYS B 1 366 ? 11.875 31.484 6.078 1 94.88 366 LYS B N 1
ATOM 6753 C CA . LYS B 1 366 ? 13.125 31.156 6.762 1 94.88 366 LYS B CA 1
ATOM 6754 C C . LYS B 1 366 ? 13.797 32.406 7.324 1 94.88 366 LYS B C 1
ATOM 6756 O O . LYS B 1 366 ? 14.234 32.406 8.477 1 94.88 366 LYS B O 1
ATOM 6761 N N . ALA B 1 367 ? 13.867 33.438 6.52 1 95.5 367 ALA B N 1
ATOM 6762 C CA . ALA B 1 367 ? 14.469 34.688 6.965 1 95.5 367 ALA B CA 1
ATOM 6763 C C . ALA B 1 367 ? 13.734 35.25 8.172 1 95.5 367 ALA B C 1
ATOM 6765 O O . ALA B 1 367 ? 14.352 35.75 9.117 1 95.5 367 ALA B O 1
ATOM 6766 N N . ALA B 1 368 ? 12.445 35.188 8.078 1 96.25 368 ALA B N 1
ATOM 6767 C CA . ALA B 1 368 ? 11.617 35.75 9.141 1 96.25 368 ALA B CA 1
ATOM 6768 C C . ALA B 1 368 ? 11.859 35 10.461 1 96.25 368 ALA B C 1
ATOM 6770 O O . ALA B 1 368 ? 12.023 35.656 11.508 1 96.25 368 ALA B O 1
ATOM 6771 N N . LEU B 1 369 ? 11.898 33.688 10.414 1 96.31 369 LEU B N 1
ATOM 6772 C CA . LEU B 1 369 ? 12.094 32.938 11.641 1 96.31 369 LEU B CA 1
ATOM 6773 C C . LEU B 1 369 ? 13.484 33.188 12.211 1 96.31 369 LEU B C 1
ATOM 6775 O O . LEU B 1 369 ? 13.641 33.406 13.414 1 96.31 369 LEU B O 1
ATOM 6779 N N . MET B 1 370 ? 14.469 33.125 11.375 1 94.69 370 MET B N 1
ATOM 6780 C CA . MET B 1 370 ? 15.844 33.281 11.836 1 94.69 370 MET B CA 1
ATOM 6781 C C . MET B 1 370 ? 16.047 34.656 12.469 1 94.69 370 MET B C 1
ATOM 6783 O O . MET B 1 370 ? 16.766 34.781 13.469 1 94.69 370 MET B O 1
ATOM 6787 N N . GLN B 1 371 ? 15.469 35.688 11.867 1 94.88 371 GLN B N 1
ATOM 6788 C CA . GLN B 1 371 ? 15.539 37 12.453 1 94.88 371 GLN B CA 1
ATOM 6789 C C . GLN B 1 371 ? 14.773 37.062 13.773 1 94.88 371 GLN B C 1
ATOM 6791 O O . GLN B 1 371 ? 15.258 37.656 14.75 1 94.88 371 GLN B O 1
ATOM 6796 N N . TYR B 1 372 ? 13.602 36.531 13.758 1 96.38 372 TYR B N 1
ATOM 6797 C CA . TYR B 1 372 ? 12.719 36.562 14.922 1 96.38 372 TYR B CA 1
ATOM 6798 C C . TYR B 1 372 ? 13.383 35.875 16.109 1 96.38 372 TYR B C 1
ATOM 6800 O O . TYR B 1 372 ? 13.258 36.344 17.25 1 96.38 372 TYR B O 1
ATOM 6808 N N . LEU B 1 373 ? 14.125 34.781 15.93 1 95.62 373 LEU B N 1
ATOM 6809 C CA . LEU B 1 373 ? 14.805 34.031 16.984 1 95.62 373 LEU B CA 1
ATOM 6810 C C . LEU B 1 373 ? 15.781 34.938 17.734 1 95.62 373 LEU B C 1
ATOM 6812 O O . LEU B 1 373 ? 15.836 34.906 18.969 1 95.62 373 LEU B O 1
ATOM 6816 N N . ARG B 1 374 ? 16.453 35.75 17 1 92.81 374 ARG B N 1
ATOM 6817 C CA . ARG B 1 374 ? 17.484 36.594 17.625 1 92.81 374 ARG B CA 1
ATOM 6818 C C . ARG B 1 374 ? 16.891 37.875 18.141 1 92.81 374 ARG B C 1
ATOM 6820 O O . ARG B 1 374 ? 17.141 38.281 19.281 1 92.81 374 ARG B O 1
ATOM 6827 N N . SER B 1 375 ? 16.094 38.5 17.359 1 94.19 375 SER B N 1
ATOM 6828 C CA . SER B 1 375 ? 15.641 39.844 17.656 1 94.19 375 SER B CA 1
ATOM 6829 C C . SER B 1 375 ? 14.594 39.844 18.766 1 94.19 375 SER B C 1
ATOM 6831 O O . SER B 1 375 ? 14.602 40.719 19.625 1 94.19 375 SER B O 1
ATOM 6833 N N . ASP B 1 376 ? 13.688 38.938 18.719 1 96 376 ASP B N 1
ATOM 6834 C CA . ASP B 1 376 ? 12.539 38.969 19.625 1 96 376 ASP B CA 1
ATOM 6835 C C . ASP B 1 376 ? 12.68 37.938 20.734 1 96 376 ASP B C 1
ATOM 6837 O O . ASP B 1 376 ? 12.258 38.188 21.875 1 96 376 ASP B O 1
ATOM 6841 N N . LEU B 1 377 ? 13.273 36.812 20.391 1 97.31 377 LEU B N 1
ATOM 6842 C CA . LEU B 1 377 ? 13.258 35.688 21.359 1 97.31 377 LEU B CA 1
ATOM 6843 C C . LEU B 1 377 ? 14.609 35.562 22.047 1 97.31 377 LEU B C 1
ATOM 6845 O O . LEU B 1 377 ? 14.75 34.75 22.984 1 97.31 377 LEU B O 1
ATOM 6849 N N . ASN B 1 378 ? 15.656 36.281 21.625 1 96.31 378 ASN B N 1
ATOM 6850 C CA . ASN B 1 378 ? 16.984 36.312 22.234 1 96.31 378 ASN B CA 1
ATOM 6851 C C . ASN B 1 378 ? 17.656 34.938 22.203 1 96.31 378 ASN B C 1
ATOM 6853 O O . ASN B 1 378 ? 18.312 34.531 23.172 1 96.31 378 ASN B O 1
ATOM 6857 N N . VAL B 1 379 ? 17.266 34.188 21.203 1 95.56 379 VAL B N 1
ATOM 6858 C CA . VAL B 1 379 ? 17.938 32.906 21.031 1 95.56 379 VAL B CA 1
ATOM 6859 C C . VAL B 1 379 ? 19.312 33.125 20.406 1 95.56 379 VAL B C 1
ATOM 6861 O O . VAL B 1 379 ? 19.422 33.5 19.234 1 95.56 379 VAL B O 1
ATOM 6864 N N . ASP B 1 380 ? 20.359 32.938 21.172 1 88 380 ASP B N 1
ATOM 6865 C CA . ASP B 1 380 ? 21.734 33.125 20.734 1 88 380 ASP B CA 1
ATOM 6866 C C . ASP B 1 380 ? 22.516 31.797 20.797 1 88 380 ASP B C 1
ATOM 6868 O O . ASP B 1 380 ? 23.266 31.562 21.75 1 88 380 ASP B O 1
ATOM 6872 N N . TRP B 1 381 ? 22.188 30.922 19.922 1 87.44 381 TRP B N 1
ATOM 6873 C CA . TRP B 1 381 ? 22.828 29.609 19.844 1 87.44 381 TRP B CA 1
ATOM 6874 C C . TRP B 1 381 ? 23.703 29.516 18.594 1 87.44 381 TRP B C 1
ATOM 6876 O O . TRP B 1 381 ? 23.328 30 17.531 1 87.44 381 TRP B O 1
ATOM 6886 N N . ASP B 1 382 ? 24.922 28.953 18.875 1 86.5 382 ASP B N 1
ATOM 6887 C CA . ASP B 1 382 ? 25.812 28.703 17.75 1 86.5 382 ASP B CA 1
ATOM 6888 C C . ASP B 1 382 ? 25.578 27.328 17.141 1 86.5 382 ASP B C 1
ATOM 6890 O O . ASP B 1 382 ? 26.469 26.484 17.125 1 86.5 382 ASP B O 1
ATOM 6894 N N . ARG B 1 383 ? 24.375 27 16.938 1 90.31 383 ARG B N 1
ATOM 6895 C CA . ARG B 1 383 ? 23.969 25.75 16.297 1 90.31 383 ARG B CA 1
ATOM 6896 C C . ARG B 1 383 ? 23.156 26.031 15.031 1 90.31 383 ARG B C 1
ATOM 6898 O O . ARG B 1 383 ? 22.422 27.016 14.961 1 90.31 383 ARG B O 1
ATOM 6905 N N . LEU B 1 384 ? 23.391 25.109 14.164 1 92.19 384 LEU B N 1
ATOM 6906 C CA . LEU B 1 384 ? 22.594 25.203 12.938 1 92.19 384 LEU B CA 1
ATOM 6907 C C . LEU B 1 384 ? 21.141 24.891 13.211 1 92.19 384 LEU B C 1
ATOM 6909 O O . LEU B 1 384 ? 20.812 23.891 13.859 1 92.19 384 LEU B O 1
ATOM 6913 N N . TYR B 1 385 ? 20.297 25.828 12.867 1 95.12 385 TYR B N 1
ATOM 6914 C CA . TYR B 1 385 ? 18.859 25.547 12.883 1 95.12 385 TYR B CA 1
ATOM 6915 C C . TYR B 1 385 ? 18.453 24.75 11.648 1 95.12 385 TYR B C 1
ATOM 6917 O O . TYR B 1 385 ? 18.5 25.25 10.531 1 95.12 385 TYR B O 1
ATOM 6925 N N . LEU B 1 386 ? 17.984 23.484 11.859 1 95.44 386 LEU B N 1
ATOM 6926 C CA . LEU B 1 386 ? 17.719 22.562 10.766 1 95.44 386 LEU B CA 1
ATOM 6927 C C . LEU B 1 386 ? 16.359 22.844 10.141 1 95.44 386 LEU B C 1
ATOM 6929 O O . LEU B 1 386 ? 15.352 22.25 10.547 1 95.44 386 LEU B O 1
ATOM 6933 N N . ALA B 1 387 ? 16.359 23.578 9.039 1 93.5 387 ALA B N 1
ATOM 6934 C CA . ALA B 1 387 ? 15.258 23.906 8.133 1 93.5 387 ALA B CA 1
ATOM 6935 C C . ALA B 1 387 ? 15.773 24.25 6.742 1 93.5 387 ALA B C 1
ATOM 6937 O O . ALA B 1 387 ? 15.797 25.422 6.359 1 93.5 387 ALA B O 1
ATOM 6938 N N . PRO B 1 388 ? 16.125 23.297 6.055 1 91.25 388 PRO B N 1
ATOM 6939 C CA . PRO B 1 388 ? 15.523 21.953 5.98 1 91.25 388 PRO B CA 1
ATOM 6940 C C . PRO B 1 388 ? 16.047 21.016 7.055 1 91.25 388 PRO B C 1
ATOM 6942 O O . PRO B 1 388 ? 17.031 21.328 7.734 1 91.25 388 PRO B O 1
ATOM 6945 N N . ALA B 1 389 ? 15.375 19.875 7.246 1 93.56 389 ALA B N 1
ATOM 6946 C CA . ALA B 1 389 ? 15.695 18.859 8.258 1 93.56 389 ALA B CA 1
ATOM 6947 C C . ALA B 1 389 ? 17.062 18.234 7.996 1 93.56 389 ALA B C 1
ATOM 6949 O O . ALA B 1 389 ? 17.719 18.547 6.996 1 93.56 389 ALA B O 1
ATOM 6950 N N . ASP B 1 390 ? 17.484 17.391 8.984 1 92.06 390 ASP B N 1
ATOM 6951 C CA . ASP B 1 390 ? 18.672 16.562 8.805 1 92.06 390 ASP B CA 1
ATOM 6952 C C . ASP B 1 390 ? 18.656 15.852 7.457 1 92.06 390 ASP B C 1
ATOM 6954 O O . ASP B 1 390 ? 17.625 15.281 7.074 1 92.06 390 ASP B O 1
ATOM 6958 N N . SER B 1 391 ? 19.766 15.898 6.801 1 90.81 391 SER B N 1
ATOM 6959 C CA . SER B 1 391 ? 19.828 15.391 5.434 1 90.81 391 SER B CA 1
ATOM 6960 C C . SER B 1 391 ? 19.594 13.883 5.391 1 90.81 391 SER B C 1
ATOM 6962 O O . SER B 1 391 ? 19.219 13.336 4.352 1 90.81 391 SER B O 1
ATOM 6964 N N . ASN B 1 392 ? 19.797 13.234 6.469 1 92.25 392 ASN B N 1
ATOM 6965 C CA . ASN B 1 392 ? 19.641 11.789 6.5 1 92.25 392 ASN B CA 1
ATOM 6966 C C . ASN B 1 392 ? 18.219 11.391 6.93 1 92.25 392 ASN B C 1
ATOM 6968 O O . ASN B 1 392 ? 17.844 10.227 6.805 1 92.25 392 ASN B O 1
ATOM 6972 N N . LEU B 1 393 ? 17.547 12.32 7.434 1 94.62 393 LEU B N 1
ATOM 6973 C CA . LEU B 1 393 ? 16.266 12.008 8.086 1 94.62 393 LEU B CA 1
ATOM 6974 C C . LEU B 1 393 ? 15.359 11.227 7.156 1 94.62 393 LEU B C 1
ATOM 6976 O O . LEU B 1 393 ? 14.891 10.141 7.508 1 94.62 393 LEU B O 1
ATOM 6980 N N . ASN B 1 394 ? 15.117 11.727 5.957 1 91.44 394 ASN B N 1
ATOM 6981 C CA . ASN B 1 394 ? 14.195 11.078 5.023 1 91.44 394 ASN B CA 1
ATOM 6982 C C . ASN B 1 394 ? 14.695 9.695 4.609 1 91.44 394 ASN B C 1
ATOM 6984 O O . ASN B 1 394 ? 13.906 8.766 4.469 1 91.44 394 ASN B O 1
ATOM 6988 N N . LYS B 1 395 ? 15.953 9.57 4.406 1 91.19 395 LYS B N 1
ATOM 6989 C CA . LYS B 1 395 ? 16.547 8.32 3.936 1 91.19 395 LYS B CA 1
ATOM 6990 C C . LYS B 1 395 ? 16.453 7.23 5 1 91.19 395 LYS B C 1
ATOM 6992 O O . LYS B 1 395 ? 16.375 6.047 4.676 1 91.19 395 LYS B O 1
ATOM 6997 N N . GLU B 1 396 ? 16.453 7.695 6.199 1 92.19 396 GLU B N 1
ATOM 6998 C CA . GLU B 1 396 ? 16.516 6.742 7.301 1 92.19 396 GLU B CA 1
ATOM 6999 C C . GLU B 1 396 ? 15.164 6.586 7.98 1 92.19 396 GLU B C 1
ATOM 7001 O O . GLU B 1 396 ? 15.047 5.895 8.992 1 92.19 396 GLU B O 1
ATOM 7006 N N . TRP B 1 397 ? 14.141 7.168 7.492 1 94.94 397 TRP B N 1
ATOM 7007 C CA . TRP B 1 397 ? 12.82 7.113 8.109 1 94.94 397 TRP B CA 1
ATOM 7008 C C . TRP B 1 397 ? 12.258 5.703 8.062 1 94.94 397 TRP B C 1
ATOM 7010 O O . TRP B 1 397 ? 12.141 5.105 6.988 1 94.94 397 TRP B O 1
ATOM 7020 N N . ARG B 1 398 ? 11.898 5.156 9.203 1 93.31 398 ARG B N 1
ATOM 7021 C CA . ARG B 1 398 ? 11.32 3.822 9.305 1 93.31 398 ARG B CA 1
ATOM 7022 C C . ARG B 1 398 ? 9.812 3.865 9.109 1 93.31 398 ARG B C 1
ATOM 7024 O O . ARG B 1 398 ? 9.07 4.262 10.016 1 93.31 398 ARG B O 1
ATOM 7031 N N . TRP B 1 399 ? 9.352 3.344 8.047 1 92.94 399 TRP B N 1
ATOM 7032 C CA . TRP B 1 399 ? 7.918 3.301 7.77 1 92.94 399 TRP B CA 1
ATOM 7033 C C . TRP B 1 399 ? 7.293 2.021 8.32 1 92.94 399 TRP B C 1
ATOM 7035 O O . TRP B 1 399 ? 6.078 1.943 8.5 1 92.94 399 TRP B O 1
ATOM 7045 N N . ARG B 1 400 ? 8.086 0.962 8.516 1 89.94 400 ARG B N 1
ATOM 7046 C CA . ARG B 1 400 ? 7.629 -0.311 9.055 1 89.94 400 ARG B CA 1
ATOM 7047 C C . ARG B 1 400 ? 7.078 -0.136 10.469 1 89.94 400 ARG B C 1
ATOM 7049 O O . ARG B 1 400 ? 7.754 0.425 11.336 1 89.94 400 ARG B O 1
ATOM 7056 N N . THR B 1 401 ? 5.855 -0.649 10.68 1 90.06 401 THR B N 1
ATOM 7057 C CA . THR B 1 401 ? 5.23 -0.441 11.984 1 90.06 401 THR B CA 1
ATOM 7058 C C . THR B 1 401 ? 5.254 -1.726 12.805 1 90.06 401 THR B C 1
ATOM 7060 O O . THR B 1 401 ? 4.961 -1.707 14 1 90.06 401 THR B O 1
ATOM 7063 N N . ALA B 1 402 ? 5.609 -2.83 12.164 1 89.38 402 ALA B N 1
ATOM 7064 C CA . ALA B 1 402 ? 5.711 -4.09 12.898 1 89.38 402 ALA B CA 1
ATOM 7065 C C . ALA B 1 402 ? 7.047 -4.195 13.625 1 89.38 402 ALA B C 1
ATOM 7067 O O . ALA B 1 402 ? 8.062 -3.68 13.148 1 89.38 402 ALA B O 1
ATOM 7068 N N . PRO B 1 403 ? 7.02 -4.926 14.812 1 86.69 403 PRO B N 1
ATOM 7069 C CA . PRO B 1 403 ? 8.289 -5.168 15.508 1 86.69 403 PRO B CA 1
ATOM 7070 C C . PRO B 1 403 ? 9.289 -5.934 14.648 1 86.69 403 PRO B C 1
ATOM 7072 O O . PRO B 1 403 ? 8.898 -6.637 13.711 1 86.69 403 PRO B O 1
ATOM 7075 N N . GLU B 1 404 ? 10.492 -5.66 15.055 1 83.62 404 GLU B N 1
ATOM 7076 C CA . GLU B 1 404 ? 11.531 -6.434 14.383 1 83.62 404 GLU B CA 1
ATOM 7077 C C . GLU B 1 404 ? 11.297 -7.934 14.547 1 83.62 404 GLU B C 1
ATOM 7079 O O . GLU B 1 404 ? 10.891 -8.391 15.617 1 83.62 404 GLU B O 1
ATOM 7084 N N . GLY B 1 405 ? 11.539 -8.734 13.516 1 81.25 405 GLY B N 1
ATOM 7085 C CA . GLY B 1 405 ? 11.406 -10.18 13.586 1 81.25 405 GLY B CA 1
ATOM 7086 C C . GLY B 1 405 ? 10 -10.656 13.281 1 81.25 405 GLY B C 1
ATOM 7087 O O . GLY B 1 405 ? 9.727 -11.859 13.328 1 81.25 405 GLY B O 1
ATOM 7088 N N . GLU B 1 406 ? 9.078 -9.734 13.062 1 86.62 406 GLU B N 1
ATOM 7089 C CA . GLU B 1 406 ? 7.723 -10.125 12.68 1 86.62 406 GLU B CA 1
ATOM 7090 C C . GLU B 1 406 ? 7.477 -9.867 11.195 1 86.62 406 GLU B C 1
ATOM 7092 O O . GLU B 1 406 ? 8.07 -8.961 10.609 1 86.62 406 GLU B O 1
ATOM 7097 N N . ALA B 1 407 ? 6.617 -10.766 10.695 1 85.75 407 ALA B N 1
ATOM 7098 C CA . ALA B 1 407 ? 6.242 -10.586 9.297 1 85.75 407 ALA B CA 1
ATOM 7099 C C . ALA B 1 407 ? 5.516 -9.258 9.094 1 85.75 407 ALA B C 1
ATOM 7101 O O . ALA B 1 407 ? 4.746 -8.82 9.953 1 85.75 407 ALA B O 1
ATOM 7102 N N . TRP B 1 408 ? 5.828 -8.562 8.008 1 87.25 408 TRP B N 1
ATOM 7103 C CA . TRP B 1 408 ? 5.219 -7.281 7.68 1 87.25 408 TRP B CA 1
ATOM 7104 C C . TRP B 1 408 ? 5.062 -7.121 6.172 1 87.25 408 TRP B C 1
ATOM 7106 O O . TRP B 1 408 ? 6.031 -7.262 5.422 1 87.25 408 TRP B O 1
ATOM 7116 N N . GLU B 1 409 ? 3.842 -6.98 5.723 1 88.75 409 GLU B N 1
ATOM 7117 C CA . GLU B 1 409 ? 3.564 -6.66 4.324 1 88.75 409 GLU B CA 1
ATOM 7118 C C . GLU B 1 409 ? 3.332 -5.164 4.137 1 88.75 409 GLU B C 1
ATOM 7120 O O . GLU B 1 409 ? 2.572 -4.547 4.887 1 88.75 409 GLU B O 1
ATOM 7125 N N . PRO B 1 410 ? 3.99 -4.555 3.168 1 90.38 410 PRO B N 1
ATOM 7126 C CA . PRO B 1 410 ? 3.889 -3.104 3.008 1 90.38 410 PRO B CA 1
ATOM 7127 C C . PRO B 1 410 ? 2.508 -2.658 2.533 1 90.38 410 PRO B C 1
ATOM 7129 O O . PRO B 1 410 ? 1.896 -3.322 1.691 1 90.38 410 PRO B O 1
ATOM 7132 N N . TRP B 1 411 ? 2.031 -1.551 3.055 1 91.81 411 TRP B N 1
ATOM 7133 C CA . TRP B 1 411 ? 0.803 -0.851 2.695 1 91.81 411 TRP B CA 1
ATOM 7134 C C . TRP B 1 411 ? 0.986 0.66 2.799 1 91.81 411 TRP B C 1
ATOM 7136 O O . TRP B 1 411 ? 1.891 1.135 3.488 1 91.81 411 TRP B O 1
ATOM 7146 N N . PRO B 1 412 ? 0.104 1.375 2.096 1 92 412 PRO B N 1
ATOM 7147 C CA . PRO B 1 412 ? 0.202 2.822 2.307 1 92 412 PRO B CA 1
ATOM 7148 C C . PRO B 1 412 ? 0.047 3.217 3.773 1 92 412 PRO B C 1
ATOM 7150 O O . PRO B 1 412 ? -0.77 2.631 4.488 1 92 412 PRO B O 1
ATOM 7153 N N . VAL B 1 413 ? 0.905 4.152 4.148 1 94.12 413 VAL B N 1
ATOM 7154 C CA . VAL B 1 413 ? 0.776 4.699 5.496 1 94.12 413 VAL B CA 1
ATOM 7155 C C . VAL B 1 413 ? -0.666 5.141 5.738 1 94.12 413 VAL B C 1
ATOM 7157 O O . VAL B 1 413 ? -1.281 5.773 4.879 1 94.12 413 VAL B O 1
ATOM 7160 N N . ASN B 1 414 ? -1.251 4.754 6.902 1 95.94 414 ASN B N 1
ATOM 7161 C CA . ASN B 1 414 ? -2.623 5.121 7.238 1 95.94 414 ASN B CA 1
ATOM 7162 C C . ASN B 1 414 ? -2.807 5.281 8.742 1 95.94 414 ASN B C 1
ATOM 7164 O O . ASN B 1 414 ? -3.031 4.297 9.453 1 95.94 414 ASN B O 1
ATOM 7168 N N . THR B 1 415 ? -2.816 6.492 9.219 1 97.31 415 THR B N 1
ATOM 7169 C CA . THR B 1 415 ? -2.988 6.754 10.641 1 97.31 415 THR B CA 1
ATOM 7170 C C . THR B 1 415 ? -4.43 7.145 10.953 1 97.31 415 THR B C 1
ATOM 7172 O O . THR B 1 415 ? -4.734 7.594 12.055 1 97.31 415 THR B O 1
ATOM 7175 N N . ALA B 1 416 ? -5.32 7.016 9.969 1 97.38 416 ALA B N 1
ATOM 7176 C CA . ALA B 1 416 ? -6.742 7.23 10.234 1 97.38 416 ALA B CA 1
ATOM 7177 C C . ALA B 1 416 ? -7.27 6.215 11.242 1 97.38 416 ALA B C 1
ATOM 7179 O O . ALA B 1 416 ? -8.18 6.523 12.016 1 97.38 416 ALA B O 1
ATOM 7180 N N . HIS B 1 417 ? -6.695 5.031 11.266 1 95.38 417 HIS B N 1
ATOM 7181 C CA . HIS B 1 417 ? -7.082 4.031 12.258 1 95.38 417 HIS B CA 1
ATOM 7182 C C . HIS B 1 417 ? -6.727 4.488 13.672 1 95.38 417 HIS B C 1
ATOM 7184 O O . HIS B 1 417 ? -7.473 4.23 14.617 1 95.38 417 HIS B O 1
ATOM 7190 N N . ASN B 1 418 ? -5.551 5.125 13.789 1 97.31 418 ASN B N 1
ATOM 7191 C CA . ASN B 1 418 ? -5.176 5.715 15.07 1 97.31 418 ASN B CA 1
ATOM 7192 C C . ASN B 1 418 ? -6.176 6.773 15.516 1 97.31 418 ASN B C 1
ATOM 7194 O O . ASN B 1 418 ? -6.59 6.797 16.672 1 97.31 418 ASN B O 1
ATOM 7198 N N . LEU B 1 419 ? -6.543 7.594 14.594 1 98.31 419 LEU B N 1
ATOM 7199 C CA . LEU B 1 419 ? -7.535 8.617 14.898 1 98.31 419 LEU B CA 1
ATOM 7200 C C . LEU B 1 419 ? -8.844 7.988 15.359 1 98.31 419 LEU B C 1
ATOM 7202 O O . LEU B 1 419 ? -9.445 8.438 16.328 1 98.31 419 LEU B O 1
ATOM 7206 N N . SER B 1 420 ? -9.297 6.953 14.633 1 96.69 420 SER B N 1
ATOM 7207 C CA . SER B 1 420 ? -10.539 6.277 14.977 1 96.69 420 SER B CA 1
ATOM 7208 C C . SER B 1 420 ? -10.5 5.746 16.406 1 96.69 420 SER B C 1
ATOM 7210 O O . SER B 1 420 ? -11.469 5.887 17.156 1 96.69 420 SER B O 1
ATOM 7212 N N . ARG B 1 421 ? -9.414 5.148 16.812 1 96.62 421 ARG B N 1
ATOM 7213 C CA . ARG B 1 421 ? -9.266 4.621 18.156 1 96.62 421 ARG B CA 1
ATOM 7214 C C . ARG B 1 421 ? -9.258 5.742 19.188 1 96.62 421 ARG B C 1
ATOM 7216 O O . ARG B 1 421 ? -9.852 5.617 20.266 1 96.62 421 ARG B O 1
ATOM 7223 N N . ALA B 1 422 ? -8.586 6.816 18.844 1 97.31 422 ALA B N 1
ATOM 7224 C CA . ALA B 1 422 ? -8.562 7.965 19.75 1 97.31 422 ALA B CA 1
ATOM 7225 C C . ALA B 1 422 ? -9.961 8.531 19.953 1 97.31 422 ALA B C 1
ATOM 7227 O O . ALA B 1 422 ? -10.352 8.836 21.078 1 97.31 422 ALA B O 1
ATOM 7228 N N . LEU B 1 423 ? -10.688 8.625 18.875 1 97.31 423 LEU B N 1
ATOM 7229 C CA . LEU B 1 423 ? -12.039 9.172 18.938 1 97.31 423 LEU B CA 1
ATOM 7230 C C . LEU B 1 423 ? -12.961 8.266 19.734 1 97.31 423 LEU B C 1
ATOM 7232 O O . LEU B 1 423 ? -13.867 8.742 20.438 1 97.31 423 LEU B O 1
ATOM 7236 N N . ARG B 1 424 ? -12.789 7.004 19.641 1 94.81 424 ARG B N 1
ATOM 7237 C CA . ARG B 1 424 ? -13.609 6.055 20.391 1 94.81 424 ARG B CA 1
ATOM 7238 C C . ARG B 1 424 ? -13.258 6.086 21.875 1 94.81 424 ARG B C 1
ATOM 7240 O O . ARG B 1 424 ? -14.133 5.922 22.734 1 94.81 424 ARG B O 1
ATOM 7247 N N . ALA B 1 425 ? -12.016 6.285 22.156 1 95.06 425 ALA B N 1
ATOM 7248 C CA . ALA B 1 425 ? -11.57 6.363 23.547 1 95.06 425 ALA B CA 1
ATOM 7249 C C . ALA B 1 425 ? -12.078 7.633 24.219 1 95.06 425 ALA B C 1
ATOM 7251 O O . ALA B 1 425 ? -12.305 7.656 25.438 1 95.06 425 ALA B O 1
ATOM 7252 N N . ASN B 1 426 ? -12.266 8.672 23.547 1 95.94 426 ASN B N 1
ATOM 7253 C CA . ASN B 1 426 ? -12.672 9.992 24 1 95.94 426 ASN B CA 1
ATOM 7254 C C . ASN B 1 426 ? -13.898 10.492 23.25 1 95.94 426 ASN B C 1
ATOM 7256 O O . ASN B 1 426 ? -13.773 11.141 22.203 1 95.94 426 ASN B O 1
ATOM 7260 N N . PRO B 1 427 ? -15.086 10.242 23.734 1 93.12 427 PRO B N 1
ATOM 7261 C CA . PRO B 1 427 ? -16.312 10.555 23.016 1 93.12 427 PRO B CA 1
ATOM 7262 C C . PRO B 1 427 ? -16.5 12.047 22.766 1 93.12 427 PRO B C 1
ATOM 7264 O O . PRO B 1 427 ? -17.344 12.453 21.969 1 93.12 427 PRO B O 1
ATOM 7267 N N . GLU B 1 428 ? -15.703 12.875 23.484 1 94.69 428 GLU B N 1
ATOM 7268 C CA . GLU B 1 428 ? -15.875 14.32 23.344 1 94.69 428 GLU B CA 1
ATOM 7269 C C . GLU B 1 428 ? -14.844 14.898 22.375 1 94.69 428 GLU B C 1
ATOM 7271 O O . GLU B 1 428 ? -14.93 16.078 22 1 94.69 428 GLU B O 1
ATOM 7276 N N . LEU B 1 429 ? -13.852 14.102 21.969 1 96.88 429 LEU B N 1
ATOM 7277 C CA . LEU B 1 429 ? -12.82 14.555 21.047 1 96.88 429 LEU B CA 1
ATOM 7278 C C . LEU B 1 429 ? -13.414 14.844 19.672 1 96.88 429 LEU B C 1
ATOM 7280 O O . LEU B 1 429 ? -14.211 14.055 19.156 1 96.88 429 LEU B O 1
ATOM 7284 N N . ARG B 1 430 ? -13.086 16.016 19.094 1 97.94 430 ARG B N 1
ATOM 7285 C CA . ARG B 1 430 ? -13.516 16.375 17.75 1 97.94 430 ARG B CA 1
ATOM 7286 C C . ARG B 1 430 ? -12.32 16.812 16.906 1 97.94 430 ARG B C 1
ATOM 7288 O O . ARG B 1 430 ? -11.25 17.109 17.422 1 97.94 430 ARG B O 1
ATOM 7295 N N . VAL B 1 431 ? -12.578 16.828 15.562 1 98.75 431 VAL B N 1
ATOM 7296 C CA . VAL B 1 431 ? -11.516 17.141 14.609 1 98.75 431 VAL B CA 1
ATOM 7297 C C . VAL B 1 431 ? -11.969 18.266 13.688 1 98.75 431 VAL B C 1
ATOM 7299 O O . VAL B 1 431 ? -13.078 18.234 13.148 1 98.75 431 VAL B O 1
ATOM 7302 N N . LEU B 1 432 ? -11.164 19.312 13.57 1 98.88 432 LEU B N 1
ATOM 7303 C CA . LEU B 1 432 ? -11.305 20.312 12.523 1 98.88 432 LEU B CA 1
ATOM 7304 C C . LEU B 1 432 ? -10.344 20.047 11.375 1 98.88 432 LEU B C 1
ATOM 7306 O O . LEU B 1 432 ? -9.141 19.875 11.586 1 98.88 432 LEU B O 1
ATOM 7310 N N . VAL B 1 433 ? -10.875 19.922 10.164 1 98.81 433 VAL B N 1
ATOM 7311 C CA . VAL B 1 433 ? -10.062 19.656 8.984 1 98.81 433 VAL B CA 1
ATOM 7312 C C . VAL B 1 433 ? -10.086 20.875 8.062 1 98.81 433 VAL B C 1
ATOM 7314 O O . VAL B 1 433 ? -11.141 21.25 7.559 1 98.81 433 VAL B O 1
ATOM 7317 N N . ALA B 1 434 ? -8.922 21.484 7.879 1 98.88 434 ALA B N 1
ATOM 7318 C CA . ALA B 1 434 ? -8.766 22.625 6.984 1 98.88 434 ALA B CA 1
ATOM 7319 C C . ALA B 1 434 ? -8.078 22.219 5.684 1 98.88 434 ALA B C 1
ATOM 7321 O O . ALA B 1 434 ? -6.992 21.625 5.707 1 98.88 434 ALA B O 1
ATOM 7322 N N . SER B 1 435 ? -8.719 22.531 4.539 1 98.69 435 SER B N 1
ATOM 7323 C CA . SER B 1 435 ? -8.164 22.125 3.248 1 98.69 435 SER B CA 1
ATOM 7324 C C . SER B 1 435 ? -8.195 23.297 2.258 1 98.69 435 SER B C 1
ATOM 7326 O O . SER B 1 435 ? -9.148 24.078 2.242 1 98.69 435 SER B O 1
ATOM 7328 N N . GLY B 1 436 ? -7.102 23.422 1.485 1 98.56 436 GLY B N 1
ATOM 7329 C CA . GLY B 1 436 ? -7.086 24.375 0.384 1 98.56 436 GLY B CA 1
ATOM 7330 C C . GLY B 1 436 ? -7.543 23.766 -0.93 1 98.56 436 GLY B C 1
ATOM 7331 O O . GLY B 1 436 ? -7.223 22.625 -1.236 1 98.56 436 GLY B O 1
ATOM 7332 N N . TYR B 1 437 ? -8.258 24.516 -1.741 1 98.5 437 TYR B N 1
ATOM 7333 C CA . TYR B 1 437 ? -8.805 24.031 -3.004 1 98.5 437 TYR B CA 1
ATOM 7334 C C . TYR B 1 437 ? -7.688 23.75 -4.004 1 98.5 437 TYR B C 1
ATOM 7336 O O . TYR B 1 437 ? -7.824 22.891 -4.879 1 98.5 437 TYR B O 1
ATOM 7344 N N . PHE B 1 438 ? -6.57 24.469 -3.887 1 98.56 438 PHE B N 1
ATOM 7345 C CA . PHE B 1 438 ? -5.547 24.438 -4.926 1 98.56 438 PHE B CA 1
ATOM 7346 C C . PHE B 1 438 ? -4.316 23.672 -4.453 1 98.56 438 PHE B C 1
ATOM 7348 O O . PHE B 1 438 ? -3.207 23.906 -4.938 1 98.56 438 PHE B O 1
ATOM 7355 N N . ASP B 1 439 ? -4.461 22.797 -3.486 1 98.31 439 ASP B N 1
ATOM 7356 C CA . ASP B 1 439 ? -3.414 21.953 -2.918 1 98.31 439 ASP B CA 1
ATOM 7357 C C . ASP B 1 439 ? -3.227 20.688 -3.74 1 98.31 439 ASP B C 1
ATOM 7359 O O . ASP B 1 439 ? -4.008 19.734 -3.617 1 98.31 439 ASP B O 1
ATOM 7363 N N . LEU B 1 440 ? -2.127 20.578 -4.5 1 97.69 440 LEU B N 1
ATOM 7364 C CA . LEU B 1 440 ? -1.854 19.406 -5.32 1 97.69 440 LEU B CA 1
ATOM 7365 C C . LEU B 1 440 ? -0.908 18.438 -4.605 1 97.69 440 LEU B C 1
ATOM 7367 O O . LEU B 1 440 ? -0.392 17.5 -5.215 1 97.69 440 LEU B O 1
ATOM 7371 N N . VAL B 1 441 ? -0.67 18.719 -3.334 1 96.81 441 VAL B N 1
ATOM 7372 C CA . VAL B 1 441 ? 0.11 17.812 -2.512 1 96.81 441 VAL B CA 1
ATOM 7373 C C . VAL B 1 441 ? -0.827 16.953 -1.656 1 96.81 441 VAL B C 1
ATOM 7375 O O . VAL B 1 441 ? -0.723 15.727 -1.644 1 96.81 441 VAL B O 1
ATOM 7378 N N . THR B 1 442 ? -1.74 17.578 -0.944 1 97.25 442 THR B N 1
ATOM 7379 C CA . THR B 1 442 ? -2.789 16.953 -0.144 1 97.25 442 THR B CA 1
ATOM 7380 C C . THR B 1 442 ? -4.16 17.5 -0.528 1 97.25 442 THR B C 1
ATOM 7382 O O . THR B 1 442 ? -4.73 18.312 0.192 1 97.25 442 THR B O 1
ATOM 7385 N N . PRO B 1 443 ? -4.766 16.984 -1.592 1 97.81 443 PRO B N 1
ATOM 7386 C CA . PRO B 1 443 ? -6.023 17.562 -2.074 1 97.81 443 PRO B CA 1
ATOM 7387 C C . PRO B 1 443 ? -7.16 17.422 -1.064 1 97.81 443 PRO B C 1
ATOM 7389 O O . PRO B 1 443 ? -7.199 16.453 -0.302 1 97.81 443 PRO B O 1
ATOM 7392 N N . PHE B 1 444 ? -8.07 18.391 -1.122 1 98.25 444 PHE B N 1
ATOM 7393 C CA . PHE B 1 444 ? -9.172 18.422 -0.174 1 98.25 444 PHE B CA 1
ATOM 7394 C C . PHE B 1 444 ? -10.047 17.188 -0.318 1 98.25 444 PHE B C 1
ATOM 7396 O O . PHE B 1 444 ? -10.625 16.703 0.661 1 98.25 444 PHE B O 1
ATOM 7403 N N . PHE B 1 445 ? -10.133 16.594 -1.483 1 98.31 445 PHE B N 1
ATOM 7404 C CA . PHE B 1 445 ? -10.977 15.414 -1.693 1 98.31 445 PHE B CA 1
ATOM 7405 C C . PHE B 1 445 ? -10.344 14.18 -1.061 1 98.31 445 PHE B C 1
ATOM 7407 O O . PHE B 1 445 ? -11.047 13.242 -0.675 1 98.31 445 PHE B O 1
ATOM 7414 N N . ASP B 1 446 ? -9.055 14.172 -0.926 1 97.81 446 ASP B N 1
ATOM 7415 C CA . ASP B 1 446 ? -8.398 13.117 -0.156 1 97.81 446 ASP B CA 1
ATOM 7416 C C . ASP B 1 446 ? -8.789 13.188 1.317 1 97.81 446 ASP B C 1
ATOM 7418 O O . ASP B 1 446 ? -8.945 12.156 1.975 1 97.81 446 ASP B O 1
ATOM 7422 N N . ALA B 1 447 ? -8.898 14.391 1.832 1 98.25 447 ALA B N 1
ATOM 7423 C CA . ALA B 1 447 ? -9.352 14.539 3.213 1 98.25 447 ALA B CA 1
ATOM 7424 C C . ALA B 1 447 ? -10.727 13.906 3.404 1 98.25 447 ALA B C 1
ATOM 7426 O O . ALA B 1 447 ? -10.961 13.195 4.383 1 98.25 447 ALA B O 1
ATOM 7427 N N . GLU B 1 448 ? -11.578 14.172 2.482 1 97.75 448 GLU B N 1
ATOM 7428 C CA . GLU B 1 448 ? -12.922 13.602 2.547 1 97.75 448 GLU B CA 1
ATOM 7429 C C . GLU B 1 448 ? -12.883 12.078 2.412 1 97.75 448 GLU B C 1
ATOM 7431 O O . GLU B 1 448 ? -13.539 11.367 3.178 1 97.75 448 GLU B O 1
ATOM 7436 N N . PHE B 1 449 ? -12.109 11.633 1.401 1 97.38 449 PHE B N 1
ATOM 7437 C CA . PHE B 1 449 ? -11.938 10.195 1.206 1 97.38 449 PHE B CA 1
ATOM 7438 C C . PHE B 1 449 ? -11.484 9.523 2.498 1 97.38 449 PHE B C 1
ATOM 7440 O O . PHE B 1 449 ? -12.023 8.477 2.879 1 97.38 449 PHE B O 1
ATOM 7447 N N . THR B 1 450 ? -10.578 10.133 3.164 1 97.62 450 THR B N 1
ATOM 7448 C CA . THR B 1 450 ? -9.938 9.547 4.336 1 97.62 450 THR B CA 1
ATOM 7449 C C . THR B 1 450 ? -10.852 9.617 5.551 1 97.62 450 THR B C 1
ATOM 7451 O O . THR B 1 450 ? -11.133 8.602 6.184 1 97.62 450 THR B O 1
ATOM 7454 N N . LEU B 1 451 ? -11.383 10.766 5.859 1 97.81 451 LEU B N 1
ATOM 7455 C CA . LEU B 1 451 ? -12.055 10.977 7.137 1 97.81 451 LEU B CA 1
ATOM 7456 C C . LEU B 1 451 ? -13.516 10.555 7.062 1 97.81 451 LEU B C 1
ATOM 7458 O O . LEU B 1 451 ? -14.18 10.406 8.094 1 97.81 451 LEU B O 1
ATOM 7462 N N . ASN B 1 452 ? -14 10.242 5.855 1 96.38 452 ASN B N 1
ATOM 7463 C CA . ASN B 1 452 ? -15.32 9.648 5.723 1 96.38 452 ASN B CA 1
ATOM 7464 C C . ASN B 1 452 ? -15.266 8.125 5.809 1 96.38 452 ASN B C 1
ATOM 7466 O O . ASN B 1 452 ? -16.297 7.453 5.703 1 96.38 452 ASN B O 1
ATOM 7470 N N . ARG B 1 453 ? -14.172 7.625 6.008 1 94.88 453 ARG B N 1
ATOM 7471 C CA . ARG B 1 453 ? -13.93 6.188 6.098 1 94.88 453 ARG B CA 1
ATOM 7472 C C . ARG B 1 453 ? -13.211 5.836 7.398 1 94.88 453 ARG B C 1
ATOM 7474 O O . ARG B 1 453 ? -13.062 6.68 8.281 1 94.88 453 ARG B O 1
ATOM 7481 N N . HIS B 1 454 ? -12.867 4.594 7.598 1 93.62 454 HIS B N 1
ATOM 7482 C CA . HIS B 1 454 ? -12.039 4.07 8.68 1 93.62 454 HIS B CA 1
ATOM 7483 C C . HIS B 1 454 ? -12.766 4.145 10.016 1 93.62 454 HIS B C 1
ATOM 7485 O O . HIS B 1 454 ? -12.156 4.445 11.047 1 93.62 454 HIS B O 1
ATOM 7491 N N . ASP B 1 455 ? -14.047 4.027 10 1 90.94 455 ASP B N 1
ATOM 7492 C CA . ASP B 1 455 ? -14.891 3.963 11.195 1 90.94 455 ASP B CA 1
ATOM 7493 C C . ASP B 1 455 ? -14.812 5.266 11.992 1 90.94 455 ASP B C 1
ATOM 7495 O O . ASP B 1 455 ? -14.859 5.246 13.219 1 90.94 455 ASP B O 1
ATOM 7499 N N . ILE B 1 456 ? -14.562 6.34 11.32 1 94.69 456 ILE B N 1
ATOM 7500 C CA . ILE B 1 456 ? -14.609 7.664 11.922 1 94.69 456 ILE B CA 1
ATOM 7501 C C . ILE B 1 456 ? -16.031 8.219 11.852 1 94.69 456 ILE B C 1
ATOM 7503 O O . ILE B 1 456 ? -16.625 8.258 10.773 1 94.69 456 ILE B O 1
ATOM 7507 N N . GLU B 1 457 ? -16.547 8.547 12.938 1 92.62 457 GLU B N 1
ATOM 7508 C CA . GLU B 1 457 ? -17.891 9.078 12.969 1 92.62 457 GLU B CA 1
ATOM 7509 C C . GLU B 1 457 ? -17.969 10.461 12.336 1 92.62 457 GLU B C 1
ATOM 7511 O O . GLU B 1 457 ? -17.234 11.367 12.727 1 92.62 457 GLU B O 1
ATOM 7516 N N . ALA B 1 458 ? -18.859 10.648 11.469 1 93.25 458 ALA B N 1
ATOM 7517 C CA . ALA B 1 458 ? -18.938 11.867 10.672 1 93.25 458 ALA B CA 1
ATOM 7518 C C . ALA B 1 458 ? -19.219 13.086 11.547 1 93.25 458 ALA B C 1
ATOM 7520 O O . ALA B 1 458 ? -18.734 14.188 11.266 1 93.25 458 ALA B O 1
ATOM 7521 N N . SER B 1 459 ? -19.969 12.914 12.57 1 94.31 459 SER B N 1
ATOM 7522 C CA . SER B 1 459 ? -20.391 14.031 13.406 1 94.31 459 SER B CA 1
ATOM 7523 C C . SER B 1 459 ? -19.203 14.609 14.188 1 94.31 459 SER B C 1
ATOM 7525 O O . SER B 1 459 ? -19.297 15.711 14.727 1 94.31 459 SER B O 1
ATOM 7527 N N . ARG B 1 460 ? -18.094 13.906 14.195 1 96 460 ARG B N 1
ATOM 7528 C CA . ARG B 1 460 ? -16.938 14.32 14.984 1 96 460 ARG B CA 1
ATOM 7529 C C . ARG B 1 460 ? -15.984 15.164 14.148 1 96 460 ARG B C 1
ATOM 7531 O O . ARG B 1 460 ? -14.984 15.672 14.664 1 96 460 ARG B O 1
ATOM 7538 N N . VAL B 1 461 ? -16.281 15.305 12.859 1 97.88 461 VAL B N 1
ATOM 7539 C CA . VAL B 1 461 ? -15.336 15.945 11.953 1 97.88 461 VAL B CA 1
ATOM 7540 C C . VAL B 1 461 ? -15.969 17.203 11.352 1 97.88 461 VAL B C 1
ATOM 7542 O O . VAL B 1 461 ? -17.062 17.125 10.773 1 97.88 461 VAL B O 1
ATOM 7545 N N . ASP B 1 462 ? -15.336 18.312 11.477 1 98.06 462 ASP B N 1
ATOM 7546 C CA . ASP B 1 462 ? -15.719 19.547 10.812 1 98.06 462 ASP B CA 1
ATOM 7547 C C . ASP B 1 462 ? -14.781 19.875 9.656 1 98.06 462 ASP B C 1
ATOM 7549 O O . ASP B 1 462 ? -13.586 20.078 9.859 1 98.06 462 ASP B O 1
ATOM 7553 N N . TYR B 1 463 ? -15.32 19.922 8.453 1 97.94 463 TYR B N 1
ATOM 7554 C CA . TYR B 1 463 ? -14.531 20.281 7.277 1 97.94 463 TYR B CA 1
ATOM 7555 C C . TYR B 1 463 ? -14.633 21.781 6.984 1 97.94 463 TYR B C 1
ATOM 7557 O O . TYR B 1 463 ? -15.711 22.359 7.09 1 97.94 463 TYR B O 1
ATOM 7565 N N . ARG B 1 464 ? -13.555 22.391 6.711 1 98.62 464 ARG B N 1
ATOM 7566 C CA . ARG B 1 464 ? -13.484 23.766 6.211 1 98.62 464 ARG B CA 1
ATOM 7567 C C . ARG B 1 464 ? -12.617 23.844 4.965 1 98.62 464 ARG B C 1
ATOM 7569 O O . ARG B 1 464 ? -11.578 23.188 4.879 1 98.62 464 ARG B O 1
ATOM 7576 N N . TYR B 1 465 ? -13.047 24.594 3.973 1 98.25 465 TYR B N 1
ATOM 7577 C CA . TYR B 1 465 ? -12.375 24.719 2.682 1 98.25 465 TYR B CA 1
ATOM 7578 C C . TYR B 1 465 ? -11.969 26.172 2.426 1 98.25 465 TYR B C 1
ATOM 7580 O O . TYR B 1 465 ? -12.711 27.094 2.746 1 98.25 465 TYR B O 1
ATOM 7588 N N . TYR B 1 466 ? -10.812 26.406 1.913 1 98.19 466 TYR B N 1
ATOM 7589 C CA . TYR B 1 466 ? -10.258 27.75 1.759 1 98.19 466 TYR B CA 1
ATOM 7590 C C . TYR B 1 466 ? -9.734 27.969 0.344 1 98.19 466 TYR B C 1
ATOM 7592 O O . TYR B 1 466 ? -9.352 27.016 -0.334 1 98.19 466 TYR B O 1
ATOM 7600 N N . GLU B 1 467 ? -9.789 29.281 0.011 1 94.94 467 GLU B N 1
ATOM 7601 C CA . GLU B 1 467 ? -9.125 29.672 -1.229 1 94.94 467 GLU B CA 1
ATOM 7602 C C . GLU B 1 467 ? -7.609 29.719 -1.047 1 94.94 467 GLU B C 1
ATOM 7604 O O . GLU B 1 467 ? -7.09 30.562 -0.319 1 94.94 467 GLU B O 1
ATOM 7609 N N . GLY B 1 468 ? -6.891 28.781 -1.423 1 96.12 468 GLY B N 1
ATOM 7610 C CA . GLY B 1 468 ? -5.449 28.641 -1.307 1 96.12 468 GLY B CA 1
ATOM 7611 C C . GLY B 1 468 ? -4.98 27.203 -1.521 1 96.12 468 GLY B C 1
ATOM 7612 O O . GLY B 1 468 ? -5.766 26.344 -1.917 1 96.12 468 GLY B O 1
ATOM 7613 N N . GLY B 1 469 ? -3.682 27.062 -1.364 1 97.81 469 GLY B N 1
ATOM 7614 C CA . GLY B 1 469 ? -3.078 25.75 -1.541 1 97.81 469 GLY B CA 1
ATOM 7615 C C . GLY B 1 469 ? -2.842 25.016 -0.232 1 97.81 469 GLY B C 1
ATOM 7616 O O . GLY B 1 469 ? -3.713 25 0.641 1 97.81 469 GLY B O 1
ATOM 7617 N N . HIS B 1 470 ? -1.721 24.297 -0.162 1 98 470 HIS B N 1
ATOM 7618 C CA . HIS B 1 470 ? -1.295 23.5 0.983 1 98 470 HIS B CA 1
ATOM 7619 C C . HIS B 1 470 ? -1.163 24.359 2.234 1 98 470 HIS B C 1
ATOM 7621 O O . HIS B 1 470 ? -1.564 23.953 3.324 1 98 470 HIS B O 1
ATOM 7627 N N . MET B 1 471 ? -0.53 25.469 2.07 1 97.88 471 MET B N 1
ATOM 7628 C CA . MET B 1 471 ? -0.448 26.516 3.078 1 97.88 471 MET B CA 1
ATOM 7629 C C . MET B 1 471 ? -1.487 27.609 2.816 1 97.88 471 MET B C 1
ATOM 7631 O O . MET B 1 471 ? -1.137 28.75 2.541 1 97.88 471 MET B O 1
ATOM 7635 N N . MET B 1 472 ? -2.736 27.234 3.037 1 98.06 472 MET B N 1
ATOM 7636 C CA . MET B 1 472 ? -3.83 28.141 2.676 1 98.06 472 MET B CA 1
ATOM 7637 C C . MET B 1 472 ? -3.691 29.484 3.387 1 98.06 472 MET B C 1
ATOM 7639 O O . MET B 1 472 ? -4.254 30.484 2.945 1 98.06 472 MET B O 1
ATOM 7643 N N . TYR B 1 473 ? -2.863 29.562 4.387 1 97.38 473 TYR B N 1
ATOM 7644 C CA . TYR B 1 473 ? -2.701 30.766 5.191 1 97.38 473 TYR B CA 1
ATOM 7645 C C . TYR B 1 473 ? -1.765 31.75 4.512 1 97.38 473 TYR B C 1
ATOM 7647 O O . TYR B 1 473 ? -1.562 32.875 5.008 1 97.38 473 TYR B O 1
ATOM 7655 N N . VAL B 1 474 ? -1.25 31.359 3.342 1 96.75 474 VAL B N 1
ATOM 7656 C CA . VAL B 1 474 ? -0.522 32.344 2.525 1 96.75 474 VAL B CA 1
ATOM 7657 C C . VAL B 1 474 ? -1.504 33.312 1.885 1 96.75 474 VAL B C 1
ATOM 7659 O O . VAL B 1 474 ? -1.169 34.469 1.658 1 96.75 474 VAL B O 1
ATOM 7662 N N . ASN B 1 475 ? -2.697 32.875 1.547 1 97.19 475 ASN B N 1
ATOM 7663 C CA . ASN B 1 475 ? -3.793 33.719 1.115 1 97.19 475 ASN B CA 1
ATOM 7664 C C . ASN B 1 475 ? -4.441 34.438 2.297 1 97.19 475 ASN B C 1
ATOM 7666 O O . ASN B 1 475 ? -4.969 33.812 3.205 1 97.19 475 ASN B O 1
ATOM 7670 N N . GLU B 1 476 ? -4.457 35.781 2.268 1 96.62 476 GLU B N 1
ATOM 7671 C CA . GLU B 1 476 ? -4.797 36.594 3.443 1 96.62 476 GLU B CA 1
ATOM 7672 C C . GLU B 1 476 ? -6.234 36.312 3.889 1 96.62 476 GLU B C 1
ATOM 7674 O O . GLU B 1 476 ? -6.496 36.125 5.074 1 96.62 476 GLU B O 1
ATOM 7679 N N . PRO B 1 477 ? -7.223 36.344 2.951 1 97 477 PRO B N 1
ATOM 7680 C CA . PRO B 1 477 ? -8.578 36.031 3.412 1 97 477 PRO B CA 1
ATOM 7681 C C . PRO B 1 477 ? -8.688 34.625 4.02 1 97 477 PRO B C 1
ATOM 7683 O O . PRO B 1 477 ? -9.383 34.438 5.023 1 97 477 PRO B O 1
ATOM 7686 N N . SER B 1 478 ? -8.031 33.719 3.398 1 98.06 478 SER B N 1
ATOM 7687 C CA . SER B 1 478 ? -8.047 32.344 3.914 1 98.06 478 SER B CA 1
ATOM 7688 C C . SER B 1 478 ? -7.348 32.25 5.27 1 98.06 478 SER B C 1
ATOM 7690 O O . SER B 1 478 ? -7.781 31.5 6.148 1 98.06 478 SER B O 1
ATOM 7692 N N . ARG B 1 479 ? -6.219 32.969 5.461 1 98.06 479 ARG B N 1
ATOM 7693 C CA . ARG B 1 479 ? -5.496 32.969 6.73 1 98.06 479 ARG B CA 1
ATOM 7694 C C . ARG B 1 479 ? -6.402 33.406 7.871 1 98.06 479 ARG B C 1
ATOM 7696 O O . ARG B 1 479 ? -6.469 32.75 8.906 1 98.06 479 ARG B O 1
ATOM 7703 N N . THR B 1 480 ? -7.098 34.562 7.664 1 97.56 480 THR B N 1
ATOM 7704 C CA . THR B 1 480 ? -7.969 35.125 8.688 1 97.56 480 THR B CA 1
ATOM 7705 C C . THR B 1 480 ? -9.125 34.156 9 1 97.56 480 THR B C 1
ATOM 7707 O O . THR B 1 480 ? -9.469 33.969 10.164 1 97.56 480 THR B O 1
ATOM 7710 N N . ARG B 1 481 ? -9.641 33.531 7.941 1 98.31 481 ARG B N 1
ATOM 7711 C CA . ARG B 1 481 ? -10.742 32.594 8.141 1 98.31 481 ARG B CA 1
ATOM 7712 C C . ARG B 1 481 ? -10.273 31.359 8.875 1 98.31 481 ARG B C 1
ATOM 7714 O O . ARG B 1 481 ? -10.992 30.812 9.711 1 98.31 481 ARG B O 1
ATOM 7721 N N . LEU B 1 482 ? -9.125 30.844 8.492 1 98.62 482 LEU B N 1
ATOM 7722 C CA . LEU B 1 482 ? -8.562 29.688 9.164 1 98.62 482 LEU B CA 1
ATOM 7723 C C . LEU B 1 482 ? -8.391 29.938 10.656 1 98.62 482 LEU B C 1
ATOM 7725 O O . LEU B 1 482 ? -8.727 29.094 11.484 1 98.62 482 LEU B O 1
ATOM 7729 N N . LEU B 1 483 ? -7.855 31.141 11.039 1 98.56 483 LEU B N 1
ATOM 7730 C CA . LEU B 1 483 ? -7.676 31.516 12.438 1 98.56 483 LEU B CA 1
ATOM 7731 C C . LEU B 1 483 ? -9.023 31.625 13.148 1 98.56 483 LEU B C 1
ATOM 7733 O O . LEU B 1 483 ? -9.164 31.141 14.273 1 98.56 483 LEU B O 1
ATOM 7737 N N . ASP B 1 484 ? -9.977 32.188 12.461 1 98.31 484 ASP B N 1
ATOM 7738 C CA . ASP B 1 484 ? -11.305 32.312 13.047 1 98.31 484 ASP B CA 1
ATOM 7739 C C . ASP B 1 484 ? -11.953 30.953 13.273 1 98.31 484 ASP B C 1
ATOM 7741 O O . ASP B 1 484 ? -12.547 30.703 14.328 1 98.31 484 ASP B O 1
ATOM 7745 N N . ASP B 1 485 ? -11.914 30.141 12.25 1 98.69 485 ASP B N 1
ATOM 7746 C CA . ASP B 1 485 ? -12.484 28.797 12.367 1 98.69 485 ASP B CA 1
ATOM 7747 C C . ASP B 1 485 ? -11.812 28.016 13.492 1 98.69 485 ASP B C 1
ATOM 7749 O O . ASP B 1 485 ? -12.484 27.312 14.242 1 98.69 485 ASP B O 1
ATOM 7753 N N . THR B 1 486 ? -10.523 28.078 13.594 1 98.75 486 THR B N 1
ATOM 7754 C CA . THR B 1 486 ? -9.789 27.375 14.641 1 98.75 486 THR B CA 1
ATOM 7755 C C . THR B 1 486 ? -10.164 27.906 16.016 1 98.75 486 THR B C 1
ATOM 7757 O O . THR B 1 486 ? -10.359 27.125 16.953 1 98.75 486 THR B O 1
ATOM 7760 N N . ARG B 1 487 ? -10.234 29.25 16.156 1 98.19 487 ARG B N 1
ATOM 7761 C CA . ARG B 1 487 ? -10.656 29.891 17.406 1 98.19 487 ARG B CA 1
ATOM 7762 C C . ARG B 1 487 ? -12.031 29.391 17.828 1 98.19 487 ARG B C 1
ATOM 7764 O O . ARG B 1 487 ? -12.219 28.984 18.984 1 98.19 487 ARG B O 1
ATOM 7771 N N . GLN B 1 488 ? -12.961 29.406 16.875 1 98.06 488 GLN B N 1
ATOM 7772 C CA . GLN B 1 488 ? -14.312 28.969 17.188 1 98.06 488 GLN B CA 1
ATOM 7773 C C . GLN B 1 488 ? -14.328 27.5 17.594 1 98.06 488 GLN B C 1
ATOM 7775 O O . GLN B 1 488 ? -15.062 27.109 18.516 1 98.06 488 GLN B O 1
ATOM 7780 N N . PHE B 1 489 ? -13.578 26.734 16.922 1 98.44 489 PHE B N 1
ATOM 7781 C CA . PHE B 1 489 ? -13.484 25.312 17.25 1 98.44 489 PHE B CA 1
ATOM 7782 C C . PHE B 1 489 ? -12.984 25.125 18.688 1 98.44 489 PHE B C 1
ATOM 7784 O O . PHE B 1 489 ? -13.555 24.344 19.453 1 98.44 489 PHE B O 1
ATOM 7791 N N . ILE B 1 490 ? -11.883 25.812 19.047 1 97.94 490 ILE B N 1
ATOM 7792 C CA . ILE B 1 490 ? -11.305 25.719 20.391 1 97.94 490 ILE B CA 1
ATOM 7793 C C . ILE B 1 490 ? -12.336 26.156 21.422 1 97.94 490 ILE B C 1
ATOM 7795 O O . ILE B 1 490 ? -12.562 25.469 22.422 1 97.94 490 ILE B O 1
ATOM 7799 N N . LEU B 1 491 ? -13.008 27.25 21.188 1 97.06 491 LEU B N 1
ATOM 7800 C CA . LEU B 1 491 ? -13.984 27.781 22.125 1 97.06 491 LEU B CA 1
ATOM 7801 C C . LEU B 1 491 ? -15.156 26.828 22.281 1 97.06 491 LEU B C 1
ATOM 7803 O O . LEU B 1 491 ? -15.664 26.641 23.391 1 97.06 491 LEU B O 1
ATOM 7807 N N . GLN B 1 492 ? -15.555 26.281 21.219 1 96.44 492 GLN B N 1
ATOM 7808 C CA . GLN B 1 492 ? -16.641 25.312 21.266 1 96.44 492 GLN B CA 1
ATOM 7809 C C . GLN B 1 492 ? -16.266 24.094 22.125 1 96.44 492 GLN B C 1
ATOM 7811 O O . GLN B 1 492 ? -17.062 23.625 22.922 1 96.44 492 GLN B O 1
ATOM 7816 N N . GLN B 1 493 ? -15.047 23.625 21.922 1 95.31 493 GLN B N 1
ATOM 7817 C CA . GLN B 1 493 ? -14.594 22.453 22.641 1 95.31 493 GLN B CA 1
ATOM 7818 C C . GLN B 1 493 ? -14.398 22.75 24.125 1 95.31 493 GLN B C 1
ATOM 7820 O O . GLN B 1 493 ? -14.555 21.875 24.969 1 95.31 493 GLN B O 1
ATOM 7825 N N . LEU B 1 494 ? -14.078 24 24.484 1 94.19 494 LEU B N 1
ATOM 7826 C CA . LEU B 1 494 ? -13.906 24.406 25.875 1 94.19 494 LEU B CA 1
ATOM 7827 C C . LEU B 1 494 ? -15.258 24.516 26.578 1 94.19 494 LEU B C 1
ATOM 7829 O O . LEU B 1 494 ? -15.344 24.297 27.797 1 94.19 494 LEU B O 1
ATOM 7833 N N . ARG B 1 495 ? -16.234 24.828 25.875 1 87.25 495 ARG B N 1
ATOM 7834 C CA . ARG B 1 495 ? -17.578 24.906 26.453 1 87.25 495 ARG B CA 1
ATOM 7835 C C . ARG B 1 495 ? -18.125 23.516 26.75 1 87.25 495 ARG B C 1
ATOM 7837 O O . ARG B 1 495 ? -18.828 23.312 27.734 1 87.25 495 ARG B O 1
ATOM 7844 N N . THR B 1 496 ? -17.844 22.625 25.875 1 76.31 496 THR B N 1
ATOM 7845 C CA . THR B 1 496 ? -18.328 21.25 26.047 1 76.31 496 THR B CA 1
ATOM 7846 C C . THR B 1 496 ? -17.672 20.594 27.25 1 76.31 496 THR B C 1
ATOM 7848 O O . THR B 1 496 ? -18.297 19.75 27.922 1 76.31 496 THR B O 1
ATOM 7851 N N . ALA B 1 497 ? -16.469 20.984 27.562 1 71.94 497 ALA B N 1
ATOM 7852 C CA . ALA B 1 497 ? -15.711 20.391 28.672 1 71.94 497 ALA B CA 1
ATOM 7853 C C . ALA B 1 497 ? -16.234 20.906 30.016 1 71.94 497 ALA B C 1
ATOM 7855 O O . ALA B 1 497 ? -15.961 20.312 31.062 1 71.94 497 ALA B O 1
ATOM 7856 N N . ARG B 1 498 ? -17.031 21.953 30.031 1 61.97 498 ARG B N 1
ATOM 7857 C CA . ARG B 1 498 ? -17.594 22.484 31.266 1 61.97 498 ARG B CA 1
ATOM 7858 C C . ARG B 1 498 ? -18.938 21.828 31.578 1 61.97 498 ARG B C 1
ATOM 7860 O O . ARG B 1 498 ? -19.734 21.547 30.672 1 61.97 498 ARG B O 1
#

InterPro domains:
  IPR001563 Peptidase S10, serine carboxypeptidase [PF00450] (61-202)
  IPR029058 Alpha/Beta hydrolase fold [G3DSA:3.40.50.1820] (31-481)
  IPR029058 Alpha/Beta hydrolase fold [SSF53474] (30-481)

Foldseek 3Di:
DPPPPDPPDPPPPPPDPPPFPDWDDKDKFKDWDWDAAPNDTFTWIWIWIWDFDADPVRHGWKIKTKIKIGTDPDDDQAEEEEEAEPDVFAFSLCCCAQFAHQKHWAADQQQFFRDDDPTDIDGRNHHQNVRHIYMGIHFAQFFVMHTDTPHHSLCQFALLSVLVVVLSRVVRVCVVVVNQPHAYEYEYAENGQLSVLLNLLCCLPPVVRAHLEYEYFLYDQFVLQQPQPPLLSLNVLLLQLLLLLLLCLLVVLAPPRDPDSVVLSVVSNCCSPPQLSVQSVCQPVRDPVSVVVLLVSSCRRNSADSVVCVVSSVRDGLQLSQLRSCLVVQWGAFQQWRSHIDHAPDSPDSGGPDGRSCNRPVVNSVVNVVCCCCPPRVNDDPDDRCVRGNPCSVVSRHHFPDDPPDDDDDDTRHSLLSNLSSCVSPVSYAYEYEAESNNNRRHPSSVVVRCVDNNHDPVRYHYDYAHTGSSSSSNPVRSSVSSVVVSVSSVVSVVVVD/DPPPPDPPDPPPPPPDPPPFPDWDDKDKFKDWDWDAAPNDTFTWIWIWIWDFDADPVRHGWKIKTKIKIGTDPDPDQAEEEEEEEPDVFAFSLCCCAQFAHQKHWAADQQQFFRDDDPTDIGGRNHHQNVRHIYMGIHFAQFFVIHTDTPHHSLCQFALLSVLVVVLSRVVRVCVVVVNQPHAYEYEYAENGQLSVLSNLLCCLPPVVRAHLEYEYFLYDQFVLQQPQPPLLSLNVLLLLLLLLLLLCLLVVLAPPRDPDSVVLSVVSNCCSPPQLSVQSVCQPVRDPVSVVVLLVSSCRRNSADSVVCVVSSVRDGLQLSQLRSCLVVQWGAFQQWRSFIDRAPDSPDSGGPDGRSCNRPVVNSVVNVVCCCCPPRVNDDPDDRCVRGNPCSVVSRHHFPDDPPDDDDDDTRHSLLSNLSSCVSPVSYAYEYEAESNNNRRHPSSVVVRCVDNNHDPVRYHYDYAHTGSSSSSNPVRSSVVSVVVSVSSVVSVVVVD

Secondary structure (DSSP, 8-state):
---------------------PPPPP-EEEEEEEEEETTEEEEEEEEEEEEEEE-TTS-EEEEEEEEEEEESS--S---EEEEE--TTT--THHHIIIIISSEEE---TTS----SSPPPEEE-TTSSTTT-EEEEEE-TTSBT-EE-TT--GGGT-BHHHHHHHHHHHHHHHHHHTT-TTS-EEEEEETHHHHHHHHHHHIIIIIS----SEEEEES--SBHHHH-TTSTT-HHHHHHTHHHHHHHHHHTT-SSSPPS-HHHHHHHHHHHIIIIIHHHHHHGGGS-HHHHHHHHHHHHHHH---HHHHHHTTT---HHHHHHHTTGGGTEEE-SS-TT-EEE-S-TT-SS-SS-HHHHHHHHHHHHHHHHHHHHTT-----S--BSSPPTTHHHH-B---SPTTS-------BTHHHHHHHHHH-TT--EEEEEETT-SSS-HHHHHHHHTSTT--GGGEEEEEESSSTTGGGSHHHHHHHHHHHHHHHHHHHHHT-/-----------------------PPP-EEEEEEEEEETTEEEEEEEEEEEEEEE-TTS-EEEEEEEEEEEESS--SS--EEEEE--TTT--THHHIIIIISSEEE---TTS----SSPPPEEE-TTSSTTT-EEEEEE-TTSBT-EE-TT--GGGT-BHHHHHHHHHHHHHHHHHHTT-TTS-EEEEEETHHHHHHHHHHHIIIIIS----SEEEEES--SBHHHH-TTSTT-HHHHHHTHHHHHHHHHHTT-SSSPPS-HHHHHHHHHHHIIIIIHHHHHHGGGS-HHHHHHHHHHHHHHH---HHHHHHTTT---HHHHHHHTTGGGTEEE-SS-TT-EEE-S-TT-SS-SS-HHHHHHHHHHHHHHHHHHHHTT-----S--BSSPPTTHHHH-B---SPTTS-------BTHHHHHHHHHH-TT--EEEEEETT-SSS-HHHHHHHHTSTT--GGGEEEEEESSSTTGGGSHHHHHHHHHHHHHHHHHHHHHT-